Protein AF-0000000078523255 (afdb_homodimer)

Structure (mmCIF, N/CA/C/O backbone):
data_AF-0000000078523255-model_v1
#
loop_
_entity.id
_entity.type
_entity.pdbx_description
1 polymer 'Protein phosphatase 2C'
#
loop_
_atom_site.group_PDB
_atom_site.id
_atom_site.type_symbol
_atom_site.label_atom_id
_atom_site.label_alt_id
_atom_site.label_comp_id
_atom_site.label_asym_id
_atom_site.label_entity_id
_atom_site.label_seq_id
_atom_site.pdbx_PDB_ins_code
_atom_site.Cartn_x
_atom_site.Cartn_y
_atom_site.Cartn_z
_atom_site.occupancy
_atom_site.B_iso_or_equiv
_atom_site.auth_seq_id
_atom_site.auth_comp_id
_atom_site.auth_asym_id
_atom_site.auth_atom_id
_atom_site.pdbx_PDB_model_num
ATOM 1 N N . MET A 1 1 ? -53.5 -12.555 -17.812 1 16.33 1 MET A N 1
ATOM 2 C CA . MET A 1 1 ? -54.469 -13.312 -17.031 1 16.33 1 MET A CA 1
ATOM 3 C C . MET A 1 1 ? -53.781 -14.445 -16.266 1 16.33 1 MET A C 1
ATOM 5 O O . MET A 1 1 ? -54.281 -14.906 -15.25 1 16.33 1 MET A O 1
ATOM 9 N N . LEU A 1 2 ? -52.906 -15.305 -16.797 1 16.36 2 LEU A N 1
ATOM 10 C CA . LEU A 1 2 ? -53.125 -16.75 -16.688 1 16.36 2 LEU A CA 1
ATOM 11 C C . LEU A 1 2 ? -52.812 -17.234 -15.273 1 16.36 2 LEU A C 1
ATOM 13 O O . LEU A 1 2 ? -52.125 -16.562 -14.523 1 16.36 2 LEU A O 1
ATOM 17 N N . SER A 1 3 ? -52.688 -18.672 -15.039 1 16.41 3 SER A N 1
ATOM 18 C CA . SER A 1 3 ? -53.25 -19.781 -14.289 1 16.41 3 SER A CA 1
ATOM 19 C C . SER A 1 3 ? -52.562 -19.953 -12.938 1 16.41 3 SER A C 1
ATOM 21 O O . SER A 1 3 ? -51.469 -19.484 -12.742 1 16.41 3 SER A O 1
ATOM 23 N N . CYS A 1 4 ? -53.062 -20.938 -11.953 1 16.5 4 CYS A N 1
ATOM 24 C CA . CYS A 1 4 ? -53.625 -21.5 -10.719 1 16.5 4 CYS A CA 1
ATOM 25 C C . CYS A 1 4 ? -52.594 -22.375 -10.016 1 16.5 4 CYS A C 1
ATOM 27 O O . CYS A 1 4 ? -52.875 -23 -9 1 16.5 4 CYS A O 1
ATOM 29 N N . LEU A 1 5 ? -51.406 -22.688 -10.523 1 16.89 5 LEU A N 1
ATOM 30 C CA . LEU A 1 5 ? -51.188 -24.109 -10.297 1 16.89 5 LEU A CA 1
ATOM 31 C C . LEU A 1 5 ? -51.125 -24.422 -8.805 1 16.89 5 LEU A C 1
ATOM 33 O O . LEU A 1 5 ? -50.719 -23.578 -8.008 1 16.89 5 LEU A O 1
ATOM 37 N N . ALA A 1 6 ? -51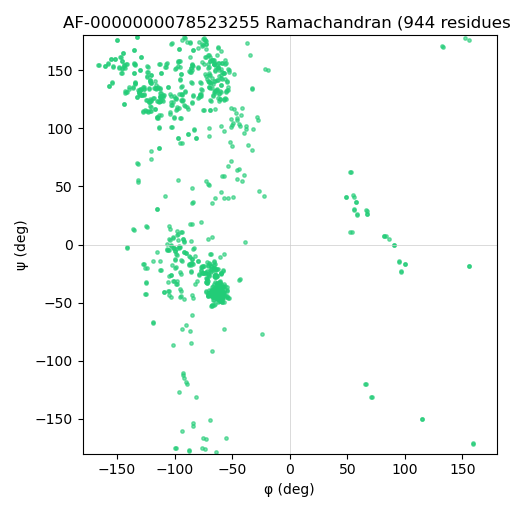.281 -25.719 -8.359 1 15.9 6 ALA A N 1
ATOM 38 C CA . ALA A 1 6 ? -51.906 -26.703 -7.465 1 15.9 6 ALA A CA 1
ATOM 39 C C . ALA A 1 6 ? -51.125 -26.797 -6.16 1 15.9 6 ALA A C 1
ATOM 41 O O . ALA A 1 6 ? -49.906 -26.516 -6.125 1 15.9 6 ALA A O 1
ATOM 42 N N . ARG A 1 7 ? -51.719 -27.359 -5.008 1 16.05 7 ARG A N 1
ATOM 43 C CA . ARG A 1 7 ? -52.094 -27.422 -3.604 1 16.05 7 ARG A CA 1
ATOM 44 C C . ARG A 1 7 ? -51.25 -28.438 -2.848 1 16.05 7 ARG A C 1
ATOM 46 O O . ARG A 1 7 ? -51 -28.281 -1.651 1 16.05 7 ARG A O 1
ATOM 53 N N . PRO A 1 8 ? -50.75 -29.625 -3.449 1 15.33 8 PRO A N 1
ATOM 54 C CA . PRO A 1 8 ? -51.156 -30.766 -2.641 1 15.33 8 PRO A CA 1
ATOM 55 C C . PRO A 1 8 ? -50.438 -30.844 -1.299 1 15.33 8 PRO A C 1
ATOM 57 O O . PRO A 1 8 ? -49.375 -30.234 -1.137 1 15.33 8 PRO A O 1
ATOM 60 N N . ARG A 1 9 ? -50.969 -31.672 -0.258 1 15.24 9 ARG A N 1
ATOM 61 C CA . ARG A 1 9 ? -51.312 -32.031 1.114 1 15.24 9 ARG A CA 1
ATOM 62 C C . ARG A 1 9 ? -50.25 -32.938 1.726 1 15.24 9 ARG A C 1
ATOM 64 O O . ARG A 1 9 ? -50.375 -33.375 2.873 1 15.24 9 ARG A O 1
ATOM 71 N N . LEU A 1 10 ? -49.156 -33.281 1.163 1 15.45 10 LEU A N 1
ATOM 72 C CA . LEU A 1 10 ? -48.812 -34.656 1.523 1 15.45 10 LEU A CA 1
ATOM 73 C C . LEU A 1 10 ? -48.562 -34.781 3.025 1 15.45 10 LEU A C 1
ATOM 75 O O . LEU A 1 10 ? -47.969 -33.875 3.643 1 15.45 10 LEU A O 1
ATOM 79 N N . GLY A 1 11 ? -49.156 -35.844 3.662 1 14.77 11 GLY A N 1
ATOM 80 C CA . GLY A 1 11 ? -49.594 -36.562 4.84 1 14.77 11 GLY A CA 1
ATOM 81 C C . GLY A 1 11 ? -48.469 -36.812 5.844 1 14.77 11 GLY A C 1
ATOM 82 O O . GLY A 1 11 ? -47.312 -36.562 5.543 1 14.77 11 GLY A O 1
ATOM 83 N N . ARG A 1 12 ? -48.719 -37.719 6.84 1 15.07 12 ARG A N 1
ATOM 84 C CA . ARG A 1 12 ? -48.844 -37.938 8.273 1 15.07 12 ARG A CA 1
ATOM 85 C C . ARG A 1 12 ? -47.594 -38.688 8.82 1 15.07 12 ARG A C 1
ATOM 87 O O . ARG A 1 12 ? -47.281 -38.531 10 1 15.07 12 ARG A O 1
ATOM 94 N N . VAL A 1 13 ? -46.844 -39.531 8.023 1 14.75 13 VAL A N 1
ATOM 95 C CA . VAL A 1 13 ? -46.719 -40.844 8.664 1 14.75 13 VAL A CA 1
ATOM 96 C C . VAL A 1 13 ? -45.812 -40.719 9.891 1 14.75 13 VAL A C 1
ATOM 98 O O . VAL A 1 13 ? -44.844 -39.969 9.891 1 14.75 13 VAL A O 1
ATOM 101 N N . THR A 1 14 ? -46.125 -41.594 11 1 14.85 14 THR A N 1
ATOM 102 C CA . THR A 1 14 ? -46.156 -41.938 12.414 1 14.85 14 THR A CA 1
ATOM 103 C C . THR A 1 14 ? -44.812 -42.562 12.859 1 14.85 14 THR A C 1
ATOM 105 O O . THR A 1 14 ? -44.5 -42.562 14.047 1 14.85 14 THR A O 1
ATOM 108 N N . THR A 1 15 ? -43.875 -43.062 11.953 1 14.41 15 THR A N 1
ATOM 109 C CA . THR A 1 15 ? -43.469 -44.344 12.484 1 14.41 15 THR A CA 1
ATOM 110 C C . THR A 1 15 ? -42.688 -44.188 13.773 1 14.41 15 THR A C 1
ATOM 112 O O . THR A 1 15 ? -41.906 -43.25 13.898 1 14.41 15 THR A O 1
ATOM 115 N N . SER A 1 16 ? -42.906 -45.156 14.742 1 15.13 16 SER A N 1
ATOM 116 C CA . SER A 1 16 ? -42.844 -45.656 16.125 1 15.13 16 SER A CA 1
ATOM 117 C C . SER A 1 16 ? -41.438 -46.094 16.469 1 15.13 16 SER A C 1
ATOM 119 O O . SER A 1 16 ? -41.219 -46.625 17.562 1 15.13 16 SER A O 1
ATOM 121 N N . ILE A 1 17 ? -40.438 -45.688 15.797 1 14.3 17 ILE A N 1
ATOM 122 C CA . ILE A 1 17 ? -39.406 -46.688 16.031 1 14.3 17 ILE A CA 1
ATOM 123 C C . ILE A 1 17 ? -39.156 -46.844 17.531 1 14.3 17 ILE A C 1
ATOM 125 O O . ILE A 1 17 ? -39 -45.844 18.25 1 14.3 17 ILE A O 1
ATOM 129 N N . ALA A 1 18 ? -38.906 -48.188 17.844 1 14.74 18 ALA A N 1
ATOM 130 C CA . ALA A 1 18 ? -38.875 -49.188 18.891 1 14.74 18 ALA A CA 1
ATOM 131 C C . ALA A 1 18 ? -37.75 -48.906 19.891 1 14.74 18 ALA A C 1
ATOM 133 O O . ALA A 1 18 ? -38 -48.906 21.109 1 14.74 18 ALA A O 1
ATOM 134 N N . ARG A 1 19 ? -36.562 -49.5 19.641 1 14.08 19 ARG A N 1
ATOM 135 C CA . ARG A 1 19 ? -36.25 -50.625 20.5 1 14.08 19 ARG A CA 1
ATOM 136 C C . ARG A 1 19 ? -35.688 -50.156 21.844 1 14.08 19 ARG A C 1
ATOM 138 O O . ARG A 1 19 ? -35.312 -49 22 1 14.08 19 ARG A O 1
ATOM 145 N N . ALA A 1 20 ? -34.562 -50.844 22.109 1 14.38 20 ALA A N 1
ATOM 146 C CA . ALA A 1 20 ? -34.188 -51.906 23.047 1 14.38 20 ALA A CA 1
ATOM 147 C C . ALA A 1 20 ? -33.594 -51.344 24.328 1 14.38 20 ALA A C 1
ATOM 149 O O . ALA A 1 20 ? -33.031 -50.25 24.328 1 14.38 20 ALA A O 1
ATOM 150 N N . HIS A 1 21 ? -33.344 -52.344 25.203 1 13.84 21 HIS A N 1
ATOM 151 C CA . HIS A 1 21 ? -33.469 -52.75 26.609 1 13.84 21 HIS A CA 1
ATOM 152 C C . HIS A 1 21 ? -32.281 -52.25 27.422 1 13.84 21 HIS A C 1
ATOM 154 O O . HIS A 1 21 ? -32.438 -51.625 28.469 1 13.84 21 HIS A O 1
ATOM 160 N N . THR A 1 22 ? -31.219 -53.062 27.375 1 13.62 22 THR A N 1
ATOM 161 C CA . THR A 1 22 ? -30.984 -53.875 28.562 1 13.62 22 THR A CA 1
ATOM 162 C C . THR A 1 22 ? -30.203 -53.094 29.625 1 13.62 22 THR A C 1
ATOM 164 O O . THR A 1 22 ? -29.531 -52.125 29.297 1 13.62 22 THR A O 1
ATOM 167 N N . LYS A 1 23 ? -29.484 -54.094 30.516 1 14.41 23 LYS A N 1
ATOM 168 C CA . LYS A 1 23 ? -29.469 -54.406 31.938 1 14.41 23 LYS A CA 1
ATOM 169 C C . LYS A 1 23 ? -28.359 -53.656 32.656 1 14.41 23 LYS A C 1
ATOM 171 O O . LYS A 1 23 ? -28.578 -53.094 33.75 1 14.41 23 LYS A O 1
ATOM 176 N N . ARG A 1 24 ? -27.031 -54.125 32.406 1 14.12 24 ARG A N 1
ATOM 177 C CA . ARG A 1 24 ? -26.5 -54.812 33.594 1 14.12 24 ARG A CA 1
ATOM 178 C C . ARG A 1 24 ? -26.078 -53.812 34.656 1 14.12 24 ARG A C 1
ATOM 180 O O . ARG A 1 24 ? -25.766 -52.656 34.375 1 14.12 24 ARG A O 1
ATOM 187 N N . SER A 1 25 ? -25.484 -54.5 35.719 1 14.16 25 SER A N 1
ATOM 188 C CA . SER A 1 25 ? -25.453 -54.719 37.188 1 14.16 25 SER A CA 1
ATOM 189 C C . SER A 1 25 ? -24.438 -53.812 37.844 1 14.16 25 SER A C 1
ATOM 191 O O . SER A 1 25 ? -24.781 -53.094 38.781 1 14.16 25 SER A O 1
ATOM 193 N N . VAL A 1 26 ? -23.328 -54.531 38.375 1 14.65 26 VAL A N 1
ATOM 194 C CA . VAL A 1 26 ? -23.141 -54.75 39.812 1 14.65 26 VAL A CA 1
ATOM 195 C C . VAL A 1 26 ? -22.328 -53.562 40.406 1 14.65 26 VAL A C 1
ATOM 197 O O . VAL A 1 26 ? -22.75 -52.938 41.375 1 14.65 26 VAL A O 1
ATOM 200 N N . SER A 1 27 ? -21.141 -54 40.969 1 14.59 27 SER A N 1
ATOM 201 C CA . SER A 1 27 ? -20.891 -54.156 42.375 1 14.59 27 SER A CA 1
ATOM 202 C C . SER A 1 27 ? -20.188 -52.938 42.969 1 14.59 27 SER A C 1
ATOM 204 O O . SER A 1 27 ? -19.938 -51.969 42.25 1 14.59 27 SER A O 1
ATOM 206 N N . MET A 1 28 ? -19.031 -53.312 43.656 1 14.08 28 MET A N 1
ATOM 207 C CA . MET A 1 28 ? -18.734 -53.25 45.094 1 14.08 28 MET A CA 1
ATOM 208 C C . MET A 1 28 ? -18.062 -51.938 45.438 1 14.08 28 MET A C 1
ATOM 210 O O . MET A 1 28 ? -18.516 -51.25 46.375 1 14.08 28 MET A O 1
ATOM 214 N N . LYS A 1 29 ? -16.672 -52.125 45.906 1 15.25 29 LYS A N 1
ATOM 215 C CA . LYS A 1 29 ? -16.234 -52.031 47.281 1 15.25 29 LYS A CA 1
ATOM 216 C C . LYS A 1 29 ? -15.969 -50.562 47.656 1 15.25 29 LYS A C 1
ATOM 218 O O . LYS A 1 29 ? -15.773 -49.719 46.812 1 15.25 29 LYS A O 1
ATOM 223 N N . ASN A 1 30 ? -15.055 -50.531 48.656 1 14.71 30 ASN A N 1
ATOM 224 C CA . ASN A 1 30 ? -14.93 -50.094 50.031 1 14.71 30 ASN A CA 1
ATOM 225 C C . ASN A 1 30 ? -14.367 -48.656 50.125 1 14.71 30 ASN A C 1
ATOM 227 O O . ASN A 1 30 ? -15.07 -47.719 50.5 1 14.71 30 ASN A O 1
ATOM 231 N N . LEU A 1 31 ? -13.039 -48.656 50.656 1 15.52 31 LEU A N 1
ATOM 232 C CA . LEU A 1 31 ? -12.758 -48.156 52.031 1 15.52 31 LEU A CA 1
ATOM 233 C C . LEU A 1 31 ? -12.445 -46.688 52 1 15.52 31 LEU A C 1
ATOM 235 O O . LEU A 1 31 ? -13.062 -45.906 52.75 1 15.52 31 LEU A O 1
ATOM 239 N N . SER A 1 32 ? -11.172 -46.375 52.438 1 15.89 32 SER A N 1
ATOM 240 C CA . SER A 1 32 ? -10.75 -45.812 53.719 1 15.89 32 SER A CA 1
ATOM 241 C C . SER A 1 32 ? -10.641 -44.281 53.656 1 15.89 32 SER A C 1
ATOM 243 O O . SER A 1 32 ? -10.57 -43.719 52.562 1 15.89 32 SER A O 1
ATOM 245 N N . SER A 1 33 ? -9.828 -43.75 54.719 1 16.12 33 SER A N 1
ATOM 246 C CA . SER A 1 33 ? -9.938 -42.781 55.812 1 16.12 33 SER A CA 1
ATOM 247 C C . SER A 1 33 ? -9.5 -41.375 55.344 1 16.12 33 SER A C 1
ATOM 249 O O . SER A 1 33 ? -10.164 -40.375 55.656 1 16.12 33 SER A O 1
ATOM 251 N N . ASN A 1 34 ? -8.18 -41.281 55.094 1 17.03 34 ASN A N 1
ATOM 252 C CA . ASN A 1 34 ? -7.395 -40.406 55.938 1 17.03 34 ASN A CA 1
ATOM 253 C C . ASN A 1 34 ? -7.699 -38.938 55.656 1 17.03 34 ASN A C 1
ATOM 255 O O . ASN A 1 34 ? -8.148 -38.594 54.562 1 17.03 34 ASN A O 1
ATOM 259 N N . SER A 1 35 ? -7.246 -38.031 56.719 1 17.19 35 SER A N 1
ATOM 260 C CA . SER A 1 35 ? -7.488 -36.781 57.438 1 17.19 35 SER A CA 1
ATOM 261 C C . SER A 1 35 ? -6.938 -35.594 56.688 1 17.19 35 SER A C 1
ATOM 263 O O . SER A 1 35 ? -7.105 -34.438 57.125 1 17.19 35 SER A O 1
ATOM 265 N N . LYS A 1 36 ? -6.172 -35.812 55.656 1 17.25 36 LYS A N 1
ATOM 266 C CA . LYS A 1 36 ? -5.223 -34.688 55.656 1 17.25 36 LYS A CA 1
ATOM 267 C C . LYS A 1 36 ? -5.945 -33.375 55.812 1 17.25 36 LYS A C 1
ATOM 269 O O . LYS A 1 36 ? -7.082 -33.219 55.375 1 17.25 36 LYS A O 1
ATOM 274 N N . ILE A 1 37 ? -5.18 -32.469 56.531 1 18.17 37 ILE A N 1
ATOM 275 C CA . ILE A 1 37 ? -5.043 -31.25 57.281 1 18.17 37 ILE A CA 1
ATOM 276 C C . ILE A 1 37 ? -5.312 -30.047 56.375 1 18.17 37 ILE A C 1
ATOM 278 O O . ILE A 1 37 ? -4.781 -29.969 55.281 1 18.17 37 ILE A O 1
ATOM 282 N N . TYR A 1 38 ? -6.363 -29.391 56.781 1 18.14 38 TYR A N 1
ATOM 283 C CA . TYR A 1 38 ? -6.906 -28.141 56.25 1 18.14 38 TYR A CA 1
ATOM 284 C C . TYR A 1 38 ? -5.875 -27.016 56.344 1 18.14 38 TYR A C 1
ATOM 286 O O . TYR A 1 38 ? -5.625 -26.5 57.438 1 18.14 38 TYR A O 1
ATOM 294 N N . ILE A 1 39 ? -4.598 -27.344 55.938 1 19.39 39 ILE A N 1
ATOM 295 C CA . ILE A 1 39 ? -3.807 -26.172 56.312 1 19.39 39 ILE A CA 1
ATOM 296 C C . ILE A 1 39 ? -4.477 -24.906 55.781 1 19.39 39 ILE A C 1
ATOM 298 O O . ILE A 1 39 ? -4.789 -24.812 54.594 1 19.39 39 ILE A O 1
ATOM 302 N N . ALA A 1 40 ? -5.027 -24.188 56.781 1 20.02 40 ALA A N 1
ATOM 303 C CA . ALA A 1 40 ? -5.672 -22.875 56.781 1 20.02 40 ALA A CA 1
ATOM 304 C C . ALA A 1 40 ? -4.785 -21.812 56.156 1 20.02 40 ALA A C 1
ATOM 306 O O . ALA A 1 40 ? -3.76 -21.422 56.719 1 20.02 40 ALA A O 1
ATOM 307 N N . THR A 1 41 ? -4.066 -22.078 55.094 1 20.84 41 THR A N 1
ATOM 308 C CA . THR A 1 41 ? -3.221 -20.922 54.781 1 20.84 41 THR A CA 1
ATOM 309 C C . THR A 1 41 ? -4.039 -19.641 54.75 1 20.84 41 THR A C 1
ATOM 311 O O . THR A 1 41 ? -5.082 -19.562 54.125 1 20.84 41 THR A O 1
ATOM 314 N N . ALA A 1 42 ? -3.928 -18.812 55.875 1 22.33 42 ALA A N 1
ATOM 315 C CA . ALA A 1 42 ? -4.371 -17.453 56.188 1 22.33 42 ALA A CA 1
ATOM 316 C C . ALA A 1 42 ? -4.16 -16.516 55 1 22.33 42 ALA A C 1
ATOM 318 O O . ALA A 1 42 ? -3.09 -16.5 54.406 1 22.33 42 ALA A O 1
ATOM 319 N N . GLY A 1 43 ? -5.234 -15.977 54.469 1 21.36 43 GLY A N 1
ATOM 320 C CA . GLY A 1 43 ? -5.512 -14.984 53.438 1 21.36 43 GLY A CA 1
ATOM 321 C C . GLY A 1 43 ? -4.848 -13.648 53.719 1 21.36 43 GLY A C 1
ATOM 322 O O . GLY A 1 43 ? -5.199 -12.953 54.656 1 21.36 43 GLY A O 1
ATOM 323 N N . LEU A 1 44 ? -3.48 -13.609 53.844 1 25.14 44 LEU A N 1
ATOM 324 C CA . LEU A 1 44 ? -3.012 -12.242 54.031 1 25.14 44 LEU A CA 1
ATOM 325 C C . LEU A 1 44 ? -3.721 -11.281 53.094 1 25.14 44 LEU A C 1
ATOM 327 O O . LEU A 1 44 ? -3.795 -11.531 51.875 1 25.14 44 LEU A O 1
ATOM 331 N N . ILE A 1 45 ? -4.691 -10.547 53.594 1 25.52 45 ILE A N 1
ATOM 332 C CA . ILE A 1 45 ? -5.473 -9.422 53.094 1 25.52 45 ILE A CA 1
ATOM 333 C C . ILE A 1 45 ? -4.535 -8.312 52.625 1 25.52 45 ILE A C 1
ATOM 335 O O . ILE A 1 45 ? -3.777 -7.742 53.406 1 25.52 45 ILE A O 1
ATOM 339 N N . SER A 1 46 ? -3.775 -8.555 51.531 1 27.3 46 SER A N 1
ATOM 340 C CA . SER A 1 46 ? -3.004 -7.449 51 1 27.3 46 SER A CA 1
ATOM 341 C C . SER A 1 46 ? -3.832 -6.168 50.938 1 27.3 46 SER A C 1
ATOM 343 O O . SER A 1 46 ? -5.004 -6.195 50.562 1 27.3 46 SER A O 1
ATOM 345 N N . MET A 1 47 ? -3.586 -5.258 51.875 1 26.52 47 MET A N 1
ATOM 346 C CA . MET A 1 47 ? -4.129 -3.906 51.969 1 26.52 47 MET A CA 1
ATOM 347 C C . MET A 1 47 ? -4.035 -3.182 50.625 1 26.52 47 MET A C 1
ATOM 349 O O . MET A 1 47 ? -2.975 -3.16 50 1 26.52 47 MET A O 1
ATOM 353 N N . PRO A 1 48 ? -5.148 -2.877 49.969 1 28 48 PRO A N 1
ATOM 354 C CA . PRO A 1 48 ? -5.352 -2.246 48.688 1 28 48 PRO A CA 1
ATOM 355 C C . PRO A 1 48 ? -4.699 -0.869 48.594 1 28 48 PRO A C 1
ATOM 357 O O . PRO A 1 48 ? -4.895 -0.158 47.594 1 28 48 PRO A O 1
ATOM 360 N N . GLY A 1 49 ? -4.176 -0.357 49.719 1 27.12 49 GLY A N 1
ATOM 361 C CA . GLY A 1 49 ? -4.078 1.093 49.656 1 27.12 49 GLY A CA 1
ATOM 362 C C . GLY A 1 49 ? -3.062 1.583 48.625 1 27.12 49 GLY A C 1
ATOM 363 O O . GLY A 1 49 ? -3.025 2.771 48.312 1 27.12 49 GLY A O 1
ATOM 364 N N . LEU A 1 50 ? -1.93 0.87 48.625 1 29.19 50 LEU A N 1
ATOM 365 C CA . LEU A 1 50 ? -0.826 1.63 48.031 1 29.19 50 LEU A CA 1
ATOM 366 C C . LEU A 1 50 ? -1.038 1.849 46.531 1 29.19 50 LEU A C 1
ATOM 368 O O . LEU A 1 50 ? -0.073 1.922 45.781 1 29.19 50 LEU A O 1
ATOM 372 N N . TRP A 1 51 ? -2.168 1.467 46.031 1 28.45 51 TRP A N 1
ATOM 373 C CA . TRP A 1 51 ? -2.186 1.629 44.594 1 28.45 51 TRP A CA 1
ATOM 374 C C . TRP A 1 51 ? -1.888 3.072 44.219 1 28.45 51 TRP A C 1
ATOM 376 O O . TRP A 1 51 ? -1.476 3.346 43.062 1 28.45 51 TRP A O 1
ATOM 386 N N . TRP A 1 52 ? -2.408 4 45.094 1 29.25 52 TRP A N 1
ATOM 387 C CA . TRP A 1 52 ? -2.725 5.289 44.469 1 29.25 52 TRP A CA 1
ATOM 388 C C . TRP A 1 52 ? -1.454 6.074 44.188 1 29.25 52 TRP A C 1
ATOM 390 O O . TRP A 1 52 ? -1.518 7.242 43.781 1 29.25 52 TRP A O 1
ATOM 400 N N . LEU A 1 53 ? -0.374 5.707 44.844 1 30.69 53 LEU A N 1
ATOM 401 C CA . LEU A 1 53 ? 0.593 6.727 44.469 1 30.69 53 LEU A CA 1
ATOM 402 C C . LEU A 1 53 ? 0.9 6.637 42.969 1 30.69 53 LEU A C 1
ATOM 404 O O . LEU A 1 53 ? 1.797 5.895 42.562 1 30.69 53 LEU A O 1
ATOM 408 N N . THR A 1 54 ? -0.046 6.395 42.156 1 32.81 54 THR A N 1
ATOM 409 C CA . THR A 1 54 ? 0.267 6.59 40.75 1 32.81 54 THR A CA 1
ATOM 410 C C . THR A 1 54 ? 1.032 7.895 40.531 1 32.81 54 THR A C 1
ATOM 412 O O . THR A 1 54 ? 0.465 8.984 40.688 1 32.81 54 THR A O 1
ATOM 415 N N . ALA A 1 55 ? 2.18 8.062 41 1 35.19 55 ALA A N 1
ATOM 416 C CA . ALA A 1 55 ? 2.984 9.156 40.469 1 35.19 55 ALA A CA 1
ATOM 417 C C . ALA A 1 55 ? 2.668 9.375 39 1 35.19 55 ALA A C 1
ATOM 419 O O . ALA A 1 55 ? 2.893 8.492 38.156 1 35.19 55 ALA A O 1
ATOM 420 N N . THR A 1 56 ? 1.665 10.031 38.656 1 41.03 56 THR A N 1
ATOM 421 C CA . THR A 1 56 ? 1.282 10.359 37.281 1 41.03 56 THR A CA 1
ATOM 422 C C . THR A 1 56 ? 2.504 10.758 36.469 1 41.03 56 THR A C 1
ATOM 424 O O . THR A 1 56 ? 3.023 11.867 36.625 1 41.03 56 THR A O 1
ATOM 427 N N . ARG A 1 57 ? 3.6 10.07 36.312 1 47.91 57 ARG A N 1
ATOM 428 C CA . ARG A 1 57 ? 4.738 10.219 35.406 1 47.91 57 ARG A CA 1
ATOM 429 C C . ARG A 1 57 ? 4.324 10.906 34.094 1 47.91 57 ARG A C 1
ATOM 431 O O . ARG A 1 57 ? 3.307 10.555 33.5 1 47.91 57 ARG A O 1
ATOM 438 N N . ASP A 1 58 ? 4.836 12.062 34.094 1 62 58 ASP A N 1
ATOM 439 C CA . ASP A 1 58 ? 4.758 12.82 32.844 1 62 58 ASP A CA 1
ATOM 440 C C . ASP A 1 58 ? 5.25 11.977 31.656 1 62 58 ASP A C 1
ATOM 442 O O . ASP A 1 58 ? 6.453 11.75 31.5 1 62 58 ASP A O 1
ATOM 446 N N . ASP A 1 59 ? 4.488 11.195 31.062 1 83.94 59 ASP A N 1
ATOM 447 C CA . ASP A 1 59 ? 4.789 10.18 30.062 1 83.94 59 ASP A CA 1
ATOM 448 C C . ASP A 1 59 ? 4.848 10.789 28.656 1 83.94 59 ASP A C 1
ATOM 450 O O . ASP A 1 59 ? 4.914 10.07 27.672 1 83.94 59 ASP A O 1
ATOM 454 N N . VAL A 1 60 ? 5.012 12.227 28.766 1 92.38 60 VAL A N 1
ATOM 455 C CA . VAL A 1 60 ? 5.086 12.859 27.453 1 92.38 60 VAL A CA 1
ATOM 456 C C . VAL A 1 60 ? 6.461 12.617 26.828 1 92.38 60 VAL A C 1
ATOM 458 O O . VAL A 1 60 ? 7.488 12.797 27.484 1 92.38 60 VAL A O 1
ATOM 461 N N . PRO A 1 61 ? 6.52 12.219 25.562 1 93.19 61 PRO A N 1
ATOM 462 C CA . PRO A 1 61 ? 7.809 11.984 24.891 1 93.19 61 PRO A CA 1
ATOM 463 C C . PRO A 1 61 ? 8.672 13.242 24.828 1 93.19 61 PRO A C 1
ATOM 465 O O . PRO A 1 61 ? 8.141 14.352 24.781 1 93.19 61 PRO A O 1
ATOM 468 N N . ARG A 1 62 ? 10.023 13.047 24.828 1 92.69 62 ARG A N 1
ATOM 469 C CA . ARG A 1 62 ? 10.977 14.141 24.688 1 92.69 62 ARG A CA 1
ATOM 470 C C . ARG A 1 62 ? 11.797 14.008 23.422 1 92.69 62 ARG A C 1
ATOM 472 O O . ARG A 1 62 ? 12.234 12.906 23.062 1 92.69 62 ARG A O 1
ATOM 479 N N . PHE A 1 63 ? 11.875 15.164 22.781 1 89.81 63 PHE A N 1
ATOM 480 C CA . PHE A 1 63 ? 12.727 15.188 21.594 1 89.81 63 PHE A CA 1
ATOM 481 C C . PHE A 1 63 ? 14.188 15.398 21.984 1 89.81 63 PHE A C 1
ATOM 483 O O . PHE A 1 63 ? 14.547 16.453 22.516 1 89.81 63 PHE A O 1
ATOM 490 N N . GLU A 1 64 ? 15.062 14.43 22.078 1 76.31 64 GLU A N 1
ATOM 491 C CA . GLU A 1 64 ? 16.438 14.531 22.562 1 76.31 64 GLU A CA 1
ATOM 492 C C . GLU A 1 64 ? 17.438 14.469 21.422 1 76.31 64 GLU A C 1
ATOM 494 O O . GLU A 1 64 ? 18.641 14.68 21.609 1 76.31 64 GLU A O 1
ATOM 499 N N . GLY A 1 65 ? 17.016 14.656 20.266 1 67.38 65 GLY A N 1
ATOM 500 C CA . GLY A 1 65 ? 17.984 14.406 19.203 1 67.38 65 GLY A CA 1
ATOM 501 C C . GLY A 1 65 ? 18.828 15.617 18.875 1 67.38 65 GLY A C 1
ATOM 502 O O . GLY A 1 65 ? 18.516 16.734 19.281 1 67.38 65 GLY A O 1
ATOM 503 N N . PRO A 1 66 ? 20.141 15.461 18.422 1 71.75 66 PRO A N 1
ATOM 504 C CA . PRO A 1 66 ? 21.062 16.547 18.047 1 71.75 66 PRO A CA 1
ATOM 505 C C . PRO A 1 66 ? 20.453 17.5 17.016 1 71.75 66 PRO A C 1
ATOM 507 O O . PRO A 1 66 ? 19.5 17.125 16.312 1 71.75 66 PRO A O 1
ATOM 510 N N . LEU A 1 67 ? 20.922 18.766 17.125 1 75.5 67 LEU A N 1
ATOM 511 C CA . LEU A 1 67 ? 20.578 19.75 16.109 1 75.5 67 LEU A CA 1
ATOM 512 C C . LEU A 1 67 ? 21.109 19.328 14.742 1 75.5 67 LEU A C 1
ATOM 514 O O . LEU A 1 67 ? 22.141 18.656 14.648 1 75.5 67 LEU A O 1
ATOM 518 N N . ALA A 1 68 ? 20.219 19.375 13.789 1 75.38 68 ALA A N 1
ATOM 519 C CA . ALA A 1 68 ? 20.625 18.859 12.492 1 75.38 68 ALA A CA 1
ATOM 520 C C . ALA A 1 68 ? 21 19.984 11.539 1 75.38 68 ALA A C 1
ATOM 522 O O . ALA A 1 68 ? 20.297 20.984 11.43 1 75.38 68 ALA A O 1
ATOM 523 N N . GLU A 1 69 ? 22.297 19.844 10.922 1 69.06 69 GLU A N 1
ATOM 524 C CA . GLU A 1 69 ? 22.719 20.781 9.891 1 69.06 69 GLU A CA 1
ATOM 525 C C . GLU A 1 69 ? 22.578 20.172 8.5 1 69.06 69 GLU A C 1
ATOM 527 O O . GLU A 1 69 ? 22.344 20.891 7.52 1 69.06 69 GLU A O 1
ATOM 532 N N . HIS A 1 70 ? 22.766 18.812 8.523 1 77 70 HIS A N 1
ATOM 533 C CA . HIS A 1 70 ? 22.688 18.094 7.25 1 77 70 HIS A CA 1
ATOM 534 C C . HIS A 1 70 ? 21.75 16.906 7.348 1 77 70 HIS A C 1
ATOM 536 O O . HIS A 1 70 ? 21.422 16.453 8.453 1 77 70 HIS A O 1
ATOM 542 N N . LEU A 1 71 ? 21.344 16.484 6.191 1 80.81 71 LEU A N 1
ATOM 543 C CA . LEU A 1 71 ? 20.484 15.312 6.129 1 80.81 71 LEU A CA 1
ATOM 544 C C . LEU A 1 71 ? 21.203 14.062 6.625 1 80.81 71 LEU A C 1
ATOM 546 O O . LEU A 1 71 ? 22.391 13.867 6.316 1 80.81 71 LEU A O 1
ATOM 550 N N . ALA A 1 72 ? 20.547 13.344 7.465 1 75.94 72 ALA A N 1
ATOM 551 C CA . ALA A 1 72 ? 21.047 12.031 7.895 1 75.94 72 ALA A CA 1
ATOM 552 C C . ALA A 1 72 ? 20.125 10.914 7.41 1 75.94 72 ALA A C 1
ATOM 554 O O . ALA A 1 72 ? 19.297 10.406 8.172 1 75.94 72 ALA A O 1
ATOM 555 N N . PRO A 1 73 ? 20.328 10.508 6.184 1 80.25 73 PRO A N 1
ATOM 556 C CA . PRO A 1 73 ? 19.422 9.477 5.664 1 80.25 73 PRO A CA 1
ATOM 557 C C . PRO A 1 73 ? 19.75 8.086 6.211 1 80.25 73 PRO A C 1
ATOM 559 O O . PRO A 1 73 ? 20.859 7.852 6.699 1 80.25 73 PRO A O 1
ATOM 562 N N . GLU A 1 74 ? 18.781 7.242 6.191 1 86.62 74 GLU A N 1
ATOM 563 C CA . GLU A 1 74 ? 19.016 5.84 6.516 1 86.62 74 GLU A CA 1
ATOM 564 C C . GLU A 1 74 ? 19.859 5.156 5.445 1 86.62 74 GLU A C 1
ATOM 566 O O . GLU A 1 74 ? 19.656 5.383 4.25 1 86.62 74 GLU A O 1
ATOM 571 N N . PRO A 1 75 ? 20.75 4.371 5.883 1 92.38 75 PRO A N 1
ATOM 572 C CA . PRO A 1 75 ? 21.562 3.67 4.891 1 92.38 75 PRO A CA 1
ATOM 573 C C . PRO A 1 75 ? 20.781 2.621 4.109 1 92.38 75 PRO A C 1
ATOM 575 O O . PRO A 1 75 ? 19.734 2.152 4.582 1 92.38 75 PRO A O 1
ATOM 578 N N . GLY A 1 76 ? 21.312 2.326 2.965 1 95.62 76 GLY A N 1
ATOM 579 C CA . GLY A 1 76 ? 20.734 1.231 2.201 1 95.62 76 GLY A CA 1
ATOM 580 C C . GLY A 1 76 ? 21.062 -0.134 2.771 1 95.62 76 GLY A C 1
ATOM 581 O O . GLY A 1 76 ? 21.844 -0.242 3.719 1 95.62 76 GLY A O 1
ATOM 582 N N . PRO A 1 77 ? 20.516 -1.146 2.199 1 97.56 77 PRO A N 1
ATOM 583 C CA . PRO A 1 77 ? 20.703 -2.496 2.732 1 97.56 77 PRO A CA 1
ATOM 584 C C . PRO A 1 77 ? 22.156 -2.977 2.621 1 97.56 77 PRO A C 1
ATOM 586 O O . PRO A 1 77 ? 22.734 -2.961 1.531 1 97.56 77 PRO A O 1
ATOM 589 N N . SER A 1 78 ? 22.703 -3.422 3.711 1 97.5 78 SER A N 1
ATOM 590 C CA . SER A 1 78 ? 23.969 -4.129 3.717 1 97.5 78 SER A CA 1
ATOM 591 C C . SER A 1 78 ? 23.812 -5.555 3.197 1 97.5 78 SER A C 1
ATOM 593 O O . SER A 1 78 ? 22.703 -5.984 2.869 1 97.5 78 SER A O 1
ATOM 595 N N . LYS A 1 79 ? 24.938 -6.277 3.113 1 96.44 79 LYS A N 1
ATOM 596 C CA . LYS A 1 79 ? 24.875 -7.68 2.707 1 96.44 79 LYS A CA 1
ATOM 597 C C . LYS A 1 79 ? 24.016 -8.492 3.672 1 96.44 79 LYS A C 1
ATOM 599 O O . LYS A 1 79 ? 23.219 -9.328 3.244 1 96.44 79 LYS A O 1
ATOM 604 N N . GLU A 1 80 ? 24.156 -8.18 4.93 1 97.38 80 GLU A N 1
ATOM 605 C CA . GLU A 1 80 ? 23.359 -8.859 5.945 1 97.38 80 GLU A CA 1
ATOM 606 C C . GLU A 1 80 ? 21.891 -8.492 5.832 1 97.38 80 GLU A C 1
ATOM 608 O O . GLU A 1 80 ? 21.016 -9.344 5.996 1 97.38 80 GLU A O 1
ATOM 613 N N . ASP A 1 81 ? 21.688 -7.238 5.555 1 97.88 81 ASP A N 1
ATOM 614 C CA . ASP A 1 81 ? 20.312 -6.781 5.383 1 97.88 81 ASP A CA 1
ATOM 615 C C . ASP A 1 81 ? 19.641 -7.484 4.211 1 97.88 81 ASP A C 1
ATOM 617 O O . ASP A 1 81 ? 18.453 -7.852 4.289 1 97.88 81 ASP A O 1
ATOM 621 N N . VAL A 1 82 ? 20.359 -7.652 3.168 1 98.25 82 VAL A N 1
ATOM 622 C CA . VAL A 1 82 ? 19.828 -8.32 1.984 1 98.25 82 VAL A CA 1
ATOM 623 C C . VAL A 1 82 ? 19.375 -9.734 2.344 1 98.25 82 VAL A C 1
ATOM 625 O O . VAL A 1 82 ? 18.266 -10.148 1.998 1 98.25 82 VAL A O 1
ATOM 628 N N . THR A 1 83 ? 20.203 -10.422 3.031 1 98.31 83 THR A N 1
ATOM 629 C CA . THR A 1 83 ? 19.859 -11.773 3.449 1 98.31 83 THR A CA 1
ATOM 630 C C . THR A 1 83 ? 18.625 -11.766 4.355 1 98.31 83 THR A C 1
ATOM 632 O O . THR A 1 83 ? 17.734 -12.602 4.203 1 98.31 83 THR A O 1
ATOM 635 N N . HIS A 1 84 ? 18.656 -10.82 5.195 1 98.31 84 HIS A N 1
ATOM 636 C CA . HIS A 1 84 ? 17.531 -10.719 6.117 1 98.31 84 HIS A CA 1
ATOM 637 C C . HIS A 1 84 ? 16.234 -10.445 5.375 1 98.31 84 HIS A C 1
ATOM 639 O O . HIS A 1 84 ? 15.219 -11.086 5.645 1 98.31 84 HIS A O 1
ATOM 645 N N . ILE A 1 85 ? 16.297 -9.555 4.453 1 98.44 85 ILE A N 1
ATOM 646 C CA . ILE A 1 85 ? 15.109 -9.164 3.693 1 98.44 85 ILE A CA 1
ATOM 647 C C . ILE A 1 85 ? 14.594 -10.367 2.904 1 98.44 85 ILE A C 1
ATOM 649 O O . ILE A 1 85 ? 13.398 -10.664 2.934 1 98.44 85 ILE A O 1
ATOM 653 N N . LEU A 1 86 ? 15.422 -11.086 2.254 1 98.69 86 LEU A N 1
ATOM 654 C CA . LEU A 1 86 ? 15.031 -12.203 1.395 1 98.69 86 LEU A CA 1
ATOM 655 C C . LEU A 1 86 ? 14.516 -13.367 2.223 1 98.69 86 LEU A C 1
ATOM 657 O O . LEU A 1 86 ? 13.664 -14.133 1.758 1 98.69 86 LEU A O 1
ATOM 661 N N . SER A 1 87 ? 14.984 -13.477 3.475 1 98.5 87 SER A N 1
ATOM 662 C CA . SER A 1 87 ? 14.688 -14.656 4.281 1 98.5 87 SER A CA 1
ATOM 663 C C . SER A 1 87 ? 13.539 -14.383 5.25 1 98.5 87 SER A C 1
ATOM 665 O O . SER A 1 87 ? 13.102 -15.281 5.969 1 98.5 87 SER A O 1
ATOM 667 N N . LYS A 1 88 ? 13.094 -13.18 5.309 1 97.81 88 LYS A N 1
ATOM 668 C CA . LYS A 1 88 ? 12.133 -12.75 6.324 1 97.81 88 LYS A CA 1
ATOM 669 C C . LYS A 1 88 ? 10.898 -13.648 6.324 1 97.81 88 LYS A C 1
ATOM 671 O O . LYS A 1 88 ? 10.383 -14 7.387 1 97.81 88 LYS A O 1
ATOM 676 N N . GLN A 1 89 ? 10.398 -14.062 5.188 1 97.69 89 GLN A N 1
ATOM 677 C CA . GLN A 1 89 ? 9.211 -14.898 5.086 1 97.69 89 GLN A CA 1
ATOM 678 C C . GLN A 1 89 ? 9.547 -16.266 4.512 1 97.69 89 GLN A C 1
ATOM 680 O O . GLN A 1 89 ? 8.742 -16.844 3.773 1 97.69 89 GLN A O 1
ATOM 685 N N . ALA A 1 90 ? 10.727 -16.703 4.773 1 98.62 90 ALA A N 1
ATOM 686 C CA . ALA A 1 90 ? 11.148 -18.016 4.273 1 98.62 90 ALA A CA 1
ATOM 687 C C . ALA A 1 90 ? 10.734 -19.125 5.223 1 98.62 90 ALA A C 1
ATOM 689 O O . ALA A 1 90 ? 10.617 -18.906 6.434 1 98.62 90 ALA A O 1
ATOM 690 N N . TYR A 1 91 ? 10.445 -20.328 4.715 1 98.12 91 TYR A N 1
ATOM 691 C CA . TYR A 1 91 ? 10.156 -21.516 5.508 1 98.12 91 TYR A CA 1
ATOM 692 C C . TYR A 1 91 ? 10.719 -22.766 4.848 1 98.12 91 TYR A C 1
ATOM 694 O O . TYR A 1 91 ? 10.93 -22.797 3.631 1 98.12 91 TYR A O 1
ATOM 702 N N . SER A 1 92 ? 11.008 -23.688 5.613 1 97.5 92 SER A N 1
ATOM 703 C CA . SER A 1 92 ? 11.484 -25 5.176 1 97.5 92 SER A CA 1
ATOM 704 C C . SER A 1 92 ? 10.859 -26.125 6 1 97.5 92 SER A C 1
ATOM 706 O O . SER A 1 92 ? 10.781 -26.031 7.227 1 97.5 92 SER A O 1
ATOM 708 N N . PHE A 1 93 ? 10.398 -27.172 5.277 1 96.94 93 PHE A N 1
ATOM 709 C CA . PHE A 1 93 ? 9.805 -28.312 5.949 1 96.94 93 PHE A CA 1
ATOM 710 C C . PHE A 1 93 ? 10.414 -29.625 5.445 1 96.94 93 PHE A C 1
ATOM 712 O O . PHE A 1 93 ? 10.555 -29.812 4.238 1 96.94 93 PHE A O 1
ATOM 719 N N . GLN A 1 94 ? 10.781 -30.438 6.391 1 95.19 94 GLN A N 1
ATOM 720 C CA . GLN A 1 94 ? 11.047 -31.844 6.066 1 95.19 94 GLN A CA 1
ATOM 721 C C . GLN A 1 94 ? 9.758 -32.656 6.055 1 95.19 94 GLN A C 1
ATOM 723 O O . GLN A 1 94 ? 8.953 -32.562 6.98 1 95.19 94 GLN A O 1
ATOM 728 N N . VAL A 1 95 ? 9.57 -33.344 4.988 1 94.38 95 VAL A N 1
ATOM 729 C CA . VAL A 1 95 ? 8.32 -34.094 4.855 1 94.38 95 VAL A CA 1
ATOM 730 C C . VAL A 1 95 ? 8.555 -35.562 5.23 1 94.38 95 VAL A C 1
ATOM 732 O O . VAL A 1 95 ? 9.445 -36.219 4.68 1 94.38 95 VAL A O 1
ATOM 735 N N . LYS A 1 96 ? 7.648 -35.906 6.184 1 87.81 96 LYS A N 1
ATOM 736 C CA . LYS A 1 96 ? 7.688 -37.281 6.602 1 87.81 96 LYS A CA 1
ATOM 737 C C . LYS A 1 96 ? 6.379 -38 6.266 1 87.81 96 LYS A C 1
ATOM 739 O O . LYS A 1 96 ? 5.32 -37.375 6.211 1 87.81 96 LYS A O 1
ATOM 744 N N . ASN A 1 97 ? 6.352 -39.188 5.852 1 85.5 97 ASN A N 1
ATOM 745 C CA . ASN A 1 97 ? 5.191 -40.062 5.707 1 85.5 97 ASN A CA 1
ATOM 746 C C . ASN A 1 97 ? 4.461 -39.812 4.391 1 85.5 97 ASN A C 1
ATOM 748 O O . ASN A 1 97 ? 3.27 -40.094 4.273 1 85.5 97 ASN A O 1
ATOM 752 N N . VAL A 1 98 ? 4.914 -39.062 3.541 1 91.62 98 VAL A N 1
ATOM 753 C CA . VAL A 1 98 ? 4.402 -38.938 2.18 1 91.62 98 VAL A CA 1
ATOM 754 C C . VAL A 1 98 ? 5.449 -39.438 1.188 1 91.62 98 VAL A C 1
ATOM 756 O O . VAL A 1 98 ? 6.477 -38.781 0.978 1 91.62 98 VAL A O 1
ATOM 759 N N . ALA A 1 99 ? 5.09 -40.469 0.655 1 91.5 99 ALA A N 1
ATOM 760 C CA . ALA A 1 99 ? 6.062 -41.156 -0.207 1 91.5 99 ALA A CA 1
ATOM 761 C C . ALA A 1 99 ? 6.48 -40.25 -1.363 1 91.5 99 ALA A C 1
ATOM 763 O O . ALA A 1 99 ? 5.637 -39.625 -2.008 1 91.5 99 ALA A O 1
ATOM 764 N N . GLY A 1 100 ? 7.773 -40.156 -1.578 1 93.69 100 GLY A N 1
ATOM 765 C CA . GLY A 1 100 ? 8.312 -39.469 -2.736 1 93.69 100 GLY A CA 1
ATOM 766 C C . GLY A 1 100 ? 8.711 -38.031 -2.445 1 93.69 100 GLY A C 1
ATOM 767 O O . GLY A 1 100 ? 9.477 -37.406 -3.199 1 93.69 100 GLY A O 1
ATOM 768 N N . VAL A 1 101 ? 8.148 -37.406 -1.41 1 96.56 101 VAL A N 1
ATOM 769 C CA . VAL A 1 101 ? 8.461 -36 -1.096 1 96.56 101 VAL A CA 1
ATOM 770 C C . VAL A 1 101 ? 9.406 -35.969 0.107 1 96.56 101 VAL A C 1
ATOM 772 O O . VAL A 1 101 ? 9.094 -36.5 1.17 1 96.56 101 VAL A O 1
ATOM 775 N N . ASN A 1 102 ? 10.516 -35.25 0.008 1 95 102 ASN A N 1
ATOM 776 C CA . ASN A 1 102 ? 11.516 -35.219 1.069 1 95 102 ASN A CA 1
ATOM 777 C C . ASN A 1 102 ? 11.461 -33.906 1.838 1 95 102 ASN A C 1
ATOM 779 O O . ASN A 1 102 ? 11.508 -33.906 3.068 1 95 102 ASN A O 1
ATOM 783 N N . ARG A 1 103 ? 11.344 -32.906 1.037 1 95.5 103 ARG A N 1
ATOM 784 C CA . ARG A 1 103 ? 11.477 -31.547 1.585 1 95.5 103 ARG A CA 1
ATOM 785 C C . ARG A 1 103 ? 10.859 -30.516 0.647 1 95.5 103 ARG A C 1
ATOM 787 O O . ARG A 1 103 ? 10.727 -30.766 -0.553 1 95.5 103 ARG A O 1
ATOM 794 N N . TYR A 1 104 ? 10.438 -29.406 1.305 1 98.06 104 TYR A N 1
ATOM 795 C CA . TYR A 1 104 ? 10.141 -28.266 0.447 1 98.06 104 TYR A CA 1
ATOM 796 C C . TYR A 1 104 ? 10.508 -26.953 1.14 1 98.06 104 TYR A C 1
ATOM 798 O O . TYR A 1 104 ? 10.516 -26.875 2.371 1 98.06 104 TYR A O 1
ATOM 806 N N . ASP A 1 105 ? 10.844 -26 0.333 1 98.56 105 ASP A N 1
ATOM 807 C CA . ASP A 1 105 ? 11.242 -24.656 0.736 1 98.56 105 ASP A CA 1
ATOM 808 C C . ASP A 1 105 ? 10.328 -23.594 0.121 1 98.56 105 ASP A C 1
ATOM 810 O O . ASP A 1 105 ? 9.914 -23.719 -1.033 1 98.56 105 ASP A O 1
ATOM 814 N N . GLY A 1 106 ? 9.984 -22.547 0.935 1 98.81 106 GLY A N 1
ATOM 815 C CA . GLY A 1 106 ? 9.219 -21.422 0.423 1 98.81 106 GLY A CA 1
ATOM 816 C C . GLY A 1 106 ? 9.766 -20.078 0.868 1 98.81 106 GLY A C 1
ATOM 817 O O . GLY A 1 106 ? 10.516 -20 1.846 1 98.81 106 GLY A O 1
ATOM 818 N N . ALA A 1 107 ? 9.469 -19.062 0.076 1 98.81 107 ALA A N 1
ATOM 819 C CA . ALA A 1 107 ? 9.836 -17.688 0.416 1 98.81 107 ALA A CA 1
ATOM 820 C C . ALA A 1 107 ? 8.945 -16.688 -0.32 1 98.81 107 ALA A C 1
ATOM 822 O O . ALA A 1 107 ? 8.375 -17 -1.364 1 98.81 107 ALA A O 1
ATOM 823 N N . GLN A 1 108 ? 8.828 -15.492 0.232 1 98.81 108 GLN A N 1
ATOM 824 C CA . GLN A 1 108 ? 8.039 -14.414 -0.352 1 98.81 108 GLN A CA 1
ATOM 825 C C . GLN A 1 108 ? 8.719 -13.062 -0.14 1 98.81 108 GLN A C 1
ATOM 827 O O . GLN A 1 108 ? 9.242 -12.789 0.941 1 98.81 108 GLN A O 1
ATOM 832 N N . LEU A 1 109 ? 8.828 -12.336 -1.172 1 98.62 109 LEU A N 1
ATOM 833 C CA . LEU A 1 109 ? 9.344 -10.969 -1.125 1 98.62 109 LEU A CA 1
ATOM 834 C C . LEU A 1 109 ? 8.305 -9.977 -1.643 1 98.62 109 LEU A C 1
ATOM 836 O O . LEU A 1 109 ? 7.98 -9.977 -2.832 1 98.62 109 LEU A O 1
ATOM 840 N N . ALA A 1 110 ? 7.84 -9.109 -0.758 1 97.75 110 ALA A N 1
ATOM 841 C CA . ALA A 1 110 ? 6.816 -8.133 -1.11 1 97.75 110 ALA A CA 1
ATOM 842 C C . ALA A 1 110 ? 7.418 -6.965 -1.889 1 97.75 110 ALA A C 1
ATOM 844 O O . ALA A 1 110 ? 8.531 -6.527 -1.6 1 97.75 110 ALA A O 1
ATOM 845 N N . SER A 1 111 ? 6.707 -6.531 -2.877 1 97.19 111 SER A N 1
ATOM 846 C CA . SER A 1 111 ? 6.93 -5.242 -3.525 1 97.19 111 SER A CA 1
ATOM 847 C C . SER A 1 111 ? 5.809 -4.262 -3.199 1 97.19 111 SER A C 1
ATOM 849 O O . SER A 1 111 ? 6.062 -3.078 -2.967 1 97.19 111 SER A O 1
ATOM 851 N N . ASN A 1 112 ? 4.625 -4.762 -3.203 1 94.69 112 ASN A N 1
ATOM 852 C CA . ASN A 1 112 ? 3.445 -4.008 -2.781 1 94.69 112 ASN A CA 1
ATOM 853 C C . ASN A 1 112 ? 3.262 -4.059 -1.268 1 94.69 112 ASN A C 1
ATOM 855 O O . ASN A 1 112 ? 3.754 -4.973 -0.607 1 94.69 112 ASN A O 1
ATOM 859 N N . SER A 1 113 ? 2.605 -3.012 -0.829 1 92.69 113 SER A N 1
ATOM 860 C CA . SER A 1 113 ? 2.137 -3.029 0.552 1 92.69 113 SER A CA 1
ATOM 861 C C . SER A 1 113 ? 0.635 -2.773 0.629 1 92.69 113 SER A C 1
ATOM 863 O O . SER A 1 113 ? 0.17 -1.675 0.319 1 92.69 113 SER A O 1
ATOM 865 N N . PRO A 1 114 ? -0.117 -3.832 1.104 1 93.88 114 PRO A N 1
ATOM 866 C CA . PRO A 1 114 ? 0.315 -5.195 1.414 1 93.88 114 PRO A CA 1
ATOM 867 C C . PRO A 1 114 ? 0.728 -5.98 0.171 1 93.88 114 PRO A C 1
ATOM 869 O O . PRO A 1 114 ? 0.304 -5.652 -0.94 1 93.88 114 PRO A O 1
ATOM 872 N N . CYS A 1 115 ? 1.522 -7.016 0.427 1 97.44 115 CYS A N 1
ATOM 873 C CA . CYS A 1 115 ? 1.851 -7.957 -0.636 1 97.44 115 CYS A CA 1
ATOM 874 C C . CYS A 1 115 ? 0.587 -8.508 -1.289 1 97.44 115 CYS A C 1
ATOM 876 O O . CYS A 1 115 ? -0.36 -8.883 -0.597 1 97.44 115 CYS A O 1
ATOM 878 N N . GLU A 1 116 ? 0.55 -8.516 -2.598 1 97.94 116 GLU A N 1
ATOM 879 C CA . GLU A 1 116 ? -0.631 -9.031 -3.285 1 97.94 116 GLU A CA 1
ATOM 880 C C . GLU A 1 116 ? -0.553 -10.539 -3.465 1 97.94 116 GLU A C 1
ATOM 882 O O . GLU A 1 116 ? -1.579 -11.211 -3.607 1 97.94 116 GLU A O 1
ATOM 887 N N . ASP A 1 117 ? 0.638 -11.062 -3.457 1 98.62 117 ASP A N 1
ATOM 888 C CA . ASP A 1 117 ? 0.816 -12.508 -3.549 1 98.62 117 ASP A CA 1
ATOM 889 C C . ASP A 1 117 ? 0.332 -13.203 -2.279 1 98.62 117 ASP A C 1
ATOM 891 O O . ASP A 1 117 ? 0.447 -12.648 -1.182 1 98.62 117 ASP A O 1
ATOM 895 N N . ARG A 1 118 ? -0.197 -14.367 -2.498 1 98.69 118 ARG A N 1
ATOM 896 C CA . ARG A 1 118 ? -0.473 -15.305 -1.415 1 98.69 118 ARG A CA 1
ATOM 897 C C . ARG A 1 118 ? -0.026 -16.719 -1.785 1 98.69 118 ARG A C 1
ATOM 899 O O . ARG A 1 118 ? 0.406 -16.953 -2.914 1 98.69 118 ARG A O 1
ATOM 906 N N . PHE A 1 119 ? 0.001 -17.562 -0.773 1 98.81 119 PHE A N 1
ATOM 907 C CA . PHE A 1 119 ? 0.385 -18.953 -1.033 1 98.81 119 PHE A CA 1
ATOM 908 C C . PHE A 1 119 ? -0.201 -19.875 0.02 1 98.81 119 PHE A C 1
ATOM 910 O O . PHE A 1 119 ? -0.633 -19.438 1.084 1 98.81 119 PHE A O 1
ATOM 917 N N . ILE A 1 120 ? -0.301 -21.188 -0.3 1 98.5 120 ILE A N 1
ATOM 918 C CA . ILE A 1 120 ? -0.618 -22.234 0.667 1 98.5 120 ILE A CA 1
ATOM 919 C C . ILE A 1 120 ? 0.328 -23.406 0.477 1 98.5 120 ILE A C 1
ATOM 921 O O . ILE A 1 120 ? 0.925 -23.578 -0.59 1 98.5 120 ILE A O 1
ATOM 925 N N . HIS A 1 121 ? 0.542 -24.156 1.452 1 98.5 121 HIS A N 1
ATOM 926 C CA . HIS A 1 121 ? 1.295 -25.391 1.438 1 98.5 121 HIS A CA 1
ATOM 927 C C . HIS A 1 121 ? 0.854 -26.328 2.566 1 98.5 121 HIS A C 1
ATOM 929 O O . HIS A 1 121 ? 0.515 -25.859 3.658 1 98.5 121 HIS A O 1
ATOM 935 N N . GLY A 1 122 ? 0.778 -27.625 2.199 1 97.19 122 GLY A N 1
ATOM 936 C CA . GLY A 1 122 ? 0.434 -28.547 3.268 1 97.19 122 GLY A CA 1
ATOM 937 C C . GLY A 1 122 ? -0.12 -29.875 2.758 1 97.19 122 GLY A C 1
ATOM 938 O O . GLY A 1 122 ? -0.027 -30.172 1.565 1 97.19 122 GLY A O 1
ATOM 939 N N . LYS A 1 123 ? -0.61 -30.656 3.727 1 95.62 123 LYS A N 1
ATOM 940 C CA . LYS A 1 123 ? -1.205 -31.953 3.451 1 95.62 123 LYS A CA 1
ATOM 941 C C . LYS A 1 123 ? -2.721 -31.922 3.625 1 95.62 123 LYS A C 1
ATOM 943 O O . LYS A 1 123 ? -3.248 -31.047 4.328 1 95.62 123 LYS A O 1
ATOM 948 N N . PHE A 1 124 ? -3.357 -32.75 2.934 1 94 124 PHE A N 1
ATOM 949 C CA . PHE A 1 124 ? -4.781 -32.969 3.156 1 94 124 PHE A CA 1
ATOM 950 C C . PHE A 1 124 ? -5.148 -34.438 2.887 1 94 124 PHE A C 1
ATOM 952 O O . PHE A 1 124 ? -4.395 -35.156 2.236 1 94 124 PHE A O 1
ATOM 959 N N . SER A 1 125 ? -6.242 -34.844 3.375 1 92.31 125 SER A N 1
ATOM 960 C CA . SER A 1 125 ? -6.664 -36.219 3.236 1 92.31 125 SER A CA 1
ATOM 961 C C . SER A 1 125 ? -6.945 -36.594 1.779 1 92.31 125 SER A C 1
ATOM 963 O O . SER A 1 125 ? -7.539 -35.781 1.047 1 92.31 125 SER A O 1
ATOM 965 N N . SER A 1 126 ? -6.539 -37.781 1.464 1 91.31 126 SER A N 1
ATOM 966 C CA . SER A 1 126 ? -6.832 -38.281 0.122 1 91.31 126 SER A CA 1
ATOM 967 C C . SER A 1 126 ? -8.336 -38.312 -0.143 1 91.31 126 SER A C 1
ATOM 969 O O . SER A 1 126 ? -9.117 -38.688 0.732 1 91.31 126 SER A O 1
ATOM 971 N N . PRO A 1 127 ? -8.703 -38 -1.327 1 89.56 127 PRO A N 1
ATOM 972 C CA . PRO A 1 127 ? -10.133 -38.031 -1.637 1 89.56 127 PRO A CA 1
ATOM 973 C C . PRO A 1 127 ? -10.68 -39.469 -1.709 1 89.56 127 PRO A C 1
ATOM 975 O O . PRO A 1 127 ? -11.883 -39.688 -1.541 1 89.56 127 PRO A O 1
ATOM 978 N N . TRP A 1 128 ? -9.875 -40.406 -1.851 1 87.75 128 TRP A N 1
ATOM 979 C CA . TRP A 1 128 ? -10.383 -41.75 -2.168 1 87.75 128 TRP A CA 1
ATOM 980 C C . TRP A 1 128 ? -9.859 -42.781 -1.182 1 87.75 128 TRP A C 1
ATOM 982 O O . TRP A 1 128 ? -10.352 -43.906 -1.127 1 87.75 128 TRP A O 1
ATOM 992 N N . ASN A 1 129 ? -8.797 -42.375 -0.474 1 82.38 129 ASN A N 1
ATOM 993 C CA . ASN A 1 129 ? -8.211 -43.312 0.488 1 82.38 129 ASN A CA 1
ATOM 994 C C . ASN A 1 129 ? -8.234 -42.719 1.903 1 82.38 129 ASN A C 1
ATOM 996 O O . ASN A 1 129 ? -7.547 -41.75 2.195 1 82.38 129 ASN A O 1
ATOM 1000 N N . GLU A 1 130 ? -8.914 -43.375 2.795 1 78.06 130 GLU A N 1
ATOM 1001 C CA . GLU A 1 130 ? -9.125 -42.875 4.156 1 78.06 130 GLU A CA 1
ATOM 1002 C C . GLU A 1 130 ? -7.801 -42.688 4.883 1 78.06 130 GLU A C 1
ATOM 1004 O O . GLU A 1 130 ? -7.668 -41.781 5.695 1 78.06 130 GLU A O 1
ATOM 1009 N N . ASN A 1 131 ? -6.824 -43.406 4.652 1 81.19 131 ASN A N 1
ATOM 1010 C CA . ASN A 1 131 ? -5.566 -43.312 5.383 1 81.19 131 ASN A CA 1
ATOM 1011 C C . ASN A 1 131 ? -4.484 -42.625 4.566 1 81.19 131 ASN A C 1
ATOM 1013 O O . ASN A 1 131 ? -3.348 -42.5 5.016 1 81.19 131 ASN A O 1
ATOM 1017 N N . GLY A 1 132 ? -4.879 -42.188 3.457 1 87.88 132 GLY A N 1
ATOM 1018 C CA . GLY A 1 132 ? -3.896 -41.531 2.596 1 87.88 132 GLY A CA 1
ATOM 1019 C C . GLY A 1 132 ? -3.869 -40.031 2.732 1 87.88 132 GLY A C 1
ATOM 1020 O O . GLY A 1 132 ? -4.828 -39.438 3.225 1 87.88 132 GLY A O 1
ATOM 1021 N N . GLN A 1 133 ? -2.678 -39.469 2.324 1 92.38 133 GLN A N 1
ATOM 1022 C CA . GLN A 1 133 ? -2.512 -38.031 2.355 1 92.38 133 GLN A CA 1
ATOM 1023 C C . GLN A 1 133 ? -1.949 -37.5 1.035 1 92.38 133 GLN A C 1
ATOM 1025 O O . GLN A 1 133 ? -1.045 -38.094 0.459 1 92.38 133 GLN A O 1
ATOM 1030 N N . TRP A 1 134 ? -2.6 -36.5 0.538 1 95.75 134 TRP A N 1
ATOM 1031 C CA . TRP A 1 134 ? -2.049 -35.75 -0.587 1 95.75 134 TRP A CA 1
ATOM 1032 C C . TRP A 1 134 ? -1.326 -34.5 -0.106 1 95.75 134 TRP A C 1
ATOM 1034 O O . TRP A 1 134 ? -1.501 -34.062 1.039 1 95.75 134 TRP A O 1
ATOM 1044 N N . MET A 1 135 ? -0.455 -34 -0.891 1 97.62 135 MET A N 1
ATOM 1045 C CA . MET A 1 135 ? 0.193 -32.719 -0.624 1 97.62 135 MET A CA 1
ATOM 1046 C C . MET A 1 135 ? -0.243 -31.688 -1.639 1 97.62 135 MET A C 1
ATOM 1048 O O . MET A 1 135 ? -0.533 -32 -2.791 1 97.62 135 MET A O 1
ATOM 1052 N N . SER A 1 136 ? -0.292 -30.438 -1.154 1 98.44 136 SER A N 1
ATOM 1053 C CA . SER A 1 136 ? -0.64 -29.328 -2.043 1 98.44 136 SER A CA 1
ATOM 1054 C C . SER A 1 136 ? 0.27 -28.141 -1.812 1 98.44 136 SER A C 1
ATOM 1056 O O . SER A 1 136 ? 0.605 -27.812 -0.671 1 98.44 136 SER A O 1
ATOM 1058 N N . TRP A 1 137 ? 0.747 -27.547 -2.838 1 98.81 137 TRP A N 1
ATOM 1059 C CA . TRP A 1 137 ? 1.43 -26.25 -2.885 1 98.81 137 TRP A CA 1
ATOM 1060 C C . TRP A 1 137 ? 0.783 -25.328 -3.912 1 98.81 137 TRP A C 1
ATOM 1062 O O . TRP A 1 137 ? 0.448 -25.766 -5.02 1 98.81 137 TRP A O 1
ATOM 1072 N N . ALA A 1 138 ? 0.57 -24.047 -3.531 1 98.94 138 ALA A N 1
ATOM 1073 C CA . ALA A 1 138 ? -0.022 -23.109 -4.477 1 98.94 138 ALA A CA 1
ATOM 1074 C C . ALA A 1 138 ? 0.539 -21.703 -4.273 1 98.94 138 ALA A C 1
ATOM 1076 O O . ALA A 1 138 ? 0.923 -21.344 -3.162 1 98.94 138 ALA A O 1
ATOM 1077 N N . VAL A 1 139 ? 0.652 -20.953 -5.312 1 98.94 139 VAL A N 1
ATOM 1078 C CA . VAL A 1 139 ? 0.936 -19.531 -5.27 1 98.94 139 VAL A CA 1
ATOM 1079 C C . VAL A 1 139 ? -0.173 -18.766 -5.984 1 98.94 139 VAL A C 1
ATOM 1081 O O . VAL A 1 139 ? -0.681 -19.203 -7.016 1 98.94 139 VAL A O 1
ATOM 1084 N N . PHE A 1 140 ? -0.612 -17.719 -5.375 1 98.94 140 PHE A N 1
ATOM 1085 C CA . PHE A 1 140 ? -1.646 -16.828 -5.898 1 98.94 140 PHE A CA 1
ATOM 1086 C C . PHE A 1 140 ? -1.094 -15.43 -6.129 1 98.94 140 PHE A C 1
ATOM 1088 O O . PHE A 1 140 ? -0.63 -14.773 -5.191 1 98.94 140 PHE A O 1
ATOM 1095 N N . ASP A 1 141 ? -1.085 -15.016 -7.34 1 98.81 141 ASP A N 1
ATOM 1096 C CA . ASP A 1 141 ? -0.6 -13.688 -7.711 1 98.81 141 ASP A CA 1
ATOM 1097 C C . ASP A 1 141 ? -1.754 -12.695 -7.84 1 98.81 141 ASP A C 1
ATOM 1099 O O . ASP A 1 141 ? -2.307 -12.516 -8.93 1 98.81 141 ASP A O 1
ATOM 1103 N N . GLY A 1 142 ? -2.018 -12.055 -6.762 1 98.62 142 GLY A N 1
ATOM 1104 C CA . GLY A 1 142 ? -3.084 -11.062 -6.766 1 98.62 142 GLY A CA 1
ATOM 1105 C C . GLY A 1 142 ? -2.738 -9.812 -7.551 1 98.62 142 GLY A C 1
ATOM 1106 O O . GLY A 1 142 ? -1.572 -9.414 -7.617 1 98.62 142 GLY A O 1
ATOM 1107 N N . HIS A 1 143 ? -3.758 -9.141 -8.086 1 98.31 143 HIS A N 1
ATOM 1108 C CA . HIS A 1 143 ? -3.602 -7.875 -8.789 1 98.31 143 HIS A CA 1
ATOM 1109 C C . HIS A 1 143 ? -4.832 -6.992 -8.609 1 98.31 143 HIS A C 1
ATOM 1111 O O . HIS A 1 143 ? -5.941 -7.496 -8.414 1 98.31 143 HIS A O 1
ATOM 1117 N N . SER A 1 144 ? -4.582 -5.672 -8.688 1 96.69 144 SER A N 1
ATOM 1118 C CA . SER A 1 144 ? -5.594 -4.668 -8.375 1 96.69 144 SER A CA 1
ATOM 1119 C C . SER A 1 144 ? -6.102 -4.824 -6.945 1 96.69 144 SER A C 1
ATOM 1121 O O . SER A 1 144 ? -7.27 -4.551 -6.66 1 96.69 144 SER A O 1
ATOM 1123 N N . GLY A 1 145 ? -5.242 -5.402 -6.109 1 96.56 145 GLY A N 1
ATOM 1124 C CA . GLY A 1 145 ? -5.578 -5.707 -4.73 1 96.56 145 GLY A CA 1
ATOM 1125 C C . GLY A 1 145 ? -5.191 -7.117 -4.32 1 96.56 145 GLY A C 1
ATOM 1126 O O . GLY A 1 145 ? -4.809 -7.93 -5.164 1 96.56 145 GLY A O 1
ATOM 1127 N N . TRP A 1 146 ? -5.281 -7.395 -3.059 1 97.5 146 TRP A N 1
ATOM 1128 C CA . TRP A 1 146 ? -4.867 -8.672 -2.49 1 97.5 146 TRP A CA 1
ATOM 1129 C C . TRP A 1 146 ? -6.082 -9.531 -2.141 1 97.5 146 TRP A C 1
ATOM 1131 O O . TRP A 1 146 ? -5.938 -10.695 -1.78 1 97.5 146 TRP A O 1
ATOM 1141 N N . GLN A 1 147 ? -7.262 -9.008 -2.293 1 96.88 147 GLN A N 1
ATOM 1142 C CA . GLN A 1 147 ? -8.469 -9.586 -1.711 1 96.88 147 GLN A CA 1
ATOM 1143 C C . GLN A 1 147 ? -8.789 -10.93 -2.346 1 96.88 147 GLN A C 1
ATOM 1145 O O . GLN A 1 147 ? -9.164 -11.883 -1.649 1 96.88 147 GLN A O 1
ATOM 1150 N N . THR A 1 148 ? -8.68 -10.977 -3.678 1 98.38 148 THR A N 1
ATOM 1151 C CA . THR A 1 148 ? -8.984 -12.227 -4.363 1 98.38 148 THR A CA 1
ATOM 1152 C C . THR A 1 148 ? -7.984 -13.312 -3.99 1 98.38 148 THR A C 1
ATOM 1154 O O . THR A 1 148 ? -8.367 -14.438 -3.682 1 98.38 148 THR A O 1
ATOM 1157 N N . ALA A 1 149 ? -6.734 -12.984 -4.039 1 98.62 149 ALA A N 1
ATOM 1158 C CA . ALA A 1 149 ? -5.707 -13.953 -3.646 1 98.62 149 ALA A CA 1
ATOM 1159 C C . ALA A 1 149 ? -5.926 -14.43 -2.215 1 98.62 149 ALA A C 1
ATOM 1161 O O . ALA A 1 149 ? -5.758 -15.609 -1.916 1 98.62 149 ALA A O 1
ATOM 1162 N N . ASP A 1 150 ? -6.254 -13.516 -1.398 1 97.5 150 ASP A N 1
ATOM 1163 C CA . ASP A 1 150 ? -6.512 -13.875 -0.006 1 97.5 150 ASP A CA 1
ATOM 1164 C C . ASP A 1 150 ? -7.664 -14.867 0.103 1 97.5 150 ASP A C 1
ATOM 1166 O O . ASP A 1 150 ? -7.59 -15.828 0.874 1 97.5 150 ASP A O 1
ATOM 1170 N N . LEU A 1 151 ? -8.711 -14.609 -0.609 1 97.12 151 LEU A N 1
ATOM 1171 C CA . LEU A 1 151 ? -9.836 -15.539 -0.634 1 97.12 151 LEU A CA 1
ATOM 1172 C C . LEU A 1 151 ? -9.398 -16.922 -1.109 1 97.12 151 LEU A C 1
ATOM 1174 O O . LEU A 1 151 ? -9.836 -17.938 -0.569 1 97.12 151 LEU A O 1
ATOM 1178 N N . LEU A 1 152 ? -8.57 -16.953 -2.088 1 98.19 152 LEU A N 1
ATOM 1179 C CA . LEU A 1 152 ? -8.133 -18.219 -2.656 1 98.19 152 LEU A CA 1
ATOM 1180 C C . LEU A 1 152 ? -7.371 -19.047 -1.623 1 98.19 152 LEU A C 1
ATOM 1182 O O . LEU A 1 152 ? -7.449 -20.281 -1.623 1 98.19 152 LEU A O 1
ATOM 1186 N N . THR A 1 153 ? -6.625 -18.391 -0.737 1 97.38 153 THR A N 1
ATOM 1187 C CA . THR A 1 153 ? -5.891 -19.125 0.288 1 97.38 153 THR A CA 1
ATOM 1188 C C . THR A 1 153 ? -6.844 -19.922 1.165 1 97.38 153 THR A C 1
ATOM 1190 O O . THR A 1 153 ? -6.48 -20.984 1.68 1 97.38 153 THR A O 1
ATOM 1193 N N . LYS A 1 154 ? -8.078 -19.469 1.214 1 94.88 154 LYS A N 1
ATOM 1194 C CA . LYS A 1 154 ? -9.023 -20.062 2.156 1 94.88 154 LYS A CA 1
ATOM 1195 C C . LYS A 1 154 ? -9.992 -21 1.445 1 94.88 154 LYS A C 1
ATOM 1197 O O . LYS A 1 154 ? -10.477 -21.969 2.037 1 94.88 154 LYS A O 1
ATOM 1202 N N . GLN A 1 155 ? -10.203 -20.734 0.172 1 95.81 155 GLN A N 1
ATOM 1203 C CA . GLN A 1 155 ? -11.398 -21.359 -0.384 1 95.81 155 GLN A CA 1
ATOM 1204 C C . GLN A 1 155 ? -11.055 -22.203 -1.607 1 95.81 155 GLN A C 1
ATOM 1206 O O . GLN A 1 155 ? -11.836 -23.078 -2.006 1 95.81 155 GLN A O 1
ATOM 1211 N N . LEU A 1 156 ? -9.977 -22.031 -2.26 1 97.81 156 LEU A N 1
ATOM 1212 C CA . LEU A 1 156 ? -9.742 -22.719 -3.523 1 97.81 156 LEU A CA 1
ATOM 1213 C C . LEU A 1 156 ? -9.625 -24.219 -3.307 1 97.81 156 LEU A C 1
ATOM 1215 O O . LEU A 1 156 ? -10.328 -25 -3.949 1 97.81 156 LEU A O 1
ATOM 1219 N N . LEU A 1 157 ? -8.758 -24.609 -2.373 1 97.19 157 LEU A N 1
ATOM 1220 C CA . LEU A 1 157 ? -8.523 -26.031 -2.156 1 97.19 157 LEU A CA 1
ATOM 1221 C C . LEU A 1 157 ? -9.797 -26.719 -1.688 1 97.19 157 LEU A C 1
ATOM 1223 O O . LEU A 1 157 ? -10.133 -27.812 -2.172 1 97.19 157 LEU A O 1
ATOM 1227 N N . PRO A 1 158 ? -10.594 -26.125 -0.787 1 95.81 158 PRO A N 1
ATOM 1228 C CA . PRO A 1 158 ? -11.859 -26.75 -0.384 1 95.81 158 PRO A CA 1
ATOM 1229 C C . PRO A 1 158 ? -12.805 -26.984 -1.562 1 95.81 158 PRO A C 1
ATOM 1231 O O . PRO A 1 158 ? -13.445 -28.031 -1.635 1 95.81 158 PRO A O 1
ATOM 1234 N N . PHE A 1 159 ? -12.906 -26.094 -2.49 1 96.88 159 PHE A N 1
ATOM 1235 C CA . PHE A 1 159 ? -13.75 -26.266 -3.668 1 96.88 159 PHE A CA 1
ATOM 1236 C C . PHE A 1 159 ? -13.234 -27.391 -4.543 1 96.88 159 PHE A C 1
ATOM 1238 O O . PHE A 1 159 ? -14.008 -28.219 -5.039 1 96.88 159 PHE A O 1
ATOM 1245 N N . VAL A 1 160 ? -11.953 -27.422 -4.711 1 97.44 160 VAL A N 1
ATOM 1246 C CA . VAL A 1 160 ? -11.336 -28.469 -5.535 1 97.44 160 VAL A CA 1
ATOM 1247 C C . VAL A 1 160 ? -11.523 -29.828 -4.875 1 97.44 160 VAL A C 1
ATOM 1249 O O . VAL A 1 160 ? -11.891 -30.797 -5.539 1 97.44 160 VAL A O 1
ATOM 1252 N N . ARG A 1 161 ? -11.289 -29.922 -3.594 1 95.5 161 ARG A N 1
ATOM 1253 C CA . ARG A 1 161 ? -11.422 -31.172 -2.855 1 95.5 161 ARG A CA 1
ATOM 1254 C C . ARG A 1 161 ? -12.836 -31.734 -2.973 1 95.5 161 ARG A C 1
ATOM 1256 O O . ARG A 1 161 ? -13.031 -32.938 -3.137 1 95.5 161 ARG A O 1
ATOM 1263 N N . ARG A 1 162 ? -13.797 -30.891 -2.898 1 94.56 162 ARG A N 1
ATOM 1264 C CA . ARG A 1 162 ? -15.188 -31.312 -3.023 1 94.56 162 ARG A CA 1
ATOM 1265 C C . ARG A 1 162 ? -15.43 -32 -4.359 1 94.56 162 ARG A C 1
ATOM 1267 O O . ARG A 1 162 ? -16.031 -33.062 -4.41 1 94.56 162 ARG A O 1
ATOM 1274 N N . ARG A 1 163 ? -14.914 -31.422 -5.41 1 95.94 163 ARG A N 1
ATOM 1275 C CA . ARG A 1 163 ? -15.117 -31.984 -6.746 1 95.94 163 ARG A CA 1
ATOM 1276 C C . ARG A 1 163 ? -14.32 -33.25 -6.922 1 95.94 163 ARG A C 1
ATOM 1278 O O . ARG A 1 163 ? -14.758 -34.188 -7.625 1 95.94 163 ARG A O 1
ATOM 1285 N N . LEU A 1 164 ? -13.172 -33.344 -6.285 1 95.12 164 LEU A N 1
ATOM 1286 C CA . LEU A 1 164 ? -12.383 -34.562 -6.332 1 95.12 164 LEU A CA 1
ATOM 1287 C C . LEU A 1 164 ? -13.141 -35.719 -5.68 1 95.12 164 LEU A C 1
ATOM 1289 O O . LEU A 1 164 ? -13.188 -36.844 -6.227 1 95.12 164 LEU A O 1
ATOM 1293 N N . ILE A 1 165 ? -13.719 -35.469 -4.559 1 91.38 165 ILE A N 1
ATOM 1294 C CA . ILE A 1 165 ? -14.453 -36.469 -3.818 1 91.38 165 ILE A CA 1
ATOM 1295 C C . ILE A 1 165 ? -15.656 -36.938 -4.633 1 91.38 165 ILE A C 1
ATOM 1297 O O . ILE A 1 165 ? -15.992 -38.125 -4.641 1 91.38 165 ILE A O 1
ATOM 1301 N N . GLU A 1 166 ? -16.25 -36.062 -5.344 1 91.25 166 GLU A N 1
ATOM 1302 C CA . GLU A 1 166 ? -17.422 -36.344 -6.152 1 91.25 166 GLU A CA 1
ATOM 1303 C C . GLU A 1 166 ? -17.047 -37.188 -7.367 1 91.25 166 GLU A C 1
ATOM 1305 O O . GLU A 1 166 ? -17.891 -37.906 -7.91 1 91.25 166 GLU A O 1
ATOM 1310 N N . ALA A 1 167 ? -15.836 -37.062 -7.887 1 86.5 167 ALA A N 1
ATOM 1311 C CA . ALA A 1 167 ? -15.375 -37.844 -9.039 1 86.5 167 ALA A CA 1
ATOM 1312 C C . ALA A 1 167 ? -15.148 -39.312 -8.656 1 86.5 167 ALA A C 1
ATOM 1314 O O . ALA A 1 167 ? -14.633 -40.094 -9.453 1 86.5 167 ALA A O 1
ATOM 1315 N N . LYS A 1 168 ? -15.977 -40.094 -8.062 1 73.44 168 LYS A N 1
ATOM 1316 C CA . LYS A 1 168 ? -15.922 -41.438 -7.516 1 73.44 168 LYS A CA 1
ATOM 1317 C C . LYS A 1 168 ? -14.977 -42.312 -8.328 1 73.44 168 LYS A C 1
ATOM 1319 O O . LYS A 1 168 ? -15.008 -42.312 -9.562 1 73.44 168 LYS A O 1
ATOM 1324 N N . PRO A 1 169 ? -14.18 -43 -7.566 1 74.62 169 PRO A N 1
ATOM 1325 C CA . PRO A 1 169 ? -13.281 -43.938 -8.25 1 74.62 169 PRO A CA 1
ATOM 1326 C C . PRO A 1 169 ? -14.039 -45.062 -8.945 1 74.62 169 PRO A C 1
ATOM 1328 O O . PRO A 1 169 ? -15.156 -45.406 -8.547 1 74.62 169 PRO A O 1
ATOM 1331 N N . PRO A 1 170 ? -13.406 -45.5 -9.992 1 73 170 PRO A N 1
ATOM 1332 C CA . PRO A 1 170 ? -14 -46.688 -10.617 1 73 170 PRO A CA 1
ATOM 1333 C C . PRO A 1 170 ? -14.109 -47.875 -9.656 1 73 170 PRO A C 1
ATOM 1335 O O . PRO A 1 170 ? -13.359 -47.938 -8.68 1 73 170 PRO A O 1
ATOM 1338 N N . PRO A 1 171 ? -15.125 -48.688 -9.82 1 68.31 171 PRO A N 1
ATOM 1339 C CA . PRO A 1 171 ? -15.406 -49.812 -8.93 1 68.31 171 PRO A CA 1
ATOM 1340 C C . PRO A 1 171 ? -14.219 -50.75 -8.789 1 68.31 171 PRO A C 1
ATOM 1342 O O . PRO A 1 171 ? -14.055 -51.406 -7.754 1 68.31 171 PRO A O 1
ATOM 1345 N N . ASN A 1 172 ? -13.453 -51 -9.742 1 66.94 172 ASN A N 1
ATOM 1346 C CA . ASN A 1 172 ? -12.469 -52.062 -9.766 1 66.94 172 ASN A CA 1
ATOM 1347 C C . ASN A 1 172 ? -11.156 -51.656 -9.102 1 66.94 172 ASN A C 1
ATOM 1349 O O . ASN A 1 172 ? -10.094 -52.156 -9.445 1 66.94 172 ASN A O 1
ATOM 1353 N N . ASP A 1 173 ? -11.094 -50.938 -8.117 1 69.5 173 ASP A N 1
ATOM 1354 C CA . ASP A 1 173 ? -9.906 -50.531 -7.363 1 69.5 173 ASP A CA 1
ATOM 1355 C C . ASP A 1 173 ? -8.852 -49.938 -8.281 1 69.5 173 ASP A C 1
ATOM 1357 O O . ASP A 1 173 ? -7.664 -49.906 -7.941 1 69.5 173 ASP A O 1
ATOM 1361 N N . GLU A 1 174 ? -9.172 -49.688 -9.43 1 78.12 174 GLU A N 1
ATOM 1362 C CA . GLU A 1 174 ? -8.25 -49 -10.328 1 78.12 174 GLU A CA 1
ATOM 1363 C C . GLU A 1 174 ? -8.117 -47.5 -9.953 1 78.12 174 GLU A C 1
ATOM 1365 O O . GLU A 1 174 ? -9.062 -46.906 -9.422 1 78.12 174 GLU A O 1
ATOM 1370 N N . PRO A 1 175 ? -6.883 -47.125 -10.188 1 80.75 175 PRO A N 1
ATOM 1371 C CA . PRO A 1 175 ? -6.703 -45.688 -9.898 1 80.75 175 PRO A CA 1
ATOM 1372 C C . PRO A 1 175 ? -7.609 -44.812 -10.742 1 80.75 175 PRO A C 1
ATOM 1374 O O . PRO A 1 175 ? -7.949 -45.156 -11.875 1 80.75 175 PRO A O 1
ATOM 1377 N N . VAL A 1 176 ? -8.047 -43.75 -10.203 1 87.81 176 VAL A N 1
ATOM 1378 C CA . VAL A 1 176 ? -8.859 -42.781 -10.914 1 87.81 176 VAL A CA 1
ATOM 1379 C C . VAL A 1 176 ? -8.07 -42.188 -12.094 1 87.81 176 VAL A C 1
ATOM 1381 O O . VAL A 1 176 ? -6.918 -41.781 -11.922 1 87.81 176 VAL A O 1
ATOM 1384 N N . PRO A 1 177 ? -8.617 -42.25 -13.266 1 91.75 177 PRO A N 1
ATOM 1385 C CA . PRO A 1 177 ? -7.914 -41.719 -14.422 1 91.75 177 PRO A CA 1
ATOM 1386 C C . PRO A 1 177 ? -7.555 -40.25 -14.25 1 91.75 177 PRO A C 1
ATOM 1388 O O . PRO A 1 177 ? -8.328 -39.469 -13.672 1 91.75 177 PRO A O 1
ATOM 1391 N N . ASP A 1 178 ? -6.43 -39.844 -14.836 1 94.81 178 ASP A N 1
ATOM 1392 C CA . ASP A 1 178 ? -5.945 -38.469 -14.734 1 94.81 178 ASP A CA 1
ATOM 1393 C C . ASP A 1 178 ? -6.973 -37.469 -15.281 1 94.81 178 ASP A C 1
ATOM 1395 O O . ASP A 1 178 ? -7.137 -36.375 -14.75 1 94.81 178 ASP A O 1
ATOM 1399 N N . GLU A 1 179 ? -7.648 -37.875 -16.328 1 95.5 179 GLU A N 1
ATOM 1400 C CA . GLU A 1 179 ? -8.617 -37 -16.969 1 95.5 179 GLU A CA 1
ATOM 1401 C C . GLU A 1 179 ? -9.742 -36.625 -16.016 1 95.5 179 GLU A C 1
ATOM 1403 O O . GLU A 1 179 ? -10.266 -35.5 -16.062 1 95.5 179 GLU A O 1
ATOM 1408 N N . TRP A 1 180 ? -10.078 -37.562 -15.195 1 94.94 180 TRP A N 1
ATOM 1409 C CA . TRP A 1 180 ? -11.133 -37.281 -14.227 1 94.94 180 TRP A CA 1
ATOM 1410 C C . TRP A 1 180 ? -10.641 -36.344 -13.141 1 94.94 180 TRP A C 1
ATOM 1412 O O . TRP A 1 180 ? -11.391 -35.469 -12.68 1 94.94 180 TRP A O 1
ATOM 1422 N N . VAL A 1 181 ? -9.406 -36.531 -12.688 1 96.62 181 VAL A N 1
ATOM 1423 C CA . VAL A 1 181 ? -8.805 -35.625 -11.703 1 96.62 181 VAL A CA 1
ATOM 1424 C C . VAL A 1 181 ? -8.719 -34.219 -12.273 1 96.62 181 VAL A C 1
ATOM 1426 O O . VAL A 1 181 ? -9.094 -33.25 -11.602 1 96.62 181 VAL A O 1
ATOM 1429 N N . GLN A 1 182 ? -8.297 -34.156 -13.516 1 98.25 182 GLN A N 1
ATOM 1430 C CA . GLN A 1 182 ? -8.18 -32.844 -14.188 1 98.25 182 GLN A CA 1
ATOM 1431 C C . GLN A 1 182 ? -9.539 -32.156 -14.273 1 98.25 182 GLN A C 1
ATOM 1433 O O . GLN A 1 182 ? -9.648 -30.969 -13.961 1 98.25 182 GLN A O 1
ATOM 1438 N N . SER A 1 183 ? -10.539 -32.875 -14.664 1 98.06 183 SER A N 1
ATOM 1439 C CA . SER A 1 183 ? -11.883 -32.312 -14.781 1 98.06 183 SER A CA 1
ATOM 1440 C C . SER A 1 183 ? -12.398 -31.828 -13.438 1 98.06 183 SER A C 1
ATOM 1442 O O . SER A 1 183 ? -13.047 -30.781 -13.359 1 98.06 183 SER A O 1
ATOM 1444 N N . ALA A 1 184 ? -12.117 -32.625 -12.414 1 97.69 184 ALA A N 1
ATOM 1445 C CA . ALA A 1 184 ? -12.547 -32.25 -11.07 1 97.69 184 ALA A CA 1
ATOM 1446 C C . ALA A 1 184 ? -11.883 -30.938 -10.633 1 97.69 184 ALA A C 1
ATOM 1448 O O . ALA A 1 184 ? -12.539 -30.062 -10.07 1 97.69 184 ALA A O 1
ATOM 1449 N N . ILE A 1 185 ? -10.625 -30.812 -10.883 1 98.62 185 ILE A N 1
ATOM 1450 C CA . ILE A 1 185 ? -9.883 -29.609 -10.531 1 98.62 185 ILE A CA 1
ATOM 1451 C C . ILE A 1 185 ? -10.461 -28.406 -11.289 1 98.62 185 ILE A C 1
ATOM 1453 O O . ILE A 1 185 ? -10.727 -27.359 -10.695 1 98.62 185 ILE A O 1
ATOM 1457 N N . MET A 1 186 ? -10.688 -28.609 -12.578 1 98.81 186 MET A N 1
ATOM 1458 C CA . MET A 1 186 ? -11.234 -27.547 -13.414 1 98.81 186 MET A CA 1
ATOM 1459 C C . MET A 1 186 ? -12.578 -27.078 -12.875 1 98.81 186 MET A C 1
ATOM 1461 O O . MET A 1 186 ? -12.82 -25.875 -12.758 1 98.81 186 MET A O 1
ATOM 1465 N N . LYS A 1 187 ? -13.391 -28 -12.523 1 98.19 187 LYS A N 1
ATOM 1466 C CA . LYS A 1 187 ? -14.719 -27.672 -12.008 1 98.19 187 LYS A CA 1
ATOM 1467 C C . LYS A 1 187 ? -14.625 -26.922 -10.688 1 98.19 187 LYS A C 1
ATOM 1469 O O . LYS A 1 187 ? -15.391 -25.984 -10.445 1 98.19 187 LYS A O 1
ATOM 1474 N N . GLY A 1 188 ? -13.711 -27.328 -9.844 1 98.19 188 GLY A N 1
ATOM 1475 C CA . GLY A 1 188 ? -13.516 -26.641 -8.586 1 98.19 188 GLY A CA 1
ATOM 1476 C C . GLY A 1 188 ? -13.141 -25.172 -8.766 1 98.19 188 GLY A C 1
ATOM 1477 O O . GLY A 1 188 ? -13.664 -24.297 -8.07 1 98.19 188 GLY A O 1
ATOM 1478 N N . PHE A 1 189 ? -12.242 -24.938 -9.695 1 98.81 189 PHE A N 1
ATOM 1479 C CA . PHE A 1 189 ? -11.828 -23.562 -10.008 1 98.81 189 PHE A CA 1
ATOM 1480 C C . PHE A 1 189 ? -13.016 -22.734 -10.492 1 98.81 189 PHE A C 1
ATOM 1482 O O . PHE A 1 189 ? -13.25 -21.641 -10.008 1 98.81 189 PHE A O 1
ATOM 1489 N N . VAL A 1 190 ? -13.758 -23.281 -11.398 1 98.56 190 VAL A N 1
ATOM 1490 C CA . VAL A 1 190 ? -14.867 -22.562 -12.023 1 98.56 190 VAL A CA 1
ATOM 1491 C C . VAL A 1 190 ? -15.969 -22.312 -10.992 1 98.56 190 VAL A C 1
ATOM 1493 O O . VAL A 1 190 ? -16.531 -21.219 -10.922 1 98.56 190 VAL A O 1
ATOM 1496 N N . ASP A 1 191 ? -16.219 -23.312 -10.156 1 97.69 191 ASP A N 1
ATOM 1497 C CA . ASP A 1 191 ? -17.234 -23.172 -9.117 1 97.69 191 ASP A CA 1
ATOM 1498 C C . ASP A 1 191 ? -16.906 -22.016 -8.188 1 97.69 191 ASP A C 1
ATOM 1500 O O . ASP A 1 191 ? -17.781 -21.219 -7.836 1 97.69 191 ASP A O 1
ATOM 1504 N N . LEU A 1 192 ? -15.703 -21.969 -7.789 1 97.88 192 LEU A N 1
ATOM 1505 C CA . LEU A 1 192 ? -15.312 -20.906 -6.871 1 97.88 192 LEU A CA 1
ATOM 1506 C C . LEU A 1 192 ? -15.438 -19.531 -7.539 1 97.88 192 LEU A C 1
ATOM 1508 O O . LEU A 1 192 ? -15.984 -18.609 -6.953 1 97.88 192 LEU A O 1
ATOM 1512 N N . ASP A 1 193 ? -14.977 -19.391 -8.75 1 98.56 193 ASP A N 1
ATOM 1513 C CA . ASP A 1 193 ? -15.062 -18.109 -9.422 1 98.56 193 ASP A CA 1
ATOM 1514 C C . ASP A 1 193 ? -16.516 -17.703 -9.664 1 98.56 193 ASP A C 1
ATOM 1516 O O . ASP A 1 193 ? -16.859 -16.516 -9.578 1 98.56 193 ASP A O 1
ATOM 1520 N N . ASP A 1 194 ? -17.328 -18.656 -9.984 1 97.44 194 ASP A N 1
ATOM 1521 C CA . ASP A 1 194 ? -18.75 -18.391 -10.133 1 97.44 194 ASP A CA 1
ATOM 1522 C C . ASP A 1 194 ? -19.344 -17.859 -8.828 1 97.44 194 ASP A C 1
ATOM 1524 O O . ASP A 1 194 ? -20.203 -16.969 -8.852 1 97.44 194 ASP A O 1
ATOM 1528 N N . SER A 1 195 ? -18.875 -18.391 -7.785 1 96.31 195 SER A N 1
ATOM 1529 C CA . SER A 1 195 ? -19.359 -17.953 -6.477 1 96.31 195 SER A CA 1
ATOM 1530 C C . SER A 1 195 ? -18.906 -16.531 -6.176 1 96.31 195 SER A C 1
ATOM 1532 O O . SER A 1 195 ? -19.484 -15.852 -5.324 1 96.31 195 SER A O 1
ATOM 1534 N N . ILE A 1 196 ? -17.875 -16.062 -6.773 1 96.75 196 ILE A N 1
ATOM 1535 C CA . ILE A 1 196 ? -17.391 -14.703 -6.617 1 96.75 196 ILE A CA 1
ATOM 1536 C C . ILE A 1 196 ? -18.125 -13.773 -7.57 1 96.75 196 ILE A C 1
ATOM 1538 O O . ILE A 1 196 ? -18.641 -12.734 -7.156 1 96.75 196 ILE A O 1
ATOM 1542 N N . ILE A 1 197 ? -18.297 -14.203 -8.805 1 97.94 197 ILE A N 1
ATOM 1543 C CA . ILE A 1 197 ? -18.719 -13.328 -9.891 1 97.94 197 ILE A CA 1
ATOM 1544 C C . ILE A 1 197 ? -20.234 -13.391 -10.047 1 97.94 197 ILE A C 1
ATOM 1546 O O . ILE A 1 197 ? -20.891 -12.352 -10.117 1 97.94 197 ILE A O 1
ATOM 1550 N N . GLN A 1 198 ? -20.797 -14.523 -10.016 1 96 198 GLN A N 1
ATOM 1551 C CA . GLN A 1 198 ? -22.188 -14.695 -10.406 1 96 198 GLN A CA 1
ATOM 1552 C C . GLN A 1 198 ? -23.125 -14.422 -9.234 1 96 198 GLN A C 1
ATOM 1554 O O . GLN A 1 198 ? -24.328 -14.211 -9.422 1 96 198 GLN A O 1
ATOM 1559 N N . THR A 1 199 ? -22.609 -14.398 -8.07 1 92.75 199 THR A N 1
ATOM 1560 C CA . THR A 1 199 ? -23.484 -14.18 -6.922 1 92.75 199 THR A CA 1
ATOM 1561 C C . THR A 1 199 ? -23.578 -12.695 -6.59 1 92.75 199 THR A C 1
ATOM 1563 O O . THR A 1 199 ? -24.375 -12.297 -5.742 1 92.75 199 THR A O 1
ATOM 1566 N N . ALA A 1 200 ? -22.844 -11.898 -7.223 1 94.5 200 ALA A N 1
ATOM 1567 C CA . ALA A 1 200 ? -22.75 -10.469 -6.922 1 94.5 200 ALA A CA 1
ATOM 1568 C C . ALA A 1 200 ? -24.109 -9.797 -7.039 1 94.5 200 ALA A C 1
ATOM 1570 O O . ALA A 1 200 ? -24.5 -8.992 -6.184 1 94.5 200 ALA A O 1
ATOM 1571 N N . PRO A 1 201 ? -24.922 -10.117 -8.07 1 94.94 201 PRO A N 1
ATOM 1572 C CA . PRO A 1 201 ? -26.25 -9.5 -8.148 1 94.94 201 PRO A CA 1
ATOM 1573 C C . PRO A 1 201 ? -27.125 -9.82 -6.938 1 94.94 201 PRO A C 1
ATOM 1575 O O . PRO A 1 201 ? -27.781 -8.93 -6.391 1 94.94 201 PRO A O 1
ATOM 1578 N N . ASP A 1 202 ? -27.031 -11.016 -6.512 1 94.75 202 ASP A N 1
ATOM 1579 C CA . ASP A 1 202 ? -27.797 -11.414 -5.336 1 94.75 202 ASP A CA 1
ATOM 1580 C C . ASP A 1 202 ? -27.281 -10.727 -4.078 1 94.75 202 ASP A C 1
ATOM 1582 O O . ASP A 1 202 ? -28.062 -10.281 -3.234 1 94.75 202 ASP A O 1
ATOM 1586 N N . THR A 1 203 ? -26.031 -10.672 -3.967 1 93.62 203 THR A N 1
ATOM 1587 C CA . THR A 1 203 ? -25.422 -9.992 -2.83 1 93.62 203 THR A CA 1
ATOM 1588 C C . THR A 1 203 ? -25.844 -8.531 -2.781 1 93.62 203 THR A C 1
ATOM 1590 O O . THR A 1 203 ? -26.219 -8.023 -1.722 1 93.62 203 THR A O 1
ATOM 1593 N N . SER A 1 204 ? -25.844 -7.844 -3.877 1 93.5 204 SER A N 1
ATOM 1594 C CA . SER A 1 204 ? -26.156 -6.422 -3.965 1 93.5 204 SER A CA 1
ATOM 1595 C C . SER A 1 204 ? -27.594 -6.152 -3.547 1 93.5 204 SER A C 1
ATOM 1597 O O . SER A 1 204 ? -27.922 -5.074 -3.041 1 93.5 204 SER A O 1
ATOM 1599 N N . LYS A 1 205 ? -28.484 -7.152 -3.705 1 93 205 LYS A N 1
ATOM 1600 C CA . LYS A 1 205 ? -29.906 -6.969 -3.42 1 93 205 LYS A CA 1
ATOM 1601 C C . LYS A 1 205 ? -30.281 -7.602 -2.082 1 93 205 LYS A C 1
ATOM 1603 O O . LYS A 1 205 ? -31.438 -7.523 -1.658 1 93 205 LYS A O 1
ATOM 1608 N N . SER A 1 206 ? -29.312 -8.188 -1.48 1 92.88 206 SER A N 1
ATOM 1609 C CA . SER A 1 206 ? -29.594 -8.906 -0.246 1 92.88 206 SER A CA 1
ATOM 1610 C C . SER A 1 206 ? -29.875 -7.949 0.906 1 92.88 206 SER A C 1
ATOM 1612 O O . SER A 1 206 ? -29.672 -6.738 0.773 1 92.88 206 SER A O 1
ATOM 1614 N N . GLU A 1 207 ? -30.297 -8.562 2.027 1 92.75 207 GLU A N 1
ATOM 1615 C CA . GLU A 1 207 ? -30.594 -7.766 3.211 1 92.75 207 GLU A CA 1
ATOM 1616 C C . GLU A 1 207 ? -29.391 -7.68 4.145 1 92.75 207 GLU A C 1
ATOM 1618 O O . GLU A 1 207 ? -29.5 -7.215 5.281 1 92.75 207 GLU A O 1
ATOM 1623 N N . GLN A 1 208 ? -28.312 -8.117 3.646 1 93.12 208 GLN A N 1
ATOM 1624 C CA . GLN A 1 208 ? -27.094 -8.023 4.449 1 93.12 208 GLN A CA 1
ATOM 1625 C C . GLN A 1 208 ? -26.688 -6.57 4.676 1 93.12 208 GLN A C 1
ATOM 1627 O O . GLN A 1 208 ? -27.094 -5.684 3.914 1 93.12 208 GLN A O 1
ATOM 1632 N N . SER A 1 209 ? -25.938 -6.352 5.762 1 94.5 209 SER A N 1
ATOM 1633 C CA . SER A 1 209 ? -25.438 -5.008 6.02 1 94.5 209 SER A CA 1
ATOM 1634 C C . SER A 1 209 ? -24.5 -4.543 4.902 1 94.5 209 SER A C 1
ATOM 1636 O O . SER A 1 209 ? -23.922 -5.363 4.188 1 94.5 209 SER A O 1
ATOM 1638 N N . PHE A 1 210 ? -24.391 -3.275 4.777 1 96.12 210 PHE A N 1
ATOM 1639 C CA . PHE A 1 210 ? -23.547 -2.713 3.721 1 96.12 210 PHE A CA 1
ATOM 1640 C C . PHE A 1 210 ? -22.109 -3.193 3.855 1 96.12 210 PHE A C 1
ATOM 1642 O O . PHE A 1 210 ? -21.5 -3.619 2.875 1 96.12 210 PHE A O 1
ATOM 1649 N N . GLN A 1 211 ? -21.547 -3.184 5.051 1 96.38 211 GLN A N 1
ATOM 1650 C CA . GLN A 1 211 ? -20.156 -3.588 5.27 1 96.38 211 GLN A CA 1
ATOM 1651 C C . GLN A 1 211 ? -19.969 -5.066 4.945 1 96.38 211 GLN A C 1
ATOM 1653 O O . GLN A 1 211 ? -18.891 -5.465 4.477 1 96.38 211 GLN A O 1
ATOM 1658 N N . ASP A 1 212 ? -20.969 -5.867 5.172 1 96 212 ASP A N 1
ATOM 1659 C CA . ASP A 1 212 ? -20.891 -7.277 4.809 1 96 212 ASP A CA 1
ATOM 1660 C C . ASP A 1 212 ? -20.891 -7.461 3.293 1 96 212 ASP A C 1
ATOM 1662 O O . ASP A 1 212 ? -20.141 -8.273 2.758 1 96 212 ASP A O 1
ATOM 1666 N N . LYS A 1 213 ? -21.766 -6.715 2.662 1 96.19 213 LYS A N 1
ATOM 1667 C CA . LYS A 1 213 ? -21.828 -6.781 1.205 1 96.19 213 LYS A CA 1
ATOM 1668 C C . LYS A 1 213 ? -20.5 -6.359 0.585 1 96.19 213 LYS A C 1
ATOM 1670 O O . LYS A 1 213 ? -20.016 -6.988 -0.364 1 96.19 213 LYS A O 1
ATOM 1675 N N . VAL A 1 214 ? -19.891 -5.344 1.17 1 95.94 214 VAL A N 1
ATOM 1676 C CA . VAL A 1 214 ? -18.609 -4.844 0.682 1 95.94 214 VAL A CA 1
ATOM 1677 C C . VAL A 1 214 ? -17.547 -5.941 0.772 1 95.94 214 VAL A C 1
ATOM 1679 O O . VAL A 1 214 ? -16.828 -6.191 -0.19 1 95.94 214 VAL A O 1
ATOM 1682 N N . LYS A 1 215 ? -17.531 -6.602 1.866 1 95.56 215 LYS A N 1
ATOM 1683 C CA . LYS A 1 215 ? -16.547 -7.664 2.07 1 95.56 215 LYS A CA 1
ATOM 1684 C C . LYS A 1 215 ? -16.766 -8.805 1.079 1 95.56 215 LYS A C 1
ATOM 1686 O O . LYS A 1 215 ? -15.797 -9.383 0.575 1 95.56 215 LYS A O 1
ATOM 1691 N N . LYS A 1 216 ? -17.938 -9.078 0.805 1 95.31 216 LYS A N 1
ATOM 1692 C CA . LYS A 1 216 ? -18.281 -10.172 -0.096 1 95.31 216 LYS A CA 1
ATOM 1693 C C . LYS A 1 216 ? -17.953 -9.82 -1.544 1 95.31 216 LYS A C 1
ATOM 1695 O O . LYS A 1 216 ? -17.578 -10.688 -2.334 1 95.31 216 LYS A O 1
ATOM 1700 N N . LEU A 1 217 ? -18.078 -8.555 -1.871 1 96.94 217 LEU A N 1
ATOM 1701 C CA . LEU A 1 217 ? -17.922 -8.117 -3.254 1 96.94 217 LEU A CA 1
ATOM 1702 C C . LEU A 1 217 ? -16.469 -7.82 -3.57 1 96.94 217 LEU A C 1
ATOM 1704 O O . LEU A 1 217 ? -16.062 -7.824 -4.738 1 96.94 217 LEU A O 1
ATOM 1708 N N . ALA A 1 218 ? -15.641 -7.652 -2.555 1 96.12 218 ALA A N 1
ATOM 1709 C CA . ALA A 1 218 ? -14.273 -7.164 -2.713 1 96.12 218 ALA A CA 1
ATOM 1710 C C . ALA A 1 218 ? -13.453 -8.102 -3.592 1 96.12 218 ALA A C 1
ATOM 1712 O O . ALA A 1 218 ? -12.734 -7.652 -4.484 1 96.12 218 ALA A O 1
ATOM 1713 N N . PRO A 1 219 ? -13.57 -9.391 -3.471 1 97.19 219 PRO A N 1
ATOM 1714 C CA . PRO A 1 219 ? -12.781 -10.281 -4.324 1 97.19 219 PRO A CA 1
ATOM 1715 C C . PRO A 1 219 ? -13.148 -10.164 -5.801 1 97.19 219 PRO A C 1
ATOM 1717 O O . PRO A 1 219 ? -12.32 -10.445 -6.672 1 97.19 219 PRO A O 1
ATOM 1720 N N . ALA A 1 220 ? -14.383 -9.75 -6.043 1 98 220 ALA A N 1
ATOM 1721 C CA . ALA A 1 220 ? -14.781 -9.555 -7.434 1 98 220 ALA A CA 1
ATOM 1722 C C . ALA A 1 220 ? -14.125 -8.312 -8.031 1 98 220 ALA A C 1
ATOM 1724 O O . ALA A 1 220 ? -13.883 -8.25 -9.242 1 98 220 ALA A O 1
ATOM 1725 N N . PHE A 1 221 ? -13.844 -7.359 -7.195 1 97.69 221 PHE A N 1
ATOM 1726 C CA . PHE A 1 221 ? -13.281 -6.086 -7.633 1 97.69 221 PHE A CA 1
ATOM 1727 C C . PHE A 1 221 ? -11.789 -6.219 -7.906 1 97.69 221 PHE A C 1
ATOM 1729 O O . PHE A 1 221 ? -11.227 -5.473 -8.711 1 97.69 221 PHE A O 1
ATOM 1736 N N . ALA A 1 222 ? -11.164 -7.191 -7.215 1 98.06 222 ALA A N 1
ATOM 1737 C CA . ALA A 1 222 ? -9.766 -7.512 -7.453 1 98.06 222 ALA A CA 1
ATOM 1738 C C . ALA A 1 222 ? -9.625 -8.734 -8.359 1 98.06 222 ALA A C 1
ATOM 1740 O O . ALA A 1 222 ? -10.594 -9.156 -8.992 1 98.06 222 ALA A O 1
ATOM 1741 N N . GLY A 1 223 ? -8.422 -9.18 -8.57 1 98.75 223 GLY A N 1
ATOM 1742 C CA . GLY A 1 223 ? -8.141 -10.383 -9.336 1 98.75 223 GLY A CA 1
ATOM 1743 C C . GLY A 1 223 ? -6.949 -11.164 -8.805 1 98.75 223 GLY A C 1
ATOM 1744 O O . GLY A 1 223 ? -6.172 -10.648 -8 1 98.75 223 GLY A O 1
ATOM 1745 N N . SER A 1 224 ? -6.887 -12.406 -9.281 1 98.94 224 SER A N 1
ATOM 1746 C CA . SER A 1 224 ? -5.734 -13.219 -8.906 1 98.94 224 SER A CA 1
ATOM 1747 C C . SER A 1 224 ? -5.5 -14.344 -9.914 1 98.94 224 SER A C 1
ATOM 1749 O O . SER A 1 224 ? -6.449 -14.977 -10.375 1 98.94 224 SER A O 1
ATOM 1751 N N . CYS A 1 225 ? -4.234 -14.492 -10.227 1 98.94 225 CYS A N 1
ATOM 1752 C CA . CYS A 1 225 ? -3.818 -15.758 -10.805 1 98.94 225 CYS A CA 1
ATOM 1753 C C . CYS A 1 225 ? -3.799 -16.859 -9.75 1 98.94 225 CYS A C 1
ATOM 1755 O O . CYS A 1 225 ? -3.826 -16.578 -8.547 1 98.94 225 CYS A O 1
ATOM 1757 N N . ALA A 1 226 ? -3.82 -18.109 -10.234 1 98.94 226 ALA A N 1
ATOM 1758 C CA . ALA A 1 226 ? -3.709 -19.25 -9.328 1 98.94 226 ALA A CA 1
ATOM 1759 C C . ALA A 1 226 ? -2.9 -20.375 -9.961 1 98.94 226 ALA A C 1
ATOM 1761 O O . ALA A 1 226 ? -3.209 -20.812 -11.07 1 98.94 226 ALA A O 1
ATOM 1762 N N . LEU A 1 227 ? -1.86 -20.719 -9.328 1 98.94 227 LEU A N 1
ATOM 1763 C CA . LEU A 1 227 ? -1.089 -21.906 -9.641 1 98.94 227 LEU A CA 1
ATOM 1764 C C . LEU A 1 227 ? -1.158 -22.922 -8.5 1 98.94 227 LEU A C 1
ATOM 1766 O O . LEU A 1 227 ? -0.601 -22.688 -7.426 1 98.94 227 LEU A O 1
ATOM 1770 N N . LEU A 1 228 ? -1.883 -24.016 -8.758 1 98.94 228 LEU A N 1
ATOM 1771 C CA . LEU A 1 228 ? -2.125 -25.031 -7.742 1 98.94 228 LEU A CA 1
ATOM 1772 C C . LEU A 1 228 ? -1.498 -26.359 -8.141 1 98.94 228 LEU A C 1
ATOM 1774 O O . LEU A 1 228 ? -1.617 -26.797 -9.297 1 98.94 228 LEU A O 1
ATOM 1778 N N . SER A 1 229 ? -0.804 -27 -7.227 1 98.94 229 SER A N 1
ATOM 1779 C CA . SER A 1 229 ? -0.305 -28.359 -7.453 1 98.94 229 SER A CA 1
ATOM 1780 C C . SER A 1 229 ? -0.847 -29.328 -6.406 1 98.94 229 SER A C 1
ATOM 1782 O O . SER A 1 229 ? -1.002 -28.969 -5.238 1 98.94 229 SER A O 1
ATOM 1784 N N . LEU A 1 230 ? -1.159 -30.5 -6.836 1 98.56 230 LEU A N 1
ATOM 1785 C CA . LEU A 1 230 ? -1.588 -31.625 -6.008 1 98.56 230 LEU A CA 1
ATOM 1786 C C . LEU A 1 230 ? -0.732 -32.844 -6.277 1 98.56 230 LEU A C 1
ATOM 1788 O O . LEU A 1 230 ? -0.576 -33.281 -7.43 1 98.56 230 LEU A O 1
ATOM 1792 N N . TYR A 1 231 ? -0.217 -33.406 -5.227 1 98.12 231 TYR A N 1
ATOM 1793 C CA . TYR A 1 231 ? 0.6 -34.625 -5.375 1 98.12 231 TYR A CA 1
ATOM 1794 C C . TYR A 1 231 ? -0.068 -35.812 -4.715 1 98.12 231 TYR A C 1
ATOM 1796 O O . TYR A 1 231 ? -0.373 -35.781 -3.521 1 98.12 231 TYR A O 1
ATOM 1804 N N . ASP A 1 232 ? -0.271 -36.844 -5.523 1 95.94 232 ASP A N 1
ATOM 1805 C CA . ASP A 1 232 ? -0.771 -38.125 -5.066 1 95.94 232 ASP A CA 1
ATOM 1806 C C . ASP A 1 232 ? 0.367 -39.156 -4.914 1 95.94 232 ASP A C 1
ATOM 1808 O O . ASP A 1 232 ? 0.886 -39.656 -5.906 1 95.94 232 ASP A O 1
ATOM 1812 N N . PRO A 1 233 ? 0.666 -39.469 -3.672 1 95 233 PRO A N 1
ATOM 1813 C CA . PRO A 1 233 ? 1.808 -40.375 -3.477 1 95 233 PRO A CA 1
ATOM 1814 C C . PRO A 1 233 ? 1.509 -41.812 -3.9 1 95 233 PRO A C 1
ATOM 1816 O O . PRO A 1 233 ? 2.432 -42.594 -4.172 1 95 233 PRO A O 1
ATOM 1819 N N . ILE A 1 234 ? 0.303 -42.156 -3.92 1 91.56 234 ILE A N 1
ATOM 1820 C CA . ILE A 1 234 ? -0.06 -43.531 -4.277 1 91.56 234 ILE A CA 1
ATOM 1821 C C . ILE A 1 234 ? 0.274 -43.781 -5.742 1 91.56 234 ILE A C 1
ATOM 1823 O O . ILE A 1 234 ? 0.867 -44.812 -6.082 1 91.56 234 ILE A O 1
ATOM 1827 N N . THR A 1 235 ? -0.051 -42.906 -6.543 1 92.31 235 THR A N 1
ATOM 1828 C CA . THR A 1 235 ? 0.218 -43.062 -7.969 1 92.31 235 THR A CA 1
ATOM 1829 C C . THR A 1 235 ? 1.485 -42.312 -8.375 1 92.31 235 THR A C 1
ATOM 1831 O O . THR A 1 235 ? 1.882 -42.344 -9.539 1 92.31 235 THR A O 1
ATOM 1834 N N . SER A 1 236 ? 2.125 -41.562 -7.441 1 96.19 236 SER A N 1
ATOM 1835 C CA . SER A 1 236 ? 3.273 -40.719 -7.699 1 96.19 236 SER A CA 1
ATOM 1836 C C . SER A 1 236 ? 2.975 -39.719 -8.805 1 96.19 236 SER A C 1
ATOM 1838 O O . SER A 1 236 ? 3.779 -39.531 -9.727 1 96.19 236 SER A O 1
ATOM 1840 N N . THR A 1 237 ? 1.793 -39.156 -8.781 1 97.62 237 THR A N 1
ATOM 1841 C CA . THR A 1 237 ? 1.35 -38.25 -9.836 1 97.62 237 THR A CA 1
ATOM 1842 C C . THR A 1 237 ? 1.222 -36.812 -9.305 1 97.62 237 THR A C 1
ATOM 1844 O O . THR A 1 237 ? 0.636 -36.594 -8.242 1 97.62 237 THR A O 1
ATOM 1847 N N . LEU A 1 238 ? 1.802 -35.906 -10.023 1 98.62 238 LEU A N 1
ATOM 1848 C CA . LEU A 1 238 ? 1.713 -34.469 -9.742 1 98.62 238 LEU A CA 1
ATOM 1849 C C . LEU A 1 238 ? 0.76 -33.781 -10.711 1 98.62 238 LEU A C 1
ATOM 1851 O O . LEU A 1 238 ? 0.997 -33.781 -11.922 1 98.62 238 LEU A O 1
ATOM 1855 N N . HIS A 1 239 ? -0.344 -33.312 -10.172 1 98.75 239 HIS A N 1
ATOM 1856 C CA . HIS A 1 239 ? -1.272 -32.5 -10.961 1 98.75 239 HIS A CA 1
ATOM 1857 C C . HIS A 1 239 ? -1.008 -31 -10.781 1 98.75 239 HIS A C 1
ATOM 1859 O O . HIS A 1 239 ? -0.891 -30.531 -9.648 1 98.75 239 HIS A O 1
ATOM 1865 N N . VAL A 1 240 ? -0.89 -30.25 -11.883 1 98.94 240 VAL A N 1
ATOM 1866 C CA . VAL A 1 240 ? -0.65 -28.812 -11.828 1 98.94 240 VAL A CA 1
ATOM 1867 C C . VAL A 1 240 ? -1.76 -28.078 -12.57 1 98.94 240 VAL A C 1
ATOM 1869 O O . VAL A 1 240 ? -2.043 -28.375 -13.734 1 98.94 240 VAL A O 1
ATOM 1872 N N . ALA A 1 241 ? -2.426 -27.203 -11.883 1 98.94 241 ALA A N 1
ATOM 1873 C CA . ALA A 1 241 ? -3.494 -26.375 -12.453 1 98.94 241 ALA A CA 1
ATOM 1874 C C . ALA A 1 241 ? -3.074 -24.922 -12.555 1 98.94 241 ALA A C 1
ATOM 1876 O O . ALA A 1 241 ? -2.746 -24.297 -11.547 1 98.94 241 ALA A O 1
ATOM 1877 N N . CYS A 1 242 ? -3.145 -24.359 -13.789 1 98.94 242 CYS A N 1
ATOM 1878 C CA . CYS A 1 242 ? -2.609 -23.031 -14.008 1 98.94 242 CYS A CA 1
ATOM 1879 C C . CYS A 1 242 ? -3.686 -22.094 -14.555 1 98.94 242 CYS A C 1
ATOM 1881 O O . CYS A 1 242 ? -4.223 -22.312 -15.641 1 98.94 242 CYS A O 1
ATOM 1883 N N . THR A 1 243 ? -4.07 -21.094 -13.805 1 98.88 243 THR A N 1
ATOM 1884 C CA . THR A 1 243 ? -4.855 -19.922 -14.188 1 98.88 243 THR A CA 1
ATOM 1885 C C . THR A 1 243 ? -4.016 -18.656 -14.078 1 98.88 243 THR A C 1
ATOM 1887 O O . THR A 1 243 ? -3.791 -18.141 -12.984 1 98.88 243 THR A O 1
ATOM 1890 N N . GLY A 1 244 ? -3.529 -18.172 -15.203 1 98.81 244 GLY A N 1
ATOM 1891 C CA . GLY A 1 244 ? -2.693 -16.969 -15.195 1 98.81 244 GLY A CA 1
ATOM 1892 C C . GLY A 1 244 ? -1.271 -17.25 -15.648 1 98.81 244 GLY A C 1
ATOM 1893 O O . GLY A 1 244 ? -1.047 -18.047 -16.562 1 98.81 244 GLY A O 1
ATOM 1894 N N . ASP A 1 245 ? -0.369 -16.438 -15.086 1 98.69 245 ASP A N 1
ATOM 1895 C CA . ASP A 1 245 ? 0.966 -16.5 -15.672 1 98.69 245 ASP A CA 1
ATOM 1896 C C . ASP A 1 245 ? 2.018 -16.828 -14.617 1 98.69 245 ASP A C 1
ATOM 1898 O O . ASP A 1 245 ? 3.193 -16.484 -14.781 1 98.69 245 ASP A O 1
ATOM 1902 N N . SER A 1 246 ? 1.576 -17.312 -13.414 1 98.81 246 SER A N 1
ATOM 1903 C CA . SER A 1 246 ? 2.533 -18.031 -12.578 1 98.81 246 SER A CA 1
ATOM 1904 C C . SER A 1 246 ? 2.965 -19.328 -13.242 1 98.81 246 SER A C 1
ATOM 1906 O O . SER A 1 246 ? 2.256 -19.859 -14.094 1 98.81 246 SER A O 1
ATOM 1908 N N . ARG A 1 247 ? 4.191 -19.844 -12.773 1 98.75 247 ARG A N 1
ATOM 1909 C CA . ARG A 1 247 ? 4.719 -20.953 -13.562 1 98.75 247 ARG A CA 1
ATOM 1910 C C . ARG A 1 247 ? 5.207 -22.078 -12.664 1 98.75 247 ARG A C 1
ATOM 1912 O O . ARG A 1 247 ? 5.805 -21.828 -11.617 1 98.75 247 ARG A O 1
ATOM 1919 N N . ALA A 1 248 ? 4.898 -23.312 -13.094 1 98.94 248 ALA A N 1
ATOM 1920 C CA . ALA A 1 248 ? 5.445 -24.531 -12.5 1 98.94 248 ALA A CA 1
ATOM 1921 C C . ALA A 1 248 ? 6.441 -25.203 -13.445 1 98.94 248 ALA A C 1
ATOM 1923 O O . ALA A 1 248 ? 6.129 -25.438 -14.609 1 98.94 248 ALA A O 1
ATOM 1924 N N . VAL A 1 249 ? 7.617 -25.5 -12.938 1 98.94 249 VAL A N 1
ATOM 1925 C CA . VAL A 1 249 ? 8.672 -26.125 -13.727 1 98.94 249 VAL A CA 1
ATOM 1926 C C . VAL A 1 249 ? 9.273 -27.297 -12.945 1 98.94 249 VAL A C 1
ATOM 1928 O O . VAL A 1 249 ? 9.648 -27.156 -11.781 1 98.94 249 VAL A O 1
ATOM 1931 N N . LEU A 1 250 ? 9.312 -28.453 -13.586 1 98.81 250 LEU A N 1
ATOM 1932 C CA . LEU A 1 250 ? 9.938 -29.625 -12.992 1 98.81 250 LEU A CA 1
ATOM 1933 C C . LEU A 1 250 ? 11.398 -29.75 -13.414 1 98.81 250 LEU A C 1
ATOM 1935 O O . LEU A 1 250 ? 11.719 -29.625 -14.602 1 98.81 250 LEU A O 1
ATOM 1939 N N . GLY A 1 251 ? 12.305 -29.812 -12.453 1 98.56 251 GLY A N 1
ATOM 1940 C CA . GLY A 1 251 ? 13.68 -30.234 -12.703 1 98.56 251 GLY A CA 1
ATOM 1941 C C . GLY A 1 251 ? 13.891 -31.719 -12.469 1 98.56 251 GLY A C 1
ATOM 1942 O O . GLY A 1 251 ? 13.586 -32.25 -11.391 1 98.56 251 GLY A O 1
ATOM 1943 N N . GLN A 1 252 ? 14.383 -32.375 -13.484 1 97.56 252 GLN A N 1
ATOM 1944 C CA . GLN A 1 252 ? 14.617 -33.812 -13.359 1 97.56 252 GLN A CA 1
ATOM 1945 C C . GLN A 1 252 ? 16.031 -34.156 -13.812 1 97.56 252 GLN A C 1
ATOM 1947 O O . GLN A 1 252 ? 16.484 -33.719 -14.867 1 97.56 252 GLN A O 1
ATOM 1952 N N . LYS A 1 253 ? 16.641 -34.938 -12.984 1 95.75 253 LYS A N 1
ATOM 1953 C CA . LYS A 1 253 ? 18.016 -35.344 -13.305 1 95.75 253 LYS A CA 1
ATOM 1954 C C . LYS A 1 253 ? 18.031 -36.438 -14.367 1 95.75 253 LYS A C 1
ATOM 1956 O O . LYS A 1 253 ? 17.344 -37.438 -14.227 1 95.75 253 LYS A O 1
ATOM 1961 N N . GLY A 1 254 ? 18.812 -36.219 -15.391 1 92.81 254 GLY A N 1
ATOM 1962 C CA . GLY A 1 254 ? 18.969 -37.219 -16.438 1 92.81 254 GLY A CA 1
ATOM 1963 C C . GLY A 1 254 ? 20.047 -38.219 -16.125 1 92.81 254 GLY A C 1
ATOM 1964 O O . GLY A 1 254 ? 20.75 -38.094 -15.133 1 92.81 254 GLY A O 1
ATOM 1965 N N . SER A 1 255 ? 20.078 -39.188 -17.031 1 92.44 255 SER A N 1
ATOM 1966 C CA . SER A 1 255 ? 21.078 -40.219 -16.891 1 92.44 255 SER A CA 1
ATOM 1967 C C . SER A 1 255 ? 22.5 -39.656 -17.047 1 92.44 255 SER A C 1
ATOM 1969 O O . SER A 1 255 ? 23.453 -40.25 -16.531 1 92.44 255 SER A O 1
ATOM 1971 N N . ASP A 1 256 ? 22.578 -38.562 -17.703 1 93.06 256 ASP A N 1
ATOM 1972 C CA . ASP A 1 256 ? 23.875 -37.906 -17.906 1 93.06 256 ASP A CA 1
ATOM 1973 C C . ASP A 1 256 ? 24.266 -37.062 -16.703 1 93.06 256 ASP A C 1
ATOM 1975 O O . ASP A 1 256 ? 25.312 -36.438 -16.703 1 93.06 256 ASP A O 1
ATOM 1979 N N . GLY A 1 257 ? 23.422 -37 -15.766 1 90.69 257 GLY A N 1
ATOM 1980 C CA . GLY A 1 257 ? 23.719 -36.25 -14.547 1 90.69 257 GLY A CA 1
ATOM 1981 C C . GLY A 1 257 ? 23.281 -34.812 -14.617 1 90.69 257 GLY A C 1
ATOM 1982 O O . GLY A 1 257 ? 23.406 -34.062 -13.633 1 90.69 257 GLY A O 1
ATOM 1983 N N . LYS A 1 258 ? 22.734 -34.469 -15.727 1 94.62 258 LYS A N 1
ATOM 1984 C CA . LYS A 1 258 ? 22.312 -33.094 -15.906 1 94.62 258 LYS A CA 1
ATOM 1985 C C . LYS A 1 258 ? 20.828 -32.906 -15.578 1 94.62 258 LYS A C 1
ATOM 1987 O O . LYS A 1 258 ? 20.047 -33.844 -15.711 1 94.62 258 LYS A O 1
ATOM 1992 N N . TRP A 1 259 ? 20.516 -31.703 -15.18 1 96.62 259 TRP A N 1
ATOM 1993 C CA . TRP A 1 259 ? 19.125 -31.406 -14.859 1 96.62 259 TRP A CA 1
ATOM 1994 C C . TRP A 1 259 ? 18.375 -30.891 -16.094 1 96.62 259 TRP A C 1
ATOM 1996 O O . TRP A 1 259 ? 18.891 -30.031 -16.828 1 96.62 259 TRP A O 1
ATOM 2006 N N . GLU A 1 260 ? 17.281 -31.438 -16.312 1 97.56 260 GLU A N 1
ATOM 2007 C CA . GLU A 1 260 ? 16.406 -31.031 -17.406 1 97.56 260 GLU A CA 1
ATOM 2008 C C . GLU A 1 260 ? 15.195 -30.25 -16.875 1 97.56 260 GLU A C 1
ATOM 2010 O O . GLU A 1 260 ? 14.609 -30.625 -15.859 1 97.56 260 GLU A O 1
ATOM 2015 N N . ALA A 1 261 ? 14.867 -29.125 -17.578 1 98.44 261 ALA A N 1
ATOM 2016 C CA . ALA A 1 261 ? 13.688 -28.344 -17.219 1 98.44 261 ALA A CA 1
ATOM 2017 C C . ALA A 1 261 ? 12.461 -28.812 -18 1 98.44 261 ALA A C 1
ATOM 2019 O O . ALA A 1 261 ? 12.453 -28.781 -19.234 1 98.44 261 ALA A O 1
ATOM 2020 N N . ILE A 1 262 ? 11.43 -29.25 -17.344 1 98.56 262 ILE A N 1
ATOM 2021 C CA . ILE A 1 262 ? 10.18 -29.703 -17.938 1 98.56 262 ILE A CA 1
ATOM 2022 C C . ILE A 1 262 ? 9.047 -28.766 -17.516 1 98.56 262 ILE A C 1
ATOM 2024 O O . ILE A 1 262 ? 8.641 -28.766 -16.344 1 98.56 262 ILE A O 1
ATOM 2028 N N . PRO A 1 263 ? 8.547 -27.984 -18.469 1 98.56 263 PRO A N 1
ATOM 2029 C CA . PRO A 1 263 ? 7.43 -27.109 -18.094 1 98.56 263 PRO A CA 1
ATOM 2030 C C . PRO A 1 263 ? 6.168 -27.891 -17.734 1 98.56 263 PRO A C 1
ATOM 2032 O O . PRO A 1 263 ? 5.777 -28.812 -18.469 1 98.56 263 PRO A O 1
ATOM 2035 N N . LEU A 1 264 ? 5.578 -27.547 -16.609 1 98.81 264 LEU A N 1
ATOM 2036 C CA . LEU A 1 264 ? 4.336 -28.203 -16.203 1 98.81 264 LEU A CA 1
ATOM 2037 C C . LEU A 1 264 ? 3.148 -27.266 -16.391 1 98.81 264 LEU A C 1
ATOM 2039 O O . LEU A 1 264 ? 2.002 -27.656 -16.172 1 98.81 264 LEU A O 1
ATOM 2043 N N . SER A 1 265 ? 3.395 -26.016 -16.781 1 98.69 265 SER A N 1
ATOM 2044 C CA . SER A 1 265 ? 2.361 -25.031 -17.094 1 98.69 265 SER A CA 1
ATOM 2045 C C . SER A 1 265 ? 2.805 -24.109 -18.219 1 98.69 265 SER A C 1
ATOM 2047 O O . SER A 1 265 ? 3.988 -24.062 -18.547 1 98.69 265 SER A O 1
ATOM 2049 N N . VAL A 1 266 ? 1.847 -23.547 -18.844 1 98.06 266 VAL A N 1
ATOM 2050 C CA . VAL A 1 266 ? 2.08 -22.516 -19.859 1 98.06 266 VAL A CA 1
ATOM 2051 C C . VAL A 1 266 ? 1.39 -21.219 -19.438 1 98.06 266 VAL A C 1
ATOM 2053 O O . VAL A 1 266 ? 0.261 -21.234 -18.953 1 98.06 266 VAL A O 1
ATOM 2056 N N . ASP A 1 267 ? 2.1 -20.094 -19.672 1 98.31 267 ASP A N 1
ATOM 2057 C CA . ASP A 1 267 ? 1.546 -18.781 -19.312 1 98.31 267 ASP A CA 1
ATOM 2058 C C . ASP A 1 267 ? 0.256 -18.5 -20.078 1 98.31 267 ASP A C 1
ATOM 2060 O O . ASP A 1 267 ? 0.239 -18.547 -21.312 1 98.31 267 ASP A O 1
ATOM 2064 N N . GLN A 1 268 ? -0.782 -18.234 -19.375 1 98.69 268 GLN A N 1
ATOM 2065 C CA . GLN A 1 268 ? -2.068 -17.875 -19.953 1 98.69 268 GLN A CA 1
ATOM 2066 C C . GLN A 1 268 ? -2.23 -16.359 -20.062 1 98.69 268 GLN A C 1
ATOM 2068 O O . GLN A 1 268 ? -2.787 -15.727 -19.172 1 98.69 268 GLN A O 1
ATOM 2073 N N . THR A 1 269 ? -1.755 -15.789 -21.172 1 98.5 269 THR A N 1
ATOM 2074 C CA . THR A 1 269 ? -1.724 -14.352 -21.391 1 98.5 269 THR A CA 1
ATOM 2075 C C . THR A 1 269 ? -2.262 -13.992 -22.766 1 98.5 269 THR A C 1
ATOM 2077 O O . THR A 1 269 ? -2.59 -14.883 -23.562 1 98.5 269 THR A O 1
ATOM 2080 N N . GLY A 1 270 ? -2.309 -12.727 -23.047 1 97.94 270 GLY A N 1
ATOM 2081 C CA . GLY A 1 270 ? -2.693 -12.25 -24.375 1 97.94 270 GLY A CA 1
ATOM 2082 C C . GLY A 1 270 ? -1.667 -12.57 -25.438 1 97.94 270 GLY A C 1
ATOM 2083 O O . GLY A 1 270 ? -1.935 -12.406 -26.641 1 97.94 270 GLY A O 1
ATOM 2084 N N . SER A 1 271 ? -0.493 -13.078 -25.062 1 97.69 271 SER A N 1
ATOM 2085 C CA . SER A 1 271 ? 0.543 -13.445 -26.031 1 97.69 271 SER A CA 1
ATOM 2086 C C . SER A 1 271 ? 0.453 -14.922 -26.391 1 97.69 271 SER A C 1
ATOM 2088 O O . SER A 1 271 ? 1.136 -15.383 -27.312 1 97.69 271 SER A O 1
ATOM 2090 N N . ASN A 1 272 ? -0.333 -15.688 -25.594 1 98.12 272 ASN A N 1
ATOM 2091 C CA . ASN A 1 272 ? -0.549 -17.094 -25.859 1 98.12 272 ASN A CA 1
ATOM 2092 C C . ASN A 1 272 ? -1.507 -17.312 -27.031 1 98.12 272 ASN A C 1
ATOM 2094 O O . ASN A 1 272 ? -2.693 -16.984 -26.938 1 98.12 272 ASN A O 1
ATOM 2098 N N . GLU A 1 273 ? -1.025 -17.891 -28.094 1 97.81 273 GLU A N 1
ATOM 2099 C CA . GLU A 1 273 ? -1.783 -18.016 -29.344 1 97.81 273 GLU A CA 1
ATOM 2100 C C . GLU A 1 273 ? -3.043 -18.844 -29.141 1 97.81 273 GLU A C 1
ATOM 2102 O O . GLU A 1 273 ? -4.086 -18.562 -29.719 1 97.81 273 GLU A O 1
ATOM 2107 N N . GLU A 1 274 ? -2.912 -19.844 -28.359 1 97.94 274 GLU A N 1
ATOM 2108 C CA . GLU A 1 274 ? -4.074 -20.688 -28.078 1 97.94 274 GLU A CA 1
ATOM 2109 C C . GLU A 1 274 ? -5.152 -19.906 -27.344 1 97.94 274 GLU A C 1
ATOM 2111 O O . GLU A 1 274 ? -6.344 -20.062 -27.625 1 97.94 274 GLU A O 1
ATOM 2116 N N . GLU A 1 275 ? -4.742 -19.062 -26.391 1 98.19 275 GLU A N 1
ATOM 2117 C CA . GLU A 1 275 ? -5.68 -18.25 -25.641 1 98.19 275 GLU A CA 1
ATOM 2118 C C . GLU A 1 275 ? -6.332 -17.188 -26.516 1 98.19 275 GLU A C 1
ATOM 2120 O O . GLU A 1 275 ? -7.539 -16.953 -26.422 1 98.19 275 GLU A O 1
ATOM 2125 N N . THR A 1 276 ? -5.547 -16.547 -27.391 1 97.62 276 THR A N 1
ATOM 2126 C CA . THR A 1 276 ? -6.09 -15.531 -28.297 1 97.62 276 THR A CA 1
ATOM 2127 C C . THR A 1 276 ? -7.113 -16.141 -29.25 1 97.62 276 THR A C 1
ATOM 2129 O O . THR A 1 276 ? -8.148 -15.539 -29.531 1 97.62 276 THR A O 1
ATOM 2132 N N . ALA A 1 277 ? -6.824 -17.344 -29.703 1 97.56 277 ALA A N 1
ATOM 2133 C CA . ALA A 1 277 ? -7.754 -18.047 -30.578 1 97.56 277 ALA A CA 1
ATOM 2134 C C . ALA A 1 277 ? -9.055 -18.391 -29.844 1 97.56 277 ALA A C 1
ATOM 2136 O O . ALA A 1 277 ? -10.141 -18.219 -30.391 1 97.56 277 ALA A O 1
ATOM 2137 N N . ARG A 1 278 ? -8.898 -18.844 -28.625 1 97.31 278 ARG A N 1
ATOM 2138 C CA . ARG A 1 278 ? -10.07 -19.188 -27.812 1 97.31 278 ARG A CA 1
ATOM 2139 C C . ARG A 1 278 ? -10.961 -17.969 -27.625 1 97.31 278 ARG A C 1
ATOM 2141 O O . ARG A 1 278 ? -12.172 -18.031 -27.844 1 97.31 278 ARG A O 1
ATOM 2148 N N . ILE A 1 279 ? -10.367 -16.844 -27.234 1 97.69 279 ILE A N 1
ATOM 2149 C CA . ILE A 1 279 ? -11.102 -15.617 -26.953 1 97.69 279 ILE A CA 1
ATOM 2150 C C . ILE A 1 279 ? -11.781 -15.109 -28.219 1 97.69 279 ILE A C 1
ATOM 2152 O O . ILE A 1 279 ? -12.953 -14.711 -28.188 1 97.69 279 ILE A O 1
ATOM 2156 N N . SER A 1 280 ? -11.109 -15.172 -29.312 1 96.75 280 SER A N 1
ATOM 2157 C CA . SER A 1 280 ? -11.68 -14.734 -30.594 1 96.75 280 SER A CA 1
ATOM 2158 C C . SER A 1 280 ? -12.898 -15.578 -30.969 1 96.75 280 SER A C 1
ATOM 2160 O O . SER A 1 280 ? -13.883 -15.055 -31.484 1 96.75 280 SER A O 1
ATOM 2162 N N . LYS A 1 281 ? -12.797 -16.828 -30.719 1 97.69 281 LYS A N 1
ATOM 2163 C CA . LYS A 1 281 ? -13.891 -17.734 -31.031 1 97.69 281 LYS A CA 1
ATOM 2164 C C . LYS A 1 281 ? -15.102 -17.453 -30.141 1 97.69 281 LYS A C 1
ATOM 2166 O O . LYS A 1 281 ? -16.25 -17.562 -30.594 1 97.69 281 LYS A O 1
ATOM 2171 N N . GLU A 1 282 ? -14.844 -17.109 -28.938 1 97.5 282 GLU A N 1
ATOM 2172 C CA . GLU A 1 282 ? -15.898 -16.875 -27.953 1 97.5 282 GLU A CA 1
ATOM 2173 C C . GLU A 1 282 ? -16.594 -15.531 -28.188 1 97.5 282 GLU A C 1
ATOM 2175 O O . GLU A 1 282 ? -17.688 -15.297 -27.672 1 97.5 282 GLU A O 1
ATOM 2180 N N . HIS A 1 283 ? -15.945 -14.656 -28.938 1 97.5 283 HIS A N 1
ATOM 2181 C CA . HIS A 1 283 ? -16.484 -13.312 -29.125 1 97.5 283 HIS A CA 1
ATOM 2182 C C . HIS A 1 283 ? -16.469 -12.914 -30.594 1 97.5 283 HIS A C 1
ATOM 2184 O O . HIS A 1 283 ? -15.82 -11.938 -30.984 1 97.5 283 HIS A O 1
ATOM 2190 N N . PRO A 1 284 ? -17.266 -13.516 -31.312 1 96 284 PRO A N 1
ATOM 2191 C CA . PRO A 1 284 ? -17.266 -13.25 -32.75 1 96 284 PRO A CA 1
ATOM 2192 C C . PRO A 1 284 ? -17.656 -11.805 -33.094 1 96 284 PRO A C 1
ATOM 2194 O O . PRO A 1 284 ? -18.578 -11.258 -32.469 1 96 284 PRO A O 1
ATOM 2197 N N . GLY A 1 285 ? -16.922 -11.203 -33.938 1 94.06 285 GLY A N 1
ATOM 2198 C CA . GLY A 1 285 ? -17.234 -9.859 -34.406 1 94.06 285 GLY A CA 1
ATOM 2199 C C . GLY A 1 285 ? -16.5 -8.773 -33.625 1 94.06 285 GLY A C 1
ATOM 2200 O O . GLY A 1 285 ? -16.516 -7.609 -34.031 1 94.06 285 GLY A O 1
ATOM 2201 N N . GLU A 1 286 ? -15.977 -9.141 -32.531 1 94.94 286 GLU A N 1
ATOM 2202 C CA . GLU A 1 286 ? -15.211 -8.18 -31.734 1 94.94 286 GLU A CA 1
ATOM 2203 C C . GLU A 1 286 ? -13.727 -8.258 -32.062 1 94.94 286 GLU A C 1
ATOM 2205 O O . GLU A 1 286 ? -13.148 -9.352 -32.062 1 94.94 286 GLU A O 1
ATOM 2210 N N . GLU A 1 287 ? -13.188 -7.066 -32.344 1 91.75 287 GLU A N 1
ATOM 2211 C CA . GLU A 1 287 ? -11.773 -7.031 -32.688 1 91.75 287 GLU A CA 1
ATOM 2212 C C . GLU A 1 287 ? -10.93 -6.441 -31.562 1 91.75 287 GLU A C 1
ATOM 2214 O O . GLU A 1 287 ? -11.461 -5.785 -30.672 1 91.75 287 GLU A O 1
ATOM 2219 N N . ASN A 1 288 ? -9.672 -6.766 -31.516 1 93 288 ASN A N 1
ATOM 2220 C CA . ASN A 1 288 ? -8.648 -6.168 -30.656 1 93 288 ASN A CA 1
ATOM 2221 C C . ASN A 1 288 ? -8.906 -6.469 -29.188 1 93 288 ASN A C 1
ATOM 2223 O O . ASN A 1 288 ? -8.594 -5.648 -28.312 1 93 288 ASN A O 1
ATOM 2227 N N . ILE A 1 289 ? -9.516 -7.582 -28.938 1 97 289 ILE A N 1
ATOM 2228 C CA . ILE A 1 289 ? -9.656 -7.996 -27.547 1 97 289 ILE A CA 1
ATOM 2229 C C . ILE A 1 289 ? -8.281 -8.344 -26.969 1 97 289 ILE A C 1
ATOM 2231 O O . ILE A 1 289 ? -7.93 -7.891 -25.875 1 97 289 ILE A O 1
ATOM 2235 N N . ALA A 1 290 ? -7.598 -9.195 -27.688 1 96.19 290 ALA A N 1
ATOM 2236 C CA . ALA A 1 290 ? -6.203 -9.484 -27.375 1 96.19 290 ALA A CA 1
ATOM 2237 C C . ALA A 1 290 ? -5.258 -8.617 -28.203 1 96.19 290 ALA A C 1
ATOM 2239 O O . ALA A 1 290 ? -5.188 -8.766 -29.422 1 96.19 290 ALA A O 1
ATOM 2240 N N . LYS A 1 291 ? -4.602 -7.664 -27.625 1 95.06 291 LYS A N 1
ATOM 2241 C CA . LYS A 1 291 ? -3.695 -6.75 -28.328 1 95.06 291 LYS A CA 1
ATOM 2242 C C . LYS A 1 291 ? -2.475 -6.43 -27.469 1 95.06 291 LYS A C 1
ATOM 2244 O O . LYS A 1 291 ? -2.607 -6.121 -26.281 1 95.06 291 LYS A O 1
ATOM 2249 N N . GLY A 1 292 ? -1.361 -6.547 -28.062 1 95.31 292 GLY A N 1
ATOM 2250 C CA . GLY A 1 292 ? -0.139 -6.23 -27.344 1 95.31 292 GLY A CA 1
ATOM 2251 C C . GLY A 1 292 ? 0.158 -7.195 -26.203 1 95.31 292 GLY A C 1
ATOM 2252 O O . GLY A 1 292 ? 0.69 -6.797 -25.172 1 95.31 292 GLY A O 1
ATOM 2253 N N . GLY A 1 293 ? -0.322 -8.367 -26.328 1 97.19 293 GLY A N 1
ATOM 2254 C CA . GLY A 1 293 ? -0.065 -9.383 -25.328 1 97.19 293 GLY A CA 1
ATOM 2255 C C . GLY A 1 293 ? -0.988 -9.289 -24.125 1 97.19 293 GLY A C 1
ATOM 2256 O O . GLY A 1 293 ? -0.762 -9.945 -23.109 1 97.19 293 GLY A O 1
ATOM 2257 N N . ARG A 1 294 ? -1.94 -8.406 -24.297 1 98.06 294 ARG A N 1
ATOM 2258 C CA . ARG A 1 294 ? -2.871 -8.172 -23.188 1 98.06 294 ARG A CA 1
ATOM 2259 C C . ARG A 1 294 ? -4.312 -8.391 -23.641 1 98.06 294 ARG A C 1
ATOM 2261 O O . ARG A 1 294 ? -4.621 -8.297 -24.828 1 98.06 294 ARG A O 1
ATOM 2268 N N . VAL A 1 295 ? -5.16 -8.742 -22.734 1 98.44 295 VAL A N 1
ATOM 2269 C CA . VAL A 1 295 ? -6.594 -8.883 -22.969 1 98.44 295 VAL A CA 1
ATOM 2270 C C . VAL A 1 295 ? -7.336 -7.68 -22.391 1 98.44 295 VAL A C 1
ATOM 2272 O O . VAL A 1 295 ? -7.566 -7.598 -21.188 1 98.44 295 VAL A O 1
ATOM 2275 N N . LEU A 1 296 ? -7.703 -6.75 -23.344 1 97.88 296 LEU A N 1
ATOM 2276 C CA . LEU A 1 296 ? -8.32 -5.496 -22.938 1 97.88 296 LEU A CA 1
ATOM 2277 C C . LEU A 1 296 ? -7.527 -4.828 -21.812 1 97.88 296 LEU A C 1
ATOM 2279 O O . LEU A 1 296 ? -8.094 -4.438 -20.797 1 97.88 296 LEU A O 1
ATOM 2283 N N . GLY A 1 297 ? -6.258 -4.883 -21.938 1 97.25 297 GLY A N 1
ATOM 2284 C CA . GLY A 1 297 ? -5.359 -4.176 -21.047 1 97.25 297 GLY A CA 1
ATOM 2285 C C . GLY A 1 297 ? -4.77 -5.066 -19.969 1 97.25 297 GLY A C 1
ATOM 2286 O O . GLY A 1 297 ? -3.771 -4.711 -19.328 1 97.25 297 GLY A O 1
ATOM 2287 N N . LEU A 1 298 ? -5.285 -6.191 -19.703 1 98.12 298 LEU A N 1
ATOM 2288 C CA . LEU A 1 298 ? -4.816 -7.098 -18.656 1 98.12 298 LEU A CA 1
ATOM 2289 C C . LEU A 1 298 ? -3.854 -8.133 -19.234 1 98.12 298 LEU A C 1
ATOM 2291 O O . LEU A 1 298 ? -4.086 -8.672 -20.312 1 98.12 298 LEU A O 1
ATOM 2295 N N . MET A 1 299 ? -2.846 -8.445 -18.484 1 98.12 299 MET A N 1
ATOM 2296 C CA . MET A 1 299 ? -1.809 -9.344 -18.984 1 98.12 299 MET A CA 1
ATOM 2297 C C . MET A 1 299 ? -2.361 -10.75 -19.188 1 98.12 299 MET A C 1
ATOM 2299 O O . MET A 1 299 ? -2.08 -11.391 -20.203 1 98.12 299 MET A O 1
ATOM 2303 N N . VAL A 1 300 ? -3.232 -11.172 -18.266 1 98.69 300 VAL A N 1
ATOM 2304 C CA . VAL A 1 300 ? -3.592 -12.586 -18.234 1 98.69 300 VAL A CA 1
ATOM 2305 C C . VAL A 1 300 ? -4.93 -12.789 -18.938 1 98.69 300 VAL A C 1
ATOM 2307 O O . VAL A 1 300 ? -5.789 -11.906 -18.938 1 98.69 300 VAL A O 1
ATOM 2310 N N . SER A 1 301 ? -5.113 -13.977 -19.516 1 98.75 301 SER A N 1
ATOM 2311 C CA . SER A 1 301 ? -6.34 -14.359 -20.203 1 98.75 301 SER A CA 1
ATOM 2312 C C . SER A 1 301 ? -7.227 -15.227 -19.312 1 98.75 301 SER A C 1
ATOM 2314 O O . SER A 1 301 ? -8.398 -15.453 -19.625 1 98.75 301 SER A O 1
ATOM 2316 N N . ARG A 1 302 ? -6.68 -15.695 -18.219 1 98.81 302 ARG A N 1
ATOM 2317 C CA . ARG A 1 302 ? -7.402 -16.453 -17.203 1 98.81 302 ARG A CA 1
ATOM 2318 C C . ARG A 1 302 ? -7.109 -15.906 -15.812 1 98.81 302 ARG A C 1
ATOM 2320 O O . ARG A 1 302 ? -5.961 -15.578 -15.492 1 98.81 302 ARG A O 1
ATOM 2327 N N . ALA A 1 303 ? -8.156 -15.719 -15.031 1 98.88 303 ALA A N 1
ATOM 2328 C CA . ALA A 1 303 ? -7.98 -15.195 -13.68 1 98.88 303 ALA A CA 1
ATOM 2329 C C . ALA A 1 303 ? -9.25 -15.367 -12.852 1 98.88 303 ALA A C 1
ATOM 2331 O O . ALA A 1 303 ? -10.344 -15.523 -13.406 1 98.88 303 ALA A O 1
ATOM 2332 N N . PHE A 1 304 ? -9.062 -15.422 -11.547 1 98.88 304 PHE A N 1
ATOM 2333 C CA . PHE A 1 304 ? -10.18 -15.266 -10.617 1 98.88 304 PHE A CA 1
ATOM 2334 C C . PHE A 1 304 ? -10.547 -13.797 -10.445 1 98.88 304 PHE A C 1
ATOM 2336 O O . PHE A 1 304 ? -9.68 -12.922 -10.523 1 98.88 304 PHE A O 1
ATOM 2343 N N . GLY A 1 305 ? -11.844 -13.586 -10.125 1 98.69 305 GLY A N 1
ATOM 2344 C CA . GLY A 1 305 ? -12.258 -12.203 -9.93 1 98.69 305 GLY A CA 1
ATOM 2345 C C . GLY A 1 305 ? -12.305 -11.406 -11.219 1 98.69 305 GLY A C 1
ATOM 2346 O O . GLY A 1 305 ? -12.93 -11.828 -12.195 1 98.69 305 GLY A O 1
ATOM 2347 N N . ASP A 1 306 ? -11.695 -10.195 -11.203 1 98.62 306 ASP A N 1
ATOM 2348 C CA . ASP A 1 306 ? -11.609 -9.344 -12.391 1 98.62 306 ASP A CA 1
ATOM 2349 C C . ASP A 1 306 ? -12.992 -9.125 -13 1 98.62 306 ASP A C 1
ATOM 2351 O O . ASP A 1 306 ? -13.195 -9.367 -14.188 1 98.62 306 ASP A O 1
ATOM 2355 N N . SER A 1 307 ? -13.812 -8.516 -12.227 1 98.38 307 SER A N 1
ATOM 2356 C CA . SER A 1 307 ? -15.219 -8.352 -12.578 1 98.38 307 SER A CA 1
ATOM 2357 C C . SER A 1 307 ? -15.375 -7.465 -13.805 1 98.38 307 SER A C 1
ATOM 2359 O O . SER A 1 307 ? -16.328 -7.625 -14.57 1 98.38 307 SER A O 1
ATOM 2361 N N . LEU A 1 308 ? -14.445 -6.582 -14.078 1 98.38 308 LEU A N 1
ATOM 2362 C CA . LEU A 1 308 ? -14.539 -5.656 -15.203 1 98.38 308 LEU A CA 1
ATOM 2363 C C . LEU A 1 308 ? -14.484 -6.406 -16.531 1 98.38 308 LEU A C 1
ATOM 2365 O O . LEU A 1 308 ? -14.922 -5.891 -17.562 1 98.38 308 LEU A O 1
ATOM 2369 N N . TRP A 1 309 ? -13.969 -7.598 -16.516 1 98.62 309 TRP A N 1
ATOM 2370 C CA . TRP A 1 309 ? -13.844 -8.414 -17.719 1 98.62 309 TRP A CA 1
ATOM 2371 C C . TRP A 1 309 ? -14.953 -9.453 -17.797 1 98.62 309 TRP A C 1
ATOM 2373 O O . TRP A 1 309 ? -15.055 -10.203 -18.766 1 98.62 309 TRP A O 1
ATOM 2383 N N . LYS A 1 310 ? -15.773 -9.469 -16.75 1 98.56 310 LYS A N 1
ATOM 2384 C CA . LYS A 1 310 ? -16.703 -10.602 -16.672 1 98.56 310 LYS A CA 1
ATOM 2385 C C . LYS A 1 310 ? -18.141 -10.117 -16.562 1 98.56 310 LYS A C 1
ATOM 2387 O O . LYS A 1 310 ? -19.062 -10.742 -17.109 1 98.56 310 LYS A O 1
ATOM 2392 N N . TRP A 1 311 ? -18.344 -9 -15.922 1 98.5 311 TRP A N 1
ATOM 2393 C CA . TRP A 1 311 ? -19.703 -8.492 -15.719 1 98.5 311 TRP A CA 1
ATOM 2394 C C . TRP A 1 311 ? -20.156 -7.672 -16.922 1 98.5 311 TRP A C 1
ATOM 2396 O O . TRP A 1 311 ? -19.359 -7.023 -17.578 1 98.5 311 TRP A O 1
ATOM 2406 N N . PRO A 1 312 ? -21.484 -7.641 -17.156 1 97.44 312 PRO A N 1
ATOM 2407 C CA . PRO A 1 312 ? -22 -6.684 -18.125 1 97.44 312 PRO A CA 1
ATOM 2408 C C . PRO A 1 312 ? -21.781 -5.23 -17.719 1 97.44 312 PRO A C 1
ATOM 2410 O O . PRO A 1 312 ? -21.766 -4.922 -16.516 1 97.44 312 PRO A O 1
ATOM 2413 N N . LEU A 1 313 ? -21.688 -4.371 -18.656 1 97.19 313 LEU A N 1
ATOM 2414 C CA . LEU A 1 313 ? -21.297 -2.98 -18.438 1 97.19 313 LEU A CA 1
ATOM 2415 C C . LEU A 1 313 ? -22.281 -2.281 -17.5 1 97.19 313 LEU A C 1
ATOM 2417 O O . LEU A 1 313 ? -21.875 -1.534 -16.609 1 97.19 313 LEU A O 1
ATOM 2421 N N . ASP A 1 314 ? -23.562 -2.477 -17.688 1 97 314 ASP A N 1
ATOM 2422 C CA . ASP A 1 314 ? -24.562 -1.813 -16.859 1 97 314 ASP A CA 1
ATOM 2423 C C . ASP A 1 314 ? -24.422 -2.213 -15.398 1 97 314 ASP A C 1
ATOM 2425 O O . ASP A 1 314 ? -24.578 -1.38 -14.5 1 97 314 ASP A O 1
ATOM 2429 N N . PHE A 1 315 ? -24.141 -3.438 -15.242 1 97.75 315 PHE A N 1
ATOM 2430 C CA . PHE A 1 315 ? -23.969 -3.912 -13.867 1 97.75 315 PHE A CA 1
ATOM 2431 C C . PHE A 1 315 ? -22.703 -3.348 -13.258 1 97.75 315 PHE A C 1
ATOM 2433 O O . PHE A 1 315 ? -22.672 -3.01 -12.078 1 97.75 315 PHE A O 1
ATOM 2440 N N . GLN A 1 316 ? -21.625 -3.24 -13.992 1 97.81 316 GLN A N 1
ATOM 2441 C CA . GLN A 1 316 ? -20.391 -2.6 -13.531 1 97.81 316 GLN A CA 1
ATOM 2442 C C . GLN A 1 316 ? -20.672 -1.183 -13.039 1 97.81 316 GLN A C 1
ATOM 2444 O O . GLN A 1 316 ? -20.172 -0.782 -11.984 1 97.81 316 GLN A O 1
ATOM 2449 N N . LYS A 1 317 ? -21.422 -0.453 -13.758 1 97.12 317 LYS A N 1
ATOM 2450 C CA . LYS A 1 317 ? -21.75 0.925 -13.398 1 97.12 317 LYS A CA 1
ATOM 2451 C C . LYS A 1 317 ? -22.531 0.986 -12.086 1 97.12 317 LYS A C 1
ATOM 2453 O O . LYS A 1 317 ? -22.281 1.857 -11.25 1 97.12 317 LYS A O 1
ATOM 2458 N N . LYS A 1 318 ? -23.453 0.084 -11.992 1 96.56 318 LYS A N 1
ATOM 2459 C CA . LYS A 1 318 ? -24.203 0.002 -10.742 1 96.56 318 LYS A CA 1
ATOM 2460 C C . LYS A 1 318 ? -23.281 -0.298 -9.562 1 96.56 318 LYS A C 1
ATOM 2462 O O . LYS A 1 318 ? -23.422 0.302 -8.492 1 96.56 318 LYS A O 1
ATOM 2467 N N . MET A 1 319 ? -22.391 -1.239 -9.75 1 97.5 319 MET A N 1
ATOM 2468 C CA . MET A 1 319 ? -21.453 -1.618 -8.695 1 97.5 319 MET A CA 1
ATOM 2469 C C . MET A 1 319 ? -20.547 -0.447 -8.328 1 97.5 319 MET A C 1
ATOM 2471 O O . MET A 1 319 ? -20.219 -0.255 -7.152 1 97.5 319 MET A O 1
ATOM 2475 N N . LYS A 1 320 ? -20.094 0.31 -9.32 1 96.81 320 LYS A N 1
ATOM 2476 C CA . LYS A 1 320 ? -19.281 1.497 -9.055 1 96.81 320 LYS A CA 1
ATOM 2477 C C . LYS A 1 320 ? -20.062 2.521 -8.234 1 96.81 320 LYS A C 1
ATOM 2479 O O . LYS A 1 320 ? -19.547 3.037 -7.238 1 96.81 320 LYS A O 1
ATOM 2484 N N . ARG A 1 321 ? -21.266 2.748 -8.57 1 95.56 321 ARG A N 1
ATOM 2485 C CA . ARG A 1 321 ? -22.078 3.777 -7.938 1 95.56 321 ARG A CA 1
ATOM 2486 C C . ARG A 1 321 ? -22.453 3.381 -6.512 1 95.56 321 ARG A C 1
ATOM 2488 O O . ARG A 1 321 ? -22.344 4.184 -5.586 1 95.56 321 ARG A O 1
ATOM 2495 N N . ASN A 1 322 ? -22.844 2.113 -6.367 1 95.88 322 ASN A N 1
ATOM 2496 C CA . ASN A 1 322 ? -23.469 1.704 -5.117 1 95.88 322 ASN A CA 1
ATOM 2497 C C . ASN A 1 322 ? -22.453 1.107 -4.145 1 95.88 322 ASN A C 1
ATOM 2499 O O . ASN A 1 322 ? -22.656 1.159 -2.93 1 95.88 322 ASN A O 1
ATOM 2503 N N . PHE A 1 323 ? -21.359 0.575 -4.66 1 96.69 323 PHE A N 1
ATOM 2504 C CA . PHE A 1 323 ? -20.453 -0.188 -3.803 1 96.69 323 PHE A CA 1
ATOM 2505 C C . PHE A 1 323 ? -19 0.2 -4.059 1 96.69 323 PHE A C 1
ATOM 2507 O O . PHE A 1 323 ? -18.094 -0.526 -3.672 1 96.69 323 PHE A O 1
ATOM 2514 N N . ASN A 1 324 ? -18.766 1.255 -4.746 1 95.25 324 ASN A N 1
ATOM 2515 C CA . ASN A 1 324 ? -17.438 1.787 -5.047 1 95.25 324 ASN A CA 1
ATOM 2516 C C . ASN A 1 324 ? -16.578 0.762 -5.777 1 95.25 324 ASN A C 1
ATOM 2518 O O . ASN A 1 324 ? -15.383 0.637 -5.5 1 95.25 324 ASN A O 1
ATOM 2522 N N . GLY A 1 325 ? -17.203 0.039 -6.598 1 95.69 325 GLY A N 1
ATOM 2523 C CA . GLY A 1 325 ? -16.453 -0.838 -7.477 1 95.69 325 GLY A CA 1
ATOM 2524 C C . GLY A 1 325 ? -15.516 -0.088 -8.414 1 95.69 325 GLY A C 1
ATOM 2525 O O . GLY A 1 325 ? -15.594 1.138 -8.516 1 95.69 325 GLY A O 1
ATOM 2526 N N . PRO A 1 326 ? -14.672 -0.829 -9.047 1 96.56 326 PRO A N 1
ATOM 2527 C CA . PRO A 1 326 ? -13.742 -0.179 -9.977 1 96.56 326 PRO A CA 1
ATOM 2528 C C . PRO A 1 326 ? -14.445 0.448 -11.18 1 96.56 326 PRO A C 1
ATOM 2530 O O . PRO A 1 326 ? -15.523 -0.002 -11.57 1 96.56 326 PRO A O 1
ATOM 2533 N N . ALA A 1 327 ? -13.805 1.432 -11.75 1 96 327 ALA A N 1
ATOM 2534 C CA . ALA A 1 327 ? -14.344 2.098 -12.938 1 96 327 ALA A CA 1
ATOM 2535 C C . ALA A 1 327 ? -14.289 1.178 -14.148 1 96 327 ALA A C 1
ATOM 2537 O O . ALA A 1 327 ? -13.297 0.484 -14.367 1 96 327 ALA A O 1
ATOM 2538 N N . PRO A 1 328 ? -15.328 1.245 -14.898 1 97.25 328 PRO A N 1
ATOM 2539 C CA . PRO A 1 328 ? -15.336 0.41 -16.094 1 97.25 328 PRO A CA 1
ATOM 2540 C C . PRO A 1 328 ? -14.172 0.709 -17.031 1 97.25 328 PRO A C 1
ATOM 2542 O O . PRO A 1 328 ? -13.648 1.826 -17.031 1 97.25 328 PRO A O 1
ATOM 2545 N N . LEU A 1 329 ? -13.867 -0.308 -17.828 1 96.38 329 LEU A N 1
ATOM 2546 C CA . LEU A 1 329 ? -12.758 -0.189 -18.766 1 96.38 329 LEU A CA 1
ATOM 2547 C C . LEU A 1 329 ? -13.109 0.765 -19.906 1 96.38 329 LEU A C 1
ATOM 2549 O O . LEU A 1 329 ? -12.227 1.336 -20.547 1 96.38 329 LEU A O 1
ATOM 2553 N N . THR A 1 330 ? -14.43 0.921 -20.203 1 93.94 330 THR A N 1
ATOM 2554 C CA . THR A 1 330 ? -14.891 1.867 -21.219 1 93.94 330 THR A CA 1
ATOM 2555 C C . THR A 1 330 ? -14.703 3.303 -20.734 1 93.94 330 THR A C 1
ATOM 2557 O O . THR A 1 330 ? -14.914 3.604 -19.562 1 93.94 330 THR A O 1
ATOM 2560 N N . PRO A 1 331 ? -14.188 4.199 -21.578 1 93.62 331 PRO A N 1
ATOM 2561 C CA . PRO A 1 331 ? -14.141 4.035 -23.031 1 93.62 331 PRO A CA 1
ATOM 2562 C C . PRO A 1 331 ? -12.758 3.613 -23.531 1 93.62 331 PRO A C 1
ATOM 2564 O O . PRO A 1 331 ? -12.539 3.498 -24.75 1 93.62 331 PRO A O 1
ATOM 2567 N N . ARG A 1 332 ? -11.875 3.354 -22.656 1 93.12 332 ARG A N 1
ATOM 2568 C CA . ARG A 1 332 ? -10.516 3.027 -23.062 1 93.12 332 ARG A CA 1
ATOM 2569 C C . ARG A 1 332 ? -10.484 1.754 -23.906 1 93.12 332 ARG A C 1
ATOM 2571 O O . ARG A 1 332 ? -9.719 1.65 -24.859 1 93.12 332 ARG A O 1
ATOM 2578 N N . TYR A 1 333 ? -11.289 0.813 -23.484 1 95.31 333 TYR A N 1
ATOM 2579 C CA . TYR A 1 333 ? -11.438 -0.447 -24.203 1 95.31 333 TYR A CA 1
ATOM 2580 C C . TYR A 1 333 ? -12.891 -0.701 -24.578 1 95.31 333 TYR A C 1
ATOM 2582 O O . TYR A 1 333 ? -13.805 -0.313 -23.844 1 95.31 333 TYR A O 1
ATOM 2590 N N . ASP A 1 334 ? -13.062 -1.357 -25.672 1 92.75 334 ASP A N 1
ATOM 2591 C CA . ASP A 1 334 ? -14.406 -1.647 -26.172 1 92.75 334 ASP A CA 1
ATOM 2592 C C . ASP A 1 334 ? -14.938 -2.957 -25.594 1 92.75 334 ASP A C 1
ATOM 2594 O O . ASP A 1 334 ? -14.695 -4.031 -26.141 1 92.75 334 ASP A O 1
ATOM 2598 N N . VAL A 1 335 ? -15.672 -2.812 -24.547 1 92.75 335 VAL A N 1
ATOM 2599 C CA . VAL A 1 335 ? -16.25 -3.963 -23.859 1 92.75 335 VAL A CA 1
ATOM 2600 C C . VAL A 1 335 ? -17.688 -4.184 -24.344 1 92.75 335 VAL A C 1
ATOM 2602 O O . VAL A 1 335 ? -18.562 -3.367 -24.062 1 92.75 335 VAL A O 1
ATOM 2605 N N . ARG A 1 336 ? -17.938 -5.371 -24.969 1 95 336 ARG A N 1
ATOM 2606 C CA . ARG A 1 336 ? -19.25 -5.57 -25.547 1 95 336 ARG A CA 1
ATOM 2607 C C . ARG A 1 336 ? -19.906 -6.844 -25.016 1 95 336 ARG A C 1
ATOM 2609 O O . ARG A 1 336 ? -21.094 -6.848 -24.672 1 95 336 ARG A O 1
ATOM 2616 N N . THR A 1 337 ? -19.062 -7.945 -24.922 1 96.94 337 THR A N 1
ATOM 2617 C CA . THR A 1 337 ? -19.672 -9.234 -24.672 1 96.94 337 THR A CA 1
ATOM 2618 C C . THR A 1 337 ? -18.953 -9.969 -23.531 1 96.94 337 THR A C 1
ATOM 2620 O O . THR A 1 337 ? -18.547 -11.117 -23.703 1 96.94 337 THR A O 1
ATOM 2623 N N . PRO A 1 338 ? -18.797 -9.391 -22.422 1 97.31 338 PRO A N 1
ATOM 2624 C CA . PRO A 1 338 ? -18.219 -10.18 -21.328 1 97.31 338 PRO A CA 1
ATOM 2625 C C . PRO A 1 338 ? -19 -11.453 -21.047 1 97.31 338 PRO A C 1
ATOM 2627 O O . PRO A 1 338 ? -20.188 -11.531 -21.359 1 97.31 338 PRO A O 1
ATOM 2630 N N . PRO A 1 339 ? -18.359 -12.398 -20.484 1 97.94 339 PRO A N 1
ATOM 2631 C CA . PRO A 1 339 ? -17.031 -12.445 -19.875 1 97.94 339 PRO A CA 1
ATOM 2632 C C . PRO A 1 339 ? -15.922 -12.695 -20.891 1 97.94 339 PRO A C 1
ATOM 2634 O O . PRO A 1 339 ? -16.047 -13.578 -21.75 1 97.94 339 PRO A O 1
ATOM 2637 N N . TYR A 1 340 ? -14.812 -12.008 -20.75 1 98.38 340 TYR A N 1
ATOM 2638 C CA . TYR A 1 340 ? -13.664 -12.164 -21.625 1 98.38 340 TYR A CA 1
ATOM 2639 C C . TYR A 1 340 ? -12.609 -13.07 -20.984 1 98.38 340 TYR A C 1
ATOM 2641 O O . TYR A 1 340 ? -11.711 -13.562 -21.672 1 98.38 340 TYR A O 1
ATOM 2649 N N . LEU A 1 341 ? -12.672 -13.234 -19.656 1 98.56 341 LEU A N 1
ATOM 2650 C CA . LEU A 1 341 ? -11.75 -14.062 -18.891 1 98.56 341 LEU A CA 1
ATOM 2651 C C . LEU A 1 341 ? -12.469 -15.266 -18.297 1 98.56 341 LEU A C 1
ATOM 2653 O O . LEU A 1 341 ? -13.68 -15.219 -18.062 1 98.56 341 LEU A O 1
ATOM 2657 N N . THR A 1 342 ? -11.703 -16.297 -18.047 1 98.44 342 THR A N 1
ATOM 2658 C CA . THR A 1 342 ? -12.172 -17.469 -17.328 1 98.44 342 THR A CA 1
ATOM 2659 C C . THR A 1 342 ? -11.211 -17.844 -16.188 1 98.44 342 THR A C 1
ATOM 2661 O O . THR A 1 342 ? -10.023 -17.5 -16.25 1 98.44 342 THR A O 1
ATOM 2664 N N . ALA A 1 343 ? -11.727 -18.422 -15.148 1 98.81 343 ALA A N 1
ATOM 2665 C CA . ALA A 1 343 ? -10.875 -18.953 -14.086 1 98.81 343 ALA A CA 1
ATOM 2666 C C . ALA A 1 343 ? -10.5 -20.406 -14.344 1 98.81 343 ALA A C 1
ATOM 2668 O O . ALA A 1 343 ? -9.719 -21 -13.594 1 98.81 343 ALA A O 1
ATOM 2669 N N . GLU A 1 344 ? -11.094 -21 -15.367 1 98.88 344 GLU A N 1
ATOM 2670 C CA . GLU A 1 344 ? -10.789 -22.406 -15.68 1 98.88 344 GLU A CA 1
ATOM 2671 C C . GLU A 1 344 ? -9.297 -22.609 -15.922 1 98.88 344 GLU A C 1
ATOM 2673 O O . GLU A 1 344 ? -8.719 -21.969 -16.797 1 98.88 344 GLU A O 1
ATOM 2678 N N . PRO A 1 345 ? -8.711 -23.531 -15.18 1 98.88 345 PRO A N 1
ATOM 2679 C CA . PRO A 1 345 ? -7.27 -23.734 -15.344 1 98.88 345 PRO A CA 1
ATOM 2680 C C . PRO A 1 345 ? -6.934 -24.688 -16.484 1 98.88 345 PRO A C 1
ATOM 2682 O O . PRO A 1 345 ? -7.797 -25.453 -16.938 1 98.88 345 PRO A O 1
ATOM 2685 N N . VAL A 1 346 ? -5.723 -24.5 -17.016 1 98.81 346 VAL A N 1
ATOM 2686 C CA . VAL A 1 346 ? -5.117 -25.578 -17.781 1 98.81 346 VAL A CA 1
ATOM 2687 C C . VAL A 1 346 ? -4.406 -26.547 -16.844 1 98.81 346 VAL A C 1
ATOM 2689 O O . VAL A 1 346 ? -3.559 -26.141 -16.047 1 98.81 346 VAL A O 1
ATOM 2692 N N . VAL A 1 347 ? -4.816 -27.828 -16.891 1 98.81 347 VAL A N 1
ATOM 2693 C CA . VAL A 1 347 ? -4.312 -28.797 -15.922 1 98.81 347 VAL A CA 1
ATOM 2694 C C . VAL A 1 347 ? -3.432 -29.828 -16.625 1 98.81 347 VAL A C 1
ATOM 2696 O O . VAL A 1 347 ? -3.777 -30.312 -17.703 1 98.81 347 VAL A O 1
ATOM 2699 N N . THR A 1 348 ? -2.293 -30.109 -16.062 1 98.75 348 THR A N 1
ATOM 2700 C CA . THR A 1 348 ? -1.42 -31.172 -16.516 1 98.75 348 THR A CA 1
ATOM 2701 C C . THR A 1 348 ? -1.185 -32.188 -15.406 1 98.75 348 THR A C 1
ATOM 2703 O O . THR A 1 348 ? -1.279 -31.859 -14.227 1 98.75 348 THR A O 1
ATOM 2706 N N . SER A 1 349 ? -1.045 -33.438 -15.773 1 98.56 349 SER A N 1
ATOM 2707 C CA . SER A 1 349 ? -0.68 -34.531 -14.859 1 98.56 349 SER A CA 1
ATOM 2708 C C . SER A 1 349 ? 0.638 -35.156 -15.258 1 98.56 349 SER A C 1
ATOM 2710 O O . SER A 1 349 ? 0.807 -35.594 -16.406 1 98.56 349 SER A O 1
ATOM 2712 N N . THR A 1 350 ? 1.561 -35.219 -14.289 1 98.56 350 THR A N 1
ATOM 2713 C CA . THR A 1 350 ? 2.895 -35.75 -14.555 1 98.56 350 THR A CA 1
ATOM 2714 C C . THR A 1 350 ? 3.277 -36.781 -13.523 1 98.56 350 THR A C 1
ATOM 2716 O O . THR A 1 350 ? 3.178 -36.562 -12.32 1 98.56 350 THR A O 1
ATOM 2719 N N . LYS A 1 351 ? 3.709 -37.969 -14.031 1 97.62 351 LYS A N 1
ATOM 2720 C CA . LYS A 1 351 ? 4.23 -39 -13.125 1 97.62 351 LYS A CA 1
ATOM 2721 C C . LYS A 1 351 ? 5.652 -38.656 -12.688 1 97.62 351 LYS A C 1
ATOM 2723 O O . LYS A 1 351 ? 6.516 -38.375 -13.516 1 97.62 351 LYS A O 1
ATOM 2728 N N . ILE A 1 352 ? 5.871 -38.656 -11.406 1 97.5 352 ILE A N 1
ATOM 2729 C CA . ILE A 1 352 ? 7.211 -38.438 -10.875 1 97.5 352 ILE A CA 1
ATOM 2730 C C . ILE A 1 352 ? 7.941 -39.781 -10.758 1 97.5 352 ILE A C 1
ATOM 2732 O O . ILE A 1 352 ? 7.52 -40.656 -10.016 1 97.5 352 ILE A O 1
ATOM 2736 N N . ASP A 1 353 ? 9.016 -39.938 -11.461 1 95.25 353 ASP A N 1
ATOM 2737 C CA . ASP A 1 353 ? 9.812 -41.156 -11.422 1 95.25 353 ASP A CA 1
ATOM 2738 C C . ASP A 1 353 ? 10.523 -41.312 -10.078 1 95.25 353 ASP A C 1
ATOM 2740 O O . ASP A 1 353 ? 11.391 -40.5 -9.742 1 95.25 353 ASP A O 1
ATOM 2744 N N . PRO A 1 354 ? 10.211 -42.312 -9.32 1 93.5 354 PRO A N 1
ATOM 2745 C CA . PRO A 1 354 ? 10.828 -42.469 -8 1 93.5 354 PRO A CA 1
ATOM 2746 C C . PRO A 1 354 ? 12.328 -42.75 -8.086 1 93.5 354 PRO A C 1
ATOM 2748 O O . PRO A 1 354 ? 13.039 -42.656 -7.082 1 93.5 354 PRO A O 1
ATOM 2751 N N . ASN A 1 355 ? 12.766 -43.094 -9.281 1 92.94 355 ASN A N 1
ATOM 2752 C CA . ASN A 1 355 ? 14.172 -43.469 -9.438 1 92.94 355 ASN A CA 1
ATOM 2753 C C . ASN A 1 355 ? 15.016 -42.281 -9.914 1 92.94 355 ASN A C 1
ATOM 2755 O O . ASN A 1 355 ? 16.234 -42.406 -10.062 1 92.94 355 ASN A O 1
ATOM 2759 N N . LYS A 1 356 ? 14.398 -41.188 -10.156 1 94.69 356 LYS A N 1
ATOM 2760 C CA . LYS A 1 356 ? 15.109 -40 -10.633 1 94.69 356 LYS A CA 1
ATOM 2761 C C . LYS A 1 356 ? 14.93 -38.844 -9.664 1 94.69 356 LYS A C 1
ATOM 2763 O O . LYS A 1 356 ? 13.797 -38.438 -9.367 1 94.69 356 LYS A O 1
ATOM 2768 N N . PRO A 1 357 ? 16.078 -38.312 -9.195 1 95.88 357 PRO A N 1
ATOM 2769 C CA . PRO A 1 357 ? 15.914 -37.062 -8.43 1 95.88 357 PRO A CA 1
ATOM 2770 C C . PRO A 1 357 ? 15.18 -36 -9.203 1 95.88 357 PRO A C 1
ATOM 2772 O O . PRO A 1 357 ? 15.461 -35.781 -10.383 1 95.88 357 PRO A O 1
ATOM 2775 N N . SER A 1 358 ? 14.195 -35.375 -8.602 1 97.94 358 SER A N 1
ATOM 2776 C CA . SER A 1 358 ? 13.391 -34.344 -9.219 1 97.94 358 SER A CA 1
ATOM 2777 C C . SER A 1 358 ? 13.039 -33.25 -8.219 1 97.94 358 SER A C 1
ATOM 2779 O O . SER A 1 358 ? 13.141 -33.438 -7.008 1 97.94 358 SER A O 1
ATOM 2781 N N . PHE A 1 359 ? 12.781 -32.094 -8.664 1 98.56 359 PHE A N 1
ATOM 2782 C CA . PHE A 1 359 ? 12.219 -31.031 -7.848 1 98.56 359 PHE A CA 1
ATOM 2783 C C . PHE A 1 359 ? 11.242 -30.172 -8.656 1 98.56 359 PHE A C 1
ATOM 2785 O O . PHE A 1 359 ? 11.305 -30.156 -9.891 1 98.56 359 PHE A O 1
ATOM 2792 N N . LEU A 1 360 ? 10.297 -29.547 -7.973 1 98.88 360 LEU A N 1
ATOM 2793 C CA . LEU A 1 360 ? 9.281 -28.672 -8.562 1 98.88 360 LEU A CA 1
ATOM 2794 C C . LEU A 1 360 ? 9.5 -27.234 -8.125 1 98.88 360 LEU A C 1
ATOM 2796 O O . LEU A 1 360 ? 9.656 -26.953 -6.934 1 98.88 360 LEU A O 1
ATOM 2800 N N . ILE A 1 361 ? 9.586 -26.328 -9.086 1 98.94 361 ILE A N 1
ATOM 2801 C CA . ILE A 1 361 ? 9.586 -24.891 -8.797 1 98.94 361 ILE A CA 1
ATOM 2802 C C . ILE A 1 361 ? 8.211 -24.312 -9.102 1 98.94 361 ILE A C 1
ATOM 2804 O O . ILE A 1 361 ? 7.723 -24.406 -10.234 1 98.94 361 ILE A O 1
ATOM 2808 N N . MET A 1 362 ? 7.555 -23.75 -8.125 1 98.88 362 MET A N 1
ATOM 2809 C CA . MET A 1 362 ? 6.336 -22.953 -8.273 1 98.88 362 MET A CA 1
ATOM 2810 C C . MET A 1 362 ? 6.594 -21.484 -7.922 1 98.88 362 MET A C 1
ATOM 2812 O O . MET A 1 362 ? 7 -21.188 -6.801 1 98.88 362 MET A O 1
ATOM 2816 N N . ALA A 1 363 ? 6.297 -20.609 -8.867 1 98.94 363 ALA A N 1
ATOM 2817 C CA . ALA A 1 363 ? 6.605 -19.219 -8.547 1 98.94 363 ALA A CA 1
ATOM 2818 C C . ALA A 1 363 ? 5.699 -18.266 -9.32 1 98.94 363 ALA A C 1
ATOM 2820 O O . ALA A 1 363 ? 5.207 -18.609 -10.398 1 98.94 363 ALA A O 1
ATOM 2821 N N . THR A 1 364 ? 5.465 -17.109 -8.797 1 98.88 364 THR A N 1
ATOM 2822 C CA . THR A 1 364 ? 4.742 -16.047 -9.477 1 98.88 364 THR A CA 1
ATOM 2823 C C . THR A 1 364 ? 5.625 -15.383 -10.531 1 98.88 364 THR A C 1
ATOM 2825 O O . THR A 1 364 ? 6.82 -15.672 -10.625 1 98.88 364 THR A O 1
ATOM 2828 N N . ASP A 1 365 ? 5.027 -14.5 -11.336 1 98.44 365 ASP A N 1
ATOM 2829 C CA . ASP A 1 365 ? 5.711 -13.922 -12.492 1 98.44 365 ASP A CA 1
ATOM 2830 C C . ASP A 1 365 ? 6.883 -13.047 -12.055 1 98.44 365 ASP A C 1
ATOM 2832 O O . ASP A 1 365 ? 7.844 -12.875 -12.805 1 98.44 365 ASP A O 1
ATOM 2836 N N . GLY A 1 366 ? 6.855 -12.594 -10.797 1 98.5 366 GLY A N 1
ATOM 2837 C CA . GLY A 1 366 ? 7.949 -11.773 -10.312 1 98.5 366 GLY A CA 1
ATOM 2838 C C . GLY A 1 366 ? 9.297 -12.453 -10.406 1 98.5 366 GLY A C 1
ATOM 2839 O O . GLY A 1 366 ? 10.32 -11.797 -10.625 1 98.5 366 GLY A O 1
ATOM 2840 N N . LEU A 1 367 ? 9.344 -13.719 -10.172 1 98.81 367 LEU A N 1
ATOM 2841 C CA . LEU A 1 367 ? 10.594 -14.469 -10.32 1 98.81 367 LEU A CA 1
ATOM 2842 C C . LEU A 1 367 ? 10.969 -14.594 -11.789 1 98.81 367 LEU A C 1
ATOM 2844 O O . LEU A 1 367 ? 12.117 -14.336 -12.164 1 98.81 367 LEU A O 1
ATOM 2848 N N . TRP A 1 368 ? 10.039 -14.898 -12.57 1 98.62 368 TRP A N 1
ATOM 2849 C CA . TRP A 1 368 ? 10.266 -15.289 -13.961 1 98.62 368 TRP A CA 1
ATOM 2850 C C . TRP A 1 368 ? 10.492 -14.062 -14.836 1 98.62 368 TRP A C 1
ATOM 2852 O O . TRP A 1 368 ? 10.922 -14.188 -15.984 1 98.62 368 TRP A O 1
ATOM 2862 N N . ASP A 1 369 ? 10.188 -12.898 -14.344 1 97.25 369 ASP A N 1
ATOM 2863 C CA . ASP A 1 369 ? 10.57 -11.672 -15.031 1 97.25 369 ASP A CA 1
ATOM 2864 C C . ASP A 1 369 ? 12.086 -11.602 -15.227 1 97.25 369 ASP A C 1
ATOM 2866 O O . ASP A 1 369 ? 12.57 -10.93 -16.141 1 97.25 369 ASP A O 1
ATOM 2870 N N . TYR A 1 370 ? 12.797 -12.367 -14.352 1 98 370 TYR A N 1
ATOM 2871 C CA . TYR A 1 370 ? 14.25 -12.273 -14.367 1 98 370 TYR A CA 1
ATOM 2872 C C . TYR A 1 370 ? 14.875 -13.57 -14.867 1 98 370 TYR A C 1
ATOM 2874 O O . TYR A 1 370 ? 16.031 -13.586 -15.281 1 98 370 TYR A O 1
ATOM 2882 N N . LEU A 1 371 ? 14.125 -14.633 -14.766 1 97.94 371 LEU A N 1
ATOM 2883 C CA . LEU A 1 371 ? 14.664 -15.961 -15.023 1 97.94 371 LEU A CA 1
ATOM 2884 C C . LEU A 1 371 ? 13.852 -16.672 -16.094 1 97.94 371 LEU A C 1
ATOM 2886 O O . LEU A 1 371 ? 12.625 -16.594 -16.109 1 97.94 371 LEU A O 1
ATOM 2890 N N . SER A 1 372 ? 14.57 -17.453 -16.906 1 98.12 372 SER A N 1
ATOM 2891 C CA . SER A 1 372 ? 13.891 -18.484 -17.688 1 98.12 372 SER A CA 1
ATOM 2892 C C . SER A 1 372 ? 13.695 -19.75 -16.875 1 98.12 372 SER A C 1
ATOM 2894 O O . SER A 1 372 ? 14.312 -19.922 -15.82 1 98.12 372 SER A O 1
ATOM 2896 N N . SER A 1 373 ? 12.859 -20.641 -17.406 1 98.56 373 SER A N 1
ATOM 2897 C CA . SER A 1 373 ? 12.648 -21.938 -16.75 1 98.56 373 SER A CA 1
ATOM 2898 C C . SER A 1 373 ? 13.953 -22.719 -16.625 1 98.56 373 SER A C 1
ATOM 2900 O O . SER A 1 373 ? 14.25 -23.266 -15.57 1 98.56 373 SER A O 1
ATOM 2902 N N . GLU A 1 374 ? 14.727 -22.703 -17.688 1 98.5 374 GLU A N 1
ATOM 2903 C CA . GLU A 1 374 ? 15.992 -23.438 -17.719 1 98.5 374 GLU A CA 1
ATOM 2904 C C . GLU A 1 374 ? 16.969 -22.875 -16.688 1 98.5 374 GLU A C 1
ATOM 2906 O O . GLU A 1 374 ? 17.625 -23.641 -15.977 1 98.5 374 GLU A O 1
ATOM 2911 N N . GLN A 1 375 ? 17.016 -21.578 -16.625 1 98.56 375 GLN A N 1
ATOM 2912 C CA . GLN A 1 375 ? 17.906 -20.922 -15.672 1 98.56 375 GLN A CA 1
ATOM 2913 C C . GLN A 1 375 ? 17.5 -21.266 -14.234 1 98.56 375 GLN A C 1
ATOM 2915 O O . GLN A 1 375 ? 18.344 -21.516 -13.383 1 98.56 375 GLN A O 1
ATOM 2920 N N . GLY A 1 376 ? 16.219 -21.25 -13.93 1 98.81 376 GLY A N 1
ATOM 2921 C CA . GLY A 1 376 ? 15.742 -21.625 -12.609 1 98.81 376 GLY A CA 1
ATOM 2922 C C . GLY A 1 376 ? 16.141 -23.031 -12.203 1 98.81 376 GLY A C 1
ATOM 2923 O O . GLY A 1 376 ? 16.625 -23.25 -11.086 1 98.81 376 GLY A O 1
ATOM 2924 N N . VAL A 1 377 ? 16 -23.922 -13.117 1 98.69 377 VAL A N 1
ATOM 2925 C CA . VAL A 1 377 ? 16.328 -25.328 -12.852 1 98.69 377 VAL A CA 1
ATOM 2926 C C . VAL A 1 377 ? 17.828 -25.484 -12.641 1 98.69 377 VAL A C 1
ATOM 2928 O O . VAL A 1 377 ? 18.266 -26.203 -11.742 1 98.69 377 VAL A O 1
ATOM 2931 N N . GLU A 1 378 ? 18.562 -24.828 -13.445 1 97.88 378 GLU A N 1
ATOM 2932 C CA . GLU A 1 378 ? 20 -24.875 -13.289 1 97.88 378 GLU A CA 1
ATOM 2933 C C . GLU A 1 378 ? 20.438 -24.328 -11.93 1 97.88 378 GLU A C 1
ATOM 2935 O O . GLU A 1 378 ? 21.328 -24.891 -11.281 1 97.88 378 GLU A O 1
ATOM 2940 N N . LEU A 1 379 ? 19.828 -23.281 -11.516 1 98.19 379 LEU A N 1
ATOM 2941 C CA . LEU A 1 379 ? 20.156 -22.672 -10.227 1 98.19 379 LEU A CA 1
ATOM 2942 C C . LEU A 1 379 ? 19.875 -23.656 -9.086 1 98.19 379 LEU A C 1
ATOM 2944 O O . LEU A 1 379 ? 20.703 -23.812 -8.188 1 98.19 379 LEU A O 1
ATOM 2948 N N . VAL A 1 380 ? 18.734 -24.25 -9.07 1 98.44 380 VAL A N 1
ATOM 2949 C CA . VAL A 1 380 ? 18.422 -25.203 -8.016 1 98.44 380 VAL A CA 1
ATOM 2950 C C . VAL A 1 380 ? 19.359 -26.406 -8.094 1 98.44 380 VAL A C 1
ATOM 2952 O O . VAL A 1 380 ? 19.797 -26.938 -7.066 1 98.44 380 VAL A O 1
ATOM 2955 N N . GLY A 1 381 ? 19.656 -26.875 -9.328 1 96.94 381 GLY A N 1
ATOM 2956 C CA . GLY A 1 381 ? 20.656 -27.922 -9.492 1 96.94 381 GLY A CA 1
ATOM 2957 C C . GLY A 1 381 ? 21.984 -27.578 -8.836 1 96.94 381 GLY A C 1
ATOM 2958 O O . GLY A 1 381 ? 22.562 -28.422 -8.141 1 96.94 381 GLY A O 1
ATOM 2959 N N . LYS A 1 382 ? 22.453 -26.406 -9.039 1 95.44 382 LYS A N 1
ATOM 2960 C CA . LYS A 1 382 ? 23.688 -25.938 -8.422 1 95.44 382 LYS A CA 1
ATOM 2961 C C . LYS A 1 382 ? 23.562 -25.891 -6.902 1 95.44 382 LYS A C 1
ATOM 2963 O O . LYS A 1 382 ? 24.5 -26.234 -6.184 1 95.44 382 LYS A O 1
ATOM 2968 N N . TRP A 1 383 ? 22.422 -25.469 -6.473 1 96.62 383 TRP A N 1
ATOM 2969 C CA . TRP A 1 383 ? 22.156 -25.391 -5.039 1 96.62 383 TRP A CA 1
ATOM 2970 C C . TRP A 1 383 ? 22.266 -26.766 -4.391 1 96.62 383 TRP A C 1
ATOM 2972 O O . TRP A 1 383 ? 22.703 -26.891 -3.246 1 96.62 383 TRP A O 1
ATOM 2982 N N . LEU A 1 384 ? 21.922 -27.797 -5.059 1 95.69 384 LEU A N 1
ATOM 2983 C CA . LEU A 1 384 ? 21.906 -29.172 -4.555 1 95.69 384 LEU A CA 1
ATOM 2984 C C . LEU A 1 384 ? 23.312 -29.75 -4.508 1 95.69 384 LEU A C 1
ATOM 2986 O O . LEU A 1 384 ? 23.562 -30.734 -3.816 1 95.69 384 LEU A O 1
ATOM 2990 N N . GLU A 1 385 ? 24.156 -29.203 -5.27 1 89.56 385 GLU A N 1
ATOM 2991 C CA . GLU A 1 385 ? 25.531 -29.688 -5.273 1 89.56 385 GLU A CA 1
ATOM 2992 C C . GLU A 1 385 ? 26.25 -29.344 -3.971 1 89.56 385 GLU A C 1
ATOM 2994 O O . GLU A 1 385 ? 25.984 -28.312 -3.363 1 89.56 385 GLU A O 1
ATOM 2999 N N . PRO A 1 386 ? 27.078 -30.328 -3.457 1 75.44 386 PRO A N 1
ATOM 3000 C CA . PRO A 1 386 ? 27.812 -30.062 -2.223 1 75.44 386 PRO A CA 1
ATOM 3001 C C . PRO A 1 386 ? 28.672 -28.812 -2.314 1 75.44 386 PRO A C 1
ATOM 3003 O O . PRO A 1 386 ? 29.188 -28.484 -3.389 1 75.44 386 PRO A O 1
ATOM 3006 N N . GLN A 1 387 ? 28.578 -27.797 -1.441 1 66.62 387 GLN A N 1
ATOM 3007 C CA . GLN A 1 387 ? 29.25 -26.5 -1.43 1 66.62 387 GLN A CA 1
ATOM 3008 C C . GLN A 1 387 ? 30.734 -26.641 -1.774 1 66.62 387 GLN A C 1
ATOM 3010 O O . GLN A 1 387 ? 31.328 -25.719 -2.342 1 66.62 387 GLN A O 1
ATOM 3015 N N . GLY A 1 388 ? 31.391 -27.734 -1.477 1 57.62 388 GLY A N 1
ATOM 3016 C CA . GLY A 1 388 ? 32.844 -27.812 -1.629 1 57.62 388 GLY A CA 1
ATOM 3017 C C . GLY A 1 388 ? 33.281 -27.688 -3.07 1 57.62 388 GLY A C 1
ATOM 3018 O O . GLY A 1 388 ? 34.469 -27.531 -3.338 1 57.62 388 GLY A O 1
ATOM 3019 N N . THR A 1 389 ? 32.5 -28.062 -3.924 1 49.09 389 THR A N 1
ATOM 3020 C CA . THR A 1 389 ? 33 -28.109 -5.301 1 49.09 389 THR A CA 1
ATOM 3021 C C . THR A 1 389 ? 32.969 -26.734 -5.941 1 49.09 389 THR A C 1
ATOM 3023 O O . THR A 1 389 ? 33.438 -26.562 -7.066 1 49.09 389 THR A O 1
ATOM 3026 N N . GLU A 1 390 ? 32.188 -26.062 -5.625 1 45.91 390 GLU A N 1
ATOM 3027 C CA . GLU A 1 390 ? 32.156 -24.797 -6.359 1 45.91 390 GLU A CA 1
ATOM 3028 C C . GLU A 1 390 ? 33.344 -23.922 -6.02 1 45.91 390 GLU A C 1
ATOM 3030 O O . GLU A 1 390 ? 33.625 -23.672 -4.848 1 45.91 390 GLU A O 1
ATOM 3035 N N . LYS A 1 391 ? 34.281 -24.094 -6.809 1 43 391 LYS A N 1
ATOM 3036 C CA . LYS A 1 391 ? 35.25 -23 -6.848 1 43 391 LYS A CA 1
ATOM 3037 C C . LYS A 1 391 ? 34.594 -21.656 -6.574 1 43 391 LYS A C 1
ATOM 3039 O O . LYS A 1 391 ? 33.562 -21.328 -7.191 1 43 391 LYS A O 1
ATOM 3044 N N . LYS A 1 392 ? 34.719 -21.266 -5.438 1 45.69 392 LYS A N 1
ATOM 3045 C CA . LYS A 1 392 ? 34.5 -19.828 -5.195 1 45.69 392 LYS A CA 1
ATOM 3046 C C . LYS A 1 392 ? 34.688 -19.031 -6.48 1 45.69 392 LYS A C 1
ATOM 3048 O O . LYS A 1 392 ? 35.781 -18.594 -6.797 1 45.69 392 LYS A O 1
ATOM 3053 N N . LYS A 1 393 ? 34.219 -19.484 -7.59 1 44.44 393 LYS A N 1
ATOM 3054 C CA . LYS A 1 393 ? 34.406 -18.406 -8.555 1 44.44 393 LYS A CA 1
ATOM 3055 C C . LYS A 1 393 ? 33.969 -17.062 -7.973 1 44.44 393 LYS A C 1
ATOM 3057 O O . LYS A 1 393 ? 32.75 -16.812 -7.84 1 44.44 393 LYS A O 1
ATOM 3062 N N . ASN A 1 394 ? 34.562 -16.797 -6.918 1 43.25 394 ASN A N 1
ATOM 3063 C CA . ASN A 1 394 ? 34.312 -15.508 -6.273 1 43.25 394 ASN A CA 1
ATOM 3064 C C . ASN A 1 394 ? 33.812 -14.469 -7.27 1 43.25 394 ASN A C 1
ATOM 3066 O O . ASN A 1 394 ? 32.812 -13.789 -7.016 1 43.25 394 ASN A O 1
ATOM 3070 N N . LYS A 1 395 ? 34.719 -13.898 -8.086 1 43.34 395 LYS A N 1
ATOM 3071 C CA . LYS A 1 395 ? 35.344 -12.602 -7.902 1 43.34 395 LYS A CA 1
ATOM 3072 C C . LYS A 1 395 ? 34.719 -11.547 -8.797 1 43.34 395 LYS A C 1
ATOM 3074 O O . LYS A 1 395 ? 35.25 -10.445 -8.961 1 43.34 395 LYS A O 1
ATOM 3079 N N . LEU A 1 396 ? 34 -12.117 -9.828 1 44.44 396 LEU A N 1
ATOM 3080 C CA . LEU A 1 396 ? 33.938 -10.883 -10.602 1 44.44 396 LEU A CA 1
ATOM 3081 C C . LEU A 1 396 ? 32.969 -9.898 -9.953 1 44.44 396 LEU A C 1
ATOM 3083 O O . LEU A 1 396 ? 31.75 -10.133 -9.938 1 44.44 396 LEU A O 1
ATOM 3087 N N . GLU A 1 397 ? 33.188 -9.609 -8.688 1 51.16 397 GLU A N 1
ATOM 3088 C CA . GLU A 1 397 ? 32.438 -8.352 -8.492 1 51.16 397 GLU A CA 1
ATOM 3089 C C . GLU A 1 397 ? 32.562 -7.461 -9.727 1 51.16 397 GLU A C 1
ATOM 3091 O O . GLU A 1 397 ? 33.656 -7.227 -10.242 1 51.16 397 GLU A O 1
ATOM 3096 N N . PRO A 1 398 ? 31.5 -7.539 -10.523 1 51.59 398 PRO A N 1
ATOM 3097 C CA . PRO A 1 398 ? 31.641 -6.727 -11.734 1 51.59 398 PRO A CA 1
ATOM 3098 C C . PRO A 1 398 ? 32.719 -5.641 -11.594 1 51.59 398 PRO A C 1
ATOM 3100 O O . PRO A 1 398 ? 33 -5.199 -10.477 1 51.59 398 PRO A O 1
ATOM 3103 N N . LYS A 1 399 ? 33.312 -5.34 -12.789 1 47.97 399 LYS A N 1
ATOM 3104 C CA . LYS A 1 399 ? 34.281 -4.309 -13.148 1 47.97 399 LYS A CA 1
ATOM 3105 C C . LYS A 1 399 ? 34.062 -3.031 -12.352 1 47.97 399 LYS A C 1
ATOM 3107 O O . LYS A 1 399 ? 32.938 -2.783 -11.875 1 47.97 399 LYS A O 1
ATOM 3112 N N . ASP A 1 400 ? 34.938 -2.123 -12.25 1 55.25 400 ASP A N 1
ATOM 3113 C CA . ASP A 1 400 ? 35.375 -0.817 -11.766 1 55.25 400 ASP A CA 1
ATOM 3114 C C . ASP A 1 400 ? 34.375 0.267 -12.125 1 55.25 400 ASP A C 1
ATOM 3116 O O . ASP A 1 400 ? 33.906 0.337 -13.266 1 55.25 400 ASP A O 1
ATOM 3120 N N . GLY A 1 401 ? 33.531 0.704 -11.203 1 63.22 401 GLY A N 1
ATOM 3121 C CA . GLY A 1 401 ? 32.875 2 -11.25 1 63.22 401 GLY A CA 1
ATOM 3122 C C . GLY A 1 401 ? 31.578 2.037 -10.469 1 63.22 401 GLY A C 1
ATOM 3123 O O . GLY A 1 401 ? 31.141 1.022 -9.922 1 63.22 401 GLY A O 1
ATOM 3124 N N . GLU A 1 402 ? 30.969 3.025 -10.344 1 81.12 402 GLU A N 1
ATOM 3125 C CA . GLU A 1 402 ? 29.719 3.381 -9.68 1 81.12 402 GLU A CA 1
ATOM 3126 C C . GLU A 1 402 ? 28.516 2.754 -10.375 1 81.12 402 GLU A C 1
ATOM 3128 O O . GLU A 1 402 ? 28.469 2.684 -11.609 1 81.12 402 GLU A O 1
ATOM 3133 N N . PHE A 1 403 ? 27.734 2.008 -9.648 1 90.19 403 PHE A N 1
ATOM 3134 C CA . PHE A 1 403 ? 26.562 1.382 -10.242 1 90.19 403 PHE A CA 1
ATOM 3135 C C . PHE A 1 403 ? 25.312 2.248 -10.039 1 90.19 403 PHE A C 1
ATOM 3137 O O . PHE A 1 403 ? 25.125 2.818 -8.961 1 90.19 403 PHE A O 1
ATOM 3144 N N . ASP A 1 404 ? 24.594 2.348 -11.07 1 93.69 404 ASP A N 1
ATOM 3145 C CA . ASP A 1 404 ? 23.203 2.803 -11.047 1 93.69 404 ASP A CA 1
ATOM 3146 C C . ASP A 1 404 ? 22.406 2.172 -12.18 1 93.69 404 ASP A C 1
ATOM 3148 O O . ASP A 1 404 ? 22.938 1.394 -12.969 1 93.69 404 ASP A O 1
ATOM 3152 N N . PHE A 1 405 ? 21.156 2.354 -12.328 1 94 405 PHE A N 1
ATOM 3153 C CA . PHE A 1 405 ? 20.297 1.674 -13.289 1 94 405 PHE A CA 1
ATOM 3154 C C . PHE A 1 405 ? 20.609 2.129 -14.711 1 94 405 PHE A C 1
ATOM 3156 O O . PHE A 1 405 ? 20.234 1.474 -15.68 1 94 405 PHE A O 1
ATOM 3163 N N . GLY A 1 406 ? 21.328 3.25 -14.828 1 93.5 406 GLY A N 1
ATOM 3164 C CA . GLY A 1 406 ? 21.781 3.664 -16.141 1 93.5 406 GLY A CA 1
ATOM 3165 C C . GLY A 1 406 ? 22.672 2.639 -16.828 1 93.5 406 GLY A C 1
ATOM 3166 O O . GLY A 1 406 ? 22.734 2.582 -18.047 1 93.5 406 GLY A O 1
ATOM 3167 N N . ARG A 1 407 ? 23.281 1.869 -16.078 1 93.06 407 ARG A N 1
ATOM 3168 C CA . ARG A 1 407 ? 24.203 0.854 -16.594 1 93.06 407 ARG A CA 1
ATOM 3169 C C . ARG A 1 407 ? 23.438 -0.242 -17.344 1 93.06 407 ARG A C 1
ATOM 3171 O O . ARG A 1 407 ? 24.031 -0.99 -18.125 1 93.06 407 ARG A O 1
ATOM 3178 N N . PHE A 1 408 ? 22.125 -0.406 -17.062 1 93 408 PHE A N 1
ATOM 3179 C CA . PHE A 1 408 ? 21.328 -1.399 -17.766 1 93 408 PHE A CA 1
ATOM 3180 C C . PHE A 1 408 ? 21.266 -1.097 -19.266 1 93 408 PHE A C 1
ATOM 3182 O O . PHE A 1 408 ? 21 -1.985 -20.078 1 93 408 PHE A O 1
ATOM 3189 N N . TRP A 1 409 ? 21.531 0.142 -19.609 1 91 409 TRP A N 1
ATOM 3190 C CA . TRP A 1 409 ? 21.5 0.556 -21.016 1 91 409 TRP A CA 1
ATOM 3191 C C . TRP A 1 409 ? 22.891 0.524 -21.625 1 91 409 TRP A C 1
ATOM 3193 O O . TRP A 1 409 ? 23.078 0.852 -22.797 1 91 409 TRP A O 1
ATOM 3203 N N . LYS A 1 410 ? 23.859 0.173 -20.828 1 90.69 410 LYS A N 1
ATOM 3204 C CA . LYS A 1 410 ? 25.234 0.21 -21.297 1 90.69 410 LYS A CA 1
ATOM 3205 C C . LYS A 1 410 ? 25.875 -1.177 -21.25 1 90.69 410 LYS A C 1
ATOM 3207 O O . LYS A 1 410 ? 26.078 -1.807 -22.297 1 90.69 410 LYS A O 1
ATOM 3212 N N . ASP A 1 411 ? 26.047 -1.657 -19.984 1 90.88 411 ASP A N 1
ATOM 3213 C CA . ASP A 1 411 ? 26.906 -2.836 -19.953 1 90.88 411 ASP A CA 1
ATOM 3214 C C . ASP A 1 411 ? 26.391 -3.857 -18.938 1 90.88 411 ASP A C 1
ATOM 3216 O O . ASP A 1 411 ? 27.016 -4.895 -18.719 1 90.88 411 ASP A O 1
ATOM 3220 N N . VAL A 1 412 ? 25.375 -3.516 -18.25 1 91.38 412 VAL A N 1
ATOM 3221 C CA . VAL A 1 412 ? 24.859 -4.441 -17.25 1 91.38 412 VAL A CA 1
ATOM 3222 C C . VAL A 1 412 ? 23.5 -4.969 -17.672 1 91.38 412 VAL A C 1
ATOM 3224 O O . VAL A 1 412 ? 22.594 -4.188 -17.984 1 91.38 412 VAL A O 1
ATOM 3227 N N . ASN A 1 413 ? 23.391 -6.27 -17.672 1 92.56 413 ASN A N 1
ATOM 3228 C CA . ASN A 1 413 ? 22.109 -6.887 -17.969 1 92.56 413 ASN A CA 1
ATOM 3229 C C . ASN A 1 413 ? 21.156 -6.82 -16.766 1 92.56 413 ASN A C 1
ATOM 3231 O O . ASN A 1 413 ? 21.531 -7.211 -15.664 1 92.56 413 ASN A O 1
ATOM 3235 N N . TRP A 1 414 ? 19.969 -6.348 -17.016 1 93.56 414 TRP A N 1
ATOM 3236 C CA . TRP A 1 414 ? 19.031 -6.199 -15.914 1 93.56 414 TRP A CA 1
ATOM 3237 C C . TRP A 1 414 ? 18.438 -7.547 -15.523 1 93.56 414 TRP A C 1
ATOM 3239 O O . TRP A 1 414 ? 17.875 -7.695 -14.438 1 93.56 414 TRP A O 1
ATOM 3249 N N . LYS A 1 415 ? 18.484 -8.562 -16.359 1 96.12 415 LYS A N 1
ATOM 3250 C CA . LYS A 1 415 ? 18.016 -9.914 -16.062 1 96.12 415 LYS A CA 1
ATOM 3251 C C . LYS A 1 415 ? 19.141 -10.766 -15.484 1 96.12 415 LYS A C 1
ATOM 3253 O O . LYS A 1 415 ? 20.25 -10.273 -15.242 1 96.12 415 LYS A O 1
ATOM 3258 N N . PHE A 1 416 ? 18.781 -11.961 -15.164 1 96.94 416 PHE A N 1
ATOM 3259 C CA . PHE A 1 416 ? 19.734 -12.906 -14.586 1 96.94 416 PHE A CA 1
ATOM 3260 C C . PHE A 1 416 ? 20.891 -13.156 -15.539 1 96.94 416 PHE A C 1
ATOM 3262 O O . PHE A 1 416 ? 20.703 -13.289 -16.75 1 96.94 416 PHE A O 1
ATOM 3269 N N . GLU A 1 417 ? 22.109 -13.188 -14.938 1 94.75 417 GLU A N 1
ATOM 3270 C CA . GLU A 1 417 ? 23.344 -13.594 -15.602 1 94.75 417 GLU A CA 1
ATOM 3271 C C . GLU A 1 417 ? 24.062 -14.688 -14.82 1 94.75 417 GLU A C 1
ATOM 3273 O O . GLU A 1 417 ? 24.312 -14.547 -13.625 1 94.75 417 GLU A O 1
ATOM 3278 N N . GLU A 1 418 ? 24.484 -15.664 -15.477 1 94.75 418 GLU A N 1
ATOM 3279 C CA . GLU A 1 418 ? 25.078 -16.828 -14.844 1 94.75 418 GLU A CA 1
ATOM 3280 C C . GLU A 1 418 ? 26.344 -16.453 -14.07 1 94.75 418 GLU A C 1
ATOM 3282 O O . GLU A 1 418 ? 26.625 -17.031 -13.023 1 94.75 418 GLU A O 1
ATOM 3287 N N . GLU A 1 419 ? 27.031 -15.461 -14.57 1 93.88 419 GLU A N 1
ATOM 3288 C CA . GLU A 1 419 ? 28.297 -15.062 -13.969 1 93.88 419 GLU A CA 1
ATOM 3289 C C . GLU A 1 419 ? 28.094 -14.508 -12.562 1 93.88 419 GLU A C 1
ATOM 3291 O O . GLU A 1 419 ? 29.031 -14.453 -11.766 1 93.88 419 GLU A O 1
ATOM 3296 N N . ARG A 1 420 ? 26.875 -14.156 -12.297 1 95.19 420 ARG A N 1
ATOM 3297 C CA . ARG A 1 420 ? 26.578 -13.562 -10.992 1 95.19 420 ARG A CA 1
ATOM 3298 C C . ARG A 1 420 ? 26.047 -14.602 -10.016 1 95.19 420 ARG A C 1
ATOM 3300 O O . ARG A 1 420 ? 25.703 -14.273 -8.883 1 95.19 420 ARG A O 1
ATOM 3307 N N . THR A 1 421 ? 26.062 -15.781 -10.273 1 96.94 421 THR A N 1
ATOM 3308 C CA . THR A 1 421 ? 25.438 -16.828 -9.484 1 96.94 421 THR A CA 1
ATOM 3309 C C . THR A 1 421 ? 26.156 -17.016 -8.156 1 96.94 421 THR A C 1
ATOM 3311 O O . THR A 1 421 ? 27.391 -17 -8.109 1 96.94 421 THR A O 1
ATOM 3314 N N . THR A 1 422 ? 25.406 -17.125 -7.086 1 96.25 422 THR A N 1
ATOM 3315 C CA . THR A 1 422 ? 25.922 -17.484 -5.773 1 96.25 422 THR A CA 1
ATOM 3316 C C . THR A 1 422 ? 25.047 -18.516 -5.09 1 96.25 422 THR A C 1
ATOM 3318 O O . THR A 1 422 ? 23.828 -18.562 -5.34 1 96.25 422 THR A O 1
ATOM 3321 N N . THR A 1 423 ? 25.641 -19.422 -4.262 1 95.88 423 THR A N 1
ATOM 3322 C CA . THR A 1 423 ? 24.922 -20.438 -3.506 1 95.88 423 THR A CA 1
ATOM 3323 C C . THR A 1 423 ? 25.156 -20.281 -2.01 1 95.88 423 THR A C 1
ATOM 3325 O O . THR A 1 423 ? 25.734 -21.156 -1.366 1 95.88 423 THR A O 1
ATOM 3328 N N . GLN A 1 424 ? 24.594 -19.344 -1.425 1 95.12 424 GLN A N 1
ATOM 3329 C CA . GLN A 1 424 ? 24.906 -19.047 -0.03 1 95.12 424 GLN A CA 1
ATOM 3330 C C . GLN A 1 424 ? 23.703 -19.328 0.873 1 95.12 424 GLN A C 1
ATOM 3332 O O . GLN A 1 424 ? 23.844 -19.422 2.094 1 95.12 424 GLN A O 1
ATOM 3337 N N . ASP A 1 425 ? 22.562 -19.5 0.334 1 96.88 425 ASP A N 1
ATOM 3338 C CA . ASP A 1 425 ? 21.344 -19.609 1.129 1 96.88 425 ASP A CA 1
ATOM 3339 C C . ASP A 1 425 ? 21 -21.078 1.407 1 96.88 425 ASP A C 1
ATOM 3341 O O . ASP A 1 425 ? 21.172 -21.938 0.538 1 96.88 425 ASP A O 1
ATOM 3345 N N . ASP A 1 426 ? 20.438 -21.297 2.547 1 95.75 426 ASP A N 1
ATOM 3346 C CA . ASP A 1 426 ? 20.062 -22.656 2.91 1 95.75 426 ASP A CA 1
ATOM 3347 C C . ASP A 1 426 ? 18.672 -23 2.361 1 95.75 426 ASP A C 1
ATOM 3349 O O . ASP A 1 426 ? 18.297 -24.172 2.318 1 95.75 426 ASP A O 1
ATOM 3353 N N . ASN A 1 427 ? 17.953 -22.047 2.02 1 98.19 427 ASN A N 1
ATOM 3354 C CA . ASN A 1 427 ? 16.609 -22.188 1.465 1 98.19 427 ASN A CA 1
ATOM 3355 C C . ASN A 1 427 ? 16.609 -22.016 -0.051 1 98.19 427 ASN A C 1
ATOM 3357 O O . ASN A 1 427 ? 17.031 -20.969 -0.561 1 98.19 427 ASN A O 1
ATOM 3361 N N . ALA A 1 428 ? 16.141 -23 -0.761 1 98.56 428 ALA A N 1
ATOM 3362 C CA . ALA A 1 428 ? 16.219 -23.016 -2.219 1 98.56 428 ALA A CA 1
ATOM 3363 C C . ALA A 1 428 ? 15.406 -21.875 -2.82 1 98.56 428 ALA A C 1
ATOM 3365 O O . ALA A 1 428 ? 15.766 -21.328 -3.865 1 98.56 428 ALA A O 1
ATOM 3366 N N . ALA A 1 429 ? 14.25 -21.578 -2.207 1 98.94 429 ALA A N 1
ATOM 3367 C CA . ALA A 1 429 ? 13.43 -20.469 -2.691 1 98.94 429 ALA A CA 1
ATOM 3368 C C . ALA A 1 429 ? 14.156 -19.125 -2.529 1 98.94 429 ALA A C 1
ATOM 3370 O O . ALA A 1 429 ? 14.148 -18.297 -3.436 1 98.94 429 ALA A O 1
ATOM 3371 N N . VAL A 1 430 ? 14.797 -18.938 -1.395 1 98.88 430 VAL A N 1
ATOM 3372 C CA . VAL A 1 430 ? 15.594 -17.75 -1.162 1 98.88 430 VAL A CA 1
ATOM 3373 C C . VAL A 1 430 ? 16.75 -17.688 -2.158 1 98.88 430 VAL A C 1
ATOM 3375 O O . VAL A 1 430 ? 17.062 -16.625 -2.695 1 98.88 430 VAL A O 1
ATOM 3378 N N . HIS A 1 431 ? 17.344 -18.859 -2.404 1 98.69 431 HIS A N 1
ATOM 3379 C CA . HIS A 1 431 ? 18.406 -18.984 -3.385 1 98.69 431 HIS A CA 1
ATOM 3380 C C . HIS A 1 431 ? 17.969 -18.5 -4.758 1 98.69 431 HIS A C 1
ATOM 3382 O O . HIS A 1 431 ? 18.672 -17.734 -5.414 1 98.69 431 HIS A O 1
ATOM 3388 N N . LEU A 1 432 ? 16.812 -18.875 -5.129 1 98.94 432 LEU A N 1
ATOM 3389 C CA . LEU A 1 432 ? 16.281 -18.469 -6.422 1 98.94 432 LEU A CA 1
ATOM 3390 C C . LEU A 1 432 ? 16.016 -16.969 -6.449 1 98.94 432 LEU A C 1
ATOM 3392 O O . LEU A 1 432 ? 16.391 -16.281 -7.41 1 98.94 432 LEU A O 1
ATOM 3396 N N . MET A 1 433 ? 15.43 -16.406 -5.426 1 98.75 433 MET A N 1
ATOM 3397 C CA . MET A 1 433 ? 15.133 -14.977 -5.355 1 98.75 433 MET A CA 1
ATOM 3398 C C . MET A 1 433 ? 16.406 -14.148 -5.414 1 98.75 433 MET A C 1
ATOM 3400 O O . MET A 1 433 ? 16.5 -13.195 -6.191 1 98.75 433 MET A O 1
ATOM 3404 N N . ARG A 1 434 ? 17.406 -14.57 -4.629 1 98.69 434 ARG A N 1
ATOM 3405 C CA . ARG A 1 434 ? 18.656 -13.836 -4.578 1 98.69 434 ARG A CA 1
ATOM 3406 C C . ARG A 1 434 ? 19.297 -13.75 -5.961 1 98.69 434 ARG A C 1
ATOM 3408 O O . ARG A 1 434 ? 19.672 -12.672 -6.414 1 98.69 434 ARG A O 1
ATOM 3415 N N . ASN A 1 435 ? 19.391 -14.844 -6.605 1 98.62 435 ASN A N 1
ATOM 3416 C CA . ASN A 1 435 ? 20.094 -14.883 -7.883 1 98.62 435 ASN A CA 1
ATOM 3417 C C . ASN A 1 435 ? 19.297 -14.188 -8.984 1 98.62 435 ASN A C 1
ATOM 3419 O O . ASN A 1 435 ? 19.875 -13.578 -9.883 1 98.62 435 ASN A O 1
ATOM 3423 N N . SER A 1 436 ? 17.984 -14.273 -8.906 1 98.62 436 SER A N 1
ATOM 3424 C CA . SER A 1 436 ? 17.172 -13.562 -9.891 1 98.62 436 SER A CA 1
ATOM 3425 C C . SER A 1 436 ? 17.359 -12.055 -9.773 1 98.62 436 SER A C 1
ATOM 3427 O O . SER A 1 436 ? 17.266 -11.336 -10.773 1 98.62 436 SER A O 1
ATOM 3429 N N . LEU A 1 437 ? 17.688 -11.562 -8.602 1 98.25 437 LEU A N 1
ATOM 3430 C CA . LEU A 1 437 ? 17.688 -10.125 -8.359 1 98.25 437 LEU A CA 1
ATOM 3431 C C . LEU A 1 437 ? 19.094 -9.562 -8.477 1 98.25 437 LEU A C 1
ATOM 3433 O O . LEU A 1 437 ? 19.297 -8.352 -8.383 1 98.25 437 LEU A O 1
ATOM 3437 N N . GLY A 1 438 ? 20.094 -10.445 -8.602 1 96.62 438 GLY A N 1
ATOM 3438 C CA . GLY A 1 438 ? 21.422 -9.891 -8.82 1 96.62 438 GLY A CA 1
ATOM 3439 C C . GLY A 1 438 ? 22.531 -10.82 -8.375 1 96.62 438 GLY A C 1
ATOM 3440 O O . GLY A 1 438 ? 23.688 -10.625 -8.742 1 96.62 438 GLY A O 1
ATOM 3441 N N . GLY A 1 439 ? 22.188 -11.797 -7.516 1 96.69 439 GLY A N 1
ATOM 3442 C CA . GLY A 1 439 ? 23.156 -12.789 -7.09 1 96.69 439 GLY A CA 1
ATOM 3443 C C . GLY A 1 439 ? 24.281 -12.203 -6.266 1 96.69 439 GLY A C 1
ATOM 3444 O O . GLY A 1 439 ? 24.047 -11.539 -5.25 1 96.69 439 GLY A O 1
ATOM 3445 N N . ASN A 1 440 ? 25.5 -12.344 -6.73 1 95.06 440 ASN A N 1
ATOM 3446 C CA . ASN A 1 440 ? 26.656 -11.883 -5.98 1 95.06 440 ASN A CA 1
ATOM 3447 C C . ASN A 1 440 ? 27.031 -10.453 -6.359 1 95.06 440 ASN A C 1
ATOM 3449 O O . ASN A 1 440 ? 28.047 -9.93 -5.891 1 95.06 440 ASN A O 1
ATOM 3453 N N . TYR A 1 441 ? 26.234 -9.828 -7.254 1 94.44 441 TYR A N 1
ATOM 3454 C CA . TYR A 1 441 ? 26.375 -8.406 -7.508 1 94.44 441 TYR A CA 1
ATOM 3455 C C . TYR A 1 441 ? 25.656 -7.582 -6.445 1 94.44 441 TYR A C 1
ATOM 3457 O O . TYR A 1 441 ? 24.516 -7.152 -6.648 1 94.44 441 TYR A O 1
ATOM 3465 N N . HIS A 1 442 ? 26.344 -7.238 -5.449 1 94.38 442 HIS A N 1
ATOM 3466 C CA . HIS A 1 442 ? 25.734 -6.703 -4.238 1 94.38 442 HIS A CA 1
ATOM 3467 C C . HIS A 1 442 ? 25.031 -5.383 -4.512 1 94.38 442 HIS A C 1
ATOM 3469 O O . HIS A 1 442 ? 23.891 -5.188 -4.078 1 94.38 442 HIS A O 1
ATOM 3475 N N . GLU A 1 443 ? 25.594 -4.449 -5.195 1 94.12 443 GLU A N 1
ATOM 3476 C CA . GLU A 1 443 ? 24.984 -3.143 -5.43 1 94.12 443 GLU A CA 1
ATOM 3477 C C . GLU A 1 443 ? 23.703 -3.27 -6.234 1 94.12 443 GLU A C 1
ATOM 3479 O O . GLU A 1 443 ? 22.75 -2.496 -6.035 1 94.12 443 GLU A O 1
ATOM 3484 N N . LEU A 1 444 ? 23.703 -4.234 -7.098 1 95.81 444 LEU A N 1
ATOM 3485 C CA . LEU A 1 444 ? 22.516 -4.445 -7.91 1 95.81 444 LEU A CA 1
ATOM 3486 C C . LEU A 1 444 ? 21.344 -4.938 -7.055 1 95.81 444 LEU A C 1
ATOM 3488 O O . LEU A 1 444 ? 20.266 -4.344 -7.066 1 95.81 444 LEU A O 1
ATOM 3492 N N . ILE A 1 445 ? 21.594 -6 -6.301 1 97.19 445 ILE A N 1
ATOM 3493 C CA . ILE A 1 445 ? 20.5 -6.574 -5.516 1 97.19 445 ILE A CA 1
ATOM 3494 C C . ILE A 1 445 ? 20.141 -5.637 -4.367 1 97.19 445 ILE A C 1
ATOM 3496 O O . ILE A 1 445 ? 18.953 -5.406 -4.09 1 97.19 445 ILE A O 1
ATOM 3500 N N . ALA A 1 446 ? 21.109 -5.07 -3.713 1 97.31 446 ALA A N 1
ATOM 3501 C CA . ALA A 1 446 ? 20.844 -4.113 -2.641 1 97.31 446 ALA A CA 1
ATOM 3502 C C . ALA A 1 446 ? 20.125 -2.879 -3.17 1 97.31 446 ALA A C 1
ATOM 3504 O O . ALA A 1 446 ? 19.234 -2.336 -2.506 1 97.31 446 ALA A O 1
ATOM 3505 N N . GLY A 1 447 ? 20.547 -2.471 -4.332 1 96.56 447 GLY A N 1
ATOM 3506 C CA . GLY A 1 447 ? 19.891 -1.343 -4.973 1 96.56 447 GLY A CA 1
ATOM 3507 C C . GLY A 1 447 ? 18.422 -1.59 -5.258 1 96.56 447 GLY A C 1
ATOM 3508 O O . GLY A 1 447 ? 17.578 -0.73 -4.988 1 96.56 447 GLY A O 1
ATOM 3509 N N . ARG A 1 448 ? 18.125 -2.723 -5.773 1 97.44 448 ARG A N 1
ATOM 3510 C CA . ARG A 1 448 ? 16.734 -3.094 -6.051 1 97.44 448 ARG A CA 1
ATOM 3511 C C . ARG A 1 448 ? 15.914 -3.15 -4.766 1 97.44 448 ARG A C 1
ATOM 3513 O O . ARG A 1 448 ? 14.766 -2.721 -4.738 1 97.44 448 ARG A O 1
ATOM 3520 N N . LEU A 1 449 ? 16.562 -3.564 -3.709 1 97.94 449 LEU A N 1
ATOM 3521 C CA . LEU A 1 449 ? 15.859 -3.795 -2.449 1 97.94 449 LEU A CA 1
ATOM 3522 C C . LEU A 1 449 ? 15.781 -2.512 -1.629 1 97.94 449 LEU A C 1
ATOM 3524 O O . LEU A 1 449 ? 15.047 -2.445 -0.644 1 97.94 449 LEU A O 1
ATOM 3528 N N . ALA A 1 450 ? 16.484 -1.51 -2.051 1 97.12 450 ALA A N 1
ATOM 3529 C CA . ALA A 1 450 ? 16.484 -0.242 -1.326 1 97.12 450 ALA A CA 1
ATOM 3530 C C . ALA A 1 450 ? 15.172 0.504 -1.534 1 97.12 450 ALA A C 1
ATOM 3532 O O . ALA A 1 450 ? 14.797 1.354 -0.723 1 97.12 450 ALA A O 1
ATOM 3533 N N . PHE A 1 451 ? 14.531 0.184 -2.639 1 95.31 451 PHE A N 1
ATOM 3534 C CA . PHE A 1 451 ? 13.25 0.817 -2.924 1 95.31 451 PHE A CA 1
ATOM 3535 C C . PHE A 1 451 ? 12.133 0.158 -2.125 1 95.31 451 PHE A C 1
ATOM 3537 O O . PHE A 1 451 ? 11.992 -1.066 -2.143 1 95.31 451 PHE A O 1
ATOM 3544 N N . GLY A 1 452 ? 11.398 0.948 -1.408 1 92.69 452 GLY A N 1
ATOM 3545 C CA . GLY A 1 452 ? 10.18 0.489 -0.773 1 92.69 452 GLY A CA 1
ATOM 3546 C C . GLY A 1 452 ? 8.922 0.919 -1.514 1 92.69 452 GLY A C 1
ATOM 3547 O O . GLY A 1 452 ? 8.992 1.734 -2.436 1 92.69 452 GLY A O 1
ATOM 3548 N N . PRO A 1 453 ? 7.793 0.407 -1.06 1 93.38 453 PRO A N 1
ATOM 3549 C CA . PRO A 1 453 ? 6.551 0.836 -1.705 1 93.38 453 PRO A CA 1
ATOM 3550 C C . PRO A 1 453 ? 6.285 2.332 -1.544 1 93.38 453 PRO A C 1
ATOM 3552 O O . PRO A 1 453 ? 6.613 2.912 -0.505 1 93.38 453 PRO A O 1
ATOM 3555 N N . PRO A 1 454 ? 5.773 2.936 -2.582 1 93.94 454 PRO A N 1
ATOM 3556 C CA . PRO A 1 454 ? 5.285 2.344 -3.83 1 93.94 454 PRO A CA 1
ATOM 3557 C C . PRO A 1 454 ? 6.359 2.287 -4.918 1 93.94 454 PRO A C 1
ATOM 3559 O O . PRO A 1 454 ? 6.109 1.775 -6.012 1 93.94 454 PRO A O 1
ATOM 3562 N N . PHE A 1 455 ? 7.586 2.662 -4.621 1 95.25 455 PHE A N 1
ATOM 3563 C CA . PHE A 1 455 ? 8.609 2.791 -5.652 1 95.25 455 PHE A CA 1
ATOM 3564 C C . PHE A 1 455 ? 9.102 1.42 -6.098 1 95.25 455 PHE A C 1
ATOM 3566 O O . PHE A 1 455 ? 9.508 1.243 -7.25 1 95.25 455 PHE A O 1
ATOM 3573 N N . SER A 1 456 ? 8.953 0.521 -5.234 1 96 456 SER A N 1
ATOM 3574 C CA . SER A 1 456 ? 9.469 -0.817 -5.516 1 96 456 SER A CA 1
ATOM 3575 C C . SER A 1 456 ? 8.719 -1.456 -6.684 1 96 456 SER A C 1
ATOM 3577 O O . SER A 1 456 ? 9.297 -2.256 -7.426 1 96 456 SER A O 1
ATOM 3579 N N . ARG A 1 457 ? 7.492 -1.063 -6.879 1 94.31 457 ARG A N 1
ATOM 3580 C CA . ARG A 1 457 ? 6.66 -1.705 -7.891 1 94.31 457 ARG A CA 1
ATOM 3581 C C . ARG A 1 457 ? 7.16 -1.387 -9.297 1 94.31 457 ARG A C 1
ATOM 3583 O O . ARG A 1 457 ? 6.844 -2.1 -10.25 1 94.31 457 ARG A O 1
ATOM 3590 N N . ARG A 1 458 ? 7.938 -0.391 -9.438 1 92.88 458 ARG A N 1
ATOM 3591 C CA . ARG A 1 458 ? 8.492 -0.034 -10.734 1 92.88 458 ARG A CA 1
ATOM 3592 C C . ARG A 1 458 ? 9.758 -0.834 -11.031 1 92.88 458 ARG A C 1
ATOM 3594 O O . ARG A 1 458 ? 10.242 -0.845 -12.164 1 92.88 458 ARG A O 1
ATOM 3601 N N . ILE A 1 459 ? 10.211 -1.467 -9.977 1 94.94 459 ILE A N 1
ATOM 3602 C CA . ILE A 1 459 ? 11.492 -2.16 -10.078 1 94.94 459 ILE A CA 1
ATOM 3603 C C . ILE A 1 459 ? 11.258 -3.668 -10.141 1 94.94 459 ILE A C 1
ATOM 3605 O O . ILE A 1 459 ? 11.906 -4.371 -10.922 1 94.94 459 ILE A O 1
ATOM 3609 N N . ARG A 1 460 ? 10.344 -4.016 -9.359 1 96.44 460 ARG A N 1
ATOM 3610 C CA . ARG A 1 460 ? 10.062 -5.445 -9.242 1 96.44 460 ARG A CA 1
ATOM 3611 C C . ARG A 1 460 ? 8.602 -5.684 -8.859 1 96.44 460 ARG A C 1
ATOM 3613 O O . ARG A 1 460 ? 7.934 -4.785 -8.344 1 96.44 460 ARG A O 1
ATOM 3620 N N . ASP A 1 461 ? 8.172 -6.867 -9.141 1 97.62 461 ASP A N 1
ATOM 3621 C CA . ASP A 1 461 ? 6.859 -7.309 -8.68 1 97.62 461 ASP A CA 1
ATOM 3622 C C . ASP A 1 461 ? 6.977 -8.117 -7.387 1 97.62 461 ASP A C 1
ATOM 3624 O O . ASP A 1 461 ? 8.078 -8.414 -6.934 1 97.62 461 ASP A O 1
ATOM 3628 N N . ASP A 1 462 ? 5.84 -8.367 -6.738 1 98.62 462 ASP A N 1
ATOM 3629 C CA . ASP A 1 462 ? 5.852 -9.359 -5.668 1 98.62 462 ASP A CA 1
ATOM 3630 C C . ASP A 1 462 ? 6.418 -10.695 -6.16 1 98.62 462 ASP A C 1
ATOM 3632 O O . ASP A 1 462 ? 6.168 -11.094 -7.297 1 98.62 462 ASP A O 1
ATOM 3636 N N . ILE A 1 463 ? 7.199 -11.312 -5.297 1 98.88 463 ILE A N 1
ATOM 3637 C CA . ILE A 1 463 ? 7.777 -12.602 -5.664 1 98.88 463 ILE A CA 1
ATOM 3638 C C . ILE A 1 463 ? 7.414 -13.648 -4.613 1 98.88 463 ILE A C 1
ATOM 3640 O O . ILE A 1 463 ? 7.672 -13.461 -3.424 1 98.88 463 ILE A O 1
ATOM 3644 N N . THR A 1 464 ? 6.824 -14.695 -5.012 1 98.94 464 THR A N 1
ATOM 3645 C CA . THR A 1 464 ? 6.559 -15.859 -4.176 1 98.94 464 THR A CA 1
ATOM 3646 C C . THR A 1 464 ? 7.047 -17.141 -4.855 1 98.94 464 THR A C 1
ATOM 3648 O O . THR A 1 464 ? 6.75 -17.375 -6.031 1 98.94 464 THR A O 1
ATOM 3651 N N . VAL A 1 465 ? 7.84 -17.922 -4.105 1 98.94 465 VAL A N 1
ATOM 3652 C CA . VAL A 1 465 ? 8.461 -19.109 -4.668 1 98.94 465 VAL A CA 1
ATOM 3653 C C . VAL A 1 465 ? 8.297 -20.281 -3.701 1 98.94 465 VAL A C 1
ATOM 3655 O O . VAL A 1 465 ? 8.438 -20.125 -2.486 1 98.94 465 VAL A O 1
ATOM 3658 N N . GLN A 1 466 ? 8.008 -21.453 -4.219 1 98.94 466 GLN A N 1
ATOM 3659 C CA . GLN A 1 466 ? 8.086 -22.719 -3.508 1 98.94 466 GLN A CA 1
ATOM 3660 C C . GLN A 1 466 ? 8.867 -23.75 -4.316 1 98.94 466 GLN A C 1
ATOM 3662 O O . GLN A 1 466 ? 8.664 -23.891 -5.523 1 98.94 466 GLN A O 1
ATOM 3667 N N . VAL A 1 467 ? 9.75 -24.422 -3.707 1 98.94 467 VAL A N 1
ATOM 3668 C CA . VAL A 1 467 ? 10.523 -25.5 -4.32 1 98.94 467 VAL A CA 1
ATOM 3669 C C . VAL A 1 467 ? 10.289 -26.797 -3.559 1 98.94 467 VAL A C 1
ATOM 3671 O O . VAL A 1 467 ? 10.539 -26.875 -2.354 1 98.94 467 VAL A O 1
ATOM 3674 N N . VAL A 1 468 ? 9.867 -27.797 -4.266 1 98.75 468 VAL A N 1
ATOM 3675 C CA . VAL A 1 468 ? 9.555 -29.078 -3.66 1 98.75 468 VAL A CA 1
ATOM 3676 C C . VAL A 1 468 ? 10.531 -30.141 -4.168 1 98.75 468 VAL A C 1
ATOM 3678 O O . VAL A 1 468 ? 10.727 -30.297 -5.375 1 98.75 468 VAL A O 1
ATOM 3681 N N . PHE A 1 469 ? 11.047 -30.938 -3.299 1 98.31 469 PHE A N 1
ATOM 3682 C CA . PHE A 1 469 ? 12.047 -31.922 -3.676 1 98.31 469 PHE A CA 1
ATOM 3683 C C . PHE A 1 469 ? 11.469 -33.344 -3.598 1 98.31 469 PHE A C 1
ATOM 3685 O O . PHE A 1 469 ? 10.93 -33.719 -2.561 1 98.31 469 PHE A O 1
ATOM 3692 N N . PHE A 1 470 ? 11.625 -34.062 -4.711 1 97.69 470 PHE A N 1
ATOM 3693 C CA . PHE A 1 470 ? 11.18 -35.438 -4.836 1 97.69 470 PHE A CA 1
ATOM 3694 C C . PHE A 1 470 ? 12.375 -36.375 -4.969 1 97.69 470 PHE A C 1
ATOM 3696 O O . PHE A 1 470 ? 13.188 -36.25 -5.883 1 97.69 470 PHE A O 1
ATOM 3703 N N . ASN A 1 471 ? 12.438 -37.312 -4.09 1 93.25 471 ASN A N 1
ATOM 3704 C CA . ASN A 1 471 ? 13.5 -38.312 -4.16 1 93.25 471 ASN A CA 1
ATOM 3705 C C . ASN A 1 471 ? 14.883 -37.688 -4.176 1 93.25 471 ASN A C 1
ATOM 3707 O O . ASN A 1 471 ? 15.758 -38.094 -4.934 1 93.25 471 ASN A O 1
ATOM 3711 N N . THR A 1 472 ? 14.984 -36.625 -3.592 1 85.38 472 THR A N 1
ATOM 3712 C CA . THR A 1 472 ? 16.219 -35.844 -3.523 1 85.38 472 THR A CA 1
ATOM 3713 C C . THR A 1 472 ? 16.562 -35.5 -2.076 1 85.38 472 THR A C 1
ATOM 3715 O O . THR A 1 472 ? 15.75 -34.938 -1.348 1 85.38 472 THR A O 1
ATOM 3718 N N . LYS A 1 473 ? 17.703 -36.094 -1.634 1 77.44 473 LYS A N 1
ATOM 3719 C CA . LYS A 1 473 ? 18.125 -35.781 -0.271 1 77.44 473 LYS A CA 1
ATOM 3720 C C . LYS A 1 473 ? 19.188 -34.688 -0.257 1 77.44 473 LYS A C 1
ATOM 3722 O O . LYS A 1 473 ? 20.094 -34.688 -1.093 1 77.44 473 LYS A O 1
ATOM 3727 N N . LYS A 1 474 ? 18.75 -33.594 0.371 1 73.5 474 LYS A N 1
ATOM 3728 C CA . LYS A 1 474 ? 19.781 -32.625 0.71 1 73.5 474 LYS A CA 1
ATOM 3729 C C . LYS A 1 474 ? 20.078 -32.625 2.205 1 73.5 474 LYS A C 1
ATOM 3731 O O . LYS A 1 474 ? 19.172 -32.656 3.031 1 73.5 474 LYS A O 1
ATOM 3736 N N . MET B 1 1 ? 44.844 27.359 -28.141 1 16.84 1 MET B N 1
ATOM 3737 C CA . MET B 1 1 ? 46.25 27.172 -27.781 1 16.84 1 MET B CA 1
ATOM 3738 C C . MET B 1 1 ? 46.438 27.094 -26.281 1 16.84 1 MET B C 1
ATOM 3740 O O . MET B 1 1 ? 47.375 26.484 -25.781 1 16.84 1 MET B O 1
ATOM 3744 N N . LEU B 1 2 ? 45.844 27.969 -25.453 1 16.94 2 LEU B N 1
ATOM 3745 C CA . LEU B 1 2 ? 46.594 28.719 -24.453 1 16.94 2 LEU B CA 1
ATOM 3746 C C . LEU B 1 2 ? 47 27.828 -23.281 1 16.94 2 LEU B C 1
ATOM 3748 O O . LEU B 1 2 ? 46.344 26.812 -23.031 1 16.94 2 LEU B O 1
ATOM 3752 N N . SER B 1 3 ? 47.656 28.484 -22.234 1 16.64 3 SER B N 1
ATOM 3753 C CA . SER B 1 3 ? 48.781 28.391 -21.328 1 16.64 3 SER B CA 1
ATOM 3754 C C . SER B 1 3 ? 48.469 27.453 -20.156 1 16.64 3 SER B C 1
ATOM 3756 O O . SER B 1 3 ? 47.281 27.172 -19.875 1 16.64 3 SER B O 1
ATOM 3758 N N . CYS B 1 4 ? 49.562 27.062 -19.297 1 17.34 4 CYS B N 1
ATOM 3759 C CA . CYS B 1 4 ? 50.5 26.266 -18.547 1 17.34 4 CYS B CA 1
ATOM 3760 C C . CYS B 1 4 ? 50.25 26.344 -17.047 1 17.34 4 CYS B C 1
ATOM 3762 O O . CYS B 1 4 ? 50.688 27.266 -16.375 1 17.34 4 CYS B O 1
ATOM 3764 N N . LEU B 1 5 ? 48.969 26.297 -16.656 1 17.36 5 LEU B N 1
ATOM 3765 C CA . LEU B 1 5 ? 48.781 26.797 -15.297 1 17.36 5 LEU B CA 1
ATOM 3766 C C . LEU B 1 5 ? 49.719 26.078 -14.32 1 17.36 5 LEU B C 1
ATOM 3768 O O . LEU B 1 5 ? 50 24.891 -14.5 1 17.36 5 LEU B O 1
ATOM 3772 N N . ALA B 1 6 ? 50.156 26.781 -13.258 1 16.11 6 ALA B N 1
ATOM 3773 C CA . ALA B 1 6 ? 51.188 27.016 -12.273 1 16.11 6 ALA B CA 1
ATOM 3774 C C . ALA B 1 6 ? 51.25 25.906 -11.234 1 16.11 6 ALA B C 1
ATOM 3776 O O . ALA B 1 6 ? 50.188 25.406 -10.812 1 16.11 6 ALA B O 1
ATOM 3777 N N . ARG B 1 7 ? 52.469 25.453 -10.703 1 16.14 7 ARG B N 1
ATOM 3778 C CA . ARG B 1 7 ? 53.344 24.406 -10.195 1 16.14 7 ARG B CA 1
ATOM 3779 C C . ARG B 1 7 ? 53.281 24.312 -8.672 1 16.14 7 ARG B C 1
ATOM 3781 O O . ARG B 1 7 ? 53.25 23.219 -8.117 1 16.14 7 ARG B O 1
ATOM 3788 N N . PRO B 1 8 ? 53.219 25.453 -7.812 1 15.45 8 PRO B N 1
ATOM 3789 C CA . PRO B 1 8 ? 54.375 25.406 -6.895 1 15.45 8 PRO B CA 1
ATOM 3790 C C . PRO B 1 8 ? 54.156 24.438 -5.742 1 15.45 8 PRO B C 1
ATOM 3792 O O . PRO B 1 8 ? 53.031 24.047 -5.453 1 15.45 8 PRO B O 1
ATOM 3795 N N . ARG B 1 9 ? 55.312 24.188 -4.812 1 15.24 9 ARG B N 1
ATOM 3796 C CA . ARG B 1 9 ? 56.219 23.328 -4.055 1 15.24 9 ARG B CA 1
ATOM 3797 C C . ARG B 1 9 ? 55.906 23.375 -2.562 1 15.24 9 ARG B C 1
ATOM 3799 O O . ARG B 1 9 ? 56.5 22.656 -1.766 1 15.24 9 ARG B O 1
ATOM 3806 N N . LEU B 1 10 ? 54.938 24.094 -2.004 1 15.54 10 LEU B N 1
ATOM 3807 C CA . LEU B 1 10 ? 55.406 24.641 -0.733 1 15.54 10 LEU B CA 1
ATOM 3808 C C . LEU B 1 10 ? 55.688 23.531 0.264 1 15.54 10 LEU B C 1
ATOM 3810 O O . LEU B 1 10 ? 55.062 22.484 0.237 1 15.54 10 LEU B O 1
ATOM 3814 N N . GLY B 1 11 ? 56.594 23.844 1.291 1 14.79 11 GLY B N 1
ATOM 3815 C CA . GLY B 1 11 ? 57.656 23.5 2.219 1 14.79 11 GLY B CA 1
ATOM 3816 C C . GLY B 1 11 ? 57.188 22.672 3.396 1 14.79 11 GLY B C 1
ATOM 3817 O O . GLY B 1 11 ? 56 22.594 3.664 1 14.79 11 GLY B O 1
ATOM 3818 N N . ARG B 1 12 ? 58.156 22.125 4.273 1 15.45 12 ARG B N 1
ATOM 3819 C CA . ARG B 1 12 ? 58.719 21.016 5.02 1 15.45 12 ARG B CA 1
ATOM 3820 C C . ARG B 1 12 ? 58.25 21.047 6.477 1 15.45 12 ARG B C 1
ATOM 3822 O O . ARG B 1 12 ? 58.094 19.984 7.102 1 15.45 12 ARG B O 1
ATOM 3829 N N . VAL B 1 13 ? 57.969 22.219 7.156 1 15.08 13 VAL B N 1
ATOM 3830 C CA . VAL B 1 13 ? 58.75 22.359 8.383 1 15.08 13 VAL B CA 1
ATOM 3831 C C . VAL B 1 13 ? 58.25 21.344 9.422 1 15.08 13 VAL B C 1
ATOM 3833 O O . VAL B 1 13 ? 57.094 20.969 9.414 1 15.08 13 VAL B O 1
ATOM 3836 N N . THR B 1 14 ? 59.188 20.906 10.5 1 15.23 14 THR B N 1
ATOM 3837 C CA . THR B 1 14 ? 59.812 19.906 11.344 1 15.23 14 THR B CA 1
ATOM 3838 C C . THR B 1 14 ? 59.156 19.844 12.711 1 15.23 14 THR B C 1
ATOM 3840 O O . THR B 1 14 ? 59 18.75 13.281 1 15.23 14 THR B O 1
ATOM 3843 N N . THR B 1 15 ? 58.625 20.984 13.344 1 14.59 15 THR B N 1
ATOM 3844 C CA . THR B 1 15 ? 59.188 21.125 14.68 1 14.59 15 THR B CA 1
ATOM 3845 C C . THR B 1 15 ? 58.688 20.031 15.609 1 14.59 15 THR B C 1
ATOM 3847 O O . THR B 1 15 ? 57.594 19.516 15.414 1 14.59 15 THR B O 1
ATOM 3850 N N . SER B 1 16 ? 59.438 19.766 16.844 1 15.2 16 SER B N 1
ATOM 3851 C CA . SER B 1 16 ? 60.031 18.891 17.859 1 15.2 16 SER B CA 1
ATOM 3852 C C . SER B 1 16 ? 59.125 18.766 19.078 1 15.2 16 SER B C 1
ATOM 3854 O O . SER B 1 16 ? 59.438 18.016 20.016 1 15.2 16 SER B O 1
ATOM 3856 N N . ILE B 1 17 ? 57.906 19.172 19.094 1 14.87 17 ILE B N 1
ATOM 3857 C CA . ILE B 1 17 ? 57.625 19.531 20.469 1 14.87 17 ILE B CA 1
ATOM 3858 C C . ILE B 1 17 ? 57.812 18.312 21.375 1 14.87 17 ILE B C 1
ATOM 3860 O O . ILE B 1 17 ? 57.438 17.203 21.016 1 14.87 17 ILE B O 1
ATOM 3864 N N . ALA B 1 18 ? 58.188 18.734 22.656 1 15.03 18 ALA B N 1
ATOM 3865 C CA . ALA B 1 18 ? 58.812 18.422 23.938 1 15.03 18 ALA B CA 1
ATOM 3866 C C . ALA B 1 18 ? 58.062 17.328 24.672 1 15.03 18 ALA B C 1
ATOM 3868 O O . ALA B 1 18 ? 56.812 17.25 24.562 1 15.03 18 ALA B O 1
ATOM 3869 N N . ARG B 1 19 ? 58.844 16.578 25.531 1 14.46 19 ARG B N 1
ATOM 3870 C CA . ARG B 1 19 ? 59.125 15.312 26.203 1 14.46 19 ARG B CA 1
ATOM 3871 C C . ARG B 1 19 ? 58.312 15.219 27.5 1 14.46 19 ARG B C 1
ATOM 3873 O O . ARG B 1 19 ? 58.469 14.242 28.25 1 14.46 19 ARG B O 1
ATOM 3880 N N . ALA B 1 20 ? 57.438 16.25 27.781 1 15.06 20 ALA B N 1
ATOM 3881 C CA . ALA B 1 20 ? 57.469 16.375 29.234 1 15.06 20 ALA B CA 1
ATOM 3882 C C . ALA B 1 20 ? 57.188 15.039 29.922 1 15.06 20 ALA B C 1
ATOM 3884 O O . ALA B 1 20 ? 56.281 14.305 29.5 1 15.06 20 ALA B O 1
ATOM 3885 N N . HIS B 1 21 ? 58.031 14.734 31 1 14.31 21 HIS B N 1
ATOM 3886 C CA . HIS B 1 21 ? 58.594 13.688 31.844 1 14.31 21 HIS B CA 1
ATOM 3887 C C . HIS B 1 21 ? 57.594 13.156 32.844 1 14.31 21 HIS B C 1
ATOM 3889 O O . HIS B 1 21 ? 57.75 12.078 33.406 1 14.31 21 HIS B O 1
ATOM 3895 N N . THR B 1 22 ? 56.625 13.938 33.188 1 14.02 22 THR B N 1
ATOM 3896 C CA . THR B 1 22 ? 56.594 13.891 34.656 1 14.02 22 THR B CA 1
ATOM 3897 C C . THR B 1 22 ? 56.438 12.461 35.156 1 14.02 22 THR B C 1
ATOM 3899 O O . THR B 1 22 ? 55.781 11.641 34.5 1 14.02 22 THR B O 1
ATOM 3902 N N . LYS B 1 23 ? 56.906 12.391 36.5 1 14.63 23 LYS B N 1
ATOM 3903 C CA . LYS B 1 23 ? 57.531 11.531 37.5 1 14.63 23 LYS B CA 1
ATOM 3904 C C . LYS B 1 23 ? 56.562 10.414 37.938 1 14.63 23 LYS B C 1
ATOM 3906 O O . LYS B 1 23 ? 55.344 10.508 37.719 1 14.63 23 LYS B O 1
ATOM 3911 N N . ARG B 1 24 ? 56.812 10.039 39.219 1 14.41 24 ARG B N 1
ATOM 3912 C CA . ARG B 1 24 ? 57.344 8.844 39.875 1 14.41 24 ARG B CA 1
ATOM 3913 C C . ARG B 1 24 ? 56.219 8 40.469 1 14.41 24 ARG B C 1
ATOM 3915 O O . ARG B 1 24 ? 56.156 6.797 40.219 1 14.41 24 ARG B O 1
ATOM 3922 N N . SER B 1 25 ? 55.844 8.383 41.781 1 15.06 25 SER B N 1
ATOM 3923 C CA . SER B 1 25 ? 56.219 7.594 42.969 1 15.06 25 SER B CA 1
ATOM 3924 C C . SER B 1 25 ? 55.156 6.516 43.219 1 15.06 25 SER B C 1
ATOM 3926 O O . SER B 1 25 ? 54.031 6.59 42.75 1 15.06 25 SER B O 1
ATOM 3928 N N . VAL B 1 26 ? 55.406 5.758 44.406 1 15.12 26 VAL B N 1
ATOM 3929 C CA . VAL B 1 26 ? 55.562 4.398 44.938 1 15.12 26 VAL B CA 1
ATOM 3930 C C . VAL B 1 26 ? 54.281 3.922 45.562 1 15.12 26 VAL B C 1
ATOM 3932 O O . VAL B 1 26 ? 53.906 2.748 45.438 1 15.12 26 VAL B O 1
ATOM 3935 N N . SER B 1 27 ? 53.5 4.848 46.188 1 15.21 27 SER B N 1
ATOM 3936 C CA . SER B 1 27 ? 53.344 4.359 47.562 1 15.21 27 SER B CA 1
ATOM 3937 C C . SER B 1 27 ? 52.594 3.027 47.594 1 15.21 27 SER B C 1
ATOM 3939 O O . SER B 1 27 ? 51.875 2.691 46.656 1 15.21 27 SER B O 1
ATOM 3941 N N . MET B 1 28 ? 52.406 2.572 48.875 1 14.67 28 MET B N 1
ATOM 3942 C CA . MET B 1 28 ? 52.531 1.428 49.781 1 14.67 28 MET B CA 1
ATOM 3943 C C . MET B 1 28 ? 51.281 0.547 49.719 1 14.67 28 MET B C 1
ATOM 3945 O O . MET B 1 28 ? 51.375 -0.68 49.656 1 14.67 28 MET B O 1
ATOM 3949 N N . LYS B 1 29 ? 50.125 1.04 50.344 1 15.45 29 LYS B N 1
ATOM 3950 C CA . LYS B 1 29 ? 49.75 0.335 51.562 1 15.45 29 LYS B CA 1
ATOM 3951 C C . LYS B 1 29 ? 49.188 -1.049 51.25 1 15.45 29 LYS B C 1
ATOM 3953 O O . LYS B 1 29 ? 48.719 -1.287 50.156 1 15.45 29 LYS B O 1
ATOM 3958 N N . ASN B 1 30 ? 48.594 -1.577 52.312 1 15.63 30 ASN B N 1
ATOM 3959 C CA . ASN B 1 30 ? 48.562 -2.74 53.188 1 15.63 30 ASN B CA 1
ATOM 3960 C C . ASN B 1 30 ? 47.625 -3.818 52.656 1 15.63 30 ASN B C 1
ATOM 3962 O O . ASN B 1 30 ? 46.75 -3.531 51.844 1 15.63 30 ASN B O 1
ATOM 3966 N N . LEU B 1 31 ? 47.5 -4.898 53.438 1 15.89 31 LEU B N 1
ATOM 3967 C CA . LEU B 1 31 ? 47.594 -6.355 53.469 1 15.89 31 LEU B CA 1
ATOM 3968 C C . LEU B 1 31 ? 46.219 -6.98 53.25 1 15.89 31 LEU B C 1
ATOM 3970 O O . LEU B 1 31 ? 46.125 -8.039 52.625 1 15.89 31 LEU B O 1
ATOM 3974 N N . SER B 1 32 ? 45.094 -6.488 53.938 1 16.28 32 SER B N 1
ATOM 3975 C CA . SER B 1 32 ? 44.594 -7.531 54.812 1 16.28 32 SER B CA 1
ATOM 3976 C C . SER B 1 32 ? 43.906 -8.648 54.031 1 16.28 32 SER B C 1
ATOM 3978 O O . SER B 1 32 ? 43.469 -8.438 52.906 1 16.28 32 SER B O 1
ATOM 3980 N N . SER B 1 33 ? 43.594 -9.867 54.75 1 16.47 33 SER B N 1
ATOM 3981 C CA . SER B 1 33 ? 43.625 -11.32 54.75 1 16.47 33 SER B CA 1
ATOM 3982 C C . SER B 1 33 ? 42.406 -11.898 54.031 1 16.47 33 SER B C 1
ATOM 3984 O O . SER B 1 33 ? 42.5 -12.836 53.25 1 16.47 33 SER B O 1
ATOM 3986 N N . ASN B 1 34 ? 41.156 -11.586 54.562 1 17.3 34 ASN B N 1
ATOM 3987 C CA . ASN B 1 34 ? 40.438 -12.75 55.062 1 17.3 34 ASN B CA 1
ATOM 3988 C C . ASN B 1 34 ? 39.938 -13.609 53.906 1 17.3 34 ASN B C 1
ATOM 3990 O O . ASN B 1 34 ? 39.75 -13.125 52.812 1 17.3 34 ASN B O 1
ATOM 3994 N N . SER B 1 35 ? 39.281 -14.898 54.25 1 17.14 35 SER B N 1
ATOM 3995 C CA . SER B 1 35 ? 39.188 -16.328 53.969 1 17.14 35 SER B CA 1
ATOM 3996 C C . SER B 1 35 ? 38.062 -16.641 53 1 17.14 35 SER B C 1
ATOM 3998 O O . SER B 1 35 ? 38.125 -17.609 52.25 1 17.14 35 SER B O 1
ATOM 4000 N N . LYS B 1 36 ? 36.844 -15.938 53.094 1 18.17 36 LYS B N 1
ATOM 4001 C CA . LYS B 1 36 ? 35.75 -16.891 53.094 1 18.17 36 LYS B CA 1
ATOM 4002 C C . LYS B 1 36 ? 35.75 -17.734 51.812 1 18.17 36 LYS B C 1
ATOM 4004 O O . LYS B 1 36 ? 36.312 -17.328 50.781 1 18.17 36 LYS B O 1
ATOM 4009 N N . ILE B 1 37 ? 34.938 -18.844 51.844 1 18.61 37 ILE B N 1
ATOM 4010 C CA . ILE B 1 37 ? 34.625 -20.25 51.625 1 18.61 37 ILE B CA 1
ATOM 4011 C C . ILE B 1 37 ? 33.875 -20.391 50.281 1 18.61 37 ILE B C 1
ATOM 4013 O O . ILE B 1 37 ? 32.75 -19.906 50.125 1 18.61 37 ILE B O 1
ATOM 4017 N N . TYR B 1 38 ? 34.406 -19.953 49.25 1 17.88 38 TYR B N 1
ATOM 4018 C CA . TYR B 1 38 ? 33.562 -20.047 48.031 1 17.88 38 TYR B CA 1
ATOM 4019 C C . TYR B 1 38 ? 33.156 -21.484 47.781 1 17.88 38 TYR B C 1
ATOM 4021 O O . TYR B 1 38 ? 33.969 -22.375 47.688 1 17.88 38 TYR B O 1
ATOM 4029 N N . ILE B 1 39 ? 31.922 -21.719 48.25 1 20.06 39 ILE B N 1
ATOM 4030 C CA . ILE B 1 39 ? 31.203 -22.984 48.125 1 20.06 39 ILE B CA 1
ATOM 4031 C C . ILE B 1 39 ? 31.266 -23.484 46.688 1 20.06 39 ILE B C 1
ATOM 4033 O O . ILE B 1 39 ? 30.984 -22.734 45.75 1 20.06 39 ILE B O 1
ATOM 4037 N N . ALA B 1 40 ? 31.891 -24.609 46.562 1 20.12 40 ALA B N 1
ATOM 4038 C CA . ALA B 1 40 ? 32.188 -25.5 45.438 1 20.12 40 ALA B CA 1
ATOM 4039 C C . ALA B 1 40 ? 30.891 -25.938 44.75 1 20.12 40 ALA B C 1
ATOM 4041 O O . ALA B 1 40 ? 30.141 -26.75 45.25 1 20.12 40 ALA B O 1
ATOM 4042 N N . THR B 1 41 ? 29.844 -25.047 44.562 1 21.5 41 THR B N 1
ATOM 4043 C CA . THR B 1 41 ? 28.688 -25.781 44.031 1 21.5 41 THR B CA 1
ATOM 4044 C C . THR B 1 41 ? 29.109 -26.641 42.844 1 21.5 41 THR B C 1
ATOM 4046 O O . THR B 1 41 ? 29.75 -26.156 41.906 1 21.5 41 THR B O 1
ATOM 4049 N N . ALA B 1 42 ? 29.219 -27.938 43.062 1 22.16 42 ALA B N 1
ATOM 4050 C CA . ALA B 1 42 ? 29.469 -29.094 42.188 1 22.16 42 ALA B CA 1
ATOM 4051 C C . ALA B 1 42 ? 28.609 -29.031 40.938 1 22.16 42 ALA B C 1
ATOM 4053 O O . ALA B 1 42 ? 27.391 -28.844 41.031 1 22.16 42 ALA B O 1
ATOM 4054 N N . GLY B 1 43 ? 29.141 -28.766 39.781 1 21.58 43 GLY B N 1
ATOM 4055 C CA . GLY B 1 43 ? 28.719 -28.766 38.375 1 21.58 43 GLY B CA 1
ATOM 4056 C C . GLY B 1 43 ? 28.062 -30.062 37.969 1 21.58 43 GLY B C 1
ATOM 4057 O O . GLY B 1 43 ? 28.703 -31.125 38 1 21.58 43 GLY B O 1
ATOM 4058 N N . LEU B 1 44 ? 26.812 -30.297 38.469 1 25.75 44 LEU B N 1
ATOM 4059 C CA . LEU B 1 44 ? 26.172 -31.5 37.969 1 25.75 44 LEU B CA 1
ATOM 4060 C C . LEU B 1 44 ? 26.391 -31.656 36.469 1 25.75 44 LEU B C 1
ATOM 4062 O O . LEU B 1 44 ? 26.234 -30.688 35.719 1 25.75 44 LEU B O 1
ATOM 4066 N N . ILE B 1 45 ? 27.141 -32.625 36.031 1 25.48 45 ILE B N 1
ATOM 4067 C CA . ILE B 1 45 ? 27.516 -33.156 34.719 1 25.48 45 ILE B CA 1
ATOM 4068 C C . ILE B 1 45 ? 26.266 -33.594 33.969 1 25.48 45 ILE B C 1
ATOM 4070 O O . ILE B 1 45 ? 25.562 -34.5 34.375 1 25.48 45 ILE B O 1
ATOM 4074 N N . SER B 1 46 ? 25.281 -32.688 33.719 1 27.59 46 SER B N 1
ATOM 4075 C CA . SER B 1 46 ? 24.156 -33.156 32.938 1 27.59 46 SER B CA 1
ATOM 4076 C C . SER B 1 46 ? 24.625 -33.938 31.734 1 27.59 46 SER B C 1
ATOM 4078 O O . SER B 1 46 ? 25.578 -33.562 31.062 1 27.59 46 SER B O 1
ATOM 4080 N N . MET B 1 47 ? 24.453 -35.25 31.75 1 26.69 47 MET B N 1
ATOM 4081 C CA . MET B 1 47 ? 24.719 -36.219 30.688 1 26.69 47 MET B CA 1
ATOM 4082 C C . MET B 1 47 ? 24.062 -35.781 29.375 1 26.69 47 MET B C 1
ATOM 4084 O O . MET B 1 47 ? 22.891 -35.406 29.359 1 26.69 47 MET B O 1
ATOM 4088 N N . PRO B 1 48 ? 24.781 -35.5 28.297 1 28.19 48 PRO B N 1
ATOM 4089 C CA . PRO B 1 48 ? 24.438 -34.969 26.969 1 28.19 48 PRO B CA 1
ATOM 4090 C C . PRO B 1 48 ? 23.453 -35.875 26.219 1 28.19 48 PRO B C 1
ATOM 4092 O O . PRO B 1 48 ? 23.109 -35.594 25.062 1 28.19 48 PRO B O 1
ATOM 4095 N N . GLY B 1 49 ? 23.188 -37.094 26.688 1 27.3 49 GLY B N 1
ATOM 4096 C CA . GLY B 1 49 ? 22.75 -38.031 25.672 1 27.3 49 GLY B CA 1
ATOM 4097 C C . GLY B 1 49 ? 21.359 -37.719 25.125 1 27.3 49 GLY B C 1
ATOM 4098 O O . GLY B 1 49 ? 20.953 -38.281 24.109 1 27.3 49 GLY B O 1
ATOM 4099 N N . LEU B 1 50 ? 20.469 -37.344 26.062 1 29.56 50 LEU B N 1
ATOM 4100 C CA . LEU B 1 50 ? 19.078 -37.562 25.625 1 29.56 50 LEU B CA 1
ATOM 4101 C C . LEU B 1 50 ? 18.688 -36.562 24.531 1 29.56 50 LEU B C 1
ATOM 4103 O O . LEU B 1 50 ? 17.547 -36.094 24.5 1 29.56 50 LEU B O 1
ATOM 4107 N N . TRP B 1 51 ? 19.609 -35.75 24.078 1 29.25 51 TRP B N 1
ATOM 4108 C CA . TRP B 1 51 ? 19.062 -34.75 23.141 1 29.25 51 TRP B CA 1
ATOM 4109 C C . TRP B 1 51 ? 18.344 -35.469 21.984 1 29.25 51 TRP B C 1
ATOM 4111 O O . TRP B 1 51 ? 17.484 -34.844 21.328 1 29.25 51 TRP B O 1
ATOM 4121 N N . TRP B 1 52 ? 18.938 -36.594 21.531 1 29.42 52 TRP B N 1
ATOM 4122 C CA . TRP B 1 52 ? 18.734 -36.906 20.125 1 29.42 52 TRP B CA 1
ATOM 4123 C C . TRP B 1 52 ? 17.312 -37.375 19.859 1 29.42 52 TRP B C 1
ATOM 4125 O O . TRP B 1 52 ? 16.984 -37.812 18.766 1 29.42 52 TRP B O 1
ATOM 4135 N N . LEU B 1 53 ? 16.609 -37.719 20.891 1 31.42 53 LEU B N 1
ATOM 4136 C CA . LEU B 1 53 ? 15.391 -38.25 20.297 1 31.42 53 LEU B CA 1
ATOM 4137 C C . LEU B 1 53 ? 14.594 -37.156 19.609 1 31.42 53 LEU B C 1
ATOM 4139 O O . LEU B 1 53 ? 13.734 -36.531 20.234 1 31.42 53 LEU B O 1
ATOM 4143 N N . THR B 1 54 ? 15.172 -36.188 18.984 1 32.84 54 THR B N 1
ATOM 4144 C CA . THR B 1 54 ? 14.367 -35.344 18.125 1 32.84 54 THR B CA 1
ATOM 4145 C C . THR B 1 54 ? 13.453 -36.188 17.234 1 32.84 54 THR B C 1
ATOM 4147 O O . THR B 1 54 ? 13.906 -36.781 16.266 1 32.84 54 THR B O 1
ATOM 4150 N N . ALA B 1 55 ? 12.555 -36.906 17.719 1 37.22 55 ALA B N 1
ATOM 4151 C CA . ALA B 1 55 ? 11.477 -37.344 16.828 1 37.22 55 ALA B CA 1
ATOM 4152 C C . ALA B 1 55 ? 11.117 -36.25 15.82 1 37.22 55 ALA B C 1
ATOM 4154 O O . ALA B 1 55 ? 10.758 -35.156 16.203 1 37.22 55 ALA B O 1
ATOM 4155 N N . THR B 1 56 ? 11.75 -36.125 14.727 1 42.28 56 THR B N 1
ATOM 4156 C CA . THR B 1 56 ? 11.562 -35.188 13.633 1 42.28 56 THR B CA 1
ATOM 4157 C C . THR B 1 56 ? 10.078 -34.969 13.359 1 42.28 56 THR B C 1
ATOM 4159 O O . THR B 1 56 ? 9.406 -35.844 12.82 1 42.28 56 THR B O 1
ATOM 4162 N N . ARG B 1 57 ? 9.242 -34.5 14.25 1 48.31 57 ARG B N 1
ATOM 4163 C CA . ARG B 1 57 ? 7.871 -34.031 14.086 1 48.31 57 ARG B CA 1
ATOM 4164 C C . ARG B 1 57 ? 7.645 -33.5 12.68 1 48.31 57 ARG B C 1
ATOM 4166 O O . ARG B 1 57 ? 8.414 -32.656 12.203 1 48.31 57 ARG B O 1
ATOM 4173 N N . ASP B 1 58 ? 6.918 -34.312 11.984 1 62.84 58 ASP B N 1
ATOM 4174 C CA . ASP B 1 58 ? 6.414 -33.844 10.695 1 62.84 58 ASP B CA 1
ATOM 4175 C C . ASP B 1 58 ? 5.699 -32.5 10.82 1 62.84 58 ASP B C 1
ATOM 4177 O O . ASP B 1 58 ? 4.582 -32.438 11.344 1 62.84 58 ASP B O 1
ATOM 4181 N N . ASP B 1 59 ? 6.312 -31.438 10.727 1 84.06 59 ASP B N 1
ATOM 4182 C CA . ASP B 1 59 ? 5.863 -30.078 11.023 1 84.06 59 ASP B CA 1
ATOM 4183 C C . ASP B 1 59 ? 5.164 -29.453 9.812 1 84.06 59 ASP B C 1
ATOM 4185 O O . ASP B 1 59 ? 4.852 -28.266 9.812 1 84.06 59 ASP B O 1
ATOM 4189 N N . VAL B 1 60 ? 4.77 -30.453 8.883 1 92.81 60 VAL B N 1
ATOM 4190 C CA . VAL B 1 60 ? 4.094 -29.922 7.699 1 92.81 60 VAL B CA 1
ATOM 4191 C C . VAL B 1 60 ? 2.656 -29.562 8.055 1 92.81 60 VAL B C 1
ATOM 4193 O O . VAL B 1 60 ? 1.941 -30.344 8.68 1 92.81 60 VAL B O 1
ATOM 4196 N N . PRO B 1 61 ? 2.193 -28.359 7.637 1 93.31 61 PRO B N 1
ATOM 4197 C CA . PRO B 1 61 ? 0.817 -27.953 7.926 1 93.31 61 PRO B CA 1
ATOM 4198 C C . PRO B 1 61 ? -0.219 -28.875 7.289 1 93.31 61 PRO B C 1
ATOM 4200 O O . PRO B 1 61 ? 0.048 -29.484 6.254 1 93.31 61 PRO B O 1
ATOM 4203 N N . ARG B 1 62 ? -1.419 -28.969 7.945 1 92.81 62 ARG B N 1
ATOM 4204 C CA . ARG B 1 62 ? -2.529 -29.766 7.426 1 92.81 62 ARG B CA 1
ATOM 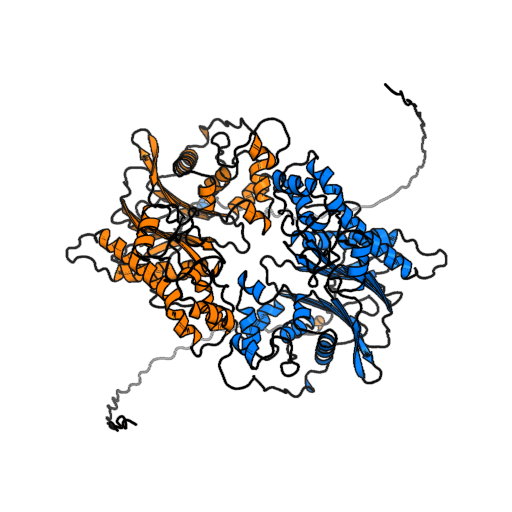4205 C C . ARG B 1 62 ? -3.734 -28.891 7.117 1 92.81 62 ARG B C 1
ATOM 4207 O O . ARG B 1 62 ? -4.066 -27.984 7.887 1 92.81 62 ARG B O 1
ATOM 4214 N N . PHE B 1 63 ? -4.262 -29.188 5.934 1 90.12 63 PHE B N 1
ATOM 4215 C CA . PHE B 1 63 ? -5.488 -28.484 5.57 1 90.12 63 PHE B CA 1
ATOM 4216 C C . PHE B 1 63 ? -6.703 -29.172 6.188 1 90.12 63 PHE B C 1
ATOM 4218 O O . PHE B 1 63 ? -7.035 -30.297 5.832 1 90.12 63 PHE B O 1
ATOM 4225 N N . GLU B 1 64 ? -7.273 -28.766 7.285 1 76.75 64 GLU B N 1
ATOM 4226 C CA . GLU B 1 64 ? -8.344 -29.438 8.016 1 76.75 64 GLU B CA 1
ATOM 4227 C C . GLU B 1 64 ? -9.688 -28.734 7.781 1 76.75 64 GLU B C 1
ATOM 4229 O O . GLU B 1 64 ? -10.734 -29.234 8.195 1 76.75 64 GLU B O 1
ATOM 4234 N N . GLY B 1 65 ? -9.766 -27.906 6.863 1 67.62 65 GLY B N 1
ATOM 4235 C CA . GLY B 1 65 ? -11 -27.156 6.812 1 67.62 65 GLY B CA 1
ATOM 4236 C C . GLY B 1 65 ? -12.109 -27.875 6.062 1 67.62 65 GLY B C 1
ATOM 4237 O O . GLY B 1 65 ? -11.859 -28.859 5.363 1 67.62 65 GLY B O 1
ATOM 4238 N N . PRO B 1 66 ? -13.445 -27.672 6.41 1 71.56 66 PRO B N 1
ATOM 4239 C CA . PRO B 1 66 ? -14.602 -28.281 5.754 1 71.56 66 PRO B CA 1
ATOM 4240 C C . PRO B 1 66 ? -14.625 -28.047 4.246 1 71.56 66 PRO B C 1
ATOM 4242 O O . PRO B 1 66 ? -13.969 -27.109 3.754 1 71.56 66 PRO B O 1
ATOM 4245 N N . LEU B 1 67 ? -15.242 -29.031 3.549 1 75.5 67 LEU B N 1
ATOM 4246 C CA . LEU B 1 67 ? -15.5 -28.875 2.121 1 75.5 67 LEU B CA 1
ATOM 4247 C C . LEU B 1 67 ? -16.422 -27.688 1.864 1 75.5 67 LEU B C 1
ATOM 4249 O O . LEU B 1 67 ? -17.266 -27.359 2.697 1 75.5 67 LEU B O 1
ATOM 4253 N N . ALA B 1 68 ? -15.992 -26.875 0.968 1 75.31 68 ALA B N 1
ATOM 4254 C CA . ALA B 1 68 ? -16.75 -25.641 0.772 1 75.31 68 ALA B CA 1
ATOM 4255 C C . ALA B 1 68 ? -17.672 -25.75 -0.437 1 75.31 68 ALA B C 1
ATOM 4257 O O . ALA B 1 68 ? -17.266 -26.219 -1.499 1 75.31 68 ALA B O 1
ATOM 4258 N N . GLU B 1 69 ? -19.047 -25.453 -0.179 1 68.56 69 GLU B N 1
ATOM 4259 C CA . GLU B 1 69 ? -20 -25.375 -1.28 1 68.56 69 GLU B CA 1
ATOM 4260 C C . GLU B 1 69 ? -20.297 -23.938 -1.677 1 68.56 69 GLU B C 1
ATOM 4262 O O . GLU B 1 69 ? -20.578 -23.656 -2.842 1 68.56 69 GLU B O 1
ATOM 4267 N N . HIS B 1 70 ? -20.219 -23.094 -0.592 1 76.69 70 HIS B N 1
ATOM 4268 C CA . HIS B 1 70 ? -20.484 -21.672 -0.829 1 76.69 70 HIS B CA 1
ATOM 4269 C C . HIS B 1 70 ? -19.391 -20.797 -0.252 1 76.69 70 HIS B C 1
ATOM 4271 O O . HIS B 1 70 ? -18.594 -21.25 0.582 1 76.69 70 HIS B O 1
ATOM 4277 N N . LEU B 1 71 ? -19.375 -19.609 -0.755 1 80.75 71 LEU B N 1
ATOM 4278 C CA . LEU B 1 71 ? -18.406 -18.641 -0.271 1 80.75 71 LEU B CA 1
ATOM 4279 C C . LEU B 1 71 ? -18.656 -18.297 1.192 1 80.75 71 LEU B C 1
ATOM 4281 O O . LEU B 1 71 ? -19.812 -18.125 1.602 1 80.75 71 LEU B O 1
ATOM 4285 N N . ALA B 1 72 ? -17.625 -18.328 1.962 1 76.06 72 ALA B N 1
ATOM 4286 C CA . ALA B 1 72 ? -17.688 -17.859 3.344 1 76.06 72 ALA B CA 1
ATOM 4287 C C . ALA B 1 72 ? -16.828 -16.594 3.539 1 76.06 72 ALA B C 1
ATOM 4289 O O . ALA B 1 72 ? -15.703 -16.688 4.027 1 76.06 72 ALA B O 1
ATOM 4290 N N . PRO B 1 73 ? -17.406 -15.477 3.197 1 80.19 73 PRO B N 1
ATOM 4291 C CA . PRO B 1 73 ? -16.609 -14.258 3.318 1 80.19 73 PRO B CA 1
ATOM 4292 C C . PRO B 1 73 ? -16.438 -13.797 4.766 1 80.19 73 PRO B C 1
ATOM 4294 O O . PRO B 1 73 ? -17.234 -14.18 5.629 1 80.19 73 PRO B O 1
ATOM 4297 N N . GLU B 1 74 ? -15.414 -13.078 5.02 1 86.69 74 GLU B N 1
ATOM 4298 C CA . GLU B 1 74 ? -15.25 -12.43 6.32 1 86.69 74 GLU B CA 1
ATOM 4299 C C . GLU B 1 74 ? -16.297 -11.352 6.531 1 86.69 74 GLU B C 1
ATOM 4301 O O . GLU B 1 74 ? -16.609 -10.586 5.613 1 86.69 74 GLU B O 1
ATOM 4306 N N . PRO B 1 75 ? -16.812 -11.312 7.684 1 92.5 75 PRO B N 1
ATOM 4307 C CA . PRO B 1 75 ? -17.812 -10.266 7.941 1 92.5 75 PRO B CA 1
ATOM 4308 C C . PRO B 1 75 ? -17.203 -8.867 7.965 1 92.5 75 PRO B C 1
ATOM 4310 O O . PRO B 1 75 ? -15.992 -8.719 8.18 1 92.5 75 PRO B O 1
ATOM 4313 N N . GLY B 1 76 ? -18.062 -7.926 7.727 1 95.69 76 GLY B N 1
ATOM 4314 C CA . GLY B 1 76 ? -17.641 -6.543 7.879 1 95.69 76 GLY B CA 1
ATOM 4315 C C . GLY B 1 76 ? -17.484 -6.121 9.328 1 95.69 76 GLY B C 1
ATOM 4316 O O . GLY B 1 76 ? -17.812 -6.883 10.242 1 95.69 76 GLY B O 1
ATOM 4317 N N . PRO B 1 77 ? -17.031 -4.941 9.539 1 97.62 77 PRO B N 1
ATOM 4318 C CA . PRO B 1 77 ? -16.75 -4.477 10.898 1 97.62 77 PRO B CA 1
ATOM 4319 C C . PRO B 1 77 ? -18.031 -4.332 11.734 1 97.62 77 PRO B C 1
ATOM 4321 O O . PRO B 1 77 ? -18.969 -3.652 11.328 1 97.62 77 PRO B O 1
ATOM 4324 N N . SER B 1 78 ? -18.031 -4.922 12.891 1 97.5 78 SER B N 1
ATOM 4325 C CA . SER B 1 78 ? -19.062 -4.684 13.898 1 97.5 78 SER B CA 1
ATOM 4326 C C . SER B 1 78 ? -18.859 -3.336 14.586 1 97.5 78 SER B C 1
ATOM 4328 O O . SER B 1 78 ? -17.906 -2.621 14.289 1 97.5 78 SER B O 1
ATOM 4330 N N . LYS B 1 79 ? -19.781 -3.006 15.477 1 96.5 79 LYS B N 1
ATOM 4331 C CA . LYS B 1 79 ? -19.625 -1.775 16.25 1 96.5 79 LYS B CA 1
ATOM 4332 C C . LYS B 1 79 ? -18.344 -1.796 17.062 1 96.5 79 LYS B C 1
ATOM 4334 O O . LYS B 1 79 ? -17.625 -0.791 17.141 1 96.5 79 LYS B O 1
ATOM 4339 N N . GLU B 1 80 ? -18.062 -2.941 17.609 1 97.44 80 GLU B N 1
ATOM 4340 C CA . GLU B 1 80 ? -16.828 -3.098 18.375 1 97.44 80 GLU B CA 1
ATOM 4341 C C . GLU B 1 80 ? -15.602 -2.996 17.484 1 97.44 80 GLU B C 1
ATOM 4343 O O . GLU B 1 80 ? -14.594 -2.402 17.875 1 97.44 80 GLU B O 1
ATOM 4348 N N . ASP B 1 81 ? -15.734 -3.586 16.344 1 97.88 81 ASP B N 1
ATOM 4349 C CA . ASP B 1 81 ? -14.625 -3.52 15.383 1 97.88 81 ASP B CA 1
ATOM 4350 C C . ASP B 1 81 ? -14.336 -2.076 14.977 1 97.88 81 ASP B C 1
ATOM 4352 O O . ASP B 1 81 ? -13.172 -1.686 14.844 1 97.88 81 ASP B O 1
ATOM 4356 N N . VAL B 1 82 ? -15.375 -1.329 14.781 1 98.31 82 VAL B N 1
ATOM 4357 C CA . VAL B 1 82 ? -15.219 0.07 14.398 1 98.31 82 VAL B CA 1
ATOM 4358 C C . VAL B 1 82 ? -14.422 0.816 15.469 1 98.31 82 VAL B C 1
ATOM 4360 O O . VAL B 1 82 ? -13.477 1.539 15.156 1 98.31 82 VAL B O 1
ATOM 4363 N N . THR B 1 83 ? -14.781 0.619 16.672 1 98.31 83 THR B N 1
ATOM 4364 C CA . THR B 1 83 ? -14.07 1.265 17.766 1 98.31 83 THR B CA 1
ATOM 4365 C C . THR B 1 83 ? -12.609 0.812 17.812 1 98.31 83 THR B C 1
ATOM 4367 O O . THR B 1 83 ? -11.711 1.629 18 1 98.31 83 THR B O 1
ATOM 4370 N N . HIS B 1 84 ? -12.492 -0.432 17.609 1 98.31 84 HIS B N 1
ATOM 4371 C CA . HIS B 1 84 ? -11.141 -0.98 17.625 1 98.31 84 HIS B CA 1
ATOM 4372 C C . HIS B 1 84 ? -10.289 -0.384 16.516 1 98.31 84 HIS B C 1
ATOM 4374 O O . HIS B 1 84 ? -9.148 0.023 16.75 1 98.31 84 HIS B O 1
ATOM 4380 N N . ILE B 1 85 ? -10.852 -0.308 15.367 1 98.44 85 ILE B N 1
ATOM 4381 C CA . ILE B 1 85 ? -10.133 0.203 14.203 1 98.44 85 ILE B CA 1
ATOM 4382 C C . ILE B 1 85 ? -9.75 1.662 14.438 1 98.44 85 ILE B C 1
ATOM 4384 O O . ILE B 1 85 ? -8.594 2.049 14.211 1 98.44 85 ILE B O 1
ATOM 4388 N N . LEU B 1 86 ? -10.625 2.467 14.914 1 98.69 86 LEU B N 1
ATOM 4389 C CA . LEU B 1 86 ? -10.398 3.896 15.094 1 98.69 86 LEU B CA 1
ATOM 4390 C C . LEU B 1 86 ? -9.406 4.156 16.219 1 98.69 86 LEU B C 1
ATOM 4392 O O . LEU B 1 86 ? -8.68 5.148 16.188 1 98.69 86 LEU B O 1
ATOM 4396 N N . SER B 1 87 ? -9.336 3.215 17.172 1 98.5 87 SER B N 1
ATOM 4397 C CA . SER B 1 87 ? -8.547 3.453 18.391 1 98.5 87 SER B CA 1
ATOM 4398 C C . SER B 1 87 ? -7.184 2.768 18.297 1 98.5 87 SER B C 1
ATOM 4400 O O . SER B 1 87 ? -6.355 2.908 19.203 1 98.5 87 SER B O 1
ATOM 4402 N N . LYS B 1 88 ? -6.98 2.021 17.266 1 97.75 88 LYS B N 1
ATOM 4403 C CA . LYS B 1 88 ? -5.805 1.165 17.172 1 97.75 88 LYS B CA 1
ATOM 4404 C C . LYS B 1 88 ? -4.523 1.97 17.359 1 97.75 88 LYS B C 1
ATOM 4406 O O . LYS B 1 88 ? -3.586 1.509 18.016 1 97.75 88 LYS B O 1
ATOM 4411 N N . GLN B 1 89 ? -4.418 3.16 16.844 1 97.56 89 GLN B N 1
ATOM 4412 C CA . GLN B 1 89 ? -3.225 3.992 16.938 1 97.56 89 GLN B CA 1
ATOM 4413 C C . GLN B 1 89 ? -3.502 5.258 17.75 1 97.56 89 GLN B C 1
ATOM 4415 O O . GLN B 1 89 ? -2.951 6.32 17.453 1 97.56 89 GLN B O 1
ATOM 4420 N N . ALA B 1 90 ? -4.391 5.156 18.672 1 98.56 90 ALA B N 1
ATOM 4421 C CA . ALA B 1 90 ? -4.734 6.309 19.5 1 98.56 90 ALA B CA 1
ATOM 4422 C C . ALA B 1 90 ? -3.797 6.422 20.703 1 98.56 90 ALA B C 1
ATOM 4424 O O . ALA B 1 90 ? -3.271 5.418 21.172 1 98.56 90 ALA B O 1
ATOM 4425 N N . TYR B 1 91 ? -3.525 7.633 21.172 1 98.12 91 TYR B N 1
ATOM 4426 C CA . TYR B 1 91 ? -2.744 7.891 22.375 1 98.12 91 TYR B CA 1
ATOM 4427 C C . TYR B 1 91 ? -3.289 9.094 23.141 1 98.12 91 TYR B C 1
ATOM 4429 O O . TYR B 1 91 ? -3.928 9.969 22.547 1 98.12 91 TYR B O 1
ATOM 4437 N N . SER B 1 92 ? -3.098 9.094 24.344 1 97.56 92 SER B N 1
ATOM 4438 C CA . SER B 1 92 ? -3.461 10.188 25.234 1 97.56 92 SER B CA 1
ATOM 4439 C C . SER B 1 92 ? -2.377 10.438 26.281 1 97.56 92 SER B C 1
ATOM 4441 O O . SER B 1 92 ? -1.861 9.492 26.891 1 97.56 92 SER B O 1
ATOM 4443 N N . PHE B 1 93 ? -2.055 11.734 26.484 1 96.88 93 PHE B N 1
ATOM 4444 C CA . PHE B 1 93 ? -1.053 12.102 27.469 1 96.88 93 PHE B CA 1
ATOM 4445 C C . PHE B 1 93 ? -1.565 13.219 28.375 1 96.88 93 PHE B C 1
ATOM 4447 O O . PHE B 1 93 ? -2.125 14.203 27.891 1 96.88 93 PHE B O 1
ATOM 4454 N N . GLN B 1 94 ? -1.394 12.992 29.641 1 95.19 94 GLN B N 1
ATOM 4455 C CA . GLN B 1 94 ? -1.516 14.102 30.578 1 95.19 94 GLN B CA 1
ATOM 4456 C C . GLN B 1 94 ? -0.207 14.883 30.688 1 95.19 94 GLN B C 1
ATOM 4458 O O . GLN B 1 94 ? 0.864 14.289 30.828 1 95.19 94 GLN B O 1
ATOM 4463 N N . VAL B 1 95 ? -0.303 16.141 30.531 1 94.31 95 VAL B N 1
ATOM 4464 C CA . VAL B 1 95 ? 0.908 16.969 30.531 1 94.31 95 VAL B CA 1
ATOM 4465 C C . VAL B 1 95 ? 1.09 17.609 31.906 1 94.31 95 VAL B C 1
ATOM 4467 O O . VAL B 1 95 ? 0.189 18.281 32.406 1 94.31 95 VAL B O 1
ATOM 4470 N N . LYS B 1 96 ? 2.355 17.266 32.344 1 87.38 96 LYS B N 1
ATOM 4471 C CA . LYS B 1 96 ? 2.721 17.859 33.625 1 87.38 96 LYS B CA 1
ATOM 4472 C C . LYS B 1 96 ? 3.904 18.812 33.469 1 87.38 96 LYS B C 1
ATOM 4474 O O . LYS B 1 96 ? 4.738 18.625 32.594 1 87.38 96 LYS B O 1
ATOM 4479 N N . ASN B 1 97 ? 3.93 19.938 34.062 1 85.25 97 ASN B N 1
ATOM 4480 C CA . ASN B 1 97 ? 5.082 20.828 34.156 1 85.25 97 ASN B CA 1
ATOM 4481 C C . ASN B 1 97 ? 5.207 21.75 32.969 1 85.25 97 ASN B C 1
ATOM 4483 O O . ASN B 1 97 ? 6.293 22.25 32.656 1 85.25 97 ASN B O 1
ATOM 4487 N N . VAL B 1 98 ? 4.363 21.781 32.094 1 91.31 98 VAL B N 1
ATOM 4488 C CA . VAL B 1 98 ? 4.293 22.797 31.047 1 91.31 98 VAL B CA 1
ATOM 4489 C C . VAL B 1 98 ? 3.057 23.672 31.25 1 91.31 98 VAL B C 1
ATOM 4491 O O . VAL B 1 98 ? 1.929 23.219 31.047 1 91.31 98 VAL B O 1
ATOM 4494 N N . ALA B 1 99 ? 3.363 24.797 31.578 1 91.31 99 ALA B N 1
ATOM 4495 C CA . ALA B 1 99 ? 2.275 25.703 31.953 1 91.31 99 ALA B CA 1
ATOM 4496 C C . ALA B 1 99 ? 1.291 25.875 30.797 1 91.31 99 ALA B C 1
ATOM 4498 O O . ALA B 1 99 ? 1.698 26.078 29.641 1 91.31 99 ALA B O 1
ATOM 4499 N N . GLY B 1 100 ? 0.022 25.734 31.109 1 93.56 100 GLY B N 1
ATOM 4500 C CA . GLY B 1 100 ? -1.034 26.031 30.156 1 93.56 100 GLY B CA 1
ATOM 4501 C C . GLY B 1 100 ? -1.542 24.797 29.422 1 93.56 100 GLY B C 1
ATOM 4502 O O . GLY B 1 100 ? -2.639 24.812 28.859 1 93.56 100 GLY B O 1
ATOM 4503 N N . VAL B 1 101 ? -0.741 23.734 29.328 1 96.5 101 VAL B N 1
ATOM 4504 C CA . VAL B 1 101 ? -1.154 22.547 28.609 1 96.5 101 VAL B CA 1
ATOM 4505 C C . VAL B 1 101 ? -1.564 21.453 29.609 1 96.5 101 VAL B C 1
ATOM 4507 O O . VAL B 1 101 ? -0.788 21.094 30.484 1 96.5 101 VAL B O 1
ATOM 4510 N N . ASN B 1 102 ? -2.729 20.875 29.469 1 94.94 102 ASN B N 1
ATOM 4511 C CA . ASN B 1 102 ?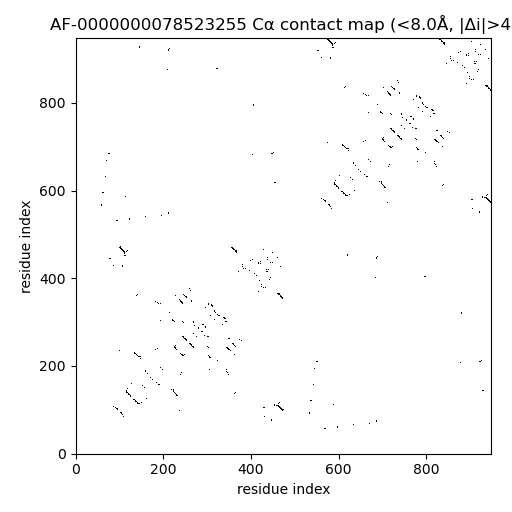 -3.244 19.891 30.406 1 94.94 102 ASN B CA 1
ATOM 4512 C C . ASN B 1 102 ? -3.133 18.469 29.859 1 94.94 102 ASN B C 1
ATOM 4514 O O . ASN B 1 102 ? -2.703 17.562 30.562 1 94.94 102 ASN B O 1
ATOM 4518 N N . ARG B 1 103 ? -3.52 18.422 28.641 1 95.5 103 ARG B N 1
ATOM 4519 C CA . ARG B 1 103 ? -3.662 17.109 28 1 95.5 103 ARG B CA 1
ATOM 4520 C C . ARG B 1 103 ? -3.646 17.234 26.484 1 95.5 103 ARG B C 1
ATOM 4522 O O . ARG B 1 103 ? -3.934 18.297 25.938 1 95.5 103 ARG B O 1
ATOM 4529 N N . TYR B 1 104 ? -3.203 16.094 25.875 1 98.06 104 TYR B N 1
ATOM 4530 C CA . TYR B 1 104 ? -3.467 16.031 24.453 1 98.06 104 TYR B CA 1
ATOM 4531 C C . TYR B 1 104 ? -3.766 14.594 24.016 1 98.06 104 TYR B C 1
ATOM 4533 O O . TYR B 1 104 ? -3.318 13.641 24.656 1 98.06 104 TYR B O 1
ATOM 4541 N N . ASP B 1 105 ? -4.543 14.492 22.984 1 98.56 105 ASP B N 1
ATOM 4542 C CA . ASP B 1 105 ? -4.992 13.242 22.375 1 98.56 105 ASP B CA 1
ATOM 4543 C C . ASP B 1 105 ? -4.578 13.156 20.922 1 98.56 105 ASP B C 1
ATOM 4545 O O . ASP B 1 105 ? -4.605 14.164 20.203 1 98.56 105 ASP B O 1
ATOM 4549 N N . GLY B 1 106 ? -4.152 11.938 20.469 1 98.81 106 GLY B N 1
ATOM 4550 C CA . GLY B 1 106 ? -3.852 11.703 19.062 1 98.81 106 GLY B CA 1
ATOM 4551 C C . GLY B 1 106 ? -4.422 10.391 18.547 1 98.81 106 GLY B C 1
ATOM 4552 O O . GLY B 1 106 ? -4.742 9.492 19.328 1 98.81 106 GLY B O 1
ATOM 4553 N N . ALA B 1 107 ? -4.625 10.359 17.234 1 98.81 107 ALA B N 1
ATOM 4554 C CA . ALA B 1 107 ? -5.078 9.148 16.562 1 98.81 107 ALA B CA 1
ATOM 4555 C C . ALA B 1 107 ? -4.73 9.18 15.078 1 98.81 107 ALA B C 1
ATOM 4557 O O . ALA B 1 107 ? -4.547 10.25 14.5 1 98.81 107 ALA B O 1
ATOM 4558 N N . GLN B 1 108 ? -4.625 8.016 14.484 1 98.81 108 GLN B N 1
ATOM 4559 C CA . GLN B 1 108 ? -4.324 7.875 13.062 1 98.81 108 GLN B CA 1
ATOM 4560 C C . GLN B 1 108 ? -5.098 6.711 12.453 1 98.81 108 GLN B C 1
ATOM 4562 O O . GLN B 1 108 ? -5.219 5.648 13.062 1 98.81 108 GLN B O 1
ATOM 4567 N N . LEU B 1 109 ? -5.703 6.969 11.367 1 98.62 109 LEU B N 1
ATOM 4568 C CA . LEU B 1 109 ? -6.402 5.945 10.594 1 98.62 109 LEU B CA 1
ATOM 4569 C C . LEU B 1 109 ? -5.836 5.852 9.18 1 98.62 109 LEU B C 1
ATOM 4571 O O . LEU B 1 109 ? -5.988 6.781 8.383 1 98.62 109 LEU B O 1
ATOM 4575 N N . ALA B 1 110 ? -5.23 4.719 8.875 1 97.75 110 ALA B N 1
ATOM 4576 C CA . ALA B 1 110 ? -4.605 4.508 7.57 1 97.75 110 ALA B CA 1
ATOM 4577 C C . ALA B 1 110 ? -5.656 4.207 6.504 1 97.75 110 ALA B C 1
ATOM 4579 O O . ALA B 1 110 ? -6.637 3.506 6.77 1 97.75 110 ALA B O 1
ATOM 4580 N N . SER B 1 111 ? -5.461 4.777 5.352 1 97.19 111 SER B N 1
ATOM 4581 C CA . SER B 1 111 ? -6.137 4.367 4.125 1 97.19 111 SER B CA 1
ATOM 4582 C C . SER B 1 111 ? -5.172 3.68 3.164 1 97.19 111 SER B C 1
ATOM 4584 O O . SER B 1 111 ? -5.531 2.699 2.51 1 97.19 111 SER B O 1
ATOM 4586 N N . ASN B 1 112 ? -4.012 4.211 3.08 1 94.75 112 ASN B N 1
ATOM 4587 C CA . ASN B 1 112 ? -2.918 3.615 2.322 1 94.75 112 ASN B CA 1
ATOM 4588 C C . ASN B 1 112 ? -2.17 2.572 3.146 1 94.75 112 ASN B C 1
ATOM 4590 O O . ASN B 1 112 ? -2.213 2.6 4.379 1 94.75 112 ASN B O 1
ATOM 4594 N N . SER B 1 113 ? -1.572 1.694 2.387 1 92.75 113 SER B N 1
ATOM 4595 C CA . SER B 1 113 ? -0.619 0.78 3.008 1 92.75 113 SER B CA 1
ATOM 4596 C C . SER B 1 113 ? 0.731 0.825 2.301 1 92.75 113 SER B C 1
ATOM 4598 O O . SER B 1 113 ? 0.845 0.417 1.143 1 92.75 113 SER B O 1
ATOM 4600 N N . PRO B 1 114 ? 1.778 1.3 3.066 1 93.94 114 PRO B N 1
ATOM 4601 C CA . PRO B 1 114 ? 1.733 1.895 4.402 1 93.94 114 PRO B CA 1
ATOM 4602 C C . PRO B 1 114 ? 1.026 3.248 4.426 1 93.94 114 PRO B C 1
ATOM 4604 O O . PRO B 1 114 ? 0.935 3.916 3.393 1 93.94 114 PRO B O 1
ATOM 4607 N N . CYS B 1 115 ? 0.578 3.596 5.617 1 97.5 115 CYS B N 1
ATOM 4608 C CA . CYS B 1 115 ? 0.046 4.938 5.828 1 97.5 115 CYS B CA 1
ATOM 4609 C C . CYS B 1 115 ? 1.046 5.996 5.379 1 97.5 115 CYS B C 1
ATOM 4611 O O . CYS B 1 115 ? 2.234 5.906 5.691 1 97.5 115 CYS B O 1
ATOM 4613 N N . GLU B 1 116 ? 0.587 6.969 4.629 1 97.94 116 GLU B N 1
ATOM 4614 C CA . GLU B 1 116 ? 1.493 8.016 4.168 1 97.94 116 GLU B CA 1
ATOM 4615 C C . GLU B 1 116 ? 1.623 9.133 5.199 1 97.94 116 GLU B C 1
ATOM 4617 O O . GLU B 1 116 ? 2.621 9.852 5.219 1 97.94 116 GLU B O 1
ATOM 4622 N N . ASP B 1 117 ? 0.64 9.25 6.039 1 98.62 117 ASP B N 1
ATOM 4623 C CA . ASP B 1 117 ? 0.702 10.242 7.109 1 98.62 117 ASP B CA 1
ATOM 4624 C C . ASP B 1 117 ? 1.745 9.852 8.156 1 98.62 117 ASP B C 1
ATOM 4626 O O . ASP B 1 117 ? 1.962 8.664 8.414 1 98.62 117 ASP B O 1
ATOM 4630 N N . ARG B 1 118 ? 2.346 10.875 8.688 1 98.69 118 ARG B N 1
ATOM 4631 C CA . ARG B 1 118 ? 3.174 10.75 9.883 1 98.69 118 ARG B CA 1
ATOM 4632 C C . ARG B 1 118 ? 2.881 11.867 10.875 1 98.69 118 ARG B C 1
ATOM 4634 O O . ARG B 1 118 ? 2.102 12.773 10.578 1 98.69 118 ARG B O 1
ATOM 4641 N N . PHE B 1 119 ? 3.395 11.68 12.078 1 98.75 119 PHE B N 1
ATOM 4642 C CA . PHE B 1 119 ? 3.193 12.711 13.094 1 98.75 119 PHE B CA 1
ATOM 4643 C C . PHE B 1 119 ? 4.289 12.656 14.148 1 98.75 119 PHE B C 1
ATOM 4645 O O . PHE B 1 119 ? 5.004 11.656 14.258 1 98.75 119 PHE B O 1
ATOM 4652 N N . ILE B 1 120 ? 4.488 13.766 14.883 1 98.5 120 ILE B N 1
ATOM 4653 C CA . ILE B 1 120 ? 5.328 13.805 16.078 1 98.5 120 ILE B CA 1
ATOM 4654 C C . ILE B 1 120 ? 4.609 14.555 17.188 1 98.5 120 ILE B C 1
ATOM 4656 O O . ILE B 1 120 ? 3.693 15.336 16.938 1 98.5 120 ILE B O 1
ATOM 4660 N N . HIS B 1 121 ? 4.914 14.289 18.359 1 98.44 121 HIS B N 1
ATOM 4661 C CA . HIS B 1 121 ? 4.445 14.984 19.562 1 98.44 121 HIS B CA 1
ATOM 4662 C C . HIS B 1 121 ? 5.441 14.844 20.703 1 98.44 121 HIS B C 1
ATOM 4664 O O . HIS B 1 121 ? 6.082 13.797 20.859 1 98.44 121 HIS B O 1
ATOM 4670 N N . GLY B 1 122 ? 5.605 15.984 21.422 1 97.12 122 GLY B N 1
ATOM 4671 C CA . GLY B 1 122 ? 6.488 15.875 22.578 1 97.12 122 GLY B CA 1
ATOM 4672 C C . GLY B 1 122 ? 7.031 17.219 23.047 1 97.12 122 GLY B C 1
ATOM 4673 O O . GLY B 1 122 ? 6.547 18.266 22.625 1 97.12 122 GLY B O 1
ATOM 4674 N N . LYS B 1 123 ? 7.988 17.109 23.969 1 95.56 123 LYS B N 1
ATOM 4675 C CA . LYS B 1 123 ? 8.648 18.266 24.547 1 95.56 123 LYS B CA 1
ATOM 4676 C C . LYS B 1 123 ? 10.086 18.391 24.047 1 95.56 123 LYS B C 1
ATOM 4678 O O . LYS B 1 123 ? 10.68 17.391 23.609 1 95.56 123 LYS B O 1
ATOM 4683 N N . PHE B 1 124 ? 10.555 19.562 24.031 1 93.94 124 PHE B N 1
ATOM 4684 C CA . PHE B 1 124 ? 11.977 19.797 23.781 1 93.94 124 PHE B CA 1
ATOM 4685 C C . PHE B 1 124 ? 12.469 21.016 24.547 1 93.94 124 PHE B C 1
ATOM 4687 O O . PHE B 1 124 ? 11.664 21.844 25 1 93.94 124 PHE B O 1
ATOM 4694 N N . SER B 1 125 ? 13.711 21.125 24.719 1 92.19 125 SER B N 1
ATOM 4695 C CA . SER B 1 125 ? 14.289 22.203 25.484 1 92.19 125 SER B CA 1
ATOM 4696 C C . SER B 1 125 ? 14.055 23.562 24.812 1 92.19 125 SER B C 1
ATOM 4698 O O . SER B 1 125 ? 14.172 23.672 23.594 1 92.19 125 SER B O 1
ATOM 4700 N N . SER B 1 126 ? 13.789 24.516 25.672 1 91.38 126 SER B N 1
ATOM 4701 C CA . SER B 1 126 ? 13.633 25.875 25.156 1 91.38 126 SER B CA 1
ATOM 4702 C C . SER B 1 126 ? 14.898 26.344 24.453 1 91.38 126 SER B C 1
ATOM 4704 O O . SER B 1 126 ? 16 26.094 24.938 1 91.38 126 SER B O 1
ATOM 4706 N N . PRO B 1 127 ? 14.727 27.062 23.422 1 89.5 127 PRO B N 1
ATOM 4707 C CA . PRO B 1 127 ? 15.914 27.578 22.734 1 89.5 127 PRO B CA 1
ATOM 4708 C C . PRO B 1 127 ? 16.641 28.672 23.531 1 89.5 127 PRO B C 1
ATOM 4710 O O . PRO B 1 127 ? 17.828 28.891 23.328 1 89.5 127 PRO B O 1
ATOM 4713 N N . TRP B 1 128 ? 16.016 29.234 24.453 1 87.69 128 TRP B N 1
ATOM 4714 C CA . TRP B 1 128 ? 16.594 30.438 25.062 1 87.69 128 TRP B CA 1
ATOM 4715 C C . TRP B 1 128 ? 16.672 30.297 26.578 1 87.69 128 TRP B C 1
ATOM 4717 O O . TRP B 1 128 ? 17.328 31.094 27.234 1 87.69 128 TRP B O 1
ATOM 4727 N N . ASN B 1 129 ? 15.914 29.328 27.078 1 82.31 129 ASN B N 1
ATOM 4728 C CA . ASN B 1 129 ? 15.906 29.125 28.516 1 82.31 129 ASN B CA 1
ATOM 4729 C C . ASN B 1 129 ? 16.359 27.719 28.891 1 82.31 129 ASN B C 1
ATOM 4731 O O . ASN B 1 129 ? 15.68 26.75 28.594 1 82.31 129 ASN B O 1
ATOM 4735 N N . GLU B 1 130 ? 17.406 27.625 29.609 1 77.81 130 GLU B N 1
ATOM 4736 C CA . GLU B 1 130 ? 18.031 26.344 29.938 1 77.81 130 GLU B CA 1
ATOM 4737 C C . GLU B 1 130 ? 17.078 25.438 30.703 1 77.81 130 GLU B C 1
ATOM 4739 O O . GLU B 1 130 ? 17.094 24.219 30.547 1 77.81 130 GLU B O 1
ATOM 4744 N N . ASN B 1 131 ? 16.234 25.922 31.469 1 81 131 ASN B N 1
ATOM 4745 C CA . ASN B 1 131 ? 15.352 25.109 32.312 1 81 131 ASN B CA 1
ATOM 4746 C C . ASN B 1 131 ? 13.938 25.062 31.734 1 81 131 ASN B C 1
ATOM 4748 O O . ASN B 1 131 ? 13.047 24.453 32.344 1 81 131 ASN B O 1
ATOM 4752 N N . GLY B 1 132 ? 13.789 25.641 30.625 1 87.88 132 GLY B N 1
ATOM 4753 C CA . GLY B 1 132 ? 12.461 25.688 30.047 1 87.88 132 GLY B CA 1
ATOM 4754 C C . GLY B 1 132 ? 12.219 24.578 29.031 1 87.88 132 GLY B C 1
ATOM 4755 O O . GLY B 1 132 ? 13.164 24 28.516 1 87.88 132 GLY B O 1
ATOM 4756 N N . GLN B 1 133 ? 10.891 24.297 28.844 1 92.31 133 GLN B N 1
ATOM 4757 C CA . GLN B 1 133 ? 10.492 23.281 27.875 1 92.31 133 GLN B CA 1
ATOM 4758 C C . GLN B 1 133 ? 9.383 23.812 26.953 1 92.31 133 GLN B C 1
ATOM 4760 O O . GLN B 1 133 ? 8.453 24.469 27.422 1 92.31 133 GLN B O 1
ATOM 4765 N N . TRP B 1 134 ? 9.609 23.625 25.703 1 95.75 134 TRP B N 1
ATOM 4766 C CA . TRP B 1 134 ? 8.547 23.859 24.719 1 95.75 134 TRP B CA 1
ATOM 4767 C C . TRP B 1 134 ? 7.855 22.562 24.344 1 95.75 134 TRP B C 1
ATOM 4769 O O . TRP B 1 134 ? 8.367 21.469 24.625 1 95.75 134 TRP B O 1
ATOM 4779 N N . MET B 1 135 ? 6.684 22.672 23.875 1 97.56 135 MET B N 1
ATOM 4780 C CA . MET B 1 135 ? 5.973 21.516 23.328 1 97.56 135 MET B CA 1
ATOM 4781 C C . MET B 1 135 ? 5.789 21.641 21.828 1 97.56 135 MET B C 1
ATOM 4783 O O . MET B 1 135 ? 5.668 22.75 21.297 1 97.56 135 MET B O 1
ATOM 4787 N N . SER B 1 136 ? 5.797 20.484 21.172 1 98.38 136 SER B N 1
ATOM 4788 C CA . SER B 1 136 ? 5.578 20.469 19.734 1 98.38 136 SER B CA 1
ATOM 4789 C C . SER B 1 136 ? 4.625 19.344 19.328 1 98.38 136 SER B C 1
ATOM 4791 O O . SER B 1 136 ? 4.695 18.234 19.875 1 98.38 136 SER B O 1
ATOM 4793 N N . TRP B 1 137 ? 3.701 19.625 18.484 1 98.81 137 TRP B N 1
ATOM 4794 C CA . TRP B 1 137 ? 2.836 18.688 17.781 1 98.81 137 TRP B CA 1
ATOM 4795 C C . TRP B 1 137 ? 2.873 18.953 16.266 1 98.81 137 TRP B C 1
ATOM 4797 O O . TRP B 1 137 ? 2.84 20.109 15.836 1 98.81 137 TRP B O 1
ATOM 4807 N N . ALA B 1 138 ? 2.982 17.875 15.477 1 98.94 138 ALA B N 1
ATOM 4808 C CA . ALA B 1 138 ? 2.992 18.047 14.031 1 98.94 138 ALA B CA 1
ATOM 4809 C C . ALA B 1 138 ? 2.309 16.875 13.328 1 98.94 138 ALA B C 1
ATOM 4811 O O . ALA B 1 138 ? 2.32 15.75 13.836 1 98.94 138 ALA B O 1
ATOM 4812 N N . VAL B 1 139 ? 1.677 17.125 12.234 1 98.94 139 VAL B N 1
ATOM 4813 C CA . VAL B 1 139 ? 1.18 16.109 11.32 1 98.94 139 VAL B CA 1
ATOM 4814 C C . VAL B 1 139 ? 1.78 16.312 9.93 1 98.94 139 VAL B C 1
ATOM 4816 O O . VAL B 1 139 ? 1.932 17.453 9.484 1 98.94 139 VAL B O 1
ATOM 4819 N N . PHE B 1 140 ? 2.227 15.25 9.352 1 98.94 140 PHE B N 1
ATOM 4820 C CA . PHE B 1 140 ? 2.811 15.234 8.016 1 98.94 140 PHE B CA 1
ATOM 4821 C C . PHE B 1 140 ? 1.971 14.383 7.066 1 98.94 140 PHE B C 1
ATOM 4823 O O . PHE B 1 140 ? 1.786 13.188 7.297 1 98.94 140 PHE B O 1
ATOM 4830 N N . ASP B 1 141 ? 1.429 14.992 6.078 1 98.81 141 ASP B N 1
ATOM 4831 C CA . ASP B 1 141 ? 0.61 14.305 5.082 1 98.81 141 ASP B CA 1
ATOM 4832 C C . ASP B 1 141 ? 1.432 13.953 3.844 1 98.81 141 ASP B C 1
ATOM 4834 O O . ASP B 1 141 ? 1.492 14.734 2.889 1 98.81 141 ASP B O 1
ATOM 4838 N N . GLY B 1 142 ? 1.977 12.789 3.881 1 98.62 142 GLY B N 1
ATOM 4839 C CA . GLY B 1 142 ? 2.768 12.336 2.75 1 98.62 142 GLY B CA 1
ATOM 4840 C C . GLY B 1 142 ? 1.931 12.031 1.521 1 98.62 142 GLY B C 1
ATOM 4841 O O . GLY B 1 142 ? 0.778 11.609 1.638 1 98.62 142 GLY B O 1
ATOM 4842 N N . HIS B 1 143 ? 2.531 12.164 0.337 1 98.38 143 HIS B N 1
ATOM 4843 C CA . HIS B 1 143 ? 1.898 11.812 -0.93 1 98.38 143 HIS B CA 1
ATOM 4844 C C . HIS B 1 143 ? 2.928 11.328 -1.942 1 98.38 143 HIS B C 1
ATOM 4846 O O . HIS B 1 143 ? 4.098 11.711 -1.884 1 98.38 143 HIS B O 1
ATOM 4852 N N . SER B 1 144 ? 2.434 10.469 -2.859 1 96.69 144 SER B N 1
ATOM 4853 C CA . SER B 1 144 ? 3.295 9.75 -3.797 1 96.69 144 SER B CA 1
ATOM 4854 C C . SER B 1 144 ? 4.32 8.898 -3.061 1 96.69 144 SER B C 1
ATOM 4856 O O . SER B 1 144 ? 5.445 8.719 -3.537 1 96.69 144 SER B O 1
ATOM 4858 N N . GLY B 1 145 ? 3.955 8.508 -1.843 1 96.56 145 GLY B N 1
ATOM 4859 C CA . GLY B 1 145 ? 4.836 7.754 -0.963 1 96.56 145 GLY B CA 1
ATOM 4860 C C . GLY B 1 145 ? 4.895 8.312 0.445 1 96.56 145 GLY B C 1
ATOM 4861 O O . GLY B 1 145 ? 4.367 9.398 0.711 1 96.56 145 GLY B O 1
ATOM 4862 N N . TRP B 1 146 ? 5.512 7.598 1.337 1 97.56 146 TRP B N 1
ATOM 4863 C CA . TRP B 1 146 ? 5.578 7.949 2.752 1 97.56 146 TRP B CA 1
ATOM 4864 C C . TRP B 1 146 ? 6.965 8.469 3.119 1 97.56 146 TRP B C 1
ATOM 4866 O O . TRP B 1 146 ? 7.176 8.953 4.234 1 97.56 146 TRP B O 1
ATOM 4876 N N . GLN B 1 147 ? 7.891 8.445 2.203 1 96.88 147 GLN B N 1
ATOM 4877 C CA . GLN B 1 147 ? 9.312 8.617 2.5 1 96.88 147 GLN B CA 1
ATOM 4878 C C . GLN B 1 147 ? 9.602 10.023 3.006 1 96.88 147 GLN B C 1
ATOM 4880 O O . GLN B 1 147 ? 10.375 10.203 3.953 1 96.88 147 GLN B O 1
ATOM 4885 N N . THR B 1 148 ? 9 11.008 2.334 1 98.38 148 THR B N 1
ATOM 4886 C CA . THR B 1 148 ? 9.242 12.383 2.742 1 98.38 148 THR B CA 1
ATOM 4887 C C . THR B 1 148 ? 8.664 12.648 4.129 1 98.38 148 THR B C 1
ATOM 4889 O O . THR B 1 148 ? 9.328 13.234 4.984 1 98.38 148 THR B O 1
ATOM 4892 N N . ALA B 1 149 ? 7.453 12.25 4.332 1 98.62 149 ALA B N 1
ATOM 4893 C CA . ALA B 1 149 ? 6.84 12.414 5.648 1 98.62 149 ALA B CA 1
ATOM 4894 C C . ALA B 1 149 ? 7.664 11.719 6.727 1 98.62 149 ALA B C 1
ATOM 4896 O O . ALA B 1 149 ? 7.836 12.25 7.824 1 98.62 149 ALA B O 1
ATOM 4897 N N . ASP B 1 150 ? 8.117 10.578 6.391 1 97.56 150 ASP B N 1
ATOM 4898 C CA . ASP B 1 150 ? 8.938 9.844 7.34 1 97.56 150 ASP B CA 1
ATOM 4899 C C . ASP B 1 150 ? 10.203 10.625 7.691 1 97.56 150 ASP B C 1
ATOM 4901 O O . ASP B 1 150 ? 10.602 10.672 8.859 1 97.56 150 ASP B O 1
ATOM 4905 N N . LEU B 1 151 ? 10.836 11.172 6.711 1 97.12 151 LEU B N 1
ATOM 4906 C CA . LEU B 1 151 ? 12.016 12 6.941 1 97.12 151 LEU B CA 1
ATOM 4907 C C . LEU B 1 151 ? 11.68 13.18 7.852 1 97.12 151 LEU B C 1
ATOM 4909 O O . LEU B 1 151 ? 12.469 13.531 8.734 1 97.12 151 LEU B O 1
ATOM 4913 N N . LEU B 1 152 ? 10.562 13.758 7.641 1 98.25 152 LEU B N 1
ATOM 4914 C CA . LEU B 1 152 ? 10.172 14.93 8.414 1 98.25 152 LEU B CA 1
ATOM 4915 C C . LEU B 1 152 ? 10.016 14.586 9.891 1 98.25 152 LEU B C 1
ATOM 4917 O O . LEU B 1 152 ? 10.312 15.406 10.758 1 98.25 152 LEU B O 1
ATOM 4921 N N . THR B 1 153 ? 9.555 13.367 10.18 1 97.38 153 THR B N 1
ATOM 4922 C CA . THR B 1 153 ? 9.414 12.977 11.578 1 97.38 153 THR B CA 1
ATOM 4923 C C . THR B 1 153 ? 10.75 13.031 12.305 1 97.38 153 THR B C 1
ATOM 4925 O O . THR B 1 153 ? 10.805 13.289 13.508 1 97.38 153 THR B O 1
ATOM 4928 N N . LYS B 1 154 ? 11.805 12.914 11.531 1 94.94 154 LYS B N 1
ATOM 4929 C CA . LYS B 1 154 ? 13.125 12.781 12.133 1 94.94 154 LYS B CA 1
ATOM 4930 C C . LYS B 1 154 ? 13.906 14.094 12.047 1 94.94 154 LYS B C 1
ATOM 4932 O O . LYS B 1 154 ? 14.734 14.375 12.914 1 94.94 154 LYS B O 1
ATOM 4937 N N . GLN B 1 155 ? 13.57 14.891 11.07 1 95.88 155 GLN B N 1
ATOM 4938 C CA . GLN B 1 155 ? 14.562 15.914 10.766 1 95.88 155 GLN B CA 1
ATOM 4939 C C . GLN B 1 155 ? 13.938 17.312 10.812 1 95.88 155 GLN B C 1
ATOM 4941 O O . GLN B 1 155 ? 14.648 18.312 10.914 1 95.88 155 GLN B O 1
ATOM 4946 N N . LEU B 1 156 ? 12.672 17.469 10.711 1 97.81 156 LEU B N 1
ATOM 4947 C CA . LEU B 1 156 ? 12.109 18.812 10.594 1 97.81 156 LEU B CA 1
ATOM 4948 C C . LEU B 1 156 ? 12.352 19.625 11.859 1 97.81 156 LEU B C 1
ATOM 4950 O O . LEU B 1 156 ? 12.891 20.734 11.797 1 97.81 156 LEU B O 1
ATOM 4954 N N . LEU B 1 157 ? 12 19.047 13 1 97.25 157 LEU B N 1
ATOM 4955 C CA . LEU B 1 157 ? 12.125 19.781 14.258 1 97.25 157 LEU B CA 1
ATOM 4956 C C . LEU B 1 157 ? 13.578 20.125 14.547 1 97.25 157 LEU B C 1
ATOM 4958 O O . LEU B 1 157 ? 13.891 21.25 14.938 1 97.25 157 LEU B O 1
ATOM 4962 N N . PRO B 1 158 ? 14.523 19.203 14.312 1 95.88 158 PRO B N 1
ATOM 4963 C CA . PRO B 1 158 ? 15.938 19.547 14.516 1 95.88 158 PRO B CA 1
ATOM 4964 C C . PRO B 1 158 ? 16.391 20.734 13.664 1 95.88 158 PRO B C 1
ATOM 4966 O O . PRO B 1 158 ? 17.141 21.594 14.148 1 95.88 158 PRO B O 1
ATOM 4969 N N . PHE B 1 159 ? 15.977 20.844 12.453 1 96.94 159 PHE B N 1
ATOM 4970 C CA . PHE B 1 159 ? 16.328 21.969 11.586 1 96.94 159 PHE B CA 1
ATOM 4971 C C . PHE B 1 159 ? 15.719 23.25 12.117 1 96.94 159 PHE B C 1
ATOM 4973 O O . PHE B 1 159 ? 16.375 24.297 12.141 1 96.94 159 PHE B O 1
ATOM 4980 N N . VAL B 1 160 ? 14.5 23.172 12.531 1 97.44 160 VAL B N 1
ATOM 4981 C CA . VAL B 1 160 ? 13.812 24.344 13.062 1 97.44 160 VAL B CA 1
ATOM 4982 C C . VAL B 1 160 ? 14.477 24.797 14.359 1 97.44 160 VAL B C 1
ATOM 4984 O O . VAL B 1 160 ? 14.727 25.984 14.555 1 97.44 160 VAL B O 1
ATOM 4987 N N . ARG B 1 161 ? 14.773 23.891 15.242 1 95.56 161 ARG B N 1
ATOM 4988 C CA . ARG B 1 161 ? 15.398 24.188 16.531 1 95.56 161 ARG B CA 1
ATOM 4989 C C . ARG B 1 161 ? 16.734 24.891 16.328 1 95.56 161 ARG B C 1
ATOM 4991 O O . ARG B 1 161 ? 17.062 25.844 17.047 1 95.56 161 ARG B O 1
ATOM 4998 N N . ARG B 1 162 ? 17.469 24.453 15.391 1 94.56 162 ARG B N 1
ATOM 4999 C CA . ARG B 1 162 ? 18.766 25.078 15.102 1 94.56 162 ARG B CA 1
ATOM 5000 C C . ARG B 1 162 ? 18.594 26.547 14.766 1 94.56 162 ARG B C 1
ATOM 5002 O O . ARG B 1 162 ? 19.312 27.406 15.289 1 94.56 162 ARG B O 1
ATOM 5009 N N . ARG B 1 163 ? 17.625 26.844 13.93 1 96 163 ARG B N 1
ATOM 5010 C CA . ARG B 1 163 ? 17.406 28.219 13.516 1 96 163 ARG B CA 1
ATOM 5011 C C . ARG B 1 163 ? 16.844 29.062 14.656 1 96 163 ARG B C 1
ATOM 5013 O O . ARG B 1 163 ? 17.141 30.25 14.766 1 96 163 ARG B O 1
ATOM 5020 N N . LEU B 1 164 ? 16.078 28.453 15.523 1 95.06 164 LEU B N 1
ATOM 5021 C CA . LEU B 1 164 ? 15.555 29.141 16.688 1 95.06 164 LEU B CA 1
ATOM 5022 C C . LEU B 1 164 ? 16.688 29.562 17.625 1 95.06 164 LEU B C 1
ATOM 5024 O O . LEU B 1 164 ? 16.734 30.703 18.094 1 95.06 164 LEU B O 1
ATOM 5028 N N . ILE B 1 165 ? 17.594 28.672 17.828 1 91.25 165 ILE B N 1
ATOM 5029 C CA . ILE B 1 165 ? 18.719 28.938 18.719 1 91.25 165 ILE B CA 1
ATOM 5030 C C . ILE B 1 165 ? 19.594 30.047 18.141 1 91.25 165 ILE B C 1
ATOM 5032 O O . ILE B 1 165 ? 20.094 30.891 18.875 1 91.25 165 ILE B O 1
ATOM 5036 N N . GLU B 1 166 ? 19.688 30.078 16.875 1 91.31 166 GLU B N 1
ATOM 5037 C CA . GLU B 1 166 ? 20.516 31.078 16.188 1 91.31 166 GLU B CA 1
ATOM 5038 C C . GLU B 1 166 ? 19.859 32.469 16.266 1 91.31 166 GLU B C 1
ATOM 5040 O O . GLU B 1 166 ? 20.562 33.469 16.172 1 91.31 166 GLU B O 1
ATOM 5045 N N . ALA B 1 167 ? 18.531 32.531 16.312 1 86.56 167 ALA B N 1
ATOM 5046 C CA . ALA B 1 167 ? 17.812 33.812 16.406 1 86.56 167 ALA B CA 1
ATOM 5047 C C . ALA B 1 167 ? 18.016 34.438 17.766 1 86.56 167 ALA B C 1
ATOM 5049 O O . ALA B 1 167 ? 17.422 35.5 18.062 1 86.56 167 ALA B O 1
ATOM 5050 N N . LYS B 1 168 ? 19.141 34.656 18.391 1 73.5 168 LYS B N 1
ATOM 5051 C CA . LYS B 1 168 ? 19.531 35.125 19.719 1 73.5 168 LYS B CA 1
ATOM 5052 C C . LYS B 1 168 ? 18.516 36.125 20.25 1 73.5 168 LYS B C 1
ATOM 5054 O O . LYS B 1 168 ? 18.078 37.031 19.531 1 73.5 168 LYS B O 1
ATOM 5059 N N . PRO B 1 169 ? 18.219 35.875 21.484 1 74.56 169 PRO B N 1
ATOM 5060 C CA . PRO B 1 169 ? 17.328 36.844 22.125 1 74.56 169 PRO B CA 1
ATOM 5061 C C . PRO B 1 169 ? 17.953 38.25 22.266 1 74.56 169 PRO B C 1
ATOM 5063 O O . PRO B 1 169 ? 19.172 38.375 22.312 1 74.56 169 PRO B O 1
ATOM 5066 N N . PRO B 1 170 ? 17.047 39.156 22.219 1 72.81 170 PRO B N 1
ATOM 5067 C CA . PRO B 1 170 ? 17.578 40.5 22.5 1 72.81 170 PRO B CA 1
ATOM 5068 C C . PRO B 1 170 ? 18.234 40.594 23.875 1 72.81 170 PRO B C 1
ATOM 5070 O O . PRO B 1 170 ? 17.938 39.812 24.766 1 72.81 170 PRO B O 1
ATOM 5073 N N . PRO B 1 171 ? 19.234 41.438 23.984 1 68.19 171 PRO B N 1
ATOM 5074 C CA . PRO B 1 171 ? 20.031 41.562 25.203 1 68.19 171 PRO B CA 1
ATOM 5075 C C . PRO B 1 171 ? 19.172 41.906 26.438 1 68.19 171 PRO B C 1
ATOM 5077 O O . PRO B 1 171 ? 19.531 41.531 27.547 1 68.19 171 PRO B O 1
ATOM 5080 N N . ASN B 1 172 ? 18.156 42.625 26.359 1 67 172 ASN B N 1
ATOM 5081 C CA . ASN B 1 172 ? 17.453 43.156 27.5 1 67 172 ASN B CA 1
ATOM 5082 C C . ASN B 1 172 ? 16.438 42.188 28.078 1 67 172 ASN B C 1
ATOM 5084 O O . ASN B 1 172 ? 15.445 42.562 28.672 1 67 172 ASN B O 1
ATOM 5088 N N . ASP B 1 173 ? 16.641 40.969 28.109 1 69.25 173 ASP B N 1
ATOM 5089 C CA . ASP B 1 173 ? 15.773 39.969 28.703 1 69.25 173 ASP B CA 1
ATOM 5090 C C . ASP B 1 173 ? 14.352 40.062 28.156 1 69.25 173 ASP B C 1
ATOM 5092 O O . ASP B 1 173 ? 13.406 39.594 28.781 1 69.25 173 ASP B O 1
ATOM 5096 N N . GLU B 1 174 ? 14.164 40.781 27.188 1 77.88 174 GLU B N 1
ATOM 5097 C CA . GLU B 1 174 ? 12.859 40.812 26.531 1 77.88 174 GLU B CA 1
ATOM 5098 C C . GLU B 1 174 ? 12.617 39.531 25.719 1 77.88 174 GLU B C 1
ATOM 5100 O O . GLU B 1 174 ? 13.562 38.906 25.219 1 77.88 174 GLU B O 1
ATOM 5105 N N . PRO B 1 175 ? 11.336 39.25 25.766 1 80.44 175 PRO B N 1
ATOM 5106 C CA . PRO B 1 175 ? 11.023 38.062 24.969 1 80.44 175 PRO B CA 1
ATOM 5107 C C . PRO B 1 175 ? 11.367 38.25 23.484 1 80.44 175 PRO B C 1
ATOM 5109 O O . PRO B 1 175 ? 11.312 39.375 22.969 1 80.44 175 PRO B O 1
ATOM 5112 N N . VAL B 1 176 ? 11.781 37.25 22.859 1 87.75 176 VAL B N 1
ATOM 5113 C CA . VAL B 1 176 ? 12.07 37.25 21.422 1 87.75 176 VAL B CA 1
ATOM 5114 C C . VAL B 1 176 ? 10.797 37.594 20.641 1 87.75 176 VAL B C 1
ATOM 5116 O O . VAL B 1 176 ? 9.742 37 20.875 1 87.75 176 VAL B O 1
ATOM 5119 N N . PRO B 1 177 ? 10.875 38.594 19.812 1 91.62 177 PRO B N 1
ATOM 5120 C CA . PRO B 1 177 ? 9.695 38.969 19.031 1 91.62 177 PRO B CA 1
ATOM 5121 C C . PRO B 1 177 ? 9.172 37.812 18.188 1 91.62 177 PRO B C 1
ATOM 5123 O O . PRO B 1 177 ? 9.953 37 17.656 1 91.62 177 PRO B O 1
ATOM 5126 N N . ASP B 1 178 ? 7.859 37.75 17.984 1 94.75 178 ASP B N 1
ATOM 5127 C CA . ASP B 1 178 ? 7.211 36.688 17.219 1 94.75 178 ASP B CA 1
ATOM 5128 C C . ASP B 1 178 ? 7.762 36.625 15.789 1 94.75 178 ASP B C 1
ATOM 5130 O O . ASP B 1 178 ? 7.914 35.531 15.227 1 94.75 178 ASP B O 1
ATOM 5134 N N . GLU B 1 179 ? 8.047 37.781 15.234 1 95.44 179 GLU B N 1
ATOM 5135 C CA . GLU B 1 179 ? 8.531 37.844 13.859 1 95.44 179 GLU B CA 1
ATOM 5136 C C . GLU B 1 179 ? 9.852 37.094 13.703 1 95.44 179 GLU B C 1
ATOM 5138 O O . GLU B 1 179 ? 10.109 36.5 12.656 1 95.44 179 GLU B O 1
ATOM 5143 N N . TRP B 1 180 ? 10.625 37.156 14.727 1 94.94 180 TRP B N 1
ATOM 5144 C CA . TRP B 1 180 ? 11.898 36.469 14.68 1 94.94 180 TRP B CA 1
ATOM 5145 C C . TRP B 1 180 ? 11.695 34.969 14.773 1 94.94 180 TRP B C 1
ATOM 5147 O O . TRP B 1 180 ? 12.398 34.188 14.117 1 94.94 180 TRP B O 1
ATOM 5157 N N . VAL B 1 181 ? 10.781 34.531 15.641 1 96.62 181 VAL B N 1
ATOM 5158 C CA . VAL B 1 181 ? 10.453 33.125 15.773 1 96.62 181 VAL B CA 1
ATOM 5159 C C . VAL B 1 181 ? 9.906 32.594 14.453 1 96.62 181 VAL B C 1
ATOM 5161 O O . VAL B 1 181 ? 10.328 31.531 13.977 1 96.62 181 VAL B O 1
ATOM 5164 N N . GLN B 1 182 ? 9.047 33.375 13.852 1 98.25 182 GLN B N 1
ATOM 5165 C CA . GLN B 1 182 ? 8.453 33 12.578 1 98.25 182 GLN B CA 1
ATOM 5166 C C . GLN B 1 182 ? 9.523 32.844 11.5 1 98.25 182 GLN B C 1
ATOM 5168 O O . GLN B 1 182 ? 9.531 31.859 10.758 1 98.25 182 GLN B O 1
ATOM 5173 N N . SER B 1 183 ? 10.422 33.781 11.43 1 98 183 SER B N 1
ATOM 5174 C CA . SER B 1 183 ? 11.492 33.75 10.445 1 98 183 SER B CA 1
ATOM 5175 C C . SER B 1 183 ? 12.383 32.531 10.648 1 98 183 SER B C 1
ATOM 5177 O O . SER B 1 183 ? 12.82 31.891 9.68 1 98 183 SER B O 1
ATOM 5179 N N . ALA B 1 184 ? 12.648 32.25 11.914 1 97.62 184 ALA B N 1
ATOM 5180 C CA . ALA B 1 184 ? 13.484 31.094 12.227 1 97.62 184 ALA B CA 1
ATOM 5181 C C . ALA B 1 184 ? 12.812 29.797 11.773 1 97.62 184 ALA B C 1
ATOM 5183 O O . ALA B 1 184 ? 13.461 28.922 11.195 1 97.62 184 ALA B O 1
ATOM 5184 N N . ILE B 1 185 ? 11.555 29.672 12.016 1 98.62 185 ILE B N 1
ATOM 5185 C CA . ILE B 1 185 ? 10.797 28.484 11.609 1 98.62 185 ILE B CA 1
ATOM 5186 C C . ILE B 1 185 ? 10.82 28.359 10.086 1 98.62 185 ILE B C 1
ATOM 5188 O O . ILE B 1 185 ? 11.102 27.281 9.555 1 98.62 185 ILE B O 1
ATOM 5192 N N . MET B 1 186 ? 10.57 29.469 9.422 1 98.81 186 MET B N 1
ATOM 5193 C CA . MET B 1 186 ? 10.562 29.484 7.961 1 98.81 186 MET B CA 1
ATOM 5194 C C . MET B 1 186 ? 11.906 29.016 7.406 1 98.81 186 MET B C 1
ATOM 5196 O O . MET B 1 186 ? 11.953 28.188 6.5 1 98.81 186 MET B O 1
ATOM 5200 N N . LYS B 1 187 ? 12.945 29.516 7.988 1 98.19 187 LYS B N 1
ATOM 5201 C CA . LYS B 1 187 ? 14.289 29.156 7.531 1 98.19 187 LYS B CA 1
ATOM 5202 C C . LYS B 1 187 ? 14.57 27.672 7.762 1 98.19 187 LYS B C 1
ATOM 5204 O O . LYS B 1 187 ? 15.188 27.016 6.926 1 98.19 187 LYS B O 1
ATOM 5209 N N . GLY B 1 188 ? 14.125 27.172 8.891 1 98.25 188 GLY B N 1
ATOM 5210 C CA . GLY B 1 188 ? 14.297 25.75 9.164 1 98.25 188 GLY B CA 1
ATOM 5211 C C . GLY B 1 188 ? 13.633 24.859 8.133 1 98.25 188 GLY B C 1
ATOM 5212 O O . GLY B 1 188 ? 14.219 23.875 7.691 1 98.25 188 GLY B O 1
ATOM 5213 N N . PHE B 1 189 ? 12.43 25.219 7.77 1 98.81 189 PHE B N 1
ATOM 5214 C CA . PHE B 1 189 ? 11.688 24.484 6.75 1 98.81 189 PHE B CA 1
ATOM 5215 C C . PHE B 1 189 ? 12.438 24.5 5.422 1 98.81 189 PHE B C 1
ATOM 5217 O O . PHE B 1 189 ? 12.633 23.469 4.797 1 98.81 189 PHE B O 1
ATOM 5224 N N . VAL B 1 190 ? 12.859 25.656 5.02 1 98.56 190 VAL B N 1
ATOM 5225 C CA . VAL B 1 190 ? 13.508 25.844 3.725 1 98.56 190 VAL B CA 1
ATOM 5226 C C . VAL B 1 190 ? 14.852 25.125 3.713 1 98.56 190 VAL B C 1
ATOM 5228 O O . VAL B 1 190 ? 15.195 24.453 2.734 1 98.56 190 VAL B O 1
ATOM 5231 N N . ASP B 1 191 ? 15.578 25.203 4.82 1 97.75 191 ASP B N 1
ATOM 5232 C CA . ASP B 1 191 ? 16.859 24.531 4.922 1 97.75 191 ASP B CA 1
ATOM 5233 C C . ASP B 1 191 ? 16.719 23.031 4.719 1 97.75 191 ASP B C 1
ATOM 5235 O O . ASP B 1 191 ? 17.516 22.406 4.008 1 97.75 191 ASP B O 1
ATOM 5239 N N . LEU B 1 192 ? 15.766 22.5 5.367 1 97.94 192 LEU B N 1
ATOM 5240 C CA . LEU B 1 192 ? 15.57 21.062 5.254 1 97.94 192 LEU B CA 1
ATOM 5241 C C . LEU B 1 192 ? 15.188 20.672 3.83 1 97.94 192 LEU B C 1
ATOM 5243 O O . LEU B 1 192 ? 15.742 19.719 3.268 1 97.94 192 LEU B O 1
ATOM 5247 N N . ASP B 1 193 ? 14.281 21.391 3.219 1 98.56 193 ASP B N 1
ATOM 5248 C CA . ASP B 1 193 ? 13.867 21.047 1.86 1 98.56 193 ASP B CA 1
ATOM 5249 C C . ASP B 1 193 ? 15.023 21.219 0.877 1 98.56 193 ASP B C 1
ATOM 5251 O O . ASP B 1 193 ? 15.164 20.438 -0.068 1 98.56 193 ASP B O 1
ATOM 5255 N N . ASP B 1 194 ? 15.812 22.219 1.086 1 97.44 194 ASP B N 1
ATOM 5256 C CA . ASP B 1 194 ? 17 22.406 0.262 1 97.44 194 ASP B CA 1
ATOM 5257 C C . ASP B 1 194 ? 17.938 21.219 0.383 1 97.44 194 ASP B C 1
ATOM 5259 O O . ASP B 1 194 ? 18.547 20.797 -0.602 1 97.44 194 ASP B O 1
ATOM 5263 N N . SER B 1 195 ? 18 20.719 1.545 1 96.25 195 SER B N 1
ATOM 5264 C CA . SER B 1 195 ? 18.859 19.562 1.78 1 96.25 195 SER B CA 1
ATOM 5265 C C . SER B 1 195 ? 18.312 18.312 1.072 1 96.25 195 SER B C 1
ATOM 5267 O O . SER B 1 195 ? 19.047 17.359 0.826 1 96.25 195 SER B O 1
ATOM 5269 N N . ILE B 1 196 ? 17.078 18.266 0.8 1 96.75 196 ILE B N 1
ATOM 5270 C CA . ILE B 1 196 ? 16.438 17.172 0.076 1 96.75 196 ILE B CA 1
ATOM 5271 C C . ILE B 1 196 ? 16.594 17.391 -1.428 1 96.75 196 ILE B C 1
ATOM 5273 O O . ILE B 1 196 ? 17.031 16.484 -2.15 1 96.75 196 ILE B O 1
ATOM 5277 N N . ILE B 1 197 ? 16.344 18.594 -1.87 1 97.94 197 ILE B N 1
ATOM 5278 C CA . ILE B 1 197 ? 16.156 18.906 -3.285 1 97.94 197 ILE B CA 1
ATOM 5279 C C . ILE B 1 197 ? 17.5 19.312 -3.906 1 97.94 197 ILE B C 1
ATOM 5281 O O . ILE B 1 197 ? 17.891 18.797 -4.953 1 97.94 197 ILE B O 1
ATOM 5285 N N . GLN B 1 198 ? 18.219 20.141 -3.279 1 95.94 198 GLN B N 1
ATOM 5286 C CA . GLN B 1 198 ? 19.375 20.781 -3.898 1 95.94 198 GLN B CA 1
ATOM 5287 C C . GLN B 1 198 ? 20.625 19.906 -3.793 1 95.94 198 GLN B C 1
ATOM 5289 O O . GLN B 1 198 ? 21.594 20.125 -4.512 1 95.94 198 GLN B O 1
ATOM 5294 N N . THR B 1 199 ? 20.578 18.969 -2.961 1 92.5 199 THR B N 1
ATOM 5295 C CA . THR B 1 199 ? 21.781 18.141 -2.801 1 92.5 199 THR B CA 1
ATOM 5296 C C . THR B 1 199 ? 21.719 16.938 -3.736 1 92.5 199 THR B C 1
ATOM 5298 O O . THR B 1 199 ? 22.703 16.188 -3.852 1 92.5 199 THR B O 1
ATOM 5301 N N . ALA B 1 200 ? 20.672 16.734 -4.398 1 94.44 200 ALA B N 1
ATOM 5302 C CA . ALA B 1 200 ? 20.453 15.555 -5.234 1 94.44 200 ALA B CA 1
ATOM 5303 C C . ALA B 1 200 ? 21.531 15.445 -6.312 1 94.44 200 ALA B C 1
ATOM 5305 O O . ALA B 1 200 ? 22.047 14.359 -6.562 1 94.44 200 ALA B O 1
ATOM 5306 N N . PRO B 1 201 ? 21.922 16.562 -6.977 1 94.81 201 PRO B N 1
ATOM 5307 C CA . PRO B 1 201 ? 22.984 16.453 -7.973 1 94.81 201 PRO B CA 1
ATOM 5308 C C . PRO B 1 201 ? 24.297 15.93 -7.379 1 94.81 201 PRO B C 1
ATOM 5310 O O . PRO B 1 201 ? 24.938 15.055 -7.973 1 94.81 201 PRO B O 1
ATOM 5313 N N . ASP B 1 202 ? 24.594 16.375 -6.223 1 94.69 202 ASP B N 1
ATOM 5314 C CA . ASP B 1 202 ? 25.797 15.914 -5.559 1 94.69 202 ASP B CA 1
ATOM 5315 C C . ASP B 1 202 ? 25.688 14.445 -5.156 1 94.69 202 ASP B C 1
ATOM 5317 O O . ASP B 1 202 ? 26.641 13.68 -5.297 1 94.69 202 ASP B O 1
ATOM 5321 N N . THR B 1 203 ? 24.578 14.109 -4.656 1 93.62 203 THR B N 1
ATOM 5322 C CA . THR B 1 203 ? 24.344 12.727 -4.277 1 93.62 203 THR B CA 1
ATOM 5323 C C . THR B 1 203 ? 24.484 11.797 -5.48 1 93.62 203 THR B C 1
ATOM 5325 O O . THR B 1 203 ? 25.141 10.758 -5.395 1 93.62 203 THR B O 1
ATOM 5328 N N . SER B 1 204 ? 23.938 12.148 -6.594 1 93.5 204 SER B N 1
ATOM 5329 C CA . SER B 1 204 ? 23.938 11.336 -7.805 1 93.5 204 SER B CA 1
ATOM 5330 C C . SER B 1 204 ? 25.359 11.109 -8.312 1 93.5 204 SER B C 1
ATOM 5332 O O . SER B 1 204 ? 25.656 10.086 -8.93 1 93.5 204 SER B O 1
ATOM 5334 N N . LYS B 1 205 ? 26.281 12.039 -8.008 1 92.94 205 LYS B N 1
ATOM 5335 C CA . LYS B 1 205 ? 27.641 11.961 -8.516 1 92.94 205 LYS B CA 1
ATOM 5336 C C . LYS B 1 205 ? 28.609 11.469 -7.441 1 92.94 205 LYS B C 1
ATOM 5338 O O . LYS B 1 205 ? 29.797 11.32 -7.691 1 92.94 205 LYS B O 1
ATOM 5343 N N . SER B 1 206 ? 28.062 11.234 -6.301 1 92.94 206 SER B N 1
ATOM 5344 C CA . SER B 1 206 ? 28.906 10.859 -5.18 1 92.94 206 SER B CA 1
ATOM 5345 C C . SER B 1 206 ? 29.438 9.43 -5.332 1 92.94 206 SER B C 1
ATOM 5347 O O . SER B 1 206 ? 28.984 8.695 -6.215 1 92.94 206 SER B O 1
ATOM 5349 N N . GLU B 1 207 ? 30.344 9.094 -4.406 1 92.81 207 GLU B N 1
ATOM 5350 C CA . GLU B 1 207 ? 30.922 7.762 -4.434 1 92.81 207 GLU B CA 1
ATOM 5351 C C . GLU B 1 207 ? 30.172 6.809 -3.512 1 92.81 207 GLU B C 1
ATOM 5353 O O . GLU B 1 207 ? 30.625 5.691 -3.254 1 92.81 207 GLU B O 1
ATOM 5358 N N . GLN B 1 208 ? 29.078 7.262 -3.066 1 93.19 208 GLN B N 1
ATOM 5359 C CA . GLN B 1 208 ? 28.25 6.398 -2.221 1 93.19 208 GLN B CA 1
ATOM 5360 C C . GLN B 1 208 ? 27.719 5.203 -3.008 1 93.19 208 GLN B C 1
ATOM 5362 O O . GLN B 1 208 ? 27.641 5.25 -4.238 1 93.19 208 GLN B O 1
ATOM 5367 N N . SER B 1 209 ? 27.422 4.133 -2.264 1 94.5 209 SER B N 1
ATOM 5368 C CA . SER B 1 209 ? 26.828 2.971 -2.912 1 94.5 209 SER B CA 1
ATOM 5369 C C . SER B 1 209 ? 25.484 3.316 -3.539 1 94.5 209 SER B C 1
ATOM 5371 O O . SER B 1 209 ? 24.828 4.277 -3.127 1 94.5 209 SER B O 1
ATOM 5373 N N . PHE B 1 210 ? 25.109 2.559 -4.492 1 96.12 210 PHE B N 1
ATOM 5374 C CA . PHE B 1 210 ? 23.844 2.814 -5.188 1 96.12 210 PHE B CA 1
ATOM 5375 C C . PHE B 1 210 ? 22.672 2.773 -4.215 1 96.12 210 PHE B C 1
ATOM 5377 O O . PHE B 1 210 ? 21.812 3.662 -4.227 1 96.12 210 PHE B O 1
ATOM 5384 N N . GLN B 1 211 ? 22.594 1.786 -3.34 1 96.31 211 GLN B N 1
ATOM 5385 C CA . GLN B 1 211 ? 21.5 1.646 -2.393 1 96.31 211 GLN B CA 1
ATOM 5386 C C . GLN B 1 211 ? 21.453 2.822 -1.42 1 96.31 211 GLN B C 1
ATOM 5388 O O . GLN B 1 211 ? 20.375 3.238 -0.988 1 96.31 211 GLN B O 1
ATOM 5393 N N . ASP B 1 212 ? 22.609 3.365 -1.081 1 95.94 212 ASP B N 1
ATOM 5394 C CA . ASP B 1 212 ? 22.641 4.539 -0.217 1 95.94 212 ASP B CA 1
ATOM 5395 C C . ASP B 1 212 ? 22.094 5.77 -0.945 1 95.94 212 ASP B C 1
ATOM 5397 O O . ASP B 1 212 ? 21.359 6.566 -0.365 1 95.94 212 ASP B O 1
ATOM 5401 N N . LYS B 1 213 ? 22.531 5.902 -2.186 1 96.25 213 LYS B N 1
ATOM 5402 C CA . LYS B 1 213 ? 22.031 7.02 -2.984 1 96.25 213 LYS B CA 1
ATOM 5403 C C . LYS B 1 213 ? 20.516 6.961 -3.137 1 96.25 213 LYS B C 1
ATOM 5405 O O . LYS B 1 213 ? 19.844 7.984 -3.039 1 96.25 213 LYS B O 1
ATOM 5410 N N . VAL B 1 214 ? 20.016 5.75 -3.32 1 95.88 214 VAL B N 1
ATOM 5411 C CA . VAL B 1 214 ? 18.578 5.551 -3.479 1 95.88 214 VAL B CA 1
ATOM 5412 C C . VAL B 1 214 ? 17.844 6.016 -2.219 1 95.88 214 VAL B C 1
ATOM 5414 O O . VAL B 1 214 ? 16.859 6.754 -2.303 1 95.88 214 VAL B O 1
ATOM 5417 N N . LYS B 1 215 ? 18.359 5.648 -1.107 1 95.5 215 LYS B N 1
ATOM 5418 C CA . LYS B 1 215 ? 17.734 6.023 0.158 1 95.5 215 LYS B CA 1
ATOM 5419 C C . LYS B 1 215 ? 17.75 7.539 0.352 1 95.5 215 LYS B C 1
ATOM 5421 O O . LYS B 1 215 ? 16.781 8.117 0.852 1 95.5 215 LYS B O 1
ATOM 5426 N N . LYS B 1 216 ? 18.766 8.133 -0.049 1 95.31 216 LYS B N 1
ATOM 5427 C CA . LYS B 1 216 ? 18.922 9.578 0.117 1 95.31 216 LYS B CA 1
ATOM 5428 C C . LYS B 1 216 ? 18.016 10.344 -0.84 1 95.31 216 LYS B C 1
ATOM 5430 O O . LYS B 1 216 ? 17.531 11.43 -0.509 1 95.31 216 LYS B O 1
ATOM 5435 N N . LEU B 1 217 ? 17.781 9.773 -2 1 96.94 217 LEU B N 1
ATOM 5436 C CA . LEU B 1 217 ? 17.047 10.461 -3.047 1 96.94 217 LEU B CA 1
ATOM 5437 C C . LEU B 1 217 ? 15.547 10.242 -2.887 1 96.94 217 LEU B C 1
ATOM 5439 O O . LEU B 1 217 ? 14.742 11.031 -3.393 1 96.94 217 LEU B O 1
ATOM 5443 N N . ALA B 1 218 ? 15.156 9.242 -2.123 1 96.06 218 ALA B N 1
ATOM 5444 C CA . ALA B 1 218 ? 13.766 8.797 -2.051 1 96.06 218 ALA B CA 1
ATOM 5445 C C . ALA B 1 218 ? 12.852 9.906 -1.551 1 96.06 218 ALA B C 1
ATOM 5447 O O . ALA B 1 218 ? 11.773 10.141 -2.109 1 96.06 218 ALA B O 1
ATOM 5448 N N . PRO B 1 219 ? 13.234 10.68 -0.586 1 97.19 219 PRO B N 1
ATOM 5449 C CA . PRO B 1 219 ? 12.352 11.75 -0.119 1 97.19 219 PRO B CA 1
ATOM 5450 C C . PRO B 1 219 ? 12.094 12.82 -1.185 1 97.19 219 PRO B C 1
ATOM 5452 O O . PRO B 1 219 ? 11.062 13.484 -1.161 1 97.19 219 PRO B O 1
ATOM 5455 N N . ALA B 1 220 ? 13.055 12.945 -2.084 1 98 220 ALA B N 1
ATOM 5456 C CA . ALA B 1 220 ? 12.852 13.906 -3.164 1 98 220 ALA B CA 1
ATOM 5457 C C . ALA B 1 220 ? 11.812 13.406 -4.16 1 98 220 ALA B C 1
ATOM 5459 O O . ALA B 1 220 ? 11.125 14.203 -4.801 1 98 220 ALA B O 1
ATOM 5460 N N . PHE B 1 221 ? 11.703 12.117 -4.285 1 97.69 221 PHE B N 1
ATOM 5461 C CA . PHE B 1 221 ? 10.805 11.5 -5.254 1 97.69 221 PHE B CA 1
ATOM 5462 C C . PHE B 1 221 ? 9.367 11.516 -4.738 1 97.69 221 PHE B C 1
ATOM 5464 O O . PHE B 1 221 ? 8.422 11.492 -5.527 1 97.69 221 PHE B O 1
ATOM 5471 N N . ALA B 1 222 ? 9.234 11.555 -3.398 1 98.06 222 ALA B N 1
ATOM 5472 C CA . ALA B 1 222 ? 7.93 11.695 -2.764 1 98.06 222 ALA B CA 1
ATOM 5473 C C . ALA B 1 222 ? 7.676 13.133 -2.332 1 98.06 222 ALA B C 1
ATOM 5475 O O . ALA B 1 222 ? 8.391 14.047 -2.748 1 98.06 222 ALA B O 1
ATOM 5476 N N . GLY B 1 223 ? 6.582 13.367 -1.67 1 98.69 223 GLY B N 1
ATOM 5477 C CA . GLY B 1 223 ? 6.254 14.664 -1.114 1 98.69 223 GLY B CA 1
ATOM 5478 C C . GLY B 1 223 ? 5.512 14.586 0.207 1 98.69 223 GLY B C 1
ATOM 5479 O O . GLY B 1 223 ? 5.023 13.516 0.583 1 98.69 223 GLY B O 1
ATOM 5480 N N . SER B 1 224 ? 5.496 15.734 0.869 1 98.94 224 SER B N 1
ATOM 5481 C CA . SER B 1 224 ? 4.738 15.789 2.113 1 98.94 224 SER B CA 1
ATOM 5482 C C . SER B 1 224 ? 4.344 17.219 2.459 1 98.94 224 SER B C 1
ATOM 5484 O O . SER B 1 224 ? 5.141 18.141 2.295 1 98.94 224 SER B O 1
ATOM 5486 N N . CYS B 1 225 ? 3.107 17.328 2.869 1 98.94 225 CYS B N 1
ATOM 5487 C CA . CYS B 1 225 ? 2.736 18.516 3.629 1 98.94 225 CYS B CA 1
ATOM 5488 C C . CYS B 1 225 ? 3.309 18.453 5.039 1 98.94 225 CYS B C 1
ATOM 5490 O O . CYS B 1 225 ? 3.744 17.406 5.5 1 98.94 225 CYS B O 1
ATOM 5492 N N . ALA B 1 226 ? 3.361 19.641 5.668 1 98.94 226 ALA B N 1
ATOM 5493 C CA . ALA B 1 226 ? 3.807 19.703 7.055 1 98.94 226 ALA B CA 1
ATOM 5494 C C . ALA B 1 226 ? 3.031 20.766 7.828 1 98.94 226 ALA B C 1
ATOM 5496 O O . ALA B 1 226 ? 2.975 21.922 7.41 1 98.94 226 ALA B O 1
ATOM 5497 N N . LEU B 1 227 ? 2.395 20.344 8.836 1 98.94 227 LEU B N 1
ATOM 5498 C CA . LEU B 1 227 ? 1.786 21.234 9.828 1 98.94 227 LEU B CA 1
ATOM 5499 C C . LEU B 1 227 ? 2.459 21.062 11.18 1 98.94 227 LEU B C 1
ATOM 5501 O O . LEU B 1 227 ? 2.316 20.031 11.836 1 98.94 227 LEU B O 1
ATOM 5505 N N . LEU B 1 228 ? 3.209 22.109 11.57 1 98.94 228 LEU B N 1
ATOM 5506 C CA . LEU B 1 228 ? 3.994 22.078 12.805 1 98.94 228 LEU B CA 1
ATOM 5507 C C . LEU B 1 228 ? 3.51 23.141 13.789 1 98.94 228 LEU B C 1
ATOM 5509 O O . LEU B 1 228 ? 3.26 24.281 13.398 1 98.94 228 LEU B O 1
ATOM 5513 N N . SER B 1 229 ? 3.354 22.766 15.031 1 98.94 229 SER B N 1
ATOM 5514 C CA . SER B 1 229 ? 3.057 23.719 16.078 1 98.94 229 SER B CA 1
ATOM 5515 C C . SER B 1 229 ? 4.113 23.688 17.172 1 98.94 229 SER B C 1
ATOM 5517 O O . SER B 1 229 ? 4.633 22.625 17.516 1 98.94 229 SER B O 1
ATOM 5519 N N . LEU B 1 230 ? 4.441 24.828 17.672 1 98.56 230 LEU B N 1
ATOM 5520 C CA . LEU B 1 230 ? 5.344 25.031 18.812 1 98.56 230 LEU B CA 1
ATOM 5521 C C . LEU B 1 230 ? 4.684 25.891 19.875 1 98.56 230 LEU B C 1
ATOM 5523 O O . LEU B 1 230 ? 4.176 26.984 19.594 1 98.56 230 LEU B O 1
ATOM 5527 N N . TYR B 1 231 ? 4.723 25.406 21.078 1 98.12 231 TYR B N 1
ATOM 5528 C CA . TYR B 1 231 ? 4.137 26.172 22.188 1 98.12 231 TYR B CA 1
ATOM 5529 C C . TYR B 1 231 ? 5.203 26.594 23.188 1 98.12 231 TYR B C 1
ATOM 5531 O O . TYR B 1 231 ? 5.93 25.75 23.734 1 98.12 231 TYR B O 1
ATOM 5539 N N . ASP B 1 232 ? 5.262 27.891 23.406 1 95.88 232 ASP B N 1
ATOM 5540 C CA . ASP B 1 232 ? 6.117 28.484 24.422 1 95.88 232 ASP B CA 1
ATOM 5541 C C . ASP B 1 232 ? 5.32 28.844 25.672 1 95.88 232 ASP B C 1
ATOM 5543 O O . ASP B 1 232 ? 4.562 29.812 25.688 1 95.88 232 ASP B O 1
ATOM 5547 N N . PRO B 1 233 ? 5.578 28.094 26.734 1 94.88 233 PRO B N 1
ATOM 5548 C CA . PRO B 1 233 ? 4.777 28.344 27.938 1 94.88 233 PRO B CA 1
ATOM 5549 C C . PRO B 1 233 ? 5.145 29.641 28.625 1 94.88 233 PRO B C 1
ATOM 5551 O O . PRO B 1 233 ? 4.344 30.188 29.406 1 94.88 233 PRO B O 1
ATOM 5554 N N . ILE B 1 234 ? 6.297 30.109 28.422 1 91.44 234 ILE B N 1
ATOM 5555 C CA . ILE B 1 234 ? 6.738 31.328 29.078 1 91.44 234 ILE B CA 1
ATOM 5556 C C . ILE B 1 234 ? 5.922 32.5 28.562 1 91.44 234 ILE B C 1
ATOM 5558 O O . ILE B 1 234 ? 5.441 33.344 29.359 1 91.44 234 ILE B O 1
ATOM 5562 N N . THR B 1 235 ? 5.746 32.562 27.328 1 92.25 235 THR B N 1
ATOM 5563 C CA . THR B 1 235 ? 4.992 33.688 26.766 1 92.25 235 THR B CA 1
ATOM 5564 C C . THR B 1 235 ? 3.553 33.25 26.469 1 92.25 235 THR B C 1
ATOM 5566 O O . THR B 1 235 ? 2.754 34.062 25.984 1 92.25 235 THR B O 1
ATOM 5569 N N . SER B 1 236 ? 3.205 31.969 26.688 1 96.12 236 SER B N 1
ATOM 5570 C CA . SER B 1 236 ? 1.908 31.391 26.344 1 96.12 236 SER B CA 1
ATOM 5571 C C . SER B 1 236 ? 1.582 31.594 24.875 1 96.12 236 SER B C 1
ATOM 5573 O O . SER B 1 236 ? 0.474 32 24.531 1 96.12 236 SER B O 1
ATOM 5575 N N . THR B 1 237 ? 2.555 31.406 24.016 1 97.56 237 THR B N 1
ATOM 5576 C CA . THR B 1 237 ? 2.398 31.656 22.594 1 97.56 237 THR B CA 1
ATOM 5577 C C . THR B 1 237 ? 2.463 30.359 21.797 1 97.56 237 THR B C 1
ATOM 5579 O O . THR B 1 237 ? 3.355 29.531 22.016 1 97.56 237 THR B O 1
ATOM 5582 N N . LEU B 1 238 ? 1.504 30.188 20.953 1 98.62 238 LEU B N 1
ATOM 5583 C CA . LEU B 1 238 ? 1.439 29.062 20.031 1 98.62 238 LEU B CA 1
ATOM 5584 C C . LEU B 1 238 ? 1.812 29.5 18.609 1 98.62 238 LEU B C 1
ATOM 5586 O O . LEU B 1 238 ? 1.138 30.344 18.016 1 98.62 238 LEU B O 1
ATOM 5590 N N . HIS B 1 239 ? 2.93 28.969 18.141 1 98.75 239 HIS B N 1
ATOM 5591 C CA . HIS B 1 239 ? 3.33 29.188 16.75 1 98.75 239 HIS B CA 1
ATOM 5592 C C . HIS B 1 239 ? 2.893 28.031 15.859 1 98.75 239 HIS B C 1
ATOM 5594 O O . HIS B 1 239 ? 3.129 26.859 16.188 1 98.75 239 HIS B O 1
ATOM 5600 N N . VAL B 1 240 ? 2.236 28.312 14.734 1 98.94 240 VAL B N 1
ATOM 5601 C CA . VAL B 1 240 ? 1.782 27.281 13.797 1 98.94 240 VAL B CA 1
ATOM 5602 C C . VAL B 1 240 ? 2.377 27.547 12.414 1 98.94 240 VAL B C 1
ATOM 5604 O O . VAL B 1 240 ? 2.244 28.641 11.875 1 98.94 240 VAL B O 1
ATOM 5607 N N . ALA B 1 241 ? 3.088 26.578 11.922 1 98.94 241 ALA B N 1
ATOM 5608 C CA . ALA B 1 241 ? 3.693 26.656 10.594 1 98.94 241 ALA B CA 1
ATOM 5609 C C . ALA B 1 241 ? 3.014 25.688 9.625 1 98.94 241 ALA B C 1
ATOM 5611 O O . ALA B 1 241 ? 2.988 24.484 9.867 1 98.94 241 ALA B O 1
ATOM 5612 N N . CYS B 1 242 ? 2.516 26.234 8.492 1 98.94 242 CYS B N 1
ATOM 5613 C CA . CYS B 1 242 ? 1.708 25.422 7.586 1 98.94 242 CYS B CA 1
ATOM 5614 C C . CYS B 1 242 ? 2.314 25.406 6.188 1 98.94 242 CYS B C 1
ATOM 5616 O O . CYS B 1 242 ? 2.438 26.438 5.543 1 98.94 242 CYS B O 1
ATOM 5618 N N . THR B 1 243 ? 2.754 24.266 5.738 1 98.88 243 THR B N 1
ATOM 5619 C CA . THR B 1 243 ? 3.117 23.906 4.371 1 98.88 243 THR B CA 1
ATOM 5620 C C . THR B 1 243 ? 2.17 22.859 3.816 1 98.88 243 THR B C 1
ATOM 5622 O O . THR B 1 243 ? 2.289 21.672 4.145 1 98.88 243 THR B O 1
ATOM 5625 N N . GLY B 1 244 ? 1.213 23.266 3.008 1 98.81 244 GLY B N 1
ATOM 5626 C CA . GLY B 1 244 ? 0.247 22.328 2.461 1 98.81 244 GLY B CA 1
ATOM 5627 C C . GLY B 1 244 ? -1.17 22.578 2.936 1 98.81 244 GLY B C 1
ATOM 5628 O O . GLY B 1 244 ? -1.577 23.734 3.102 1 98.81 244 GLY B O 1
ATOM 5629 N N . ASP B 1 245 ? -1.915 21.484 3.006 1 98.69 245 ASP B N 1
ATOM 5630 C CA . ASP B 1 245 ? -3.34 21.719 3.227 1 98.69 245 ASP B CA 1
ATOM 5631 C C . ASP B 1 245 ? -3.832 20.953 4.457 1 98.69 245 ASP B C 1
ATOM 5633 O O . ASP B 1 245 ? -5.02 20.641 4.566 1 98.69 245 ASP B O 1
ATOM 5637 N N . SER B 1 246 ? -2.883 20.484 5.328 1 98.81 246 SER B N 1
ATOM 5638 C CA . SER B 1 246 ? -3.307 20.172 6.691 1 98.81 246 SER B CA 1
ATOM 5639 C C . SER B 1 246 ? -3.717 21.438 7.438 1 98.81 246 SER B C 1
ATOM 5641 O O . SER B 1 246 ? -3.305 22.547 7.07 1 98.81 246 SER B O 1
ATOM 5643 N N . ARG B 1 247 ? -4.555 21.219 8.539 1 98.69 247 ARG B N 1
ATOM 5644 C CA . ARG B 1 247 ? -5.133 22.438 9.102 1 98.69 247 ARG B CA 1
ATOM 5645 C C . ARG B 1 247 ? -5.039 22.438 10.625 1 98.69 247 ARG B C 1
ATOM 5647 O O . ARG B 1 247 ? -5.227 21.391 11.258 1 98.69 247 ARG B O 1
ATOM 5654 N N . ALA B 1 248 ? -4.719 23.609 11.172 1 98.94 248 ALA B N 1
ATOM 5655 C CA . ALA B 1 248 ? -4.773 23.875 12.602 1 98.94 248 ALA B CA 1
ATOM 5656 C C . ALA B 1 248 ? -5.914 24.844 12.938 1 98.94 248 ALA B C 1
ATOM 5658 O O . ALA B 1 248 ? -6.039 25.906 12.336 1 98.94 248 ALA B O 1
ATOM 5659 N N . VAL B 1 249 ? -6.734 24.453 13.891 1 98.94 249 VAL B N 1
ATOM 5660 C CA . VAL B 1 249 ? -7.879 25.25 14.312 1 98.94 249 VAL B CA 1
ATOM 5661 C C . VAL B 1 249 ? -7.918 25.344 15.836 1 98.94 249 VAL B C 1
ATOM 5663 O O . VAL B 1 249 ? -7.848 24.328 16.531 1 98.94 249 VAL B O 1
ATOM 5666 N N . LEU B 1 250 ? -7.996 26.562 16.328 1 98.81 250 LEU B N 1
ATOM 5667 C CA . LEU B 1 250 ? -8.125 26.797 17.75 1 98.81 250 LEU B CA 1
ATOM 5668 C C . LEU B 1 250 ? -9.594 26.922 18.156 1 98.81 250 LEU B C 1
ATOM 5670 O O . LEU B 1 250 ? -10.352 27.672 17.531 1 98.81 250 LEU B O 1
ATOM 5674 N N . GLY B 1 251 ? -10.047 26.109 19.109 1 98.56 251 GLY B N 1
ATOM 5675 C CA . GLY B 1 251 ? -11.305 26.328 19.797 1 98.56 251 GLY B CA 1
ATOM 5676 C C . GLY B 1 251 ? -11.148 27.094 21.094 1 98.56 251 GLY B C 1
ATOM 5677 O O . GLY B 1 251 ? -10.367 26.703 21.969 1 98.56 251 GLY B O 1
ATOM 5678 N N . GLN B 1 252 ? -11.859 28.172 21.172 1 97.56 252 GLN B N 1
ATOM 5679 C CA . GLN B 1 252 ? -11.781 28.984 22.375 1 97.56 252 GLN B CA 1
ATOM 5680 C C . GLN B 1 252 ? -13.164 29.312 22.922 1 97.56 252 GLN B C 1
ATOM 5682 O O . GLN B 1 252 ? -14.062 29.703 22.172 1 97.56 252 GLN B O 1
ATOM 5687 N N . LYS B 1 253 ? -13.266 29.109 24.203 1 95.69 253 LYS B N 1
ATOM 5688 C CA . LYS B 1 253 ? -14.562 29.375 24.812 1 95.69 253 LYS B CA 1
ATOM 5689 C C . LYS B 1 253 ? -14.789 30.859 25.031 1 95.69 253 LYS B C 1
ATOM 5691 O O . LYS B 1 253 ? -13.938 31.547 25.594 1 95.69 253 LYS B O 1
ATOM 5696 N N . GLY B 1 254 ? -15.93 31.328 24.578 1 92.69 254 GLY B N 1
ATOM 5697 C CA . GLY B 1 254 ? -16.297 32.719 24.766 1 92.69 254 GLY B CA 1
ATOM 5698 C C . GLY B 1 254 ? -16.984 32.969 26.094 1 92.69 254 GLY B C 1
ATOM 5699 O O . GLY B 1 254 ? -17.266 32.031 26.844 1 92.69 254 GLY B O 1
ATOM 5700 N N . SER B 1 255 ? -17.172 34.25 26.297 1 92.25 255 SER B N 1
ATOM 5701 C CA . SER B 1 255 ? -17.844 34.656 27.531 1 92.25 255 SER B CA 1
ATOM 5702 C C . SER B 1 255 ? -19.297 34.156 27.562 1 92.25 255 SER B C 1
ATOM 5704 O O . SER B 1 255 ? -19.875 34 28.641 1 92.25 255 SER B O 1
ATOM 5706 N N . ASP B 1 256 ? -19.797 33.875 26.422 1 92.88 256 ASP B N 1
ATOM 5707 C CA . ASP B 1 256 ? -21.172 33.375 26.312 1 92.88 256 ASP B CA 1
ATOM 5708 C C . ASP B 1 256 ? -21.219 31.875 26.531 1 92.88 256 ASP B C 1
ATOM 5710 O O . ASP B 1 256 ? -22.297 31.266 26.469 1 92.88 256 ASP B O 1
ATOM 5714 N N . GLY B 1 257 ? -20.109 31.297 26.688 1 90.62 257 GLY B N 1
ATOM 5715 C CA . GLY B 1 257 ? -20.062 29.859 26.938 1 90.62 257 GLY B CA 1
ATOM 5716 C C . GLY B 1 257 ? -19.953 29.031 25.688 1 90.62 257 GLY B C 1
ATOM 5717 O O . GLY B 1 257 ? -19.812 27.812 25.75 1 90.62 257 GLY B O 1
ATOM 5718 N N . LYS B 1 258 ? -19.922 29.719 24.578 1 94.62 258 LYS B N 1
ATOM 5719 C CA . LYS B 1 258 ? -19.859 29.016 23.312 1 94.62 258 LYS B CA 1
ATOM 5720 C C . LYS B 1 258 ? -18.422 28.922 22.812 1 94.62 258 LYS B C 1
ATOM 5722 O O . LYS B 1 258 ? -17.594 29.781 23.125 1 94.62 258 LYS B O 1
ATOM 5727 N N . TRP B 1 259 ? -18.203 27.891 22.031 1 96.56 259 TRP B N 1
ATOM 5728 C CA . TRP B 1 259 ? -16.859 27.703 21.469 1 96.56 259 TRP B CA 1
ATOM 5729 C C . TRP B 1 259 ? -16.75 28.406 20.125 1 96.56 259 TRP B C 1
ATOM 5731 O O . TRP B 1 259 ? -17.625 28.297 19.281 1 96.56 259 TRP B O 1
ATOM 5741 N N . GLU B 1 260 ? -15.734 29.125 19.984 1 97.56 260 GLU B N 1
ATOM 5742 C CA . GLU B 1 260 ? -15.422 29.812 18.734 1 97.56 260 GLU B CA 1
ATOM 5743 C C . GLU B 1 260 ? -14.266 29.125 18 1 97.56 260 GLU B C 1
ATOM 5745 O O . GLU B 1 260 ? -13.281 28.734 18.625 1 97.56 260 GLU B O 1
ATOM 5750 N N . ALA B 1 261 ? -14.422 28.953 16.656 1 98.44 261 ALA B N 1
ATOM 5751 C CA . ALA B 1 261 ? -13.359 28.391 15.828 1 98.44 261 ALA B CA 1
ATOM 5752 C C . ALA B 1 261 ? -12.461 29.484 15.273 1 98.44 261 ALA B C 1
ATOM 5754 O O . ALA B 1 261 ? -12.93 30.375 14.547 1 98.44 261 ALA B O 1
ATOM 5755 N N . ILE B 1 262 ? -11.195 29.469 15.586 1 98.56 262 ILE B N 1
ATOM 5756 C CA . ILE B 1 262 ? -10.211 30.438 15.102 1 98.56 262 ILE B CA 1
ATOM 5757 C C . ILE B 1 262 ? -9.18 29.719 14.227 1 98.56 262 ILE B C 1
ATOM 5759 O O . ILE B 1 262 ? -8.367 28.938 14.727 1 98.56 262 ILE B O 1
ATOM 5763 N N . PRO B 1 263 ? -9.227 29.969 12.93 1 98.56 263 PRO B N 1
ATOM 5764 C CA . PRO B 1 263 ? -8.227 29.328 12.07 1 98.56 263 PRO B CA 1
ATOM 5765 C C . PRO B 1 263 ? -6.805 29.797 12.367 1 98.56 263 PRO B C 1
ATOM 5767 O O . PRO B 1 263 ? -6.559 31 12.484 1 98.56 263 PRO B O 1
ATOM 5770 N N . LEU B 1 264 ? -5.906 28.859 12.531 1 98.81 264 LEU B N 1
ATOM 5771 C CA . LEU B 1 264 ? -4.512 29.219 12.766 1 98.81 264 LEU B CA 1
ATOM 5772 C C . LEU B 1 264 ? -3.668 28.938 11.531 1 98.81 264 LEU B C 1
ATOM 5774 O O . LEU B 1 264 ? -2.469 29.234 11.508 1 98.81 264 LEU B O 1
ATOM 5778 N N . SER B 1 265 ? -4.262 28.359 10.5 1 98.69 265 SER B N 1
ATOM 5779 C CA . SER B 1 265 ? -3.613 28.125 9.211 1 98.69 265 SER B CA 1
ATOM 5780 C C . SER B 1 265 ? -4.605 28.266 8.062 1 98.69 265 SER B C 1
ATOM 5782 O O . SER B 1 265 ? -5.82 28.266 8.281 1 98.69 265 SER B O 1
ATOM 5784 N N . VAL B 1 266 ? -4.07 28.516 6.922 1 98 266 VAL B N 1
ATOM 5785 C CA . VAL B 1 266 ? -4.848 28.531 5.688 1 98 266 VAL B CA 1
ATOM 5786 C C . VAL B 1 266 ? -4.293 27.5 4.707 1 98 266 VAL B C 1
ATOM 5788 O O . VAL B 1 266 ? -3.078 27.359 4.574 1 98 266 VAL B O 1
ATOM 5791 N N . ASP B 1 267 ? -5.23 26.797 4.023 1 98.31 267 ASP B N 1
ATOM 5792 C CA . ASP B 1 267 ? -4.824 25.781 3.064 1 98.31 267 ASP B CA 1
ATOM 5793 C C . ASP B 1 267 ? -3.992 26.391 1.936 1 98.31 267 ASP B C 1
ATOM 5795 O O . ASP B 1 267 ? -4.438 27.328 1.262 1 98.31 267 ASP B O 1
ATOM 5799 N N . GLN B 1 268 ? -2.824 25.859 1.74 1 98.69 268 GLN B N 1
ATOM 5800 C CA . GLN B 1 268 ? -1.942 26.297 0.66 1 98.69 268 GLN B CA 1
ATOM 5801 C C . GLN B 1 268 ? -2.111 25.406 -0.572 1 98.69 268 GLN B C 1
ATOM 5803 O O . GLN B 1 268 ? -1.376 24.438 -0.748 1 98.69 268 GLN B O 1
ATOM 5808 N N . THR B 1 269 ? -3.074 25.75 -1.431 1 98.5 269 THR B N 1
ATOM 5809 C CA . THR B 1 269 ? -3.441 24.953 -2.596 1 98.5 269 THR B CA 1
ATOM 5810 C C . THR B 1 269 ? -3.543 25.828 -3.84 1 98.5 269 THR B C 1
ATOM 5812 O O . THR B 1 269 ? -3.391 27.047 -3.76 1 98.5 269 THR B O 1
ATOM 5815 N N . GLY B 1 270 ? -3.836 25.219 -4.953 1 97.94 270 GLY B N 1
ATOM 5816 C CA . GLY B 1 270 ? -4.07 25.938 -6.191 1 97.94 270 GLY B CA 1
ATOM 5817 C C . GLY B 1 270 ? -5.352 26.75 -6.176 1 97.94 270 GLY B C 1
ATOM 5818 O O . GLY B 1 270 ? -5.586 27.578 -7.066 1 97.94 270 GLY B O 1
ATOM 5819 N N . SER B 1 271 ? -6.18 26.594 -5.148 1 97.62 271 SER B N 1
ATOM 5820 C CA . SER B 1 271 ? -7.418 27.359 -5.027 1 97.62 271 SER B CA 1
ATOM 5821 C C . SER B 1 271 ? -7.215 28.625 -4.188 1 97.62 271 SER B C 1
ATOM 5823 O O . SER B 1 271 ? -8.102 29.469 -4.113 1 97.62 271 SER B O 1
ATOM 5825 N N . ASN B 1 272 ? -6.059 28.672 -3.475 1 98.12 272 ASN B N 1
ATOM 5826 C CA . ASN B 1 272 ? -5.715 29.844 -2.676 1 98.12 272 ASN B CA 1
ATOM 5827 C C . ASN B 1 272 ? -5.25 31.016 -3.553 1 98.12 272 ASN B C 1
ATOM 5829 O O . ASN B 1 272 ? -4.188 30.938 -4.172 1 98.12 272 ASN B O 1
ATOM 5833 N N . GLU B 1 273 ? -5.984 32.094 -3.547 1 97.81 273 GLU B N 1
ATOM 5834 C CA . GLU B 1 273 ? -5.746 33.219 -4.445 1 97.81 273 GLU B CA 1
ATOM 5835 C C . GLU B 1 273 ? -4.375 33.844 -4.195 1 97.81 273 GLU B C 1
ATOM 5837 O O . GLU B 1 273 ? -3.701 34.25 -5.133 1 97.81 273 GLU B O 1
ATOM 5842 N N . GLU B 1 274 ? -4.023 33.875 -2.977 1 97.88 274 GLU B N 1
ATOM 5843 C CA . GLU B 1 274 ? -2.715 34.438 -2.65 1 97.88 274 GLU B CA 1
ATOM 5844 C C . GLU B 1 274 ? -1.588 33.562 -3.203 1 97.88 274 GLU B C 1
ATOM 5846 O O . GLU B 1 274 ? -0.586 34.094 -3.703 1 97.88 274 GLU B O 1
ATOM 5851 N N . GLU B 1 275 ? -1.752 32.25 -3.123 1 98.19 275 GLU B N 1
ATOM 5852 C CA . GLU B 1 275 ? -0.758 31.328 -3.648 1 98.19 275 GLU B CA 1
ATOM 5853 C C . GLU B 1 275 ? -0.689 31.391 -5.172 1 98.19 275 GLU B C 1
ATOM 5855 O O . GLU B 1 275 ? 0.4 31.391 -5.75 1 98.19 275 GLU B O 1
ATOM 5860 N N . THR B 1 276 ? -1.852 31.484 -5.836 1 97.62 276 THR B N 1
ATOM 5861 C CA . THR B 1 276 ? -1.881 31.562 -7.293 1 97.62 276 THR B CA 1
ATOM 5862 C C . THR B 1 276 ? -1.203 32.844 -7.77 1 97.62 276 THR B C 1
ATOM 5864 O O . THR B 1 276 ? -0.476 32.844 -8.766 1 97.62 276 THR B O 1
ATOM 5867 N N . ALA B 1 277 ? -1.431 33.906 -7.047 1 97.56 277 ALA B N 1
ATOM 5868 C CA . ALA B 1 277 ? -0.792 35.188 -7.379 1 97.56 277 ALA B CA 1
ATOM 5869 C C . ALA B 1 277 ? 0.723 35.094 -7.211 1 97.56 277 ALA B C 1
ATOM 5871 O O . ALA B 1 277 ? 1.476 35.594 -8.047 1 97.56 277 ALA B O 1
ATOM 5872 N N . ARG B 1 278 ? 1.133 34.5 -6.121 1 97.31 278 ARG B N 1
ATOM 5873 C CA . ARG B 1 278 ? 2.561 34.312 -5.863 1 97.31 278 ARG B CA 1
ATOM 5874 C C . ARG B 1 278 ? 3.23 33.531 -6.984 1 97.31 278 ARG B C 1
ATOM 5876 O O . ARG B 1 278 ? 4.258 33.969 -7.52 1 97.31 278 ARG B O 1
ATOM 5883 N N . ILE B 1 279 ? 2.639 32.406 -7.363 1 97.69 279 ILE B N 1
ATOM 5884 C CA . ILE B 1 279 ? 3.199 31.531 -8.375 1 97.69 279 ILE B CA 1
ATOM 5885 C C . ILE B 1 279 ? 3.248 32.25 -9.719 1 97.69 279 ILE B C 1
ATOM 5887 O O . ILE B 1 279 ? 4.246 32.156 -10.438 1 97.69 279 ILE B O 1
ATOM 5891 N N . SER B 1 280 ? 2.225 32.969 -10.047 1 96.81 280 SER B N 1
ATOM 5892 C CA . SER B 1 280 ? 2.184 33.719 -11.297 1 96.81 280 SER B CA 1
ATOM 5893 C C . SER B 1 280 ? 3.295 34.781 -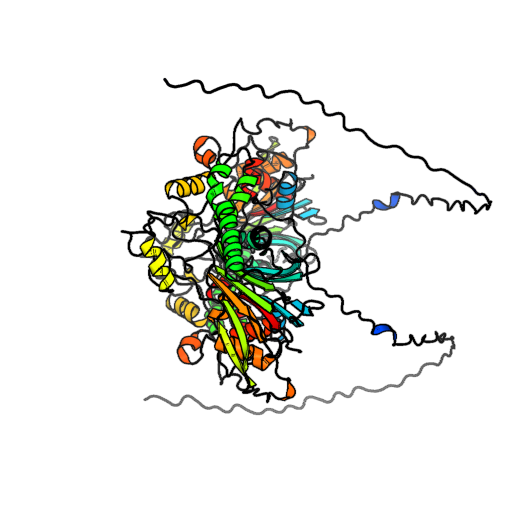11.352 1 96.81 280 SER B C 1
ATOM 5895 O O . SER B 1 280 ? 3.902 35 -12.406 1 96.81 280 SER B O 1
ATOM 5897 N N . LYS B 1 281 ? 3.518 35.406 -10.258 1 97.69 281 LYS B N 1
ATOM 5898 C CA . LYS B 1 281 ? 4.559 36.406 -10.18 1 97.69 281 LYS B CA 1
ATOM 5899 C C . LYS B 1 281 ? 5.945 35.781 -10.336 1 97.69 281 LYS B C 1
ATOM 5901 O O . LYS B 1 281 ? 6.832 36.406 -10.953 1 97.69 281 LYS B O 1
ATOM 5906 N N . GLU B 1 282 ? 6.102 34.625 -9.828 1 97.5 282 GLU B N 1
ATOM 5907 C CA . GLU B 1 282 ? 7.395 33.938 -9.836 1 97.5 282 GLU B CA 1
ATOM 5908 C C . GLU B 1 282 ? 7.695 33.375 -11.211 1 97.5 282 GLU B C 1
ATOM 5910 O O . GLU B 1 282 ? 8.844 33.031 -11.516 1 97.5 282 GLU B O 1
ATOM 5915 N N . HIS B 1 283 ? 6.664 33.219 -12.039 1 97.5 283 HIS B N 1
ATOM 5916 C CA . HIS B 1 283 ? 6.84 32.562 -13.336 1 97.5 283 HIS B CA 1
ATOM 5917 C C . HIS B 1 283 ? 6.195 33.375 -14.453 1 97.5 283 HIS B C 1
ATOM 5919 O O . HIS B 1 283 ? 5.289 32.906 -15.141 1 97.5 283 HIS B O 1
ATOM 5925 N N . PRO B 1 284 ? 6.758 34.438 -14.719 1 96 284 PRO B N 1
ATOM 5926 C CA . PRO B 1 284 ? 6.172 35.344 -15.734 1 96 284 PRO B CA 1
ATOM 5927 C C . PRO B 1 284 ? 6.137 34.688 -17.125 1 96 284 PRO B C 1
ATOM 5929 O O . PRO B 1 284 ? 7.105 34.062 -17.531 1 96 284 PRO B O 1
ATOM 5932 N N . GLY B 1 285 ? 5.031 34.781 -17.766 1 94.12 285 GLY B N 1
ATOM 5933 C CA . GLY B 1 285 ? 4.891 34.312 -19.125 1 94.12 285 GLY B CA 1
ATOM 5934 C C . GLY B 1 285 ? 4.34 32.875 -19.203 1 94.12 285 GLY B C 1
ATOM 5935 O O . GLY B 1 285 ? 3.992 32.406 -20.297 1 94.12 285 GLY B O 1
ATOM 5936 N N . GLU B 1 286 ? 4.348 32.219 -18.125 1 95.06 286 GLU B N 1
ATOM 5937 C CA . GLU B 1 286 ? 3.773 30.875 -18.094 1 95.06 286 GLU B CA 1
ATOM 5938 C C . GLU B 1 286 ? 2.312 30.906 -17.656 1 95.06 286 GLU B C 1
ATOM 5940 O O . GLU B 1 286 ? 1.975 31.547 -16.656 1 95.06 286 GLU B O 1
ATOM 5945 N N . GLU B 1 287 ? 1.514 30.234 -18.469 1 91.81 287 GLU B N 1
ATOM 5946 C CA . GLU B 1 287 ? 0.086 30.219 -18.172 1 91.81 287 GLU B CA 1
ATOM 5947 C C . GLU B 1 287 ? -0.355 28.859 -17.641 1 91.81 287 GLU B C 1
ATOM 5949 O O . GLU B 1 287 ? 0.354 27.859 -17.812 1 91.81 287 GLU B O 1
ATOM 5954 N N . ASN B 1 288 ? -1.417 28.797 -16.891 1 93.19 288 ASN B N 1
ATOM 5955 C CA . ASN B 1 288 ? -2.129 27.594 -16.453 1 93.19 288 ASN B CA 1
ATOM 5956 C C . ASN B 1 288 ? -1.287 26.75 -15.5 1 93.19 288 ASN B C 1
ATOM 5958 O O . ASN B 1 288 ? -1.383 25.531 -15.492 1 93.19 288 ASN B O 1
ATOM 5962 N N . ILE B 1 289 ? -0.438 27.422 -14.789 1 97 289 ILE B N 1
ATOM 5963 C CA . ILE B 1 289 ? 0.293 26.703 -13.75 1 97 289 ILE B CA 1
ATOM 5964 C C . ILE B 1 289 ? -0.67 26.266 -12.648 1 97 289 ILE B C 1
ATOM 5966 O O . ILE B 1 289 ? -0.651 25.109 -12.227 1 97 289 ILE B O 1
ATOM 5970 N N . ALA B 1 290 ? -1.415 27.234 -12.172 1 96.19 290 ALA B N 1
ATOM 5971 C CA . ALA B 1 290 ? -2.51 26.938 -11.25 1 96.19 290 ALA B CA 1
ATOM 5972 C C . ALA B 1 290 ? -3.834 26.812 -11.992 1 96.19 290 ALA B C 1
ATOM 5974 O O . ALA B 1 290 ? -4.336 27.781 -12.555 1 96.19 290 ALA B O 1
ATOM 5975 N N . LYS B 1 291 ? -4.387 25.641 -12.125 1 95.06 291 LYS B N 1
ATOM 5976 C CA . LYS B 1 291 ? -5.633 25.391 -12.836 1 95.06 291 LYS B CA 1
ATOM 5977 C C . LYS B 1 291 ? -6.469 24.344 -12.125 1 95.06 291 LYS B C 1
ATOM 5979 O O . LYS B 1 291 ? -5.953 23.297 -11.727 1 95.06 291 LYS B O 1
ATOM 5984 N N . GLY B 1 292 ? -7.684 24.641 -11.945 1 95.25 292 GLY B N 1
ATOM 5985 C CA . GLY B 1 292 ? -8.578 23.688 -11.305 1 95.25 292 GLY B CA 1
ATOM 5986 C C . GLY B 1 292 ? -8.25 23.438 -9.852 1 95.25 292 GLY B C 1
ATOM 5987 O O . GLY B 1 292 ? -8.414 22.328 -9.344 1 95.25 292 GLY B O 1
ATOM 5988 N N . GLY B 1 293 ? -7.648 24.391 -9.25 1 97.12 293 GLY B N 1
ATOM 5989 C CA . GLY B 1 293 ? -7.316 24.297 -7.84 1 97.12 293 GLY B CA 1
ATOM 5990 C C . GLY B 1 293 ? -6.039 23.516 -7.582 1 97.12 293 GLY B C 1
ATOM 5991 O O . GLY B 1 293 ? -5.742 23.156 -6.438 1 97.12 293 GLY B O 1
ATOM 5992 N N . ARG B 1 294 ? -5.402 23.203 -8.688 1 98.06 294 ARG B N 1
ATOM 5993 C CA . ARG B 1 294 ? -4.18 22.422 -8.586 1 98.06 294 ARG B CA 1
ATOM 5994 C C . ARG B 1 294 ? -3.002 23.141 -9.227 1 98.06 294 ARG B C 1
ATOM 5996 O O . ARG B 1 294 ? -3.191 24 -10.086 1 98.06 294 ARG B O 1
ATOM 6003 N N . VAL B 1 295 ? -1.823 22.875 -8.773 1 98.44 295 VAL B N 1
ATOM 6004 C CA . VAL B 1 295 ? -0.586 23.391 -9.344 1 98.44 295 VAL B CA 1
ATOM 6005 C C . VAL B 1 295 ? 0.089 22.312 -10.188 1 98.44 295 VAL B C 1
ATOM 6007 O O . VAL B 1 295 ? 0.743 21.406 -9.648 1 98.44 295 VAL B O 1
ATOM 6010 N N . LEU B 1 296 ? -0.099 22.453 -11.539 1 97.94 296 LEU B N 1
ATOM 6011 C CA . LEU B 1 296 ? 0.397 21.438 -12.469 1 97.94 296 LEU B CA 1
ATOM 6012 C C . LEU B 1 296 ? -0.022 20.047 -12.016 1 97.94 296 LEU B C 1
ATOM 6014 O O . LEU B 1 296 ? 0.812 19.141 -11.93 1 97.94 296 LEU B O 1
ATOM 6018 N N . GLY B 1 297 ? -1.204 19.938 -11.57 1 97.31 297 GLY B N 1
ATOM 6019 C CA . GLY B 1 297 ? -1.804 18.656 -11.234 1 97.31 297 GLY B CA 1
ATOM 6020 C C . GLY B 1 297 ? -1.774 18.359 -9.75 1 97.31 297 GLY B C 1
ATOM 6021 O O . GLY B 1 297 ? -2.504 17.484 -9.281 1 97.31 297 GLY B O 1
ATOM 6022 N N . LEU B 1 298 ? -1.01 19 -8.977 1 98.19 298 LEU B N 1
ATOM 6023 C CA . LEU B 1 298 ? -0.882 18.734 -7.543 1 98.19 298 LEU B CA 1
ATOM 6024 C C . LEU B 1 298 ? -1.792 19.672 -6.746 1 98.19 298 LEU B C 1
ATOM 6026 O O . LEU B 1 298 ? -1.899 20.859 -7.055 1 98.19 298 LEU B O 1
ATOM 6030 N N . MET B 1 299 ? -2.367 19.156 -5.715 1 98.06 299 MET B N 1
ATOM 6031 C CA . MET B 1 299 ? -3.338 19.922 -4.941 1 98.06 299 MET B CA 1
ATOM 6032 C C . MET B 1 299 ? -2.666 21.094 -4.238 1 98.06 299 MET B C 1
ATOM 6034 O O . MET B 1 299 ? -3.195 22.203 -4.234 1 98.06 299 MET B O 1
ATOM 6038 N N . VAL B 1 300 ? -1.443 20.844 -3.736 1 98.69 300 VAL B N 1
ATOM 6039 C CA . VAL B 1 300 ? -0.856 21.828 -2.822 1 98.69 300 VAL B CA 1
ATOM 6040 C C . VAL B 1 300 ? 0.13 22.719 -3.576 1 98.69 300 VAL B C 1
ATOM 6042 O O . VAL B 1 300 ? 0.747 22.281 -4.551 1 98.69 300 VAL B O 1
ATOM 6045 N N . SER B 1 301 ? 0.291 23.938 -3.094 1 98.75 301 SER B N 1
ATOM 6046 C CA . SER B 1 301 ? 1.212 24.922 -3.67 1 98.75 301 SER B CA 1
ATOM 6047 C C . SER B 1 301 ? 2.508 24.984 -2.869 1 98.75 301 SER B C 1
ATOM 6049 O O . SER B 1 301 ? 3.492 25.578 -3.324 1 98.75 301 SER B O 1
ATOM 6051 N N . ARG B 1 302 ? 2.502 24.406 -1.695 1 98.81 302 ARG B N 1
ATOM 6052 C CA . ARG B 1 302 ? 3.678 24.281 -0.838 1 98.81 302 ARG B CA 1
ATOM 6053 C C . ARG B 1 302 ? 3.844 22.859 -0.338 1 98.81 302 ARG B C 1
ATOM 6055 O O . ARG B 1 302 ? 2.867 22.219 0.047 1 98.81 302 ARG B O 1
ATOM 6062 N N . ALA B 1 303 ? 5.055 22.344 -0.451 1 98.88 303 ALA B N 1
ATOM 6063 C CA . ALA B 1 303 ? 5.312 20.984 0.002 1 98.88 303 ALA B CA 1
ATOM 6064 C C . ALA B 1 303 ? 6.812 20.719 0.105 1 98.88 303 ALA B C 1
ATOM 6066 O O . ALA B 1 303 ? 7.617 21.422 -0.506 1 98.88 303 ALA B O 1
ATOM 6067 N N . PHE B 1 304 ? 7.145 19.766 0.968 1 98.88 304 PHE B N 1
ATOM 6068 C CA . PHE B 1 304 ? 8.484 19.188 0.961 1 98.88 304 PHE B CA 1
ATOM 6069 C C . PHE B 1 304 ? 8.617 18.156 -0.159 1 98.88 304 PHE B C 1
ATOM 6071 O O . PHE B 1 304 ? 7.648 17.484 -0.516 1 98.88 304 PHE B O 1
ATOM 6078 N N . GLY B 1 305 ? 9.891 18 -0.637 1 98.69 305 GLY B N 1
ATOM 6079 C CA . GLY B 1 305 ? 10.094 17.016 -1.692 1 98.69 305 GLY B CA 1
ATOM 6080 C C . GLY B 1 305 ? 9.508 17.453 -3.025 1 98.69 305 GLY B C 1
ATOM 6081 O O . GLY B 1 305 ? 9.789 18.547 -3.51 1 98.69 305 GLY B O 1
ATOM 6082 N N . ASP B 1 306 ? 8.734 16.531 -3.664 1 98.69 306 ASP B N 1
ATOM 6083 C CA . ASP B 1 306 ? 8.07 16.828 -4.926 1 98.69 306 ASP B CA 1
ATOM 6084 C C . ASP B 1 306 ? 9.055 17.375 -5.957 1 98.69 306 ASP B C 1
ATOM 6086 O O . ASP B 1 306 ? 8.828 18.453 -6.531 1 98.69 306 ASP B O 1
ATOM 6090 N N . SER B 1 307 ? 9.977 16.578 -6.27 1 98.38 307 SER B N 1
ATOM 6091 C CA . SER B 1 307 ? 11.094 16.969 -7.125 1 98.38 307 SER B CA 1
ATOM 6092 C C . SER B 1 307 ? 10.609 17.312 -8.531 1 98.38 307 SER B C 1
ATOM 6094 O O . SER B 1 307 ? 11.211 18.156 -9.211 1 98.38 307 SER B O 1
ATOM 6096 N N . LEU B 1 308 ? 9.516 16.766 -8.977 1 98.38 308 LEU B N 1
ATOM 6097 C CA . LEU B 1 308 ? 9.008 17 -10.328 1 98.38 308 LEU B CA 1
ATOM 6098 C C . LEU B 1 308 ? 8.586 18.453 -10.508 1 98.38 308 LEU B C 1
ATOM 6100 O O . LEU B 1 308 ? 8.508 18.953 -11.633 1 98.38 308 LEU B O 1
ATOM 6104 N N . TRP B 1 309 ? 8.344 19.141 -9.438 1 98.62 309 TRP B N 1
ATOM 6105 C CA . TRP B 1 309 ? 7.914 20.531 -9.469 1 98.62 309 TRP B CA 1
ATOM 6106 C C . TRP B 1 309 ? 9.078 21.469 -9.164 1 98.62 309 TRP B C 1
ATOM 6108 O O . TRP B 1 309 ? 8.93 22.703 -9.203 1 98.62 309 TRP B O 1
ATOM 6118 N N . LYS B 1 310 ? 10.227 20.859 -8.875 1 98.56 310 LYS B N 1
ATOM 6119 C CA . LYS B 1 310 ? 11.297 21.703 -8.359 1 98.56 310 LYS B CA 1
ATOM 6120 C C . LYS B 1 310 ? 12.562 21.562 -9.195 1 98.56 310 LYS B C 1
ATOM 6122 O O . LYS B 1 310 ? 13.289 22.547 -9.406 1 98.56 310 LYS B O 1
ATOM 6127 N N . TRP B 1 311 ? 12.781 20.391 -9.727 1 98.5 311 TRP B N 1
ATOM 6128 C CA . TRP B 1 311 ? 14 20.156 -10.5 1 98.5 311 TRP B CA 1
ATOM 6129 C C . TRP B 1 311 ? 13.812 20.578 -11.953 1 98.5 311 TRP B C 1
ATOM 6131 O O . TRP B 1 311 ? 12.711 20.484 -12.5 1 98.5 311 TRP B O 1
ATOM 6141 N N . PRO B 1 312 ? 14.914 20.969 -12.609 1 97.44 312 PRO B N 1
ATOM 6142 C CA . PRO B 1 312 ? 14.852 21.141 -14.062 1 97.44 312 PRO B CA 1
ATOM 6143 C C . PRO B 1 312 ? 14.539 19.844 -14.797 1 97.44 312 PRO B C 1
ATOM 6145 O O . PRO B 1 312 ? 14.93 18.75 -14.344 1 97.44 312 PRO B O 1
ATOM 6148 N N . LEU B 1 313 ? 13.953 19.938 -15.938 1 97.19 313 LEU B N 1
ATOM 6149 C CA . LEU B 1 313 ? 13.438 18.797 -16.688 1 97.19 313 LEU B CA 1
ATOM 6150 C C . LEU B 1 313 ? 14.555 17.828 -17.031 1 97.19 313 LEU B C 1
ATOM 6152 O O . LEU B 1 313 ? 14.391 16.609 -16.922 1 97.19 313 LEU B O 1
ATOM 6156 N N . ASP B 1 314 ? 15.688 18.328 -17.469 1 97 314 ASP B N 1
ATOM 6157 C CA . ASP B 1 314 ? 16.797 17.453 -17.875 1 97 314 ASP B CA 1
ATOM 6158 C C . ASP B 1 314 ? 17.281 16.625 -16.688 1 97 314 ASP B C 1
ATOM 6160 O O . ASP B 1 314 ? 17.625 15.453 -16.859 1 97 314 ASP B O 1
ATOM 6164 N N . PHE B 1 315 ? 17.312 17.266 -15.609 1 97.75 315 PHE B N 1
ATOM 6165 C CA . PHE B 1 315 ? 17.75 16.547 -14.422 1 97.75 315 PHE B CA 1
ATOM 6166 C C . PHE B 1 315 ? 16.734 15.5 -14.008 1 97.75 315 PHE B C 1
ATOM 6168 O O . PHE B 1 315 ? 17.094 14.406 -13.57 1 97.75 315 PHE B O 1
ATOM 6175 N N . GLN B 1 316 ? 15.453 15.773 -14.102 1 97.75 316 GLN B N 1
ATOM 6176 C CA . GLN B 1 316 ? 14.398 14.797 -13.844 1 97.75 316 GLN B CA 1
ATOM 6177 C C . GLN B 1 316 ? 14.586 13.547 -14.703 1 97.75 316 GLN B C 1
ATOM 6179 O O . GLN B 1 316 ? 14.461 12.422 -14.203 1 97.75 316 GLN B O 1
ATOM 6184 N N . LYS B 1 317 ? 14.875 13.727 -15.93 1 97.06 317 LYS B N 1
ATOM 6185 C CA . LYS B 1 317 ? 15.062 12.617 -16.859 1 97.06 317 LYS B CA 1
ATOM 6186 C C . LYS B 1 317 ? 16.25 11.758 -16.453 1 97.06 317 LYS B C 1
ATOM 6188 O O . LYS B 1 317 ? 16.188 10.523 -16.516 1 97.06 317 LYS B O 1
ATOM 6193 N N . LYS B 1 318 ? 17.281 12.445 -16.078 1 96.5 318 LYS B N 1
ATOM 6194 C CA . LYS B 1 318 ? 18.453 11.727 -15.602 1 96.5 318 LYS B CA 1
ATOM 6195 C C . LYS B 1 318 ? 18.125 10.891 -14.359 1 96.5 318 LYS B C 1
ATOM 6197 O O . LYS B 1 318 ? 18.547 9.742 -14.25 1 96.5 318 LYS B O 1
ATOM 6202 N N . MET B 1 319 ? 17.406 11.492 -13.445 1 97.44 319 MET B N 1
ATOM 6203 C CA . MET B 1 319 ? 17.031 10.797 -12.219 1 97.44 319 MET B CA 1
ATOM 6204 C C . MET B 1 319 ? 16.141 9.594 -12.523 1 97.44 319 MET B C 1
ATOM 6206 O O . MET B 1 319 ? 16.266 8.555 -11.883 1 97.44 319 MET B O 1
ATOM 6210 N N . LYS B 1 320 ? 15.219 9.742 -13.461 1 96.75 320 LYS B N 1
ATOM 6211 C CA . LYS B 1 320 ? 14.375 8.633 -13.883 1 96.75 320 LYS B CA 1
ATOM 6212 C C . LYS B 1 320 ? 15.211 7.488 -14.453 1 96.75 320 LYS B C 1
ATOM 6214 O O . LYS B 1 320 ? 15.031 6.328 -14.078 1 96.75 320 LYS B O 1
ATOM 6219 N N . ARG B 1 321 ? 16.125 7.789 -15.273 1 95.5 321 ARG B N 1
ATOM 6220 C CA . ARG B 1 321 ? 16.922 6.797 -15.977 1 95.5 321 ARG B CA 1
ATOM 6221 C C . ARG B 1 321 ? 17.891 6.082 -15.023 1 95.5 321 ARG B C 1
ATOM 6223 O O . ARG B 1 321 ? 17.984 4.855 -15.039 1 95.5 321 ARG B O 1
ATOM 6230 N N . ASN B 1 322 ? 18.516 6.891 -14.156 1 95.81 322 ASN B N 1
ATOM 6231 C CA . ASN B 1 322 ? 19.625 6.355 -13.391 1 95.81 322 ASN B CA 1
ATOM 6232 C C . ASN B 1 322 ? 19.188 5.855 -12.016 1 95.81 322 ASN B C 1
ATOM 6234 O O . ASN B 1 322 ? 19.812 4.969 -11.438 1 95.81 322 ASN B O 1
ATOM 6238 N N . PHE B 1 323 ? 18.078 6.383 -11.516 1 96.62 323 PHE B N 1
ATOM 6239 C CA . PHE B 1 323 ? 17.719 6.094 -10.133 1 96.62 323 PHE B CA 1
ATOM 6240 C C . PHE B 1 323 ? 16.234 5.766 -10.016 1 96.62 323 PHE B C 1
ATOM 6242 O O . PHE B 1 323 ? 15.68 5.793 -8.914 1 96.62 323 PHE B O 1
ATOM 6249 N N . ASN B 1 324 ? 15.578 5.531 -11.078 1 95.25 324 ASN B N 1
ATOM 6250 C CA . ASN B 1 324 ? 14.164 5.172 -11.141 1 95.25 324 ASN B CA 1
ATOM 6251 C C . ASN B 1 324 ? 13.289 6.223 -10.477 1 95.25 324 ASN B C 1
ATOM 6253 O O . ASN B 1 324 ? 12.328 5.883 -9.781 1 95.25 324 ASN B O 1
ATOM 6257 N N . GLY B 1 325 ? 13.672 7.406 -10.641 1 95.88 325 GLY B N 1
ATOM 6258 C CA . GLY B 1 325 ? 12.805 8.492 -10.203 1 95.88 325 GLY B CA 1
ATOM 6259 C C . GLY B 1 325 ? 11.477 8.516 -10.93 1 95.88 325 GLY B C 1
ATOM 6260 O O . GLY B 1 325 ? 11.289 7.809 -11.914 1 95.88 325 GLY B O 1
ATOM 6261 N N . PRO B 1 326 ? 10.594 9.328 -10.43 1 96.56 326 PRO B N 1
ATOM 6262 C CA . PRO B 1 326 ? 9.289 9.414 -11.078 1 96.56 326 PRO B CA 1
ATOM 6263 C C . PRO B 1 326 ? 9.367 10.008 -12.484 1 96.56 326 PRO B C 1
ATOM 6265 O O . PRO B 1 326 ? 10.273 10.781 -12.781 1 96.56 326 PRO B O 1
ATOM 6268 N N . ALA B 1 327 ? 8.398 9.672 -13.289 1 96 327 ALA B N 1
ATOM 6269 C CA . ALA B 1 327 ? 8.32 10.203 -14.64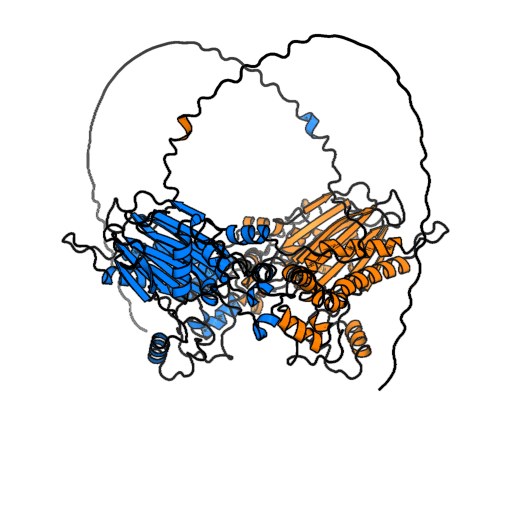8 1 96 327 ALA B CA 1
ATOM 6270 C C . ALA B 1 327 ? 7.977 11.688 -14.641 1 96 327 ALA B C 1
ATOM 6272 O O . ALA B 1 327 ? 7.117 12.133 -13.875 1 96 327 ALA B O 1
ATOM 6273 N N . PRO B 1 328 ? 8.617 12.375 -15.5 1 97.25 328 PRO B N 1
ATOM 6274 C CA . PRO B 1 328 ? 8.32 13.805 -15.57 1 97.25 328 PRO B CA 1
ATOM 6275 C C . PRO B 1 328 ? 6.852 14.094 -15.875 1 97.25 328 PRO B C 1
ATOM 6277 O O . PRO B 1 328 ? 6.172 13.266 -16.5 1 97.25 328 PRO B O 1
ATOM 6280 N N . LEU B 1 329 ? 6.453 15.281 -15.469 1 96.38 329 LEU B N 1
ATOM 6281 C CA . LEU B 1 329 ? 5.07 15.695 -15.672 1 96.38 329 LEU B CA 1
ATOM 6282 C C . LEU B 1 329 ? 4.793 15.961 -17.141 1 96.38 329 LEU B C 1
ATOM 6284 O O . LEU B 1 329 ? 3.645 15.883 -17.594 1 96.38 329 LEU B O 1
ATOM 6288 N N . THR B 1 330 ? 5.855 16.312 -17.922 1 93.94 330 THR B N 1
ATOM 6289 C CA . THR B 1 330 ? 5.727 16.516 -19.375 1 93.94 330 THR B CA 1
ATOM 6290 C C . THR B 1 330 ? 5.488 15.18 -20.078 1 93.94 330 THR B C 1
ATOM 6292 O O . THR B 1 330 ? 6.074 14.156 -19.703 1 93.94 330 THR B O 1
ATOM 6295 N N . PRO B 1 331 ? 4.527 15.133 -21.031 1 93.62 331 PRO B N 1
ATOM 6296 C CA . PRO B 1 331 ? 3.959 16.297 -21.703 1 93.62 331 PRO B CA 1
ATOM 6297 C C . PRO B 1 331 ? 2.592 16.688 -21.156 1 93.62 331 PRO B C 1
ATOM 6299 O O . PRO B 1 331 ? 1.959 17.609 -21.672 1 93.62 331 PRO B O 1
ATOM 6302 N N . ARG B 1 332 ? 2.166 16.062 -20.125 1 93.12 332 ARG B N 1
ATOM 6303 C CA . ARG B 1 332 ? 0.831 16.344 -19.609 1 93.12 332 ARG B CA 1
ATOM 6304 C C . ARG B 1 332 ? 0.716 17.781 -19.141 1 93.12 332 ARG B C 1
ATOM 6306 O O . ARG B 1 332 ? -0.327 18.422 -19.312 1 93.12 332 ARG B O 1
ATOM 6313 N N . TYR B 1 333 ? 1.773 18.234 -18.516 1 95.38 333 TYR B N 1
ATOM 6314 C CA . TYR B 1 333 ? 1.854 19.609 -18.062 1 95.38 333 TYR B CA 1
ATOM 6315 C C . TYR B 1 333 ? 3.084 20.312 -18.625 1 95.38 333 TYR B C 1
ATOM 6317 O O . TYR B 1 333 ? 4.121 19.672 -18.844 1 95.38 333 TYR B O 1
ATOM 6325 N N . ASP B 1 334 ? 2.947 21.562 -18.828 1 92.81 334 ASP B N 1
ATOM 6326 C CA . ASP B 1 334 ? 4.027 22.359 -19.406 1 92.81 334 ASP B CA 1
ATOM 6327 C C . ASP B 1 334 ? 4.961 22.891 -18.328 1 92.81 334 ASP B C 1
ATOM 6329 O O . ASP B 1 334 ? 4.711 23.953 -17.75 1 92.81 334 ASP B O 1
ATOM 6333 N N . VAL B 1 335 ? 6.004 22.172 -18.125 1 92.88 335 VAL B N 1
ATOM 6334 C CA . VAL B 1 335 ? 6.988 22.531 -17.109 1 92.88 335 VAL B CA 1
ATOM 6335 C C . VAL B 1 335 ? 8.156 23.266 -17.766 1 92.88 335 VAL B C 1
ATOM 6337 O O . VAL B 1 335 ? 8.914 22.688 -18.531 1 92.88 335 VAL B O 1
ATOM 6340 N N . ARG B 1 336 ? 8.359 24.562 -17.344 1 95 336 ARG B N 1
ATOM 6341 C CA . ARG B 1 336 ? 9.375 25.359 -18.031 1 95 336 ARG B CA 1
ATOM 6342 C C . ARG B 1 336 ? 10.383 25.922 -17.031 1 95 336 ARG B C 1
ATOM 6344 O O . ARG B 1 336 ? 11.594 25.891 -17.281 1 95 336 ARG B O 1
ATOM 6351 N N . THR B 1 337 ? 9.828 26.422 -15.859 1 96.94 337 THR B N 1
ATOM 6352 C CA . THR B 1 337 ? 10.719 27.188 -15 1 96.94 337 THR B CA 1
ATOM 6353 C C . THR B 1 337 ? 10.609 26.719 -13.555 1 96.94 337 THR B C 1
ATOM 6355 O O . THR B 1 337 ? 10.375 27.516 -12.648 1 96.94 337 THR B O 1
ATOM 6358 N N . PRO B 1 338 ? 10.797 25.5 -13.281 1 97.38 338 PRO B N 1
ATOM 6359 C CA . PRO B 1 338 ? 10.828 25.109 -11.867 1 97.38 338 PRO B CA 1
ATOM 6360 C C . PRO B 1 338 ? 11.875 25.875 -11.07 1 97.38 338 PRO B C 1
ATOM 6362 O O . PRO B 1 338 ? 12.859 26.359 -11.641 1 97.38 338 PRO B O 1
ATOM 6365 N N . PRO B 1 339 ? 11.656 25.969 -9.82 1 98 339 PRO B N 1
ATOM 6366 C CA . PRO B 1 339 ? 10.68 25.312 -8.938 1 98 339 PRO B CA 1
ATOM 6367 C C . PRO B 1 339 ? 9.336 26.031 -8.914 1 98 339 PRO B C 1
ATOM 6369 O O . PRO B 1 339 ? 9.289 27.266 -8.805 1 98 339 PRO B O 1
ATOM 6372 N N . TYR B 1 340 ? 8.273 25.281 -8.906 1 98.38 340 TYR B N 1
ATOM 6373 C CA . TYR B 1 340 ? 6.926 25.828 -8.852 1 98.38 340 TYR B CA 1
ATOM 6374 C C . TYR B 1 340 ? 6.371 25.766 -7.434 1 98.38 340 TYR B C 1
ATOM 6376 O O . TYR B 1 340 ? 5.383 26.438 -7.121 1 98.38 340 TYR B O 1
ATOM 6384 N N . LEU B 1 341 ? 6.957 24.891 -6.59 1 98.5 341 LEU B N 1
ATOM 6385 C CA . LEU B 1 341 ? 6.551 24.719 -5.199 1 98.5 341 LEU B CA 1
ATOM 6386 C C . LEU B 1 341 ? 7.648 25.203 -4.25 1 98.5 341 LEU B C 1
ATOM 6388 O O . LEU B 1 341 ? 8.828 25.203 -4.613 1 98.5 341 LEU B O 1
ATOM 6392 N N . THR B 1 342 ? 7.23 25.562 -3.068 1 98.5 342 THR B N 1
ATOM 6393 C CA . THR B 1 342 ? 8.141 25.891 -1.977 1 98.5 342 THR B CA 1
ATOM 6394 C C . THR B 1 342 ? 7.758 25.141 -0.706 1 98.5 342 THR B C 1
ATOM 6396 O O . THR B 1 342 ? 6.602 24.75 -0.535 1 98.5 342 THR B O 1
ATOM 6399 N N . ALA B 1 343 ? 8.727 24.844 0.129 1 98.81 343 ALA B N 1
ATOM 6400 C CA . ALA B 1 343 ? 8.445 24.266 1.437 1 98.81 343 ALA B CA 1
ATOM 6401 C C . ALA B 1 343 ? 8.266 25.344 2.496 1 98.81 343 ALA B C 1
ATOM 6403 O O . ALA B 1 343 ? 7.941 25.047 3.648 1 98.81 343 ALA B O 1
ATOM 6404 N N . GLU B 1 344 ? 8.531 26.594 2.133 1 98.88 344 GLU B N 1
ATOM 6405 C CA . GLU B 1 344 ? 8.391 27.688 3.092 1 98.88 344 GLU B CA 1
ATOM 6406 C C . GLU B 1 344 ? 6.98 27.734 3.666 1 98.88 344 GLU B C 1
ATOM 6408 O O . GLU B 1 344 ? 6.004 27.859 2.922 1 98.88 344 GLU B O 1
ATOM 6413 N N . PRO B 1 345 ? 6.883 27.688 4.984 1 98.88 345 PRO B N 1
ATOM 6414 C CA . PRO B 1 345 ? 5.547 27.688 5.586 1 98.88 345 PRO B CA 1
ATOM 6415 C C . PRO B 1 345 ? 4.98 29.094 5.762 1 98.88 345 PRO B C 1
ATOM 6417 O O . PRO B 1 345 ? 5.73 30.078 5.746 1 98.88 345 PRO B O 1
ATOM 6420 N N . VAL B 1 346 ? 3.658 29.141 5.781 1 98.81 346 VAL B N 1
ATOM 6421 C CA . VAL B 1 346 ? 3.008 30.312 6.367 1 98.81 346 VAL B CA 1
ATOM 6422 C C . VAL B 1 346 ? 2.889 30.141 7.879 1 98.81 346 VAL B C 1
ATOM 6424 O O . VAL B 1 346 ? 2.348 29.141 8.352 1 98.81 346 VAL B O 1
ATOM 6427 N N . VAL B 1 347 ? 3.463 31.094 8.641 1 98.81 347 VAL B N 1
ATOM 6428 C CA . VAL B 1 347 ? 3.541 30.922 10.086 1 98.81 347 VAL B CA 1
ATOM 6429 C C . VAL B 1 347 ? 2.656 31.953 10.773 1 98.81 347 VAL B C 1
ATOM 6431 O O . VAL B 1 347 ? 2.641 33.125 10.391 1 98.81 347 VAL B O 1
ATOM 6434 N N . THR B 1 348 ? 1.893 31.531 11.727 1 98.75 348 THR B N 1
ATOM 6435 C CA . THR B 1 348 ? 1.117 32.406 12.594 1 98.75 348 THR B CA 1
ATOM 6436 C C . THR B 1 348 ? 1.509 32.219 14.055 1 98.75 348 THR B C 1
ATOM 6438 O O . THR B 1 348 ? 1.98 31.156 14.445 1 98.75 348 THR B O 1
ATOM 6441 N N . SER B 1 349 ? 1.469 33.281 14.812 1 98.56 349 SER B N 1
ATOM 6442 C CA . SER B 1 349 ? 1.68 33.25 16.266 1 98.56 349 SER B CA 1
ATOM 6443 C C . SER B 1 349 ? 0.447 33.75 17.016 1 98.56 349 SER B C 1
ATOM 6445 O O . SER B 1 349 ? -0.071 34.844 16.719 1 98.56 349 SER B O 1
ATOM 6447 N N . THR B 1 350 ? -0.007 32.906 17.938 1 98.56 350 THR B N 1
ATOM 6448 C CA . THR B 1 350 ? -1.228 33.219 18.672 1 98.56 350 THR B CA 1
ATOM 6449 C C . THR B 1 350 ? -0.998 33.094 20.172 1 98.56 350 THR B C 1
ATOM 6451 O O . THR B 1 350 ? -0.492 32.062 20.641 1 98.56 350 THR B O 1
ATOM 6454 N N . LYS B 1 351 ? -1.379 34.156 20.922 1 97.62 351 LYS B N 1
ATOM 6455 C CA . LYS B 1 351 ? -1.328 34.062 22.375 1 97.62 351 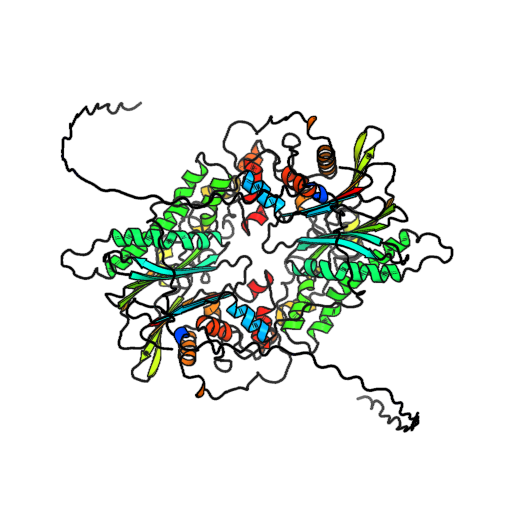LYS B CA 1
ATOM 6456 C C . LYS B 1 351 ? -2.512 33.281 22.922 1 97.62 351 LYS B C 1
ATOM 6458 O O . LYS B 1 351 ? -3.662 33.531 22.562 1 97.62 351 LYS B O 1
ATOM 6463 N N . ILE B 1 352 ? -2.225 32.312 23.719 1 97.44 352 ILE B N 1
ATOM 6464 C CA . ILE B 1 352 ? -3.281 31.531 24.375 1 97.44 352 ILE B CA 1
ATOM 6465 C C . ILE B 1 352 ? -3.666 32.188 25.703 1 97.44 352 ILE B C 1
ATOM 6467 O O . ILE B 1 352 ? -2.84 32.312 26.609 1 97.44 352 ILE B O 1
ATOM 6471 N N . ASP B 1 353 ? -4.879 32.625 25.812 1 95.19 353 ASP B N 1
ATOM 6472 C CA . ASP B 1 353 ? -5.367 33.25 27.031 1 95.19 353 ASP B CA 1
ATOM 6473 C C . ASP B 1 353 ? -5.488 32.25 28.172 1 95.19 353 ASP B C 1
ATOM 6475 O O . ASP B 1 353 ? -6.289 31.312 28.094 1 95.19 353 ASP B O 1
ATOM 6479 N N . PRO B 1 354 ? -4.734 32.406 29.219 1 93.38 354 PRO B N 1
ATOM 6480 C CA . PRO B 1 354 ? -4.773 31.438 30.328 1 93.38 354 PRO B CA 1
ATOM 6481 C C . PRO B 1 354 ? -6.113 31.422 31.047 1 93.38 354 PRO B C 1
ATOM 6483 O O . PRO B 1 354 ? -6.402 30.5 31.812 1 93.38 354 PRO B O 1
ATOM 6486 N N . ASN B 1 355 ? -6.906 32.438 30.797 1 92.75 355 ASN B N 1
ATOM 6487 C CA . ASN B 1 355 ? -8.172 32.562 31.516 1 92.75 355 ASN B CA 1
ATOM 6488 C C . ASN B 1 355 ? -9.328 31.984 30.703 1 92.75 355 ASN B C 1
ATOM 6490 O O . ASN B 1 355 ? -10.469 31.953 31.156 1 92.75 355 ASN B O 1
ATOM 6494 N N . LYS B 1 356 ? -9.062 31.531 29.531 1 94.56 356 LYS B N 1
ATOM 6495 C CA . LYS B 1 356 ? -10.094 30.969 28.656 1 94.56 356 LYS B CA 1
ATOM 6496 C C . LYS B 1 356 ? -9.773 29.531 28.281 1 94.56 356 LYS B C 1
ATOM 6498 O O . LYS B 1 356 ? -8.703 29.25 27.719 1 94.56 356 LYS B O 1
ATOM 6503 N N . PRO B 1 357 ? -10.727 28.641 28.594 1 95.81 357 PRO B N 1
ATOM 6504 C CA . PRO B 1 357 ? -10.516 27.297 28.062 1 95.81 357 PRO B CA 1
ATOM 6505 C C . PRO B 1 357 ? -10.328 27.281 26.547 1 95.81 357 PRO B C 1
ATOM 6507 O O . PRO B 1 357 ? -11.07 27.953 25.828 1 95.81 357 PRO B O 1
ATOM 6510 N N . SER B 1 358 ? -9.312 26.609 26.078 1 97.94 358 SER B N 1
ATOM 6511 C CA . SER B 1 358 ? -9 26.516 2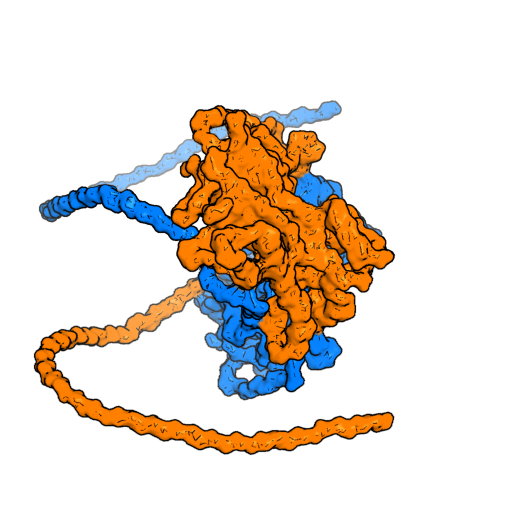4.656 1 97.94 358 SER B CA 1
ATOM 6512 C C . SER B 1 358 ? -8.508 25.125 24.281 1 97.94 358 SER B C 1
ATOM 6514 O O . SER B 1 358 ? -8.102 24.359 25.156 1 97.94 358 SER B O 1
ATOM 6516 N N . PHE B 1 359 ? -8.641 24.75 23.094 1 98.56 359 PHE B N 1
ATOM 6517 C CA . PHE B 1 359 ? -8.008 23.547 22.562 1 98.56 359 PHE B CA 1
ATOM 6518 C C . PHE B 1 359 ? -7.578 23.766 21.109 1 98.56 359 PHE B C 1
ATOM 6520 O O . PHE B 1 359 ? -8.109 24.625 20.422 1 98.56 359 PHE B O 1
ATOM 6527 N N . LEU B 1 360 ? -6.57 23.016 20.672 1 98.88 360 LEU B N 1
ATOM 6528 C CA . LEU B 1 360 ? -6.031 23.047 19.328 1 98.88 360 LEU B CA 1
ATOM 6529 C C . LEU B 1 360 ? -6.316 21.734 18.594 1 98.88 360 LEU B C 1
ATOM 6531 O O . LEU B 1 360 ? -6.059 20.656 19.125 1 98.88 360 LEU B O 1
ATOM 6535 N N . ILE B 1 361 ? -6.922 21.828 17.406 1 98.94 361 ILE B N 1
ATOM 6536 C CA . ILE B 1 361 ? -7.059 20.672 16.531 1 98.94 361 ILE B CA 1
ATOM 6537 C C . ILE B 1 361 ? -6.027 20.766 15.406 1 98.94 361 ILE B C 1
ATOM 6539 O O . ILE B 1 361 ? -6 21.734 14.656 1 98.94 361 ILE B O 1
ATOM 6543 N N . MET B 1 362 ? -5.168 19.797 15.305 1 98.88 362 MET B N 1
ATOM 6544 C CA . MET B 1 362 ? -4.254 19.594 14.18 1 98.88 362 MET B CA 1
ATOM 6545 C C . MET B 1 362 ? -4.613 18.328 13.406 1 98.88 362 MET B C 1
ATOM 6547 O O . MET B 1 362 ? -4.613 17.234 13.969 1 98.88 362 MET B O 1
ATOM 6551 N N . ALA B 1 363 ? -4.852 18.5 12.117 1 98.94 363 ALA B N 1
ATOM 6552 C CA . ALA B 1 363 ? -5.254 17.297 11.398 1 98.94 363 ALA B CA 1
ATOM 6553 C C . ALA B 1 363 ? -4.895 17.391 9.914 1 98.94 363 ALA B C 1
ATOM 6555 O O . ALA B 1 363 ? -4.793 18.484 9.367 1 98.94 363 ALA B O 1
ATOM 6556 N N . THR B 1 364 ? -4.695 16.281 9.281 1 98.88 364 THR B N 1
ATOM 6557 C CA . THR B 1 364 ? -4.488 16.203 7.84 1 98.88 364 THR B CA 1
ATOM 6558 C C . THR B 1 364 ? -5.809 16.375 7.094 1 98.88 364 THR B C 1
ATOM 6560 O O . THR B 1 364 ? -6.875 16.438 7.711 1 98.88 364 THR B O 1
ATOM 6563 N N . ASP B 1 365 ? -5.723 16.516 5.77 1 98.44 365 ASP B N 1
ATOM 6564 C CA . ASP B 1 365 ? -6.879 16.859 4.945 1 98.44 365 ASP B CA 1
ATOM 6565 C C . ASP B 1 365 ? -7.934 15.75 5 1 98.44 365 ASP B C 1
ATOM 6567 O O . ASP B 1 365 ? -9.125 16.016 4.82 1 98.44 365 ASP B O 1
ATOM 6571 N N . GLY B 1 366 ? -7.52 14.531 5.371 1 98.44 366 GLY B N 1
ATOM 6572 C CA . GLY B 1 366 ? -8.477 13.438 5.457 1 98.44 366 GLY B CA 1
ATOM 6573 C C . GLY B 1 366 ? -9.617 13.711 6.418 1 98.44 366 GLY B C 1
ATOM 6574 O O . GLY B 1 366 ? -10.742 13.266 6.199 1 98.44 366 GLY B O 1
ATOM 6575 N N . LEU B 1 367 ? -9.344 14.375 7.488 1 98.81 367 LEU B N 1
ATOM 6576 C CA . LEU B 1 367 ? -10.398 14.758 8.422 1 98.81 367 LEU B CA 1
ATOM 6577 C C . LEU B 1 367 ? -11.281 15.852 7.828 1 98.81 367 LEU B C 1
ATOM 6579 O O . LEU B 1 367 ? -12.508 15.75 7.859 1 98.81 367 LEU B O 1
ATOM 6583 N N . TRP B 1 368 ? -10.672 16.781 7.254 1 98.62 368 TRP B N 1
ATOM 6584 C CA . TRP B 1 368 ? -11.336 18.016 6.84 1 98.62 368 TRP B CA 1
ATOM 6585 C C . TRP B 1 368 ? -12.094 17.812 5.531 1 98.62 368 TRP B C 1
ATOM 6587 O O . TRP B 1 368 ? -12.898 18.656 5.133 1 98.62 368 TRP B O 1
ATOM 6597 N N . ASP B 1 369 ? -11.828 16.734 4.84 1 97.25 369 ASP B N 1
ATOM 6598 C CA . ASP B 1 369 ? -12.656 16.359 3.699 1 97.25 369 ASP B CA 1
ATOM 6599 C C . ASP B 1 369 ? -14.117 16.188 4.113 1 97.25 369 ASP B C 1
ATOM 6601 O O . ASP B 1 369 ? -15.023 16.328 3.287 1 97.25 369 ASP B O 1
ATOM 6605 N N . TYR B 1 370 ? -14.297 15.938 5.434 1 98 370 TYR B N 1
ATOM 6606 C CA . TYR B 1 370 ? -15.641 15.633 5.91 1 98 370 TYR B CA 1
ATOM 6607 C C . TYR B 1 370 ? -16.172 16.75 6.816 1 98 370 TYR B C 1
ATOM 6609 O O . TYR B 1 370 ? -17.375 16.859 7.027 1 98 370 TYR B O 1
ATOM 6617 N N . LEU B 1 371 ? -15.258 17.5 7.363 1 98 371 LEU B N 1
ATOM 6618 C CA . LEU B 1 371 ? -15.609 18.469 8.391 1 98 371 LEU B CA 1
ATOM 6619 C C . LEU B 1 371 ? -15.156 19.859 8 1 98 371 LEU B C 1
ATOM 6621 O O . LEU B 1 371 ? -14.055 20.031 7.465 1 98 371 LEU B O 1
ATOM 6625 N N . SER B 1 372 ? -15.969 20.844 8.383 1 98.12 372 SER B N 1
ATOM 6626 C CA . SER B 1 372 ? -15.469 22.203 8.438 1 98.12 372 SER B CA 1
ATOM 6627 C C . SER B 1 372 ? -14.758 22.484 9.758 1 98.12 372 SER B C 1
ATOM 6629 O O . SER B 1 372 ? -14.891 21.719 10.711 1 98.12 372 SER B O 1
ATOM 6631 N N . SER B 1 373 ? -14.047 23.609 9.797 1 98.56 373 SER B N 1
ATOM 6632 C CA . SER B 1 373 ? -13.383 24.016 11.031 1 98.56 373 SER B CA 1
ATOM 6633 C C . SER B 1 373 ? -14.383 24.203 12.164 1 98.56 373 SER B C 1
ATOM 6635 O O . SER B 1 373 ? -14.148 23.75 13.281 1 98.56 373 SER B O 1
ATOM 6637 N N . GLU B 1 374 ? -15.484 24.844 11.844 1 98.5 374 GLU B N 1
ATOM 6638 C CA . GLU B 1 374 ? -16.516 25.125 12.836 1 98.5 374 GLU B CA 1
ATOM 6639 C C . GLU B 1 374 ? -17.109 23.828 13.383 1 98.5 374 GLU B C 1
ATOM 6641 O O . GLU B 1 374 ? -17.297 23.688 14.594 1 98.5 374 GLU B O 1
ATOM 6646 N N . GLN B 1 375 ? -17.359 22.906 12.484 1 98.56 375 GLN B N 1
ATOM 6647 C CA . GLN B 1 375 ? -17.906 21.625 12.898 1 98.56 375 GLN B CA 1
ATOM 6648 C C . GLN B 1 375 ? -16.938 20.875 13.797 1 98.56 375 GLN B C 1
ATOM 6650 O O . GLN B 1 375 ? -17.344 20.266 14.789 1 98.56 375 GLN B O 1
ATOM 6655 N N . GLY B 1 376 ? -15.672 20.859 13.477 1 98.81 376 GLY B N 1
ATOM 6656 C CA . GLY B 1 376 ? -14.672 20.219 14.312 1 98.81 376 GLY B CA 1
ATOM 6657 C C . GLY B 1 376 ? -14.633 20.781 15.727 1 98.81 376 GLY B C 1
ATOM 6658 O O . GLY B 1 376 ? -14.602 20.016 16.703 1 98.81 376 GLY B O 1
ATOM 6659 N N . VAL B 1 377 ? -14.688 22.078 15.812 1 98.69 377 VAL B N 1
ATOM 6660 C CA . VAL B 1 377 ? -14.633 22.734 17.109 1 98.69 377 VAL B CA 1
ATOM 6661 C C . VAL B 1 377 ? -15.891 22.422 17.906 1 98.69 377 VAL B C 1
ATOM 6663 O O . VAL B 1 377 ? -15.82 22.156 19.109 1 98.69 377 VAL B O 1
ATOM 6666 N N . GLU B 1 378 ? -16.969 22.438 17.25 1 97.88 378 GLU B N 1
ATOM 6667 C CA . GLU B 1 378 ? -18.219 22.109 17.922 1 97.88 378 GLU B CA 1
ATOM 6668 C C . GLU B 1 378 ? -18.188 20.672 18.469 1 97.88 378 GLU B C 1
ATOM 6670 O O . GLU B 1 378 ? -18.656 20.422 19.578 1 97.88 378 GLU B O 1
ATOM 6675 N N . LEU B 1 379 ? -17.672 19.797 17.703 1 98.19 379 LEU B N 1
ATOM 6676 C CA . LEU B 1 379 ? -17.594 18.391 18.109 1 98.19 379 LEU B CA 1
ATOM 6677 C C . LEU B 1 379 ? -16.734 18.25 19.359 1 98.19 379 LEU B C 1
ATOM 6679 O O . LEU B 1 379 ? -17.109 17.547 20.297 1 98.19 379 LEU B O 1
ATOM 6683 N N . VAL B 1 380 ? -15.57 18.844 19.375 1 98.44 380 VAL B N 1
ATOM 6684 C CA . VAL B 1 380 ? -14.711 18.75 20.562 1 98.44 380 VAL B CA 1
ATOM 6685 C C . VAL B 1 380 ? -15.391 19.422 21.75 1 98.44 380 VAL B C 1
ATOM 6687 O O . VAL B 1 380 ? -15.297 18.938 22.875 1 98.44 380 VAL B O 1
ATOM 6690 N N . GLY B 1 381 ? -16.047 20.578 21.5 1 96.94 381 GLY B N 1
ATOM 6691 C CA . GLY B 1 381 ? -16.828 21.219 22.547 1 96.94 381 GLY B CA 1
ATOM 6692 C C . GLY B 1 381 ? -17.844 20.281 23.188 1 96.94 381 GLY B C 1
ATOM 6693 O O . GLY B 1 381 ? -17.953 20.219 24.406 1 96.94 381 GLY B O 1
ATOM 6694 N N . LYS B 1 382 ? -18.547 19.578 22.375 1 95.38 382 LYS B N 1
ATOM 6695 C CA . LYS B 1 382 ? -19.516 18.594 22.859 1 95.38 382 LYS B CA 1
ATOM 6696 C C . LYS B 1 382 ? -18.844 17.469 23.641 1 95.38 382 LYS B C 1
ATOM 6698 O O . LYS B 1 382 ? -19.359 17 24.656 1 95.38 382 LYS B O 1
ATOM 6703 N N . TRP B 1 383 ? -17.734 17.078 23.156 1 96.62 383 TRP B N 1
ATOM 6704 C CA . TRP B 1 383 ? -16.953 16.031 23.812 1 96.62 383 TRP B CA 1
ATOM 6705 C C . TRP B 1 383 ? -16.562 16.438 25.219 1 96.62 383 TRP B C 1
ATOM 6707 O O . TRP B 1 383 ? -16.5 15.602 26.125 1 96.62 383 TRP B O 1
ATOM 6717 N N . LEU B 1 384 ? -16.312 17.656 25.469 1 95.62 384 LEU B N 1
ATOM 6718 C CA . LEU B 1 384 ? -15.859 18.203 26.75 1 95.62 384 LEU B CA 1
ATOM 6719 C C . LEU B 1 384 ? -17.016 18.297 27.734 1 95.62 384 LEU B C 1
ATOM 6721 O O . LEU B 1 384 ? -16.812 18.406 28.938 1 95.62 384 LEU B O 1
ATOM 6725 N N . GLU B 1 385 ? -18.188 18.328 27.203 1 89.62 385 GLU B N 1
ATOM 6726 C CA . GLU B 1 385 ? -19.344 18.422 28.078 1 89.62 385 GLU B CA 1
ATOM 6727 C C . GLU B 1 385 ? -19.562 17.109 28.844 1 89.62 385 GLU B C 1
ATOM 6729 O O . GLU B 1 385 ? -19.266 16.031 28.328 1 89.62 385 GLU B O 1
ATOM 6734 N N . PRO B 1 386 ? -19.953 17.25 30.172 1 75.44 386 PRO B N 1
ATOM 6735 C CA . PRO B 1 386 ? -20.203 16.031 30.953 1 75.44 386 PRO B CA 1
ATOM 6736 C C . PRO B 1 386 ? -21.25 15.125 30.312 1 75.44 386 PRO B C 1
ATOM 6738 O O . PRO B 1 386 ? -22.172 15.602 29.656 1 75.44 386 PRO B O 1
ATOM 6741 N N . GLN B 1 387 ? -21 13.828 30.047 1 66.75 387 GLN B N 1
ATOM 6742 C CA . GLN B 1 387 ? -21.828 12.844 29.359 1 66.75 387 GLN B CA 1
ATOM 6743 C C . GLN B 1 387 ? -23.281 12.914 29.828 1 66.75 387 GLN B C 1
ATOM 6745 O O . GLN B 1 387 ? -24.188 12.617 29.062 1 66.75 387 GLN B O 1
ATOM 6750 N N . GLY B 1 388 ? -23.578 13.281 31.031 1 57.25 388 GLY B N 1
ATOM 6751 C CA . GLY B 1 388 ? -24.938 13.188 31.547 1 57.25 388 GLY B CA 1
ATOM 6752 C C . GLY B 1 388 ? -25.922 14.086 30.812 1 57.25 388 GLY B C 1
ATOM 6753 O O . GLY B 1 388 ? -27.141 13.969 30.984 1 57.25 388 GLY B O 1
ATOM 6754 N N . THR B 1 389 ? -25.5 15.086 30.266 1 48.53 389 THR B N 1
ATOM 6755 C CA . THR B 1 389 ? -26.453 16.047 29.703 1 48.53 389 THR B CA 1
ATOM 6756 C C . THR B 1 389 ? -26.922 15.602 28.328 1 48.53 389 THR B C 1
ATOM 6758 O O . THR B 1 389 ? -27.828 16.219 27.75 1 48.53 389 THR B O 1
ATOM 6761 N N . GLU B 1 390 ? -26.203 15.055 27.672 1 45.59 390 GLU B N 1
ATOM 6762 C CA . GLU B 1 390 ? -26.688 14.781 26.328 1 45.59 390 GLU B CA 1
ATOM 6763 C C . GLU B 1 390 ? -27.797 13.734 26.344 1 45.59 390 GLU B C 1
ATOM 6765 O O . GLU B 1 390 ? -27.625 12.656 26.906 1 45.59 390 GLU B O 1
ATOM 6770 N N . LYS B 1 391 ? -28.891 14.211 26.266 1 43.44 391 LYS B N 1
ATOM 6771 C CA . LYS B 1 391 ? -29.984 13.344 25.812 1 43.44 391 LYS B CA 1
ATOM 6772 C C . LYS B 1 391 ? -29.516 12.398 24.719 1 43.44 391 LYS B C 1
ATOM 6774 O O . LYS B 1 391 ? -28.859 12.82 23.766 1 43.44 391 LYS B O 1
ATOM 6779 N N . LYS B 1 392 ? -29.297 11.266 25.047 1 45.91 392 LYS B N 1
ATOM 6780 C CA . LYS B 1 392 ? -29.203 10.195 24.047 1 45.91 392 LYS B CA 1
ATOM 6781 C C . LYS B 1 392 ? -30.016 10.547 22.812 1 45.91 392 LYS B C 1
ATOM 6783 O O . LYS B 1 392 ? -31.203 10.258 22.734 1 45.91 392 LYS B O 1
ATOM 6788 N N . LYS B 1 393 ? -29.891 11.781 22.312 1 44.25 393 LYS B N 1
ATOM 6789 C CA . LYS B 1 393 ? -30.609 11.805 21.047 1 44.25 393 LYS B CA 1
ATOM 6790 C C . LYS B 1 393 ? -30.219 10.625 20.156 1 44.25 393 LYS B C 1
ATOM 6792 O O . LYS B 1 393 ? -29.188 10.68 19.469 1 44.25 393 LYS B O 1
ATOM 6797 N N . ASN B 1 394 ? -30.109 9.625 20.781 1 44.28 394 ASN B N 1
ATOM 6798 C CA . ASN B 1 394 ? -29.938 8.359 20.078 1 44.28 394 ASN B CA 1
ATOM 6799 C C . ASN B 1 394 ? -30.797 8.289 18.828 1 44.28 394 ASN B C 1
ATOM 6801 O O . ASN B 1 394 ? -31.156 7.203 18.375 1 44.28 394 ASN B O 1
ATOM 6805 N N . LYS B 1 395 ? -31.516 9.453 18.609 1 45.56 395 LYS B N 1
ATOM 6806 C CA . LYS B 1 395 ? -32.656 9.148 17.75 1 45.56 395 LYS B CA 1
ATOM 6807 C C . LYS B 1 395 ? -32.188 8.531 16.438 1 45.56 395 LYS B C 1
ATOM 6809 O O . LYS B 1 395 ? -32.781 7.598 15.922 1 45.56 395 LYS B O 1
ATOM 6814 N N . LEU B 1 396 ? -31.562 9.406 15.539 1 44.06 396 LEU B N 1
ATOM 6815 C CA . LEU B 1 396 ? -31.922 9.094 14.164 1 44.06 396 LEU B CA 1
ATOM 6816 C C . LEU B 1 396 ? -31.016 7.984 13.609 1 44.06 396 LEU B C 1
ATOM 6818 O O . LEU B 1 396 ? -29.828 8.211 13.359 1 44.06 396 LEU B O 1
ATOM 6822 N N . GLU B 1 397 ? -30.828 6.926 14.281 1 51.25 397 GLU B N 1
ATOM 6823 C CA . GLU B 1 397 ? -30.391 5.953 13.289 1 51.25 397 GLU B CA 1
ATOM 6824 C C . GLU B 1 397 ? -31.172 6.102 11.984 1 51.25 397 GLU B C 1
ATOM 6826 O O . GLU B 1 397 ? -32.406 6.145 12 1 51.25 397 GLU B O 1
ATOM 6831 N N . PRO B 1 398 ? -30.562 6.859 11.047 1 51.5 398 PRO B N 1
ATOM 6832 C CA . PRO B 1 398 ? -31.344 7.094 9.828 1 51.5 398 PRO B CA 1
ATOM 6833 C C . PRO B 1 398 ? -32.438 6.043 9.625 1 51.5 398 PRO B C 1
ATOM 6835 O O . PRO B 1 398 ? -32.312 4.914 10.109 1 51.5 398 PRO B O 1
ATOM 6838 N N . LYS B 1 399 ? -33.5 6.574 8.938 1 48.16 399 LYS B N 1
ATOM 6839 C CA . LYS B 1 399 ? -34.719 5.965 8.414 1 48.16 399 LYS B CA 1
ATOM 6840 C C . LYS B 1 399 ? -34.438 4.566 7.863 1 48.16 399 LYS B C 1
ATOM 6842 O O . LYS B 1 399 ? -33.312 4.242 7.527 1 48.16 399 LYS B O 1
ATOM 6847 N N . ASP B 1 400 ? -35.406 3.801 7.465 1 55.41 400 ASP B N 1
ATOM 6848 C CA . ASP B 1 400 ? -35.875 2.525 6.93 1 55.41 400 ASP B CA 1
ATOM 6849 C C . ASP B 1 400 ? -35.25 2.234 5.57 1 55.41 400 ASP B C 1
ATOM 6851 O O . ASP B 1 400 ? -35.219 3.105 4.699 1 55.41 400 ASP B O 1
ATOM 6855 N N . GLY B 1 401 ? -34.281 1.4 5.469 1 63.41 401 GLY B N 1
ATOM 6856 C CA . GLY B 1 401 ? -33.938 0.653 4.273 1 63.41 401 GLY B CA 1
ATOM 6857 C C . GLY B 1 401 ? -32.469 0.294 4.207 1 63.41 401 GLY B C 1
ATOM 6858 O O . GLY B 1 401 ? -31.703 0.642 5.102 1 63.41 401 GLY B O 1
ATOM 6859 N N . GLU B 1 402 ? -32.031 -0.35 3.318 1 81.06 402 GLU B N 1
ATOM 6860 C CA . GLU B 1 402 ? -30.688 -0.854 2.977 1 81.06 402 GLU B CA 1
ATOM 6861 C C . GLU B 1 402 ? -29.75 0.282 2.578 1 81.06 402 GLU B C 1
ATOM 6863 O O . GLU B 1 402 ? -30.172 1.239 1.923 1 81.06 402 GLU B O 1
ATOM 6868 N N . PHE B 1 403 ? -28.641 0.387 3.238 1 90.25 403 PHE B N 1
ATOM 6869 C CA . PHE B 1 403 ? -27.688 1.442 2.912 1 90.25 403 PHE B CA 1
ATOM 6870 C C . PHE B 1 403 ? -26.641 0.938 1.93 1 90.25 403 PHE B C 1
ATOM 6872 O O . PHE B 1 403 ? -26.156 -0.19 2.053 1 90.25 403 PHE B O 1
ATOM 6879 N N . ASP B 1 404 ? -26.391 1.748 0.998 1 93.69 404 ASP B N 1
ATOM 6880 C CA . ASP B 1 404 ? -25.203 1.673 0.151 1 93.69 404 ASP B CA 1
ATOM 6881 C C . ASP B 1 404 ? -24.781 3.059 -0.333 1 93.69 404 ASP B C 1
ATOM 6883 O O . ASP B 1 404 ? -25.438 4.059 -0.008 1 93.69 404 ASP B O 1
ATOM 6887 N N . PHE B 1 405 ? -23.734 3.277 -1.024 1 94 405 PHE B N 1
ATOM 6888 C CA . PHE B 1 405 ? -23.203 4.582 -1.399 1 94 405 PHE B CA 1
ATOM 6889 C C . PHE B 1 405 ? -24.109 5.266 -2.416 1 94 405 PHE B C 1
ATOM 6891 O O . PHE B 1 405 ? -24 6.473 -2.635 1 94 405 PHE B O 1
ATOM 6898 N N . GLY B 1 406 ? -24.984 4.492 -3.029 1 93.69 406 GLY B N 1
ATOM 6899 C CA . GLY B 1 406 ? -25.969 5.109 -3.91 1 93.69 406 GLY B CA 1
ATOM 6900 C C . GLY B 1 406 ? -26.859 6.117 -3.207 1 93.69 406 GLY B C 1
ATOM 6901 O O . GLY B 1 406 ? -27.375 7.047 -3.836 1 93.69 406 GLY B O 1
ATOM 6902 N N . ARG B 1 407 ? -27 5.98 -1.983 1 93.06 407 ARG B N 1
ATOM 6903 C CA . ARG B 1 407 ? -27.844 6.863 -1.184 1 93.06 407 ARG B CA 1
ATOM 6904 C C . ARG B 1 407 ? -27.25 8.266 -1.094 1 93.06 407 ARG B C 1
ATOM 6906 O O . ARG B 1 407 ? -27.953 9.219 -0.769 1 93.06 407 ARG B O 1
ATOM 6913 N N . PHE B 1 408 ? -25.922 8.398 -1.328 1 93 408 PHE B N 1
ATOM 6914 C CA . PHE B 1 408 ? -25.297 9.711 -1.306 1 93 408 PHE B CA 1
ATOM 6915 C C . PHE B 1 408 ? -25.859 10.609 -2.395 1 93 408 PHE B C 1
ATOM 6917 O O . PHE B 1 408 ? -25.781 11.836 -2.305 1 93 408 PHE B O 1
ATOM 6924 N N . TRP B 1 409 ? -26.438 10.008 -3.396 1 90.94 409 TRP B N 1
ATOM 6925 C CA . TRP B 1 409 ? -27.016 10.758 -4.504 1 90.94 409 TRP B CA 1
ATOM 6926 C C . TRP B 1 409 ? -28.516 10.977 -4.293 1 90.94 409 TRP B C 1
ATOM 6928 O O . TRP B 1 409 ? -29.188 11.586 -5.129 1 90.94 409 TRP B O 1
ATOM 6938 N N . LYS B 1 410 ? -29.031 10.453 -3.225 1 90.69 410 LYS B N 1
ATOM 6939 C CA . LYS B 1 410 ? -30.469 10.531 -2.992 1 90.69 410 LYS B CA 1
ATOM 6940 C C . LYS B 1 410 ? -30.781 11.297 -1.713 1 90.69 410 LYS B C 1
ATOM 6942 O O . LYS B 1 410 ? -31.234 12.438 -1.766 1 90.69 410 LYS B O 1
ATOM 6947 N N . ASP B 1 411 ? -30.375 10.656 -0.573 1 90.75 411 ASP B N 1
ATOM 6948 C CA . ASP B 1 411 ? -30.922 11.258 0.635 1 90.75 411 ASP B CA 1
ATOM 6949 C C . ASP B 1 411 ? -29.906 11.281 1.762 1 90.75 411 ASP B C 1
ATOM 6951 O O . ASP B 1 411 ? -30.203 11.688 2.885 1 90.75 411 ASP B O 1
ATOM 6955 N N . VAL B 1 412 ? -28.781 10.758 1.512 1 91.25 412 VAL B N 1
ATOM 6956 C CA . VAL B 1 412 ? -27.766 10.727 2.564 1 91.25 412 VAL B CA 1
ATOM 6957 C C . VAL B 1 412 ? -26.594 11.633 2.188 1 91.25 412 VAL B C 1
ATOM 6959 O O . VAL B 1 412 ? -26.031 11.508 1.101 1 91.25 412 VAL B O 1
ATOM 6962 N N . ASN B 1 413 ? -26.281 12.484 3.107 1 92.31 413 ASN B N 1
ATOM 6963 C CA . ASN B 1 413 ? -25.109 13.336 2.906 1 92.31 413 ASN B CA 1
ATOM 6964 C C . ASN B 1 413 ? -23.812 12.586 3.172 1 92.31 413 ASN B C 1
ATOM 6966 O O . ASN B 1 413 ? -23.656 11.969 4.223 1 92.31 413 ASN B O 1
ATOM 6970 N N . TRP B 1 414 ? -22.906 12.656 2.236 1 93.38 414 TRP B N 1
ATOM 6971 C CA . TRP B 1 414 ? -21.656 11.922 2.387 1 93.38 414 TRP B CA 1
ATOM 6972 C C . TRP B 1 414 ? -20.719 12.625 3.371 1 93.38 414 TRP B C 1
ATOM 6974 O O . TRP B 1 414 ? -19.766 12.023 3.875 1 93.38 414 TRP B O 1
ATOM 6984 N N . LYS B 1 415 ? -20.922 13.906 3.666 1 96.06 415 LYS B N 1
ATOM 6985 C CA . LYS B 1 415 ? -20.141 14.656 4.645 1 96.06 415 LYS B CA 1
ATOM 6986 C C . LYS B 1 415 ? -20.781 14.594 6.027 1 96.06 415 LYS B C 1
ATOM 6988 O O . LYS B 1 415 ? -21.766 13.891 6.227 1 96.06 415 LYS B O 1
ATOM 6993 N N . PHE B 1 416 ? -20.125 15.211 6.941 1 97 416 PHE B N 1
ATOM 6994 C CA . PHE B 1 416 ? -20.594 15.25 8.32 1 97 416 PHE B CA 1
ATOM 6995 C C . PHE B 1 416 ? -21.969 15.898 8.406 1 97 416 PHE B C 1
ATOM 6997 O O . PHE B 1 416 ? -22.234 16.906 7.746 1 97 416 PHE B O 1
ATOM 7004 N N . GLU B 1 417 ? -22.844 15.273 9.234 1 94.69 417 GLU B N 1
ATOM 7005 C CA . GLU B 1 417 ? -24.141 15.805 9.625 1 94.69 417 GLU B CA 1
ATOM 7006 C C . GLU B 1 417 ? -24.297 15.828 11.141 1 94.69 417 GLU B C 1
ATOM 7008 O O . GLU B 1 417 ? -24.094 14.812 11.805 1 94.69 417 GLU B O 1
ATOM 7013 N N . GLU B 1 418 ? -24.75 16.859 11.633 1 94.62 418 GLU B N 1
ATOM 7014 C CA . GLU B 1 418 ? -24.859 17.062 13.078 1 94.62 418 GLU B CA 1
ATOM 7015 C C . GLU B 1 418 ? -25.781 16.031 13.711 1 94.62 418 GLU B C 1
ATOM 7017 O O . GLU B 1 418 ? -25.547 15.602 14.844 1 94.62 418 GLU B O 1
ATOM 7022 N N . GLU B 1 419 ? -26.781 15.633 12.977 1 93.88 419 GLU B N 1
ATOM 7023 C CA . GLU B 1 419 ? -27.766 14.703 13.5 1 93.88 419 GLU B CA 1
ATOM 7024 C C . GLU B 1 419 ? -27.156 13.344 13.805 1 93.88 419 GLU B C 1
ATOM 7026 O O . GLU B 1 419 ? -27.719 12.562 14.578 1 93.88 419 GLU B O 1
ATOM 7031 N N . ARG B 1 420 ? -25.984 13.125 13.25 1 95.12 420 ARG B N 1
ATOM 7032 C CA . ARG B 1 420 ? -25.344 11.828 13.438 1 95.12 420 ARG B CA 1
ATOM 7033 C C . ARG B 1 420 ? -24.312 11.891 14.562 1 95.12 420 ARG B C 1
ATOM 7035 O O . ARG B 1 420 ? -23.625 10.898 14.836 1 95.12 420 ARG B O 1
ATOM 7042 N N . THR B 1 421 ? -24.203 12.867 15.273 1 96.88 421 THR B N 1
ATOM 7043 C CA . THR B 1 421 ? -23.156 13.086 16.25 1 96.88 421 THR B CA 1
ATOM 7044 C C . THR B 1 421 ? -23.281 12.102 17.422 1 96.88 421 THR B C 1
ATOM 7046 O O . THR B 1 421 ? -24.391 11.852 17.906 1 96.88 421 THR B O 1
ATOM 7049 N N . THR B 1 422 ? -22.172 11.523 17.812 1 96.25 422 THR B N 1
ATOM 7050 C CA . THR B 1 422 ? -22.094 10.703 19.016 1 96.25 422 THR B CA 1
ATOM 7051 C C . THR B 1 422 ? -20.844 11.031 19.828 1 96.25 422 THR B C 1
ATOM 7053 O O . THR B 1 422 ? -19.844 11.469 19.266 1 96.25 422 THR B O 1
ATOM 7056 N N . THR B 1 423 ? -20.938 10.914 21.188 1 95.88 423 THR B N 1
ATOM 7057 C CA . THR B 1 423 ? -19.812 11.141 22.094 1 95.88 423 THR B CA 1
ATOM 7058 C C . THR B 1 423 ? -19.531 9.891 22.906 1 95.88 423 THR B C 1
ATOM 7060 O O . THR B 1 423 ? -19.891 9.805 24.078 1 95.88 423 THR B O 1
ATOM 7063 N N . GLN B 1 424 ? -18.859 8.977 22.359 1 95.12 424 GLN B N 1
ATOM 7064 C CA . GLN B 1 424 ? -18.672 7.703 23.047 1 95.12 424 GLN B CA 1
ATOM 7065 C C . GLN B 1 424 ? -17.188 7.434 23.312 1 95.12 424 GLN B C 1
ATOM 7067 O O . GLN B 1 424 ? -16.844 6.566 24.125 1 95.12 424 GLN B O 1
ATOM 7072 N N . ASP B 1 425 ? -16.344 8.141 22.703 1 96.94 425 ASP B N 1
ATOM 7073 C CA . ASP B 1 425 ? -14.906 7.848 22.766 1 96.94 425 ASP B CA 1
ATOM 7074 C C . ASP B 1 425 ? -14.227 8.664 23.875 1 96.94 425 ASP B C 1
ATOM 7076 O O . ASP B 1 425 ? -14.562 9.836 24.078 1 96.94 425 ASP B O 1
ATOM 7080 N N . ASP B 1 426 ? -13.25 8.086 24.453 1 95.69 426 ASP B N 1
ATOM 7081 C CA . ASP B 1 426 ? -12.516 8.781 25.516 1 95.69 426 ASP B CA 1
ATOM 7082 C C . ASP B 1 426 ? -11.406 9.648 24.922 1 95.69 426 ASP B C 1
ATOM 7084 O O . ASP B 1 426 ? -10.859 10.508 25.625 1 95.69 426 ASP B O 1
ATOM 7088 N N . ASN B 1 427 ? -11.062 9.414 23.75 1 98.19 427 ASN B N 1
ATOM 7089 C CA . ASN B 1 427 ? -10.031 10.141 23.031 1 98.19 427 ASN B CA 1
ATOM 7090 C C . ASN B 1 427 ? -10.641 11.133 22.047 1 98.19 427 ASN B C 1
ATOM 7092 O O . ASN B 1 427 ? -11.398 10.75 21.156 1 98.19 427 ASN B O 1
ATOM 7096 N N . ALA B 1 428 ? -10.305 12.391 22.188 1 98.56 428 ALA B N 1
ATOM 7097 C CA . ALA B 1 428 ? -10.93 13.453 21.391 1 98.56 428 ALA B CA 1
ATOM 7098 C C . ALA B 1 428 ? -10.617 13.281 19.906 1 98.56 428 ALA B C 1
ATOM 7100 O O . ALA B 1 428 ? -11.438 13.617 19.062 1 98.56 428 ALA B O 1
ATOM 7101 N N . ALA B 1 429 ? -9.398 12.844 19.594 1 98.94 429 ALA B N 1
ATOM 7102 C CA . ALA B 1 429 ? -9.031 12.609 18.203 1 98.94 429 ALA B CA 1
ATOM 7103 C C . ALA B 1 429 ? -9.867 11.484 17.594 1 98.94 429 ALA B C 1
ATOM 7105 O O . ALA B 1 429 ? -10.344 11.602 16.469 1 98.94 429 ALA B O 1
ATOM 7106 N N . VAL B 1 430 ? -10.039 10.43 18.344 1 98.88 430 VAL B N 1
ATOM 7107 C CA . VAL B 1 430 ? -10.883 9.328 17.906 1 98.88 430 VAL B CA 1
ATOM 7108 C C . VAL B 1 430 ? -12.32 9.812 17.734 1 98.88 430 VAL B C 1
ATOM 7110 O O . VAL B 1 430 ? -13 9.453 16.781 1 98.88 430 VAL B O 1
ATOM 7113 N N . HIS B 1 431 ? -12.75 10.656 18.672 1 98.69 431 HIS B N 1
ATOM 7114 C CA . HIS B 1 431 ? -14.07 11.273 18.625 1 98.69 431 HIS B CA 1
ATOM 7115 C C . HIS B 1 431 ? -14.273 12.031 17.312 1 98.69 431 HIS B C 1
ATOM 7117 O O . HIS B 1 431 ? -15.312 11.891 16.656 1 98.69 431 HIS B O 1
ATOM 7123 N N . LEU B 1 432 ? -13.305 12.758 16.953 1 98.94 432 LEU B N 1
ATOM 7124 C CA . LEU B 1 432 ? -13.375 13.531 15.711 1 98.94 432 LEU B CA 1
ATOM 7125 C C . LEU B 1 432 ? -13.414 12.609 14.5 1 98.94 432 LEU B C 1
ATOM 7127 O O . LEU B 1 432 ? -14.234 12.797 13.602 1 98.94 432 LEU B O 1
ATOM 7131 N N . MET B 1 433 ? -12.602 11.586 14.453 1 98.75 433 MET B N 1
ATOM 7132 C CA . MET B 1 433 ? -12.555 10.648 13.328 1 98.75 433 MET B CA 1
ATOM 7133 C C . MET B 1 433 ? -13.891 9.922 13.18 1 98.75 433 MET B C 1
ATOM 7135 O O . MET B 1 433 ? -14.438 9.844 12.078 1 98.75 433 MET B O 1
ATOM 7139 N N . ARG B 1 434 ? -14.406 9.461 14.312 1 98.75 434 ARG B N 1
ATOM 7140 C CA . ARG B 1 434 ? -15.664 8.719 14.281 1 98.75 434 ARG B CA 1
ATOM 7141 C C . ARG B 1 434 ? -16.781 9.562 13.68 1 98.75 434 ARG B C 1
ATOM 7143 O O . ARG B 1 434 ? -17.484 9.109 12.773 1 98.75 434 ARG B O 1
ATOM 7150 N N . ASN B 1 435 ? -16.922 10.734 14.148 1 98.62 435 ASN B N 1
ATOM 7151 C CA . ASN B 1 435 ? -18.031 11.57 13.711 1 98.62 435 ASN B CA 1
ATOM 7152 C C . ASN B 1 435 ? -17.844 12.062 12.281 1 98.62 435 ASN B C 1
ATOM 7154 O O . ASN B 1 435 ? -18.812 12.219 11.539 1 98.62 435 ASN B O 1
ATOM 7158 N N . SER B 1 436 ? -16.609 12.289 11.891 1 98.62 436 SER B N 1
ATOM 7159 C CA . SER B 1 436 ? -16.375 12.688 10.508 1 98.62 436 SER B CA 1
ATOM 7160 C C . SER B 1 436 ? -16.766 11.578 9.531 1 98.62 436 SER B C 1
ATOM 7162 O O . SER B 1 436 ? -17.188 11.852 8.414 1 98.62 436 SER B O 1
ATOM 7164 N N . LEU B 1 437 ? -16.703 10.336 9.969 1 98.25 437 LEU B N 1
ATOM 7165 C CA . LEU B 1 437 ? -16.875 9.211 9.055 1 98.25 437 LEU B CA 1
ATOM 7166 C C . LEU B 1 437 ? -18.297 8.68 9.109 1 98.25 437 LEU B C 1
ATOM 7168 O O . LEU B 1 437 ? -18.656 7.781 8.352 1 98.25 437 LEU B O 1
ATOM 7172 N N . GLY B 1 438 ? -19.078 9.172 10.07 1 96.62 438 GLY B N 1
ATOM 7173 C CA . GLY B 1 438 ? -20.469 8.75 10.039 1 96.62 438 GLY B CA 1
ATOM 7174 C C . GLY B 1 438 ? -21.141 8.836 11.398 1 96.62 438 GLY B C 1
ATOM 7175 O O . GLY B 1 438 ? -22.375 8.773 11.484 1 96.62 438 GLY B O 1
ATOM 7176 N N . GLY B 1 439 ? -20.344 8.906 12.461 1 96.69 439 GLY B N 1
ATOM 7177 C CA . GLY B 1 439 ? -20.891 9.078 13.797 1 96.69 439 GLY B CA 1
ATOM 7178 C C . GLY B 1 439 ? -21.703 7.887 14.266 1 96.69 439 GLY B C 1
ATOM 7179 O O . GLY B 1 439 ? -21.219 6.754 14.266 1 96.69 439 GLY B O 1
ATOM 7180 N N . ASN B 1 440 ? -22.953 8.094 14.555 1 95 440 ASN B N 1
ATOM 7181 C CA . ASN B 1 440 ? -23.812 7.035 15.078 1 95 440 ASN B CA 1
ATOM 7182 C C . ASN B 1 440 ? -24.547 6.305 13.953 1 95 440 ASN B C 1
ATOM 7184 O O . ASN B 1 440 ? -25.375 5.441 14.219 1 95 440 ASN B O 1
ATOM 7188 N N . TYR B 1 441 ? -24.266 6.695 12.703 1 94.38 441 TYR B N 1
ATOM 7189 C CA . TYR B 1 441 ? -24.75 5.918 11.562 1 94.38 441 TYR B CA 1
ATOM 7190 C C . TYR B 1 441 ? -23.828 4.723 11.297 1 94.38 441 TYR B C 1
ATOM 7192 O O . TYR B 1 441 ? -22.969 4.785 10.422 1 94.38 441 TYR B O 1
ATOM 7200 N N . HIS B 1 442 ? -24.141 3.652 11.875 1 94.44 442 HIS B N 1
ATOM 7201 C CA . HIS B 1 442 ? -23.234 2.52 11.945 1 94.44 442 HIS B CA 1
ATOM 7202 C C . HIS B 1 442 ? -22.922 1.974 10.555 1 94.44 442 HIS B C 1
ATOM 7204 O O . HIS B 1 442 ? -21.766 1.725 10.227 1 94.44 442 HIS B O 1
ATOM 7210 N N . GLU B 1 443 ? -23.859 1.761 9.695 1 94.06 443 GLU B N 1
ATOM 7211 C CA . GLU B 1 443 ? -23.641 1.178 8.383 1 94.06 443 GLU B CA 1
AT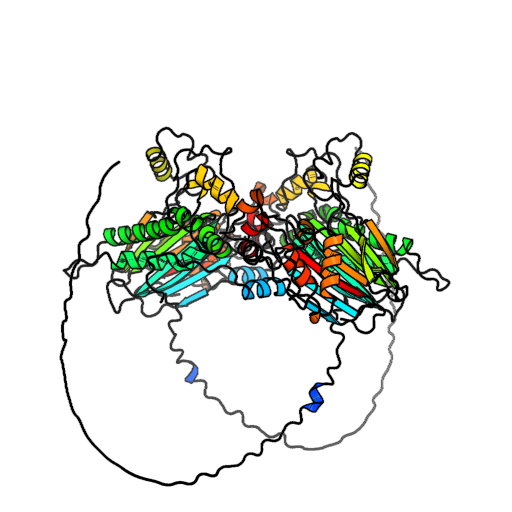OM 7212 C C . GLU B 1 443 ? -22.734 2.076 7.531 1 94.06 443 GLU B C 1
ATOM 7214 O O . GLU B 1 443 ? -21.953 1.588 6.719 1 94.06 443 GLU B O 1
ATOM 7219 N N . LEU B 1 444 ? -22.906 3.346 7.746 1 95.81 444 LEU B N 1
ATOM 7220 C CA . LEU B 1 444 ? -22.094 4.289 6.988 1 95.81 444 LEU B CA 1
ATOM 7221 C C . LEU B 1 444 ? -20.625 4.191 7.395 1 95.81 444 LEU B C 1
ATOM 7223 O O . LEU B 1 444 ? -19.75 3.994 6.547 1 95.81 444 LEU B O 1
ATOM 7227 N N . ILE B 1 445 ? -20.375 4.301 8.68 1 97.25 445 ILE B N 1
ATOM 7228 C CA . ILE B 1 445 ? -18.984 4.297 9.141 1 97.25 445 ILE B CA 1
ATOM 7229 C C . ILE B 1 445 ? -18.391 2.9 8.969 1 97.25 445 ILE B C 1
ATOM 7231 O O . ILE B 1 445 ? -17.25 2.754 8.508 1 97.25 445 ILE B O 1
ATOM 7235 N N . ALA B 1 446 ? -19.109 1.877 9.281 1 97.38 446 ALA B N 1
ATOM 7236 C CA . ALA B 1 446 ? -18.641 0.508 9.094 1 97.38 446 ALA B CA 1
ATOM 7237 C C . ALA B 1 446 ? -18.406 0.21 7.617 1 97.38 446 ALA B C 1
ATOM 7239 O O . ALA B 1 446 ? -17.438 -0.475 7.262 1 97.38 446 ALA B O 1
ATOM 7240 N N . GLY B 1 447 ? -19.312 0.712 6.824 1 96.69 447 GLY B N 1
ATOM 7241 C CA . GLY B 1 447 ? -19.156 0.552 5.387 1 96.69 447 GLY B CA 1
ATOM 7242 C C . GLY B 1 447 ? -17.891 1.182 4.848 1 96.69 447 GLY B C 1
ATOM 7243 O O . GLY B 1 447 ? -17.172 0.567 4.055 1 96.69 447 GLY B O 1
ATOM 7244 N N . ARG B 1 448 ? -17.609 2.365 5.262 1 97.5 448 ARG B N 1
ATOM 7245 C CA . ARG B 1 448 ? -16.391 3.055 4.852 1 97.5 448 ARG B CA 1
ATOM 7246 C C . ARG B 1 448 ? -15.148 2.295 5.305 1 97.5 448 ARG B C 1
ATOM 7248 O O . ARG B 1 448 ? -14.164 2.195 4.566 1 97.5 448 ARG B O 1
ATOM 7255 N N . LEU B 1 449 ? -15.242 1.688 6.453 1 98 449 LEU B N 1
ATOM 7256 C CA . LEU B 1 449 ? -14.094 1.039 7.066 1 98 449 LEU B CA 1
ATOM 7257 C C . LEU B 1 449 ? -13.938 -0.391 6.562 1 98 449 LEU B C 1
ATOM 7259 O O . LEU B 1 449 ? -12.906 -1.025 6.781 1 98 449 LEU B O 1
ATOM 7263 N N . ALA B 1 450 ? -14.914 -0.872 5.867 1 97.19 450 ALA B N 1
ATOM 7264 C CA . ALA B 1 450 ? -14.859 -2.236 5.348 1 97.19 450 ALA B CA 1
ATOM 7265 C C . ALA B 1 450 ? -13.883 -2.34 4.184 1 97.19 450 ALA B C 1
ATOM 7267 O O . ALA B 1 450 ? -13.383 -3.428 3.877 1 97.19 450 ALA B O 1
ATOM 7268 N N . PHE B 1 451 ? -13.664 -1.21 3.543 1 95.56 451 PHE B N 1
ATOM 7269 C CA . PHE B 1 451 ? -12.719 -1.189 2.432 1 95.56 451 PHE B CA 1
ATOM 7270 C C . PHE B 1 451 ? -11.289 -1.141 2.941 1 95.56 451 PHE B C 1
ATOM 7272 O O . PHE B 1 451 ? -10.953 -0.303 3.781 1 95.56 451 PHE B O 1
ATOM 7279 N N . GLY B 1 452 ? -10.484 -2.053 2.484 1 92.75 452 GLY B N 1
ATOM 7280 C CA . GLY B 1 452 ? -9.047 -1.997 2.715 1 92.75 452 GLY B CA 1
ATOM 7281 C C . GLY B 1 452 ? -8.266 -1.524 1.502 1 92.75 452 GLY B C 1
ATOM 7282 O O . GLY B 1 452 ? -8.82 -1.407 0.407 1 92.75 452 GLY B O 1
ATOM 7283 N N . PRO B 1 453 ? -6.977 -1.301 1.706 1 93.38 453 PRO B N 1
ATOM 7284 C CA . PRO B 1 453 ? -6.172 -0.896 0.553 1 93.38 453 PRO B CA 1
ATOM 7285 C C . PRO B 1 453 ? -6.137 -1.956 -0.545 1 93.38 453 PRO B C 1
ATOM 7287 O O . PRO B 1 453 ? -6.137 -3.154 -0.251 1 93.38 453 PRO B O 1
ATOM 7290 N N . PRO B 1 454 ? -6.172 -1.511 -1.763 1 94 454 PRO B N 1
ATOM 7291 C CA . PRO B 1 454 ? -6.098 -0.123 -2.229 1 94 454 PRO B CA 1
ATOM 7292 C C . PRO B 1 454 ? -7.477 0.517 -2.396 1 94 454 PRO B C 1
ATOM 7294 O O . PRO B 1 454 ? -7.574 1.696 -2.744 1 94 454 PRO B O 1
ATOM 7297 N N . PHE B 1 455 ? -8.539 -0.155 -2.033 1 95.38 455 PHE B N 1
ATOM 7298 C CA . PHE B 1 455 ? -9.883 0.332 -2.322 1 95.38 455 PHE B CA 1
ATOM 7299 C C . PHE B 1 455 ? -10.266 1.469 -1.381 1 95.38 455 PHE B C 1
ATOM 7301 O O . PHE B 1 455 ? -11.039 2.354 -1.748 1 95.38 455 PHE B O 1
ATOM 7308 N N . SER B 1 456 ? -9.641 1.457 -0.288 1 96.06 456 SER B N 1
ATOM 7309 C CA . SER B 1 456 ? -9.969 2.451 0.726 1 96.06 456 SER B CA 1
ATOM 7310 C C . SER B 1 456 ? -9.625 3.861 0.253 1 96.06 456 SER B C 1
ATOM 7312 O O . SER B 1 456 ? -10.289 4.828 0.637 1 96.06 456 SER B O 1
ATOM 7314 N N . ARG B 1 457 ? -8.656 3.965 -0.615 1 94.25 457 ARG B N 1
ATOM 7315 C CA . ARG B 1 457 ? -8.164 5.273 -1.034 1 94.25 457 ARG B CA 1
ATOM 7316 C C . ARG B 1 457 ? -9.211 6.008 -1.869 1 94.25 457 ARG B C 1
ATOM 7318 O O . ARG B 1 457 ? -9.156 7.23 -2.002 1 94.25 457 ARG B O 1
ATOM 7325 N N . ARG B 1 458 ? -10.141 5.316 -2.383 1 92.94 458 ARG B N 1
ATOM 7326 C CA . ARG B 1 458 ? -11.203 5.938 -3.168 1 92.94 458 ARG B CA 1
ATOM 7327 C C . ARG B 1 458 ? -12.32 6.449 -2.27 1 92.94 458 ARG B C 1
ATOM 7329 O O . ARG B 1 458 ? -13.188 7.199 -2.717 1 92.94 458 ARG B O 1
ATOM 7336 N N . ILE B 1 459 ? -12.234 6.008 -1.037 1 95 459 ILE B N 1
ATOM 7337 C CA . ILE B 1 459 ? -13.305 6.312 -0.101 1 95 459 ILE B CA 1
ATOM 7338 C C . ILE B 1 459 ? -12.852 7.398 0.874 1 95 459 ILE B C 1
ATOM 7340 O O . ILE B 1 459 ? -13.617 8.32 1.187 1 95 459 ILE B O 1
ATOM 7344 N N . ARG B 1 460 ? -11.656 7.227 1.229 1 96.5 460 ARG B N 1
ATOM 7345 C CA . ARG B 1 460 ? -11.102 8.133 2.23 1 96.5 460 ARG B CA 1
ATOM 7346 C C . ARG B 1 460 ? -9.594 8.273 2.064 1 96.5 460 ARG B C 1
ATOM 7348 O O . ARG B 1 460 ? -8.953 7.422 1.447 1 96.5 460 ARG B O 1
ATOM 7355 N N . ASP B 1 461 ? -9.102 9.336 2.609 1 97.62 461 ASP B N 1
ATOM 7356 C CA . ASP B 1 461 ? -7.656 9.523 2.695 1 97.62 461 ASP B CA 1
ATOM 7357 C C . ASP B 1 461 ? -7.129 9.078 4.059 1 97.62 461 ASP B C 1
ATOM 7359 O O . ASP B 1 461 ? -7.906 8.742 4.953 1 97.62 461 ASP B O 1
ATOM 7363 N N . ASP B 1 462 ? -5.805 8.969 4.18 1 98.62 462 ASP B N 1
ATOM 7364 C CA . ASP B 1 462 ? -5.234 8.836 5.516 1 98.62 462 ASP B CA 1
ATOM 7365 C C . ASP B 1 462 ? -5.695 9.969 6.43 1 98.62 462 ASP B C 1
ATOM 7367 O O . ASP B 1 462 ? -5.824 11.117 5.988 1 98.62 462 ASP B O 1
ATOM 7371 N N . ILE B 1 463 ? -5.969 9.602 7.664 1 98.88 463 ILE B N 1
ATOM 7372 C CA . ILE B 1 463 ? -6.406 10.617 8.617 1 98.88 463 ILE B CA 1
ATOM 7373 C C . ILE B 1 463 ? -5.488 10.602 9.844 1 98.88 463 ILE B C 1
ATOM 7375 O O . ILE B 1 463 ? -5.309 9.555 10.477 1 98.88 463 ILE B O 1
ATOM 7379 N N . THR B 1 464 ? -4.922 11.688 10.164 1 98.94 464 THR B N 1
ATOM 7380 C CA . THR B 1 464 ? -4.156 11.891 11.391 1 98.94 464 THR B CA 1
ATOM 7381 C C . THR B 1 464 ? -4.633 13.141 12.117 1 98.94 464 THR B C 1
ATOM 7383 O O . THR B 1 464 ? -4.762 14.203 11.516 1 98.94 464 THR B O 1
ATOM 7386 N N . VAL B 1 465 ? -4.926 12.969 13.422 1 98.94 465 VAL B N 1
ATOM 7387 C CA . VAL B 1 465 ? -5.492 14.055 14.219 1 98.94 465 VAL B CA 1
ATOM 7388 C C . VAL B 1 465 ? -4.773 14.148 15.562 1 98.94 465 VAL B C 1
ATOM 7390 O O . VAL B 1 465 ? -4.465 13.125 16.172 1 98.94 465 VAL B O 1
ATOM 7393 N N . GLN B 1 466 ? -4.496 15.336 16 1 98.94 466 GLN B N 1
ATOM 7394 C CA . GLN B 1 466 ? -4.078 15.641 17.375 1 98.94 466 GLN B CA 1
ATOM 7395 C C . GLN B 1 466 ? -4.91 16.766 17.969 1 98.94 466 GLN B C 1
ATOM 7397 O O . GLN B 1 466 ? -5.16 17.781 17.297 1 98.94 466 GLN B O 1
ATOM 7402 N N . VAL B 1 467 ? -5.359 16.609 19.141 1 98.94 467 VAL B N 1
ATOM 7403 C CA . VAL B 1 467 ? -6.102 17.625 19.859 1 98.94 467 VAL B CA 1
ATOM 7404 C C . VAL B 1 467 ? -5.371 17.969 21.156 1 98.94 467 VAL B C 1
ATOM 7406 O O . VAL B 1 467 ? -5.133 17.094 22 1 98.94 467 VAL B O 1
ATOM 7409 N N . VAL B 1 468 ? -5.086 19.219 21.328 1 98.75 468 VAL B N 1
ATOM 7410 C CA . VAL B 1 468 ? -4.344 19.672 22.5 1 98.75 468 VAL B CA 1
ATOM 7411 C C . VAL B 1 468 ? -5.234 20.562 23.359 1 98.75 468 VAL B C 1
ATOM 7413 O O . VAL B 1 468 ? -5.832 21.516 22.859 1 98.75 468 VAL B O 1
ATOM 7416 N N . PHE B 1 469 ? -5.227 20.375 24.625 1 98.25 469 PHE B N 1
ATOM 7417 C CA . PHE B 1 469 ? -6.102 21.125 25.516 1 98.25 469 PHE B CA 1
ATOM 7418 C C . PHE B 1 469 ? -5.297 22.094 26.375 1 98.25 469 PHE B C 1
ATOM 7420 O O . PHE B 1 469 ? -4.348 21.688 27.047 1 98.25 469 PHE B O 1
ATOM 7427 N N . PHE B 1 470 ? -5.734 23.359 26.344 1 97.69 470 PHE B N 1
ATOM 7428 C CA . PHE B 1 470 ? -5.137 24.438 27.109 1 97.69 470 PHE B CA 1
ATOM 7429 C C . PHE B 1 470 ? -6.102 24.938 28.172 1 97.69 470 PHE B C 1
ATOM 7431 O O . PHE B 1 470 ? -7.215 25.359 27.859 1 97.69 470 PHE B O 1
ATOM 7438 N N . ASN B 1 471 ? -5.668 24.891 29.375 1 93.12 471 ASN B N 1
ATOM 7439 C CA . ASN B 1 471 ? -6.477 25.422 30.484 1 93.12 471 ASN B CA 1
ATOM 7440 C C . ASN B 1 471 ? -7.852 24.781 30.531 1 93.12 471 ASN B C 1
ATOM 7442 O O . ASN B 1 471 ? -8.859 25.453 30.734 1 93.12 471 ASN B O 1
ATOM 7446 N N . THR B 1 472 ? -7.902 23.625 30.125 1 85.25 472 THR B N 1
ATOM 7447 C CA . THR B 1 472 ? -9.133 22.859 30.062 1 85.25 472 THR B CA 1
ATOM 7448 C C . THR B 1 472 ? -8.969 21.516 30.781 1 85.25 472 THR B C 1
ATOM 7450 O O . THR B 1 472 ? -8.07 20.75 30.469 1 85.25 472 THR B O 1
ATOM 7453 N N . LYS B 1 473 ? -9.727 21.375 31.875 1 77 473 LYS B N 1
ATOM 7454 C CA . LYS B 1 473 ? -9.656 20.109 32.594 1 77 473 LYS B CA 1
ATOM 7455 C C . LYS B 1 473 ? -10.82 19.188 32.219 1 77 473 LYS B C 1
ATOM 7457 O O . LYS B 1 473 ? -11.953 19.656 32.062 1 77 473 LYS B O 1
ATOM 7462 N N . LYS B 1 474 ? -10.383 18.094 31.609 1 72.88 474 LYS B N 1
ATOM 7463 C CA . LYS B 1 474 ? -11.359 17.016 31.469 1 72.88 474 LYS B CA 1
ATOM 7464 C C . LYS B 1 474 ? -11.086 15.891 32.469 1 72.88 474 LYS B C 1
ATOM 7466 O O . LYS B 1 474 ? -9.938 15.469 32.625 1 72.88 474 LYS B O 1
#

Foldseek 3Di:
DDDDDDDDDDDDDDDDDDDDDDDDDDDDDDDDDDDDDPPPPDPPPPDPPPPPVPVVPPPDDDDPDDDDPDDDDDDFADPVSLLCQFCVAKDKDADDDQAFFGIKIKTWHAFDVVRLKDKDWDWDADLADRPDIKIKIKMKRKFPHNLQNVVCNPQQVVLLSVLNNVLDADPPPDDRDPVSSLVSSLRSQQVVLCQQAVCLVVLLPDPDDLVVSLSSNVSLLIKIWMWMWMADRVQQKIKIWTFAAWFKWKWWADPVRDTDIDTQDDGAFLVDPVLVVVLCVVDPPDPDCRDPRHGLNHGGQAIRRPNLQAPDPVVQVVCCVRNVGDDHSPPVGDHDDDNRYHNRTDMDMDRDDLVIKMKMKTKGVQLVVQPDSVRLSVQLSVLLDDPVPDDCPPDPLPDDDDDDCVCCVPPDPQHADPSQQDRDDPGSNSSSVCRGQGHNNCCRNSVLVRDHPPRNVVRTHMMIMMMIITNRDD/DDDDDDDDDDDDDDDDDDDDDDDDDDDDDDDDDDDDDPDPPDDPPPDPPPPPVPPVPPPDDDDPDDDDPDDDDDDFADPVSLLCQFCVAKDKDADDDQAFFGIKIKTWHAFDVVRLKDKDWDWDADLADRPFIKIKIKMKHKFPHNLQNVVCNPQLVVLLSVLNNVLDDDPPPDDRDPVSSLVSSLRSQQVVLCQQAVCLVVLLPDPDDLVVSLSSNVSLLIKIWMWMWMADRVQQKIKIWTFAAWFKWKWWADPVRDTDTDTQDDGAFLVDPVLVVVLCVVDPPDPVCRDPRHGLPHGGQAIRRPNLQAPDPVVQVVCCVRNVGDDHSPPVGDHDDDNRYHNRTDMDMDRDDLVIKMKMKTKGVQLVVAPDSVRLSVQLSVLLDDPVPDDCVCPPLPDDDDDDCVCCVPPDPQHADPSQQDRDDPGSNSSSVCRGQGHNNCCRNSVLVRDHPPRNVVRTHIMIMMMIITNRDD

pLDDT: mean 84.55, std 25.92, range [13.62, 98.94]

Radius of gyration: 34.94 Å; Cα contacts (8 Å, |Δi|>4): 1820; chains: 2; bounding box: 114×98×92 Å

Secondary structure (DSSP, 8-state):
-----------------------------------------------GGGGG---------B--PPPPSS--PPP---HHHHHHHHHTT-EEEE--SSTTEEEEEEEEE-SSSS--EEEEEEEEE-SS-TT-EEEEEEEEEEESSSHHHHHHHHHHHHHHHHHHHHT---TTSPPPPHHHHHHHHHHHHHHHHHHHHTTHHHHHHSSS-HHHHHHHHHHHHSEE-EEEEEEETTTTEEEEEEESS-EEEEEEE-TTS-EEEEE-----BTT-HHHHHHHHHHSTT---SEETTEETTBSBSB-EE-GGGTS-HHHHHHHHHHH-PPPPSTTTS---S----B-PPEEEEEE--TTS-EEEEEE-HHHHTT--HHHHHHHHHHHHS-GGGS--------SSS---GGGGGTT--SS--GGG-----SSHHHHHHHHHHTTT-HHHHHHHHHPPTTGGGGT---EEEEEEEES---/-----------------------------------------------GGGG----------B--PPPPSS--PPP---HHHHHHHHHTT-EEEE--SSTTEEEEEEEEE-SSSS--EEEEEEEEE-SS-TT-EEEEEEEEEEESSSHHHHHHHHHHHHHHHHHHHHT---TTSPPPPHHHHHHHHHHHHHHHHHHHHTTHHHHHHSSS-HHHHHHHHHHHHSEE-EEEEEEETTTTEEEEEEESS-EEEEEEE-TTS-EEEEE-----BTT-HHHHHHHHHHSTT---SEETTEETTBSBSB-EE-GGGTS-HHHHHHHHHHH-PPPPSTTTS---S----B-PPEEEEEE--TTS-EEEEEE-HHHHTT--HHHHHHHHHHHHS-GGGS------S--SS---GGGGGTT--SS--GGG-----SSHHHHHHHHHHTTT-HHHHHHHHHPPTTGGGGT---EEEEEEEES---

Sequence (948 aa):
MLSCLARPRLGRVTTSIARAHTKRSVSMKNLSSNSKIYIATAGLISMPGLWWLTATRDDVPRFEGPLAEHLAPEPGPSKEDVTHILSKQAYSFQVKNVAGVNRYDGAQLASNSPCEDRFIHGKFSSPWNENGQWMSWAVFDGHSGWQTADLLTKQLLPFVRRRLIEAKPPPNDEPVPDEWVQSAIMKGFVDLDDSIIQTAPDTSKSEQSFQDKVKKLAPAFAGSCALLSLYDPITSTLHVACTGDSRAVLGQKGSDGKWEAIPLSVDQTGSNEEETARISKEHPGEENIAKGGRVLGLMVSRAFGDSLWKWPLDFQKKMKRNFNGPAPLTPRYDVRTPPYLTAEPVVTSTKIDPNKPSFLIMATDGLWDYLSSEQGVELVGKWLEPQGTEKKKNKLEPKDGEFDFGRFWKDVNWKFEEERTTTQDDNAAVHLMRNSLGGNYHELIAGRLAFGPPFSRRIRDDITVQVVFFNTKKMLSCLARPRLGRVTTSIARAHTKRSVSMKNLSSNSKIYIATAGLISMPGLWWLTATRDDVPRFEGPLAEHLAPEPGPSKEDVTHILSKQAYSFQVKNVAGVNRYDGAQLASNSPCEDRFIHGKFSSPWNENGQWMSWAVFDGHSGWQTADLLTKQLLPFVRRRLIEAKPPPNDEPVPDEWVQSAIMKGFVDLDDSIIQTAPDTSKSEQSFQDKVKKLAPAFAGSCALLSLYDPITSTLHVACTGDSRAVLGQKGSDGKWEAIPLSVDQTGSNEEETARISKEHPGEENIAKGGRVLGLMVSRAFGDSLWKWPLDFQKKMKRNFNGPAPLTPRYDVRTPPYLTAEPVVTSTKIDPNKPSFLIMATDGLWDYLSSEQGVELVGKWLEPQGTEKKKNKLEPKDGEFDFGRFWKDVNWKFEEERTTTQDDNAAVHLMRNSLGGNYHELIAGRLAFGPPFSRRIRDDITVQVVFFNTKK

Nearest PDB structures (foldseek):
  6v0t-assembly1_A  TM=7.520E-01  e=4.733E-30  Bos taurus
  3mq3-assembly1_A  TM=7.795E-01  e=2.634E-28  Bos taurus
  2pnq-assembly2_B  TM=7.513E-01  e=2.077E-27  Rattus norvegicus
  8t2j-assembly1_A  TM=6.805E-01  e=1.708E-13  Homo sapiens
  2irm-assembly1_A  TM=6.190E-01  e=3.290E-12  Anopheles gambiae

Organism: Penicillium expansum (NCBI:txid27334)

InterPro domains:
  IPR001932 PPM-type phosphatase-like domain [PF00481] (113-387)
  IPR001932 PPM-type phosphatase-like domain [PS51746] (111-470)
  IPR001932 PPM-type phosphatase-like domain [SM00332] (94-468)
  IPR001932 PPM-type phosphatase-like domain [cd00143] (112-385)
  IPR015655 Protein phosphatase 2C [PTHR13832] (109-435)
  IPR036457 PPM-type phosphatase-like domain superfamily [G3DSA:3.60.40.10] (77-474)
  IPR036457 PPM-type phosphatase-like domain superfamily [SSF81606] (112-471)

Solvent-accessible surface area (backbone atoms only — not comparable to full-atom values): 52296 Å² total; per-residue (Å²): 134,86,92,76,86,90,79,87,75,88,84,79,87,76,84,72,88,74,85,88,80,88,80,89,83,80,85,83,90,83,83,88,82,84,74,87,75,78,75,72,75,77,74,78,74,75,75,77,68,76,63,67,73,60,72,78,65,59,74,60,48,70,61,78,72,72,72,42,90,66,82,79,63,62,76,32,51,48,76,66,46,46,52,47,58,48,46,68,54,45,50,75,39,61,48,63,96,43,66,60,42,38,34,37,20,29,22,41,42,70,20,46,48,69,48,22,55,38,62,50,64,30,32,34,71,32,70,82,38,92,89,38,60,26,40,37,45,34,45,18,46,22,38,84,29,29,50,23,12,54,48,42,66,70,44,45,64,27,23,22,49,44,33,47,44,67,56,60,64,55,88,79,79,47,78,64,55,66,69,56,54,45,50,17,44,31,48,12,40,37,52,52,34,41,56,44,59,69,40,41,67,56,50,74,71,43,89,64,53,37,14,35,41,49,40,54,46,42,28,20,60,7,15,16,26,40,32,41,34,40,36,37,44,88,76,33,31,40,36,30,35,34,14,11,52,40,44,39,37,35,27,36,47,43,97,85,70,45,75,43,63,43,74,52,52,71,61,30,21,26,67,28,65,70,53,42,51,51,49,45,67,75,36,74,92,61,75,74,47,57,48,92,36,10,39,72,81,34,54,46,42,19,31,34,46,39,36,78,41,40,45,53,68,70,56,44,51,49,38,27,53,34,67,67,37,64,79,63,60,61,84,84,35,92,81,85,71,54,53,69,52,40,34,54,38,56,63,39,78,43,77,58,57,82,87,34,40,30,33,39,40,39,31,30,47,39,49,50,76,26,37,52,67,57,54,50,36,49,50,52,53,57,58,69,42,69,75,84,68,57,67,73,73,66,69,71,52,71,78,94,72,88,63,51,53,48,38,53,79,72,80,39,73,83,47,52,53,78,88,30,60,60,81,83,58,92,41,63,21,39,34,49,53,44,32,36,52,31,33,58,32,53,56,53,32,23,33,60,63,40,44,50,57,69,59,14,54,80,76,38,55,44,28,42,33,35,32,37,27,25,55,41,89,128,137,84,90,79,85,86,82,89,79,87,87,80,90,79,87,76,86,83,76,85,70,84,87,82,87,80,85,79,84,86,79,87,80,87,79,86,77,77,76,75,76,77,76,76,75,77,76,77,69,79,64,68,75,61,72,78,66,60,74,60,46,68,61,78,72,71,72,43,91,65,83,80,64,64,75,32,52,48,76,66,45,45,53,46,57,46,47,68,55,45,51,74,41,59,47,64,95,43,65,61,42,36,34,39,20,31,20,41,42,70,19,47,48,70,48,21,56,36,62,50,64,31,32,33,70,33,70,84,36,92,88,37,60,25,38,37,44,34,44,18,46,22,40,85,31,30,50,23,12,52,48,42,66,71,44,45,63,27,24,23,50,44,33,46,45,67,57,59,64,55,88,79,76,46,80,65,55,67,67,54,54,44,51,17,44,31,49,13,40,37,52,52,34,42,55,44,58,69,40,43,69,56,51,75,70,44,88,64,53,37,14,36,40,47,39,53,45,41,26,19,62,8,16,17,26,39,32,41,35,39,36,38,44,88,76,32,31,39,35,30,34,34,13,10,53,40,44,37,37,34,28,34,46,43,97,86,69,45,74,42,63,43,75,51,51,69,60,30,22,24,67,27,65,71,52,41,51,50,48,46,66,75,38,73,92,63,76,72,48,55,49,93,35,9,39,71,80,34,55,45,43,19,32,35,46,38,37,79,40,40,46,54,68,72,56,42,52,49,38,27,54,32,66,67,37,62,78,62,60,62,85,84,36,90,82,85,72,54,53,70,52,40,33,53,38,55,64,40,79,44,76,58,58,81,88,34,42,30,34,38,41,38,31,28,48,40,49,50,75,26,36,52,67,58,56,51,36,50,50,53,54,56,58,69,43,70,72,84,68,59,67,74,66,66,64,60,53,69,79,91,72,89,63,52,54,48,37,51,79,71,82,38,73,83,46,52,54,78,77,28,57,59,85,83,58,92,39,64,22,38,34,49,53,44,32,36,50,33,34,57,30,55,58,52,33,24,32,61,63,40,43,51,58,68,58,13,54,81,76,39,56,43,28,43,32,34,32,38,26,25,56,41,89,128